Protein AF-A0A424XWS2-F1 (afdb_monomer)

Secondary structure (DSSP, 8-state):
--EEEEE-TTT--EEEEEHHHHHHHHHHHHHHH-SHHHH-HHHHHHH-SSSHHHHHHHHHT--HHHHHHHHHHHHSS--TTS----EETTEEPPHHHHHHHHHHHS-S--EEEE-SHHHHHHHHT----HHHHHHHHHHHHHS-EEEEHHHHHHHHH-HHHHHHHS--GGGG---SBS-S---SEEETTEEESSTT--EEEEES--SS--TT-TT-SHHHHTSPPP-HHHHHHHHHHHHT-TT--EEEEEES-GGG-HHHHHHHHHHHHT-TT--EEEEE--HHHH-THHHHHHHHHHHHHHHHHHHHHHHTT-EEEEEEE--SGGG--HHHHHHHHHHHHTT-EEEEEEE--TTTS-SSHHHHHHHHHHHHTTPEEEEEESS---BTT-GGG---HHHHHHHHHHHHHHS-GGGPPEEEEEETTEEEEBTTTB-EEEE-SSSTT-EEEEES--HHHHHTT-TT---SSEEE-TTSSEEEEE----S-GGGB------PPPPPPPP-HHHHHHHHHHHTT--S-S--SS--S-TTEE-SSSSEEEEETT-GGGHHHHHHHHHH-TT--EEEEE-SS-GGGSGGGHHHHHHHHTTSTT--EEEEE-SHHHH-GGG--HHHHHHHHTT-B--SSS-BEEEEEE---STTS--HHHHHHHHHHHTTTPEEEEEEE--TTTT-SHHHHHHHHHHHHHHTPEEEEEEEE-SHHHHHHTTTSPEEHHHHHHHHHHHHHHS-TTSPPEEEE--TT--EEBTTTEEEE----TT-S-GGGGTT-EEEEETT--HHHHHHH-TT--PPTT-EEETTEEEEEETTEE--SSHHHHS--

Nearest PDB structures (foldseek):
  2a5h-assembly1_B  TM=7.430E-01  e=2.758E-20  Clostridium subterminale
  6b4c-assembly8_H  TM=5.589E-01  e=1.338E-02  Trichoderma virens Gv29-8
  1w85-assembly2_G  TM=2.244E-01  e=6.488E+00  Geobacillus stearothermophilus

Sequence (828 aa):
MQEINVTFTHSGENIEVFVEELKNAVLGFLDLYGEPAFLGQEFCRILGTENRFSNLLHAAGMSEYDFFKTVISQLEPANHKSETRVFAGDIELPKRFLLPILEVIIPGDTLCGIKDVATYEQLTNVSVPEDEREDLQKVIDKYPVRLSKHVIRQSRISKHVAYQFMPFVEELDESGLRNTWVGQFHKGLLEQMYQNRPIFVLHMSCPVYCRFCFRKHKDCRNLPTPKIKDVLTALEHIKNSPRIKEIVLTGGEPLLNKDTLTCAIEGLEQIPHIQTIRIASRCISYYPQLFYAHESFWLEYLTEKSRSLQADNKRIEIATHFIHPDEISHYSLDIISKLVSNGVGVYTQTPFLNNCNDSGQELTSLYNELRGAGSEIHYVYIPCSPIQGNKVYWTPISAGHKAAAYMRAYLSDRAIPIICTATRIGKIDWNTSGWAVEPSREYSGKIWIRSPYTQEYFREFAPQFELKEARVNSAGTLDSAFMAEIGDESLYLGSITEHAAPARPFKQENLEFLQKETIKDQRLPFSIVNTGIPALKRPHLTTVEMDIQALEDFRDAMNYISEHTELTDVILTPRKSLLDCVEMLPMYAKELQLIPHIRAMRVRSLTFAYQPDLFSDEVVDTIAGLNLLNASSPTRVELETQFIHSSEIQEVHGHLIRNFLSKGVTVYNNILLLSGINDNEDEMKKICYKCRQIGIELLLLYTAGMPVQEKWNASSPVDATTVIHIATNLRRHQSGREVPLYAVKTPLGDADFNFTARIVKAEIPDSSDPDKNEGSVWMKLLPYSLSYYRKIDPDYHWPQGVSEQDGHPVIEVKGLTVASNRHFFLRE

Foldseek 3Di:
DDWDWQQQPQLRDIDIFDLVQLVVLLVVCCVAFVFCLRFNDVLSVQQDDPPRVVSVCVVLVHDSVRQLNQQRVQLSDFFLVDARFGDSRPDTGGLQSCLSVLCRVLDDWDKDWDQAPSSLCNLGVDDDPPVCRVLQNVQCVFFTAMATSQLSSLRSNDNLSCLFGPTDNLLQFQWADQAFEFALDDDQQWGHLALAEIEGAQAAAASGDTLLDNQRGPVSSPPDHDDLVSLVVVLVVVLVRLSHAEYEYHHHANLVPVRSNVSNLVSLLPRLSHAEYEYEHACLQRPLVSCPPPVSVNLVVLLVSQVVQLVSLHAYEYEYEDAFQSSDHQSSLFSLLSCQQSLHAYEYEYAQFPPRCLQLPRLQNNLLQSVLLQYFYEEYEPHRHGHRSRVNGADANVSLLNSLLQCQAQHDLRRRYFYWHQGHSGIAGDQFQKFFAACDPPDPQWTWMWHLAAPVSSCVPNVVRDDDQWDQDLVRGITHTGRHHNVDPLRNLHDFNDDDDDFAAADPVVVVVLLVVCLQFVDDPFALDDLVQPQWHHQHLQEIEGALVPVVRLVVVLVSQLVSLSHAEYEHEHGHACVVCLVSVVVVLVSLLVRQSHSEYEYEGQCCQQVVVPCDPVSLCSQLVSFANRSRGGYGYEYEYEDAWLVSLDPSSLVSQSSNSSSSYAYEYEYECAGNGQLAQVGLLSNLVSCVSSRYFYEEYAQFDGPSLLVRLQVPFRELSSSSVNQSSCSNSHDSRSHYFYWHRDSNHIDGPCRQWAWEDDDDPDDPDPPVRVWWTKTWHNSDFQVSVCVVPVPDDDDPQWDDDPRTIIHTTHRYGNPGPVSSRHRD

Radius of gyration: 26.98 Å; Cα contacts (8 Å, |Δi|>4): 1748; chains: 1; bounding box: 72×58×73 Å

Solvent-accessible surface area (backbone atoms only — not comparable to full-atom values): 43058 Å² total; per-residue (Å²): 133,63,72,47,80,45,55,30,65,56,40,67,50,73,46,82,45,48,53,68,58,46,47,53,38,47,49,61,44,43,75,68,41,55,30,42,64,59,58,35,59,72,57,31,63,54,22,51,92,65,65,36,67,61,35,42,32,60,76,32,73,39,53,75,66,56,43,52,53,50,45,47,64,57,51,28,64,31,15,44,92,46,86,50,79,47,50,46,68,93,44,76,57,47,72,72,71,45,45,47,49,39,44,66,79,51,63,70,78,56,70,47,75,42,83,46,57,67,58,43,23,47,74,51,31,38,81,75,56,79,89,47,44,66,52,38,36,51,35,36,70,52,38,58,38,30,37,24,38,61,43,48,50,46,13,27,58,25,39,67,50,24,65,44,48,56,88,55,59,70,37,70,43,72,57,63,29,84,68,63,74,63,53,66,29,77,58,92,38,34,35,24,74,44,78,37,43,38,36,35,46,45,23,46,53,53,70,52,38,49,58,79,43,80,63,42,49,46,70,59,45,68,47,81,73,62,48,58,71,50,47,54,58,42,51,54,54,51,67,74,33,77,67,34,32,35,41,35,40,19,58,38,27,25,86,79,34,59,71,42,44,53,52,43,52,57,56,48,71,73,34,87,60,46,40,37,44,30,37,40,41,47,41,53,49,48,42,42,62,65,43,57,40,81,84,23,44,56,51,54,52,48,39,53,48,18,56,56,33,46,77,74,60,23,44,41,32,39,40,31,48,60,60,45,49,79,49,64,44,66,60,31,28,36,54,42,8,58,36,18,45,37,36,23,47,38,32,35,37,23,70,34,30,40,97,58,30,49,66,15,61,44,44,34,57,31,40,57,53,44,39,18,12,52,35,41,45,45,38,34,32,43,43,32,78,52,31,49,24,34,65,79,29,51,47,32,45,44,42,49,52,52,14,48,19,44,27,56,49,68,36,50,82,83,47,56,49,47,51,26,32,76,45,74,85,38,70,27,37,61,49,45,26,16,41,41,29,46,78,37,89,88,43,85,75,22,25,28,30,39,36,44,41,41,72,66,66,45,38,77,72,16,77,84,60,70,82,72,66,47,47,78,45,86,72,64,24,29,29,36,64,40,73,56,50,52,84,43,78,88,56,44,51,52,74,61,82,62,75,53,80,82,65,53,77,70,50,70,71,59,53,57,48,51,54,60,60,49,45,68,52,66,61,77,94,50,39,57,55,90,74,89,44,91,43,49,30,27,56,44,71,24,30,36,36,35,40,69,80,45,64,91,45,45,63,62,50,51,52,52,56,62,73,40,66,66,33,30,35,40,34,44,28,35,55,57,45,37,84,83,52,55,84,50,49,64,62,52,50,59,58,48,68,70,33,68,53,37,27,33,41,32,40,43,29,56,41,58,43,78,46,45,90,74,61,45,71,68,57,51,47,59,57,40,69,62,42,36,58,35,52,22,75,20,31,28,33,34,40,40,30,49,62,58,50,51,84,55,70,50,74,68,53,37,57,56,41,47,62,32,28,52,47,41,23,52,40,34,32,46,28,57,52,36,63,31,65,34,57,43,51,70,49,43,47,44,34,32,50,50,38,44,60,44,63,35,45,54,47,38,32,31,61,27,46,46,76,67,33,42,62,64,12,57,88,44,48,42,42,54,49,46,54,34,49,34,38,18,49,39,64,56,75,46,54,86,74,45,50,55,46,53,26,33,45,49,64,82,27,62,36,34,50,60,56,34,21,34,44,38,77,82,82,68,93,85,66,95,52,74,72,84,55,77,61,73,35,26,32,37,34,61,47,44,33,70,72,58,49,32,74,78,39,77,86,62,69,82,57,90,79,49,47,74,56,98,68,16,43,30,36,76,44,50,22,37,28,58,87,40,45,40,76,52,49,45,56,130

Structure (mmCIF, N/CA/C/O backbone):
data_AF-A0A424XWS2-F1
#
_entry.id   AF-A0A424XWS2-F1
#
loop_
_atom_site.group_PDB
_atom_site.id
_atom_site.type_symbol
_atom_site.label_atom_id
_atom_site.label_alt_id
_atom_site.label_comp_id
_atom_site.label_asym_id
_atom_site.label_entity_id
_atom_site.label_seq_id
_atom_site.pdbx_PDB_ins_code
_atom_site.Cartn_x
_atom_site.Cartn_y
_atom_site.Cartn_z
_atom_site.occupancy
_atom_site.B_iso_or_equiv
_atom_site.auth_seq_id
_atom_site.auth_comp_id
_atom_site.auth_asym_id
_atom_site.auth_atom_id
_atom_site.pdbx_PDB_model_num
ATOM 1 N N . MET A 1 1 ? -31.590 15.280 33.252 1.00 66.56 1 MET A N 1
ATOM 2 C CA . MET A 1 1 ? -31.014 14.583 32.084 1.00 66.56 1 MET A CA 1
ATOM 3 C C . MET A 1 1 ? -31.055 13.098 32.401 1.00 66.56 1 MET A C 1
ATOM 5 O O . MET A 1 1 ? -30.992 12.775 33.579 1.00 66.56 1 MET A O 1
ATOM 9 N N . GLN A 1 2 ? -31.290 12.218 31.427 1.00 87.94 2 GLN A N 1
ATOM 10 C CA . GLN A 1 2 ? -31.245 10.776 31.692 1.00 87.94 2 GLN A CA 1
ATOM 11 C C . GLN A 1 2 ? -29.784 10.318 31.745 1.00 87.94 2 GLN A C 1
ATOM 13 O O . GLN A 1 2 ? -28.984 10.707 30.894 1.00 87.94 2 GLN A O 1
ATOM 18 N N . GLU A 1 3 ? -29.464 9.514 32.752 1.00 92.88 3 GLU A N 1
ATOM 19 C CA . GLU A 1 3 ? -28.119 9.019 33.047 1.00 92.88 3 GLU A CA 1
ATOM 20 C C . GLU A 1 3 ? -28.070 7.499 32.848 1.00 92.88 3 GLU A C 1
ATOM 22 O O . GLU A 1 3 ? -29.065 6.791 33.063 1.00 92.88 3 GLU A O 1
ATOM 27 N N . ILE A 1 4 ? -26.912 7.004 32.413 1.00 95.19 4 ILE A N 1
ATOM 28 C CA . ILE A 1 4 ? -26.598 5.580 32.310 1.00 95.19 4 ILE A CA 1
ATOM 29 C C . ILE A 1 4 ? -25.316 5.338 33.106 1.00 95.19 4 ILE A C 1
ATOM 31 O O . ILE A 1 4 ? -24.286 5.956 32.842 1.00 95.19 4 ILE A O 1
ATOM 35 N N . ASN A 1 5 ? -25.386 4.417 34.064 1.00 95.06 5 ASN A N 1
ATOM 36 C CA . ASN A 1 5 ? -24.215 3.933 34.784 1.00 95.06 5 ASN A CA 1
ATOM 37 C C . ASN A 1 5 ? -23.602 2.793 33.979 1.00 95.06 5 ASN A C 1
ATOM 39 O O . ASN A 1 5 ? -24.279 1.798 33.733 1.00 95.06 5 ASN A O 1
ATOM 43 N N . VAL A 1 6 ? -22.350 2.961 33.569 1.00 95.31 6 VAL A N 1
ATOM 44 C CA . VAL A 1 6 ? -21.560 1.946 32.872 1.00 95.31 6 VAL A CA 1
ATOM 45 C C . VAL A 1 6 ? -20.699 1.234 33.900 1.00 95.31 6 VAL A C 1
ATOM 47 O O . VAL A 1 6 ? -19.863 1.877 34.538 1.00 95.31 6 VAL A O 1
ATOM 50 N N . THR A 1 7 ? -20.865 -0.079 34.041 1.00 95.75 7 THR A N 1
ATOM 51 C CA . THR A 1 7 ? -20.003 -0.906 34.896 1.00 95.75 7 THR A CA 1
ATOM 52 C C . THR A 1 7 ? -19.236 -1.898 34.033 1.00 95.75 7 THR A C 1
ATOM 54 O O . THR A 1 7 ? -19.772 -2.916 33.596 1.00 95.75 7 THR A O 1
ATOM 57 N N . PHE A 1 8 ? -17.951 -1.631 33.797 1.00 95.31 8 PHE A N 1
ATOM 58 C CA . PHE A 1 8 ? -17.109 -2.540 33.023 1.00 95.31 8 PHE A CA 1
ATOM 59 C C . PHE A 1 8 ? -16.937 -3.875 33.758 1.00 95.31 8 PHE A C 1
ATOM 61 O O . PHE A 1 8 ? -16.428 -3.925 34.879 1.00 95.31 8 PHE A O 1
ATOM 68 N N . THR A 1 9 ? -17.369 -4.968 33.122 1.00 92.19 9 THR A N 1
ATOM 69 C CA . THR A 1 9 ? -17.601 -6.260 33.790 1.00 92.19 9 THR A CA 1
ATOM 70 C C . THR A 1 9 ? -16.356 -6.853 34.451 1.00 92.19 9 THR A C 1
ATOM 72 O O . THR A 1 9 ? -16.462 -7.469 35.508 1.00 92.19 9 THR A O 1
ATOM 75 N N . HIS A 1 10 ? -15.181 -6.686 33.846 1.00 89.94 10 HIS A N 1
ATOM 76 C CA . HIS A 1 10 ? -13.937 -7.292 34.323 1.00 89.94 10 HIS A CA 1
ATOM 77 C C . HIS A 1 10 ? -13.063 -6.321 35.120 1.00 89.94 10 HIS A C 1
ATOM 79 O O . HIS A 1 10 ? -12.405 -6.749 36.063 1.00 89.94 10 HIS A O 1
ATOM 85 N N . SER A 1 11 ? -13.047 -5.028 34.777 1.00 90.88 11 SER A N 1
ATOM 86 C CA . SER A 1 11 ? -12.276 -4.034 35.539 1.00 90.88 11 SER A CA 1
ATOM 87 C C . SER A 1 11 ? -13.005 -3.529 36.787 1.00 90.88 11 SER A C 1
ATOM 89 O O . SER A 1 11 ? -12.357 -3.009 37.695 1.00 90.88 11 SER A O 1
ATOM 91 N N . GLY A 1 12 ? -14.337 -3.648 36.836 1.00 91.19 12 GLY A N 1
ATOM 92 C CA . GLY A 1 12 ? -15.179 -3.092 37.899 1.00 91.19 12 GLY A CA 1
ATOM 93 C C . GLY A 1 12 ? -15.232 -1.560 37.914 1.00 91.19 12 GLY A C 1
ATOM 94 O O . GLY A 1 12 ? -15.749 -0.973 38.865 1.00 91.19 12 GLY A O 1
ATOM 95 N N . GLU A 1 13 ? -14.678 -0.904 36.891 1.00 92.31 13 GLU A N 1
ATOM 96 C CA . GLU A 1 13 ? -14.695 0.550 36.756 1.00 92.31 13 GLU A CA 1
ATOM 97 C C . GLU A 1 13 ? -16.121 1.022 36.452 1.00 92.31 13 GLU A C 1
ATOM 99 O O . GLU A 1 13 ? -16.795 0.474 35.577 1.00 92.31 13 GLU A O 1
ATOM 104 N N . ASN A 1 14 ? -16.567 2.030 37.205 1.00 93.50 14 ASN A N 1
ATOM 105 C CA . ASN A 1 14 ? -17.891 2.622 37.077 1.00 93.50 14 ASN A CA 1
ATOM 106 C C . ASN A 1 14 ? -17.762 4.031 36.514 1.00 93.50 14 ASN A C 1
ATOM 108 O O . ASN A 1 14 ? -16.983 4.832 37.036 1.00 93.50 14 ASN A O 1
ATOM 112 N N . ILE A 1 15 ? -18.532 4.326 35.473 1.00 93.81 15 ILE A N 1
ATOM 113 C CA . ILE A 1 15 ? -18.559 5.635 34.826 1.00 93.81 15 ILE A CA 1
ATOM 114 C C . ILE A 1 15 ? -20.017 6.036 34.646 1.00 93.81 15 ILE A C 1
ATOM 116 O O . ILE A 1 15 ? -20.833 5.250 34.171 1.00 93.81 15 ILE A O 1
ATOM 120 N N . GLU A 1 16 ? -20.341 7.264 35.027 1.00 94.25 16 GLU A N 1
ATOM 121 C CA . GLU A 1 16 ? -21.651 7.858 34.779 1.00 94.25 16 GLU A CA 1
ATOM 122 C C . GLU A 1 16 ? -21.574 8.651 33.474 1.00 94.25 16 GLU A C 1
ATOM 124 O O . GLU A 1 16 ? -20.678 9.482 33.307 1.00 94.25 16 GLU A O 1
ATOM 129 N N . VAL A 1 17 ? -22.486 8.379 32.539 1.00 95.50 17 VAL A N 1
ATOM 130 C CA . VAL A 1 17 ? -22.573 9.106 31.265 1.00 95.50 17 VAL A CA 1
ATOM 131 C C . VAL A 1 17 ? -23.986 9.616 31.022 1.00 95.50 17 VAL A C 1
ATOM 133 O O . VAL A 1 17 ? -24.979 8.962 31.363 1.00 95.50 17 VAL A O 1
ATOM 136 N N . PHE A 1 18 ? -24.087 10.786 30.396 1.00 96.62 18 PHE A N 1
ATOM 137 C CA . PHE A 1 18 ? -25.374 11.379 30.054 1.00 96.62 18 PHE A CA 1
ATOM 138 C C . PHE A 1 18 ? -25.804 10.961 28.649 1.00 96.62 18 PHE A C 1
ATOM 140 O O . PHE A 1 18 ? -25.026 11.011 27.696 1.00 96.62 18 PHE A O 1
ATOM 147 N N . VAL A 1 19 ? -27.086 10.620 28.488 1.00 96.88 19 VAL A N 1
ATOM 148 C CA . VAL A 1 19 ? -27.656 10.273 27.171 1.00 96.88 19 VAL A CA 1
ATOM 149 C C . VAL A 1 19 ? -27.463 11.393 26.147 1.00 96.88 19 VAL A C 1
ATOM 151 O O . VAL A 1 19 ? -27.203 11.125 24.978 1.00 96.88 19 VAL A O 1
ATOM 154 N N . GLU A 1 20 ? -27.510 12.646 26.594 1.00 96.94 20 GLU A N 1
ATOM 155 C CA . GLU A 1 20 ? -27.291 13.816 25.742 1.00 96.94 20 GLU A CA 1
ATOM 156 C C . GLU A 1 20 ? -25.862 13.865 25.165 1.00 96.94 20 GLU A C 1
ATOM 158 O O . GLU A 1 20 ? -25.674 14.230 24.008 1.00 96.94 20 GLU A O 1
ATOM 163 N N . GLU A 1 21 ? -24.842 13.455 25.923 1.00 97.06 21 GLU A N 1
ATOM 164 C CA . GLU A 1 21 ? -23.452 13.416 25.441 1.00 97.06 21 GLU A CA 1
ATOM 165 C C . GLU A 1 21 ? -23.272 12.336 24.371 1.00 97.06 21 GLU A C 1
ATOM 167 O O . GLU A 1 21 ? -22.697 12.589 23.311 1.00 97.06 21 GLU A O 1
ATOM 172 N N . LEU A 1 22 ? -23.833 11.150 24.621 1.00 97.88 22 LEU A N 1
ATOM 173 C CA . LEU A 1 22 ? -23.838 10.033 23.677 1.00 97.88 22 LEU A CA 1
ATOM 174 C C . LEU A 1 22 ? -24.551 10.401 22.375 1.00 97.88 22 LEU A C 1
ATOM 176 O O . LEU A 1 22 ? -24.034 10.158 21.283 1.00 97.88 22 LEU A O 1
ATOM 180 N N . LYS A 1 23 ? -25.721 11.032 22.491 1.00 97.62 23 LYS A N 1
ATOM 181 C CA . LYS A 1 23 ? -26.499 11.532 21.360 1.00 97.62 23 LYS A CA 1
ATOM 182 C C . LYS A 1 23 ? -25.700 12.531 20.534 1.00 97.62 23 LYS A C 1
ATOM 184 O O . LYS A 1 23 ? -25.613 12.368 19.321 1.00 97.62 23 LYS A O 1
ATOM 189 N N . ASN A 1 24 ? -25.102 13.534 21.172 1.00 97.88 24 ASN A N 1
ATOM 190 C CA . ASN A 1 24 ? -24.333 14.559 20.470 1.00 97.88 24 ASN A CA 1
ATOM 191 C C . ASN A 1 24 ? -23.115 13.967 19.745 1.00 97.88 24 ASN A C 1
ATOM 193 O O . ASN A 1 24 ? -22.856 14.332 18.598 1.00 97.88 24 ASN A O 1
ATOM 197 N N . ALA A 1 25 ? -22.422 13.001 20.359 1.00 97.50 25 ALA A N 1
ATOM 198 C CA . ALA A 1 25 ? -21.321 12.286 19.716 1.00 97.50 25 ALA A CA 1
ATOM 199 C C . ALA A 1 25 ? -21.785 11.484 18.485 1.00 97.50 25 ALA A C 1
ATOM 201 O O . ALA A 1 25 ? -21.158 11.551 17.427 1.00 97.50 25 ALA A O 1
ATOM 202 N N . VAL A 1 26 ? -22.905 10.758 18.594 1.00 98.19 26 VAL A N 1
ATOM 203 C CA . VAL A 1 26 ? -23.474 9.981 17.481 1.00 98.19 26 VAL A CA 1
ATOM 204 C C . VAL A 1 26 ? -23.968 10.882 16.351 1.00 98.19 26 VAL A C 1
ATOM 206 O O . VAL A 1 26 ? -23.684 10.589 15.191 1.00 98.19 26 VAL A O 1
ATOM 209 N N . LEU A 1 27 ? -24.674 11.972 16.659 1.00 97.56 27 LEU A N 1
ATOM 210 C CA . LEU A 1 27 ? -25.160 12.917 15.651 1.00 97.56 27 LEU A CA 1
ATOM 211 C C . LEU A 1 27 ? -23.994 13.559 14.895 1.00 97.56 27 LEU A C 1
ATOM 213 O O . LEU A 1 27 ? -23.940 13.452 13.674 1.00 97.56 27 LEU A O 1
ATOM 217 N N . GLY A 1 28 ? -23.006 14.111 15.609 1.00 96.12 28 GLY A N 1
ATOM 218 C CA . GLY A 1 28 ? -21.833 14.717 14.973 1.00 96.12 28 GLY A CA 1
ATOM 219 C C . GLY A 1 28 ? -21.041 13.728 14.112 1.00 96.12 28 GLY A C 1
ATOM 220 O O . GLY A 1 28 ? -20.550 14.083 13.040 1.00 96.12 28 GLY A O 1
ATOM 221 N N . PHE A 1 29 ? -20.956 12.465 14.539 1.00 97.00 29 PHE A N 1
ATOM 222 C CA . PHE A 1 29 ? -20.345 11.409 13.740 1.00 97.00 29 PHE A CA 1
ATOM 223 C C . PHE A 1 29 ? -21.160 11.081 12.482 1.00 97.00 29 PHE A C 1
ATOM 225 O O . PHE A 1 29 ? -20.595 11.000 11.393 1.00 97.00 29 PHE A O 1
ATOM 232 N N . LEU A 1 30 ? -22.474 10.886 12.605 1.00 96.81 30 LEU A N 1
ATOM 233 C CA . LEU A 1 30 ? -23.334 10.535 11.475 1.00 96.81 30 LEU A CA 1
ATOM 234 C C . LEU A 1 30 ? -23.458 11.667 10.457 1.00 96.81 30 LEU A C 1
ATOM 236 O O . LEU A 1 30 ? -23.588 11.374 9.272 1.00 96.81 30 LEU A O 1
ATOM 240 N N . ASP A 1 31 ? -23.393 12.927 10.878 1.00 93.81 31 ASP A N 1
ATOM 241 C CA . ASP A 1 31 ? -23.459 14.074 9.969 1.00 93.81 31 ASP A CA 1
ATOM 242 C C . ASP A 1 31 ? -22.254 14.114 9.019 1.00 93.81 31 ASP A C 1
ATOM 244 O O . ASP A 1 31 ? -22.404 14.414 7.837 1.00 93.81 31 ASP A O 1
ATOM 248 N N . LEU A 1 32 ? -21.066 13.751 9.512 1.00 92.81 32 LEU A N 1
ATOM 249 C CA . LEU A 1 32 ? -19.820 13.797 8.739 1.00 92.81 32 LEU A CA 1
ATOM 250 C C . LEU A 1 32 ? -19.463 12.465 8.066 1.00 92.81 32 LEU A C 1
ATOM 252 O O . LEU A 1 32 ? -18.876 12.451 6.981 1.00 92.81 32 LEU A O 1
ATOM 256 N N . TYR A 1 33 ? -19.789 11.345 8.714 1.00 95.31 33 TYR A N 1
ATOM 257 C CA . TYR A 1 33 ? -19.298 10.012 8.353 1.00 95.31 33 TYR A CA 1
ATOM 258 C C . TYR A 1 33 ? -20.410 8.985 8.106 1.00 95.31 33 TYR A C 1
ATOM 260 O O . TYR A 1 33 ? -20.114 7.810 7.892 1.00 95.31 33 TYR A O 1
ATOM 268 N N . GLY A 1 34 ? -21.679 9.404 8.104 1.00 94.75 34 GLY A N 1
ATOM 269 C CA . GLY A 1 34 ? -22.859 8.565 7.862 1.00 94.75 34 GLY A CA 1
ATOM 270 C C . GLY A 1 34 ? -23.046 8.099 6.414 1.00 94.75 34 GLY A C 1
ATOM 271 O O . GLY A 1 34 ? -24.183 8.020 5.955 1.00 94.75 34 GLY A O 1
ATOM 272 N N . GLU A 1 35 ? -21.959 7.811 5.698 1.00 93.31 35 GLU A N 1
ATOM 273 C CA . GLU A 1 35 ? -21.960 7.511 4.263 1.00 93.31 35 GLU A CA 1
ATOM 274 C C . GLU A 1 35 ? -21.689 6.024 3.964 1.00 93.31 35 GLU A C 1
ATOM 276 O O . GLU A 1 35 ? -20.909 5.380 4.685 1.00 93.31 35 GLU A O 1
ATOM 281 N N . PRO A 1 36 ? -22.266 5.461 2.876 1.00 92.19 36 PRO A N 1
ATOM 282 C CA . PRO A 1 36 ? -22.112 4.045 2.525 1.00 92.19 36 PRO A CA 1
ATOM 283 C C . PRO A 1 36 ? -20.657 3.596 2.393 1.00 92.19 36 PRO A C 1
ATOM 285 O O . PRO A 1 36 ? -20.316 2.476 2.772 1.00 92.19 36 PRO A O 1
ATOM 288 N N . ALA A 1 37 ? -19.790 4.473 1.884 1.00 87.94 37 ALA A N 1
ATOM 289 C CA . ALA A 1 37 ? -18.378 4.182 1.687 1.00 87.94 37 ALA A CA 1
ATOM 290 C C . ALA A 1 37 ? -17.599 3.989 3.004 1.00 87.94 37 ALA A C 1
ATOM 292 O O . ALA A 1 37 ? -16.533 3.366 2.974 1.00 87.94 37 ALA A O 1
ATOM 293 N N . PHE A 1 38 ? -18.127 4.464 4.140 1.00 91.94 38 PHE A N 1
ATOM 294 C CA . PHE A 1 38 ? -17.476 4.385 5.450 1.00 91.94 38 PHE A CA 1
ATOM 295 C C . PHE A 1 38 ? -18.170 3.442 6.445 1.00 91.94 38 PHE A C 1
ATOM 297 O O . PHE A 1 38 ? -17.476 2.750 7.197 1.00 91.94 38 PHE A O 1
ATOM 304 N N . LEU A 1 39 ? -19.510 3.401 6.455 1.00 94.31 39 LEU A N 1
ATOM 305 C CA . LEU A 1 39 ? -20.309 2.564 7.369 1.00 94.31 39 LEU A CA 1
ATOM 306 C C . LEU A 1 39 ? -20.914 1.313 6.720 1.00 94.31 39 LEU A C 1
ATOM 308 O O . LEU A 1 39 ? -21.469 0.471 7.426 1.00 94.31 39 LEU A O 1
ATOM 312 N N . GLY A 1 40 ? -20.778 1.168 5.403 1.00 92.00 40 GLY A N 1
ATOM 313 C CA . GLY A 1 40 ? -21.349 0.066 4.641 1.00 92.00 40 GLY A CA 1
ATOM 314 C C . GLY A 1 40 ? -22.757 0.370 4.130 1.00 92.00 40 GLY A C 1
ATOM 315 O O . GLY A 1 40 ? -23.568 1.034 4.777 1.00 92.00 40 GLY A O 1
ATOM 316 N N . GLN A 1 41 ? -23.055 -0.145 2.936 1.00 90.69 41 GLN A N 1
ATOM 317 C CA . GLN A 1 41 ? -24.280 0.184 2.208 1.00 90.69 41 GLN A CA 1
ATOM 318 C C . GLN A 1 41 ? -25.552 -0.261 2.937 1.00 90.69 41 GLN A C 1
ATOM 320 O O . GLN A 1 41 ? -26.525 0.485 2.960 1.00 90.69 41 GLN A O 1
ATOM 325 N N . GLU A 1 42 ? -25.541 -1.441 3.561 1.00 92.88 42 GLU A N 1
ATOM 326 C CA . GLU A 1 42 ? -26.721 -1.974 4.250 1.00 92.88 42 GLU A CA 1
ATOM 327 C C . GLU A 1 42 ? -27.108 -1.133 5.468 1.00 92.88 42 GLU A C 1
ATOM 329 O O . GLU A 1 42 ? -28.265 -0.750 5.620 1.00 9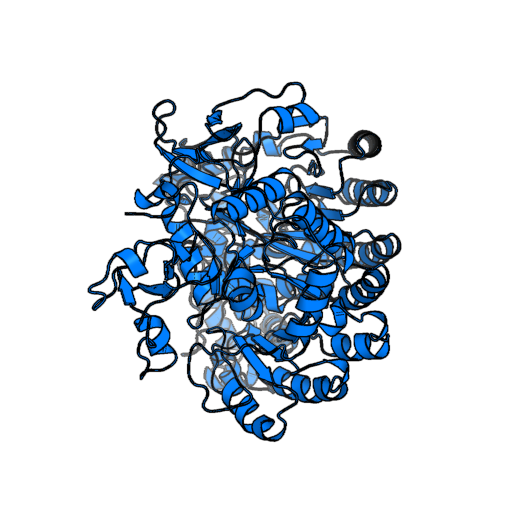2.88 42 GLU A O 1
ATOM 334 N N . PHE A 1 43 ? -26.128 -0.749 6.289 1.00 96.69 43 PHE A N 1
ATOM 335 C CA . PHE A 1 43 ? -26.387 0.107 7.442 1.00 96.69 43 PHE A CA 1
ATOM 336 C C . PHE A 1 43 ? -26.885 1.491 7.006 1.00 96.69 43 PHE A C 1
ATOM 338 O O . PHE A 1 43 ? -27.868 1.999 7.542 1.00 96.69 43 PHE A O 1
ATOM 345 N N . CYS A 1 44 ? -26.283 2.081 5.970 1.00 95.62 44 CYS A N 1
ATOM 346 C CA . CYS A 1 44 ? -26.716 3.380 5.453 1.00 95.62 44 CYS A CA 1
ATOM 347 C C . CYS A 1 44 ? -28.111 3.363 4.803 1.00 95.62 44 CYS A C 1
ATOM 349 O O . CYS A 1 44 ? -28.777 4.397 4.817 1.00 95.62 44 CYS A O 1
ATOM 351 N N . ARG A 1 45 ? -28.605 2.221 4.298 1.00 95.38 45 ARG A N 1
ATOM 352 C CA . ARG A 1 45 ? -30.012 2.097 3.858 1.00 95.38 45 ARG A CA 1
ATOM 353 C C . ARG A 1 45 ? -30.987 2.310 5.013 1.00 95.38 45 ARG A C 1
ATOM 355 O O . ARG A 1 45 ? -32.021 2.937 4.811 1.00 95.38 45 ARG A O 1
ATOM 362 N N . ILE A 1 46 ? -30.643 1.831 6.209 1.00 96.94 46 ILE A N 1
ATOM 363 C CA . ILE A 1 46 ? -31.438 2.040 7.427 1.00 96.94 46 ILE A CA 1
ATOM 364 C C . ILE A 1 46 ? -31.380 3.509 7.853 1.00 96.94 46 ILE A C 1
ATOM 366 O O . ILE A 1 46 ? -32.404 4.095 8.200 1.00 96.94 46 ILE A O 1
ATOM 370 N N . LEU A 1 47 ? -30.188 4.112 7.814 1.00 96.75 47 LEU A N 1
ATOM 371 C CA . LEU A 1 47 ? -30.001 5.515 8.189 1.00 96.75 47 LEU A CA 1
ATOM 372 C C . LEU A 1 47 ? -30.767 6.468 7.262 1.00 96.75 47 LEU A C 1
ATOM 374 O O . LEU A 1 47 ? -31.306 7.468 7.730 1.00 96.75 47 LEU A O 1
ATOM 378 N N . GLY A 1 48 ? -30.815 6.183 5.960 1.00 93.56 48 GLY A N 1
ATOM 379 C CA . GLY A 1 48 ? -31.313 7.130 4.966 1.00 93.56 48 GLY A CA 1
ATOM 380 C C . GLY A 1 48 ? -30.442 8.392 4.868 1.00 93.56 48 GLY A C 1
ATOM 381 O O . GLY A 1 48 ? -29.313 8.449 5.363 1.00 93.56 48 GLY A O 1
ATOM 382 N N . THR A 1 49 ? -30.958 9.425 4.203 1.00 88.25 49 THR A N 1
ATOM 383 C CA . THR A 1 49 ? -30.218 10.675 3.941 1.00 88.25 49 THR A CA 1
ATOM 384 C C . THR A 1 49 ? -30.496 11.777 4.961 1.00 88.25 49 THR A C 1
ATOM 386 O O . THR A 1 49 ? -29.637 12.618 5.194 1.00 88.25 49 THR A O 1
ATOM 389 N N . GLU A 1 50 ? -31.669 11.767 5.593 1.00 91.06 50 GLU A N 1
ATOM 390 C CA . GLU A 1 50 ? -32.103 12.769 6.573 1.00 91.06 50 GLU A CA 1
ATOM 391 C C . GLU A 1 50 ? -32.546 12.092 7.869 1.00 91.06 50 GLU A C 1
ATOM 393 O O . GLU A 1 50 ? -33.053 10.973 7.843 1.00 91.06 50 GLU A O 1
ATOM 398 N N . ASN A 1 51 ? -32.405 12.783 9.006 1.00 94.31 51 ASN A N 1
ATOM 399 C CA . ASN A 1 51 ? -32.804 12.272 10.325 1.00 94.31 51 ASN A CA 1
ATOM 400 C C . ASN A 1 51 ? -32.184 10.898 10.658 1.00 94.31 51 ASN A C 1
ATOM 402 O O . ASN A 1 51 ? -32.830 10.046 11.270 1.00 94.31 51 ASN A O 1
ATOM 406 N N . ARG A 1 52 ? -30.915 10.696 10.266 1.00 96.88 52 ARG A N 1
ATOM 407 C CA . ARG A 1 52 ? -30.204 9.403 10.282 1.00 96.88 52 ARG A CA 1
ATOM 408 C C . ARG A 1 52 ? -30.352 8.629 11.592 1.00 96.88 52 ARG A C 1
ATOM 410 O O . ARG A 1 52 ? -30.715 7.456 11.584 1.00 96.88 52 ARG A O 1
ATOM 417 N N . PHE A 1 53 ? -30.111 9.289 12.726 1.00 97.88 53 PHE A N 1
ATOM 418 C CA . PHE A 1 53 ? -30.222 8.642 14.034 1.00 97.88 53 PHE A CA 1
ATOM 419 C C . PHE A 1 53 ? -31.672 8.293 14.398 1.00 97.88 53 PHE A C 1
ATOM 421 O O . PHE A 1 53 ? -31.932 7.199 14.889 1.00 97.88 53 PHE A O 1
ATOM 428 N N . SER A 1 54 ? -32.637 9.164 14.093 1.00 97.94 54 SER A N 1
ATOM 429 C CA . SER A 1 54 ? -34.062 8.884 14.319 1.00 97.94 54 SER A CA 1
ATOM 430 C C . SER A 1 54 ? -34.548 7.680 13.509 1.00 97.94 54 SER A C 1
ATOM 432 O O . SER A 1 54 ? -35.307 6.862 14.027 1.00 97.94 54 SER A O 1
ATOM 434 N N . ASN A 1 55 ? -34.082 7.536 12.265 1.00 98.06 55 ASN A N 1
ATOM 435 C CA . ASN A 1 55 ? -34.408 6.382 11.426 1.00 98.06 55 ASN A CA 1
ATOM 436 C C . ASN A 1 55 ? -33.826 5.088 12.008 1.00 98.06 55 ASN A C 1
ATOM 438 O O . ASN A 1 55 ? -34.528 4.079 12.063 1.00 98.06 55 ASN A O 1
ATOM 442 N N . LEU A 1 56 ? -32.589 5.135 12.520 1.00 98.25 56 LEU A N 1
ATOM 443 C CA . LEU A 1 56 ? -31.977 4.009 13.229 1.00 98.25 56 LEU A CA 1
ATOM 444 C C . LEU A 1 56 ? -32.792 3.601 14.465 1.00 98.25 56 LEU A C 1
ATOM 446 O O . LEU A 1 56 ? -33.079 2.420 14.635 1.00 98.25 56 LEU A O 1
ATOM 450 N N . LEU A 1 57 ? -33.202 4.563 15.299 1.00 98.31 57 LEU A N 1
ATOM 451 C CA . LEU A 1 57 ? -34.031 4.304 16.483 1.00 98.31 57 LEU A CA 1
ATOM 452 C C . LEU A 1 57 ? -35.376 3.667 16.110 1.00 98.31 57 LEU A C 1
ATOM 454 O O . LEU A 1 57 ? -35.793 2.687 16.729 1.00 98.31 57 LEU A O 1
ATOM 458 N N . HIS A 1 58 ? -36.032 4.190 15.069 1.00 98.06 58 HIS A N 1
ATOM 459 C CA . HIS A 1 58 ? -37.292 3.650 14.565 1.00 98.06 58 HIS A CA 1
ATOM 460 C C . HIS A 1 58 ? -37.128 2.217 14.044 1.00 98.06 58 HIS A C 1
ATOM 462 O O . HIS A 1 58 ? -37.923 1.348 14.393 1.00 98.06 58 HIS A O 1
ATOM 468 N N . ALA A 1 59 ? -36.089 1.954 13.247 1.00 97.81 59 ALA A N 1
ATOM 469 C CA . ALA A 1 59 ? -35.805 0.624 12.714 1.00 97.81 59 ALA A CA 1
ATOM 470 C C . ALA A 1 59 ? -35.443 -0.385 13.816 1.00 97.81 59 ALA A C 1
ATOM 472 O O . ALA A 1 59 ? -35.846 -1.542 13.741 1.00 97.81 59 ALA A O 1
ATOM 473 N N . ALA A 1 60 ? -34.743 0.059 14.864 1.00 97.62 60 ALA A N 1
ATOM 474 C CA . ALA A 1 60 ? -34.455 -0.751 16.044 1.00 97.62 60 ALA A CA 1
ATOM 475 C C . ALA A 1 60 ? -35.685 -0.964 16.949 1.00 97.62 60 ALA A C 1
ATOM 477 O O . ALA A 1 60 ? -35.656 -1.829 17.824 1.00 97.62 60 ALA A O 1
ATOM 478 N N . GLY A 1 61 ? -36.756 -0.176 16.778 1.00 97.69 61 GLY A N 1
ATOM 479 C CA . GLY A 1 61 ? -37.936 -0.203 17.644 1.00 97.69 61 GLY A CA 1
ATOM 480 C C . GLY A 1 61 ? -37.653 0.283 19.070 1.00 97.69 61 GLY A C 1
ATOM 481 O O . GLY A 1 61 ? -38.273 -0.203 20.015 1.00 97.69 61 GLY A O 1
ATOM 482 N N . MET A 1 62 ? -36.702 1.207 19.241 1.00 97.69 62 MET A N 1
ATOM 483 C CA . MET A 1 62 ? -36.191 1.636 20.548 1.00 97.69 62 MET A CA 1
ATOM 484 C C . MET A 1 62 ? -36.367 3.138 20.774 1.00 97.69 62 MET A C 1
ATOM 486 O O . MET A 1 62 ? -36.278 3.943 19.847 1.00 97.69 62 MET A O 1
ATOM 490 N N . SER A 1 63 ? -36.568 3.532 22.036 1.00 97.19 63 SER A N 1
ATOM 491 C CA . SER A 1 63 ? -36.362 4.925 22.438 1.00 97.19 63 SER A CA 1
ATOM 492 C C . SER A 1 63 ? -34.865 5.260 22.448 1.00 97.19 63 SER A C 1
ATOM 494 O O . SER A 1 63 ? -34.022 4.366 22.497 1.00 97.19 63 SER A O 1
ATOM 496 N N . GLU A 1 64 ? -34.517 6.548 22.441 1.00 97.00 64 GLU A N 1
ATOM 497 C CA . GLU A 1 64 ? -33.118 6.997 22.538 1.00 97.00 64 GLU A CA 1
ATOM 498 C C . GLU A 1 64 ? -32.410 6.430 23.783 1.00 97.00 64 GLU A C 1
ATOM 500 O O . GLU A 1 64 ? -31.297 5.912 23.692 1.00 97.00 64 GLU A O 1
ATOM 505 N N . TYR A 1 65 ? -33.084 6.460 24.937 1.00 97.25 65 TYR A N 1
ATOM 506 C CA . TYR A 1 65 ? -32.563 5.898 26.183 1.00 97.25 65 TYR A CA 1
ATOM 507 C C . TYR A 1 65 ? -32.343 4.386 26.079 1.00 97.25 65 TYR A C 1
ATOM 509 O O . TYR A 1 65 ? -31.274 3.886 26.433 1.00 97.25 65 TYR A O 1
ATOM 517 N N . ASP A 1 66 ? -33.344 3.659 25.572 1.00 97.69 66 ASP A N 1
ATOM 518 C CA . ASP A 1 66 ? -33.282 2.200 25.462 1.00 97.69 66 ASP A CA 1
ATOM 519 C C . ASP A 1 66 ? -32.217 1.756 24.457 1.00 97.69 66 ASP A C 1
ATOM 521 O O . ASP A 1 66 ? -31.539 0.757 24.697 1.00 97.69 66 ASP A O 1
ATOM 525 N N . PHE A 1 67 ? -32.013 2.521 23.381 1.00 98.38 67 PHE A N 1
ATOM 526 C CA . PHE A 1 67 ? -30.940 2.294 22.418 1.00 98.38 67 PHE A CA 1
ATOM 527 C C . PHE A 1 67 ? -29.572 2.359 23.096 1.00 98.38 67 PHE A C 1
ATOM 529 O O . PHE A 1 67 ? -28.829 1.377 23.076 1.00 98.38 67 PHE A O 1
ATOM 536 N N . PHE A 1 68 ? -29.244 3.480 23.748 1.00 98.38 68 PHE A N 1
ATOM 537 C CA . PHE A 1 68 ? -27.932 3.635 24.378 1.00 98.38 68 PHE A CA 1
ATOM 538 C C . PHE A 1 68 ? -27.723 2.644 25.516 1.00 98.38 68 PHE A C 1
ATOM 540 O O . PHE A 1 68 ? -26.649 2.056 25.612 1.00 98.38 68 PHE A O 1
ATOM 547 N N . LYS A 1 69 ? -28.752 2.388 26.328 1.00 97.62 69 LYS A N 1
ATOM 548 C CA . LYS A 1 69 ? -28.692 1.375 27.384 1.00 97.62 69 LYS A CA 1
ATOM 549 C C . LYS A 1 69 ? -28.413 -0.020 26.816 1.00 97.62 69 LYS A C 1
ATOM 551 O O . LYS A 1 69 ? -27.566 -0.736 27.345 1.00 97.62 69 LYS A O 1
ATOM 556 N N . THR A 1 70 ? -29.080 -0.391 25.723 1.00 98.00 70 THR A N 1
ATOM 557 C CA . THR A 1 70 ? -28.889 -1.692 25.063 1.00 98.00 70 THR A CA 1
ATOM 558 C C . THR A 1 70 ? -27.487 -1.820 24.473 1.00 98.00 70 THR A C 1
ATOM 560 O O . THR A 1 70 ? -26.818 -2.830 24.695 1.00 98.00 70 THR A O 1
ATOM 563 N N . VAL A 1 71 ? -27.007 -0.791 23.773 1.00 98.06 71 VAL A N 1
ATOM 564 C CA . VAL A 1 71 ? -25.657 -0.763 23.191 1.00 98.06 71 VAL A CA 1
ATOM 565 C C . VAL A 1 71 ? -24.583 -0.830 24.278 1.00 98.06 71 VAL A C 1
ATOM 567 O O . VAL A 1 71 ? -23.681 -1.660 24.199 1.00 98.06 71 VAL A O 1
ATOM 570 N N . ILE A 1 72 ? -24.695 -0.007 25.324 1.00 97.44 72 ILE A N 1
ATOM 571 C CA . ILE A 1 72 ? -23.727 0.041 26.426 1.00 97.44 72 ILE A CA 1
ATOM 572 C C . ILE A 1 72 ? -23.673 -1.294 27.168 1.00 97.44 72 ILE A C 1
ATOM 574 O O . ILE A 1 72 ? -22.576 -1.786 27.407 1.00 97.44 72 ILE A O 1
ATOM 578 N N . SER A 1 73 ? -24.815 -1.933 27.442 1.00 96.62 73 SER A N 1
ATOM 579 C CA . SER A 1 73 ? -24.843 -3.234 28.134 1.00 96.62 73 SER A CA 1
ATOM 580 C C . SER A 1 73 ? -24.059 -4.338 27.404 1.00 96.62 73 SER A C 1
ATOM 582 O O . SER A 1 73 ? -23.523 -5.247 28.032 1.00 96.62 73 SER A O 1
ATOM 584 N N . GLN A 1 74 ? -23.937 -4.246 26.075 1.00 97.00 74 GLN A N 1
ATOM 585 C CA . GLN A 1 74 ? -23.105 -5.145 25.267 1.00 97.00 74 GLN A CA 1
ATOM 586 C C . GLN A 1 74 ? -21.627 -4.720 25.234 1.00 97.00 74 GLN A C 1
ATOM 588 O O . GLN A 1 74 ? -20.751 -5.563 25.053 1.00 97.00 74 GLN A O 1
ATOM 593 N N . LEU A 1 75 ? -21.333 -3.429 25.423 1.00 96.38 75 LEU A N 1
ATOM 594 C CA . LEU A 1 75 ? -19.971 -2.889 25.510 1.00 96.38 75 LEU A CA 1
ATOM 595 C C . LEU A 1 75 ? -19.338 -3.051 26.906 1.00 96.38 75 LEU A C 1
ATOM 597 O O . LEU A 1 75 ? -18.113 -3.091 27.010 1.00 96.38 75 LEU A O 1
ATOM 601 N N . GLU A 1 76 ? -20.137 -3.182 27.965 1.00 95.50 76 GLU A N 1
ATOM 602 C CA . GLU A 1 76 ? -19.682 -3.423 29.344 1.00 95.50 76 GLU A CA 1
ATOM 603 C C . GLU A 1 76 ? -18.798 -4.676 29.503 1.00 95.50 76 GLU A C 1
ATOM 605 O O . GLU A 1 76 ? -17.726 -4.562 30.112 1.00 95.50 76 GLU A O 1
ATOM 610 N N . PRO A 1 77 ? -19.164 -5.852 28.949 1.00 94.75 77 PRO A N 1
ATOM 611 C CA . PRO A 1 77 ? -18.297 -7.030 28.961 1.00 94.75 77 PRO A CA 1
ATOM 612 C C . PRO A 1 77 ? -17.285 -7.046 27.807 1.00 94.75 77 PRO A C 1
ATOM 614 O O . PRO A 1 77 ? -16.372 -7.874 27.806 1.00 94.75 77 PRO A O 1
ATOM 617 N N . ALA A 1 78 ? -17.423 -6.150 26.821 1.00 94.19 78 ALA A N 1
ATOM 618 C CA . ALA A 1 78 ? -16.638 -6.185 25.594 1.00 94.19 78 ALA A CA 1
ATOM 619 C C . ALA A 1 78 ? -15.136 -6.048 25.865 1.00 94.19 78 ALA A C 1
ATOM 621 O O . ALA A 1 78 ? -14.649 -5.141 26.557 1.00 94.19 78 ALA A O 1
ATOM 622 N N . ASN A 1 79 ? -14.375 -6.964 25.278 1.00 92.00 79 ASN A N 1
ATOM 623 C CA . ASN A 1 79 ? -12.933 -7.021 25.406 1.00 92.00 79 ASN A CA 1
ATOM 624 C C . ASN A 1 79 ? -12.314 -7.822 24.258 1.00 92.00 79 ASN A C 1
ATOM 626 O O . ASN A 1 79 ? -13.004 -8.464 23.472 1.00 92.00 79 ASN A O 1
ATOM 630 N N . HIS A 1 80 ? -10.987 -7.806 24.188 1.00 88.19 80 HIS A N 1
ATOM 631 C CA . HIS A 1 80 ? -10.253 -8.354 23.056 1.00 88.19 80 HIS A CA 1
ATOM 632 C C . HIS A 1 80 ? -10.082 -9.881 23.038 1.00 88.19 80 HIS A C 1
ATOM 634 O O . HIS A 1 80 ? -9.532 -10.411 22.073 1.00 88.19 80 HIS A O 1
ATOM 640 N N . LYS A 1 81 ? -10.508 -10.600 24.083 1.00 86.12 81 LYS A N 1
ATOM 641 C CA . LYS A 1 81 ? -10.471 -12.072 24.126 1.00 86.12 81 LYS A CA 1
ATOM 642 C C . LYS A 1 81 ? -11.686 -12.705 23.437 1.00 86.12 81 LYS A C 1
ATOM 644 O O . LYS A 1 81 ? -11.703 -13.915 23.238 1.00 86.12 81 LYS A O 1
ATOM 649 N N . SER A 1 82 ? -12.678 -11.904 23.049 1.00 79.31 82 SER A N 1
ATOM 650 C CA . SER A 1 82 ? -13.875 -12.350 22.334 1.00 79.31 82 SER A CA 1
ATOM 651 C C . SER A 1 82 ? -14.190 -11.424 21.161 1.00 79.31 82 SER A C 1
ATOM 653 O O . SER A 1 82 ? -13.752 -10.276 21.121 1.00 79.31 82 SER A O 1
ATOM 655 N N . GLU A 1 83 ? -14.924 -11.929 20.175 1.00 81.25 83 GLU A N 1
ATOM 656 C CA . GLU A 1 83 ? -15.404 -11.103 19.073 1.00 81.25 83 GLU A CA 1
ATOM 657 C C . GLU A 1 83 ? -16.719 -10.430 19.469 1.00 81.25 83 GLU A C 1
ATOM 659 O O . GLU A 1 83 ? -17.773 -11.064 19.500 1.00 81.25 83 GLU A O 1
ATOM 664 N N . THR A 1 84 ? -16.642 -9.142 19.804 1.00 86.88 84 THR A N 1
ATOM 665 C CA . THR A 1 84 ? -17.808 -8.345 20.193 1.00 86.88 84 THR A CA 1
ATOM 666 C C . THR A 1 84 ? -18.590 -7.916 18.952 1.00 86.88 84 THR A C 1
ATOM 668 O O . THR A 1 84 ? -18.111 -7.099 18.163 1.00 86.88 84 THR A O 1
ATOM 671 N N . ARG A 1 85 ? -19.816 -8.422 18.810 1.00 94.00 85 ARG A N 1
ATOM 672 C CA . ARG A 1 85 ? -20.828 -7.910 17.874 1.00 94.00 85 ARG A CA 1
ATOM 673 C C . ARG A 1 85 ? -21.902 -7.202 18.688 1.00 94.00 85 ARG A C 1
ATOM 675 O O . ARG A 1 85 ? -22.341 -7.746 19.698 1.00 94.00 85 ARG A O 1
ATOM 682 N N . VAL A 1 86 ? -22.286 -5.996 18.279 1.00 97.12 86 VAL A N 1
ATOM 683 C CA . VAL A 1 86 ? -23.220 -5.153 19.036 1.00 97.12 86 VAL A CA 1
ATOM 684 C C . VAL A 1 86 ? -24.465 -4.911 18.206 1.00 97.12 86 VAL A C 1
ATOM 686 O O . VAL A 1 86 ? -24.364 -4.510 17.048 1.00 97.12 86 VAL A O 1
ATOM 689 N N . PHE A 1 87 ? -25.626 -5.129 18.813 1.00 97.94 87 PHE A N 1
ATOM 690 C CA . PHE A 1 87 ? -26.918 -5.024 18.147 1.00 97.94 87 PHE A CA 1
ATOM 691 C C . PHE A 1 87 ? -27.819 -3.972 18.794 1.00 97.94 87 PHE A C 1
ATOM 693 O O . PHE A 1 87 ? -27.805 -3.785 20.012 1.00 97.94 87 PHE A O 1
ATOM 700 N N . ALA A 1 88 ? -28.645 -3.326 17.976 1.00 97.50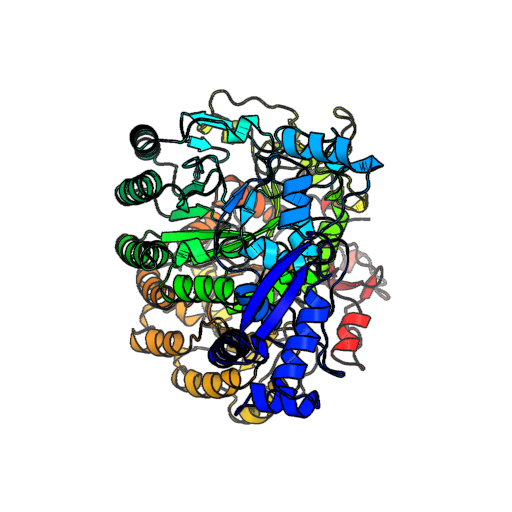 88 ALA A N 1
ATOM 701 C CA . ALA A 1 88 ? -29.794 -2.539 18.407 1.00 97.50 88 ALA A CA 1
ATOM 702 C C . ALA A 1 88 ? -31.060 -3.147 17.786 1.00 97.50 88 ALA A C 1
ATOM 704 O O . ALA A 1 88 ? -31.332 -2.965 16.600 1.00 97.50 88 ALA A O 1
ATOM 705 N N . GLY A 1 89 ? -31.796 -3.935 18.574 1.00 94.75 89 GLY A N 1
ATOM 706 C CA . GLY A 1 89 ? -32.825 -4.828 18.037 1.00 94.75 89 GLY A CA 1
ATOM 707 C C . GLY A 1 89 ? -32.164 -5.921 17.196 1.00 94.75 89 GLY A C 1
ATOM 708 O O . GLY A 1 89 ? -31.229 -6.565 17.666 1.00 94.75 89 GLY A O 1
ATOM 709 N N . ASP A 1 90 ? -32.595 -6.071 15.944 1.00 95.25 90 ASP A N 1
ATOM 710 C CA . ASP A 1 90 ? -32.010 -7.021 14.983 1.00 95.25 90 ASP A CA 1
ATOM 711 C C . ASP A 1 90 ? -30.894 -6.403 14.115 1.00 95.25 90 ASP A C 1
ATOM 713 O O . ASP A 1 90 ? -30.348 -7.057 13.226 1.00 95.25 90 ASP A O 1
ATOM 717 N N . ILE A 1 91 ? -30.542 -5.135 14.351 1.00 97.75 91 ILE A N 1
ATOM 718 C CA . ILE A 1 91 ? -29.580 -4.388 13.533 1.00 97.75 91 ILE A CA 1
ATOM 719 C C . ILE A 1 91 ? -28.185 -4.518 14.138 1.00 97.75 91 ILE A C 1
ATOM 721 O O . ILE A 1 91 ? -27.939 -4.019 15.237 1.00 97.75 91 ILE A O 1
ATOM 725 N N . GLU A 1 92 ? -27.254 -5.132 13.410 1.00 97.62 92 GLU A N 1
ATOM 726 C CA . GLU A 1 92 ? -25.835 -5.118 13.772 1.00 97.62 92 GLU A CA 1
ATOM 727 C C . GLU A 1 92 ? -25.233 -3.729 13.523 1.00 97.62 92 GLU A C 1
ATOM 729 O O . GLU A 1 92 ? -25.320 -3.180 12.423 1.00 97.62 92 GLU A O 1
ATOM 734 N N . LEU A 1 93 ? -24.603 -3.160 14.549 1.00 98.00 93 LEU A N 1
ATOM 735 C CA . LEU A 1 93 ? -23.969 -1.850 14.473 1.00 98.00 93 LEU A CA 1
ATOM 736 C C . LEU A 1 93 ? -22.523 -1.979 13.964 1.00 98.00 93 LEU A C 1
ATOM 738 O O . LEU A 1 93 ? -21.731 -2.719 14.558 1.00 98.00 93 LEU A O 1
ATOM 742 N N . PRO A 1 94 ? -22.118 -1.224 12.921 1.00 96.69 94 PRO A N 1
ATOM 743 C CA . PRO A 1 94 ? -20.739 -1.234 12.447 1.00 96.69 94 PRO A CA 1
ATOM 744 C C . PRO A 1 94 ? -19.752 -0.828 13.547 1.00 96.69 94 PRO A C 1
ATOM 746 O O . PRO A 1 94 ? -19.966 0.159 14.252 1.00 96.69 94 PRO A O 1
ATOM 749 N N . LYS A 1 95 ? -18.601 -1.507 13.637 1.00 95.38 95 LYS A N 1
ATOM 750 C CA . LYS A 1 95 ? -17.546 -1.194 14.626 1.00 95.38 95 LYS A CA 1
ATOM 751 C C . LYS A 1 95 ? -17.170 0.293 14.653 1.00 95.38 95 LYS A C 1
ATOM 753 O O . LYS A 1 95 ? -16.986 0.872 15.717 1.00 95.38 95 LYS A O 1
ATOM 758 N N . ARG A 1 96 ? -17.100 0.937 13.483 1.00 95.12 96 ARG A N 1
ATOM 759 C CA . ARG A 1 96 ? -16.775 2.369 13.355 1.00 95.12 96 ARG A CA 1
ATOM 760 C C . ARG A 1 96 ? -17.841 3.284 13.946 1.00 95.12 96 ARG A C 1
ATOM 762 O O . ARG A 1 96 ? -17.485 4.304 14.523 1.00 95.12 96 ARG A O 1
ATOM 769 N N . PHE A 1 97 ? -19.113 2.903 13.848 1.00 97.38 97 PHE A N 1
ATOM 770 C CA . PHE A 1 97 ? -20.221 3.626 14.472 1.00 97.38 97 PHE A CA 1
ATOM 771 C C . PHE A 1 97 ? -20.170 3.542 16.007 1.00 97.38 97 PHE A C 1
ATOM 773 O O . PHE A 1 97 ? -20.593 4.467 16.693 1.00 97.38 97 PHE A O 1
ATOM 780 N N . LEU A 1 98 ? -19.588 2.474 16.564 1.00 97.56 98 LEU A N 1
ATOM 781 C CA . LEU A 1 98 ? -19.411 2.321 18.013 1.00 97.56 98 LEU A CA 1
ATOM 782 C C . LEU A 1 98 ? -18.282 3.196 18.584 1.00 97.56 98 LEU A C 1
ATOM 784 O O . LEU A 1 98 ? -18.259 3.439 19.789 1.00 97.56 98 LEU A O 1
ATOM 788 N N . LEU A 1 99 ? -17.343 3.675 17.759 1.00 96.19 99 LEU A N 1
ATOM 789 C CA . LEU A 1 99 ? -16.211 4.493 18.217 1.00 96.19 99 LEU A CA 1
ATOM 790 C C . LEU A 1 99 ? -16.619 5.799 18.925 1.00 96.19 99 LEU A C 1
ATOM 792 O O . LEU A 1 99 ? -16.119 5.998 20.031 1.00 96.19 99 LEU A O 1
ATOM 796 N N . PRO A 1 100 ? -17.518 6.657 18.394 1.00 97.44 100 PRO A N 1
ATOM 797 C CA . PRO A 1 100 ? -17.963 7.855 19.118 1.00 97.44 100 PRO A CA 1
ATOM 798 C C . PRO A 1 100 ? -18.638 7.526 20.461 1.00 97.44 100 PRO A C 1
ATOM 800 O O . PRO A 1 100 ? -18.461 8.251 21.434 1.00 97.44 100 PRO A O 1
ATOM 803 N N . ILE A 1 101 ? -19.352 6.397 20.563 1.00 98.12 101 ILE A N 1
ATOM 804 C CA . ILE A 1 101 ? -19.937 5.929 21.833 1.00 98.12 101 ILE A CA 1
ATOM 805 C C . ILE A 1 101 ? -18.821 5.535 22.814 1.00 98.12 101 ILE A C 1
ATOM 807 O O . ILE A 1 101 ? -18.827 5.957 23.969 1.00 98.12 101 ILE A O 1
ATOM 811 N N . LEU A 1 102 ? -17.827 4.773 22.344 1.00 97.31 102 LEU A N 1
ATOM 812 C CA . LEU A 1 102 ? -16.643 4.384 23.120 1.00 97.31 102 LEU A CA 1
ATOM 813 C C . LEU A 1 102 ? -15.783 5.581 23.549 1.00 97.31 102 LEU A C 1
ATOM 815 O O . LEU A 1 102 ? -15.101 5.504 24.569 1.00 97.31 102 LEU A O 1
ATOM 819 N N . GLU A 1 103 ? -15.786 6.676 22.793 1.00 97.06 103 GLU A N 1
ATOM 820 C CA . GLU A 1 103 ? -15.113 7.924 23.162 1.00 97.06 103 GLU A CA 1
ATOM 821 C C . GLU A 1 103 ? -15.784 8.627 24.338 1.00 97.06 103 GLU A C 1
ATOM 823 O O . GLU A 1 103 ? -15.072 9.169 25.181 1.00 97.06 103 GLU A O 1
ATOM 828 N N . VAL A 1 104 ? -17.112 8.539 24.453 1.00 97.69 104 VAL A N 1
ATOM 829 C CA . VAL A 1 104 ? -17.851 9.049 25.616 1.00 97.69 104 VAL A CA 1
ATOM 830 C C . VAL A 1 104 ? -17.637 8.150 26.837 1.00 97.69 104 VAL A C 1
ATOM 832 O O . VAL A 1 104 ? -17.281 8.648 27.902 1.00 97.69 104 VAL A O 1
ATOM 835 N N . ILE A 1 105 ? -17.784 6.824 26.697 1.00 96.56 105 ILE A N 1
ATOM 836 C CA . ILE A 1 105 ? -17.691 5.902 27.850 1.00 96.56 105 ILE A CA 1
ATOM 837 C C . ILE A 1 105 ? -16.251 5.564 28.269 1.00 96.56 105 ILE A C 1
ATOM 839 O O . ILE A 1 105 ? -16.027 5.080 29.370 1.00 96.56 105 ILE A O 1
ATOM 843 N N . ILE A 1 106 ? -15.249 5.806 27.420 1.00 95.81 106 ILE A N 1
ATOM 844 C CA . ILE A 1 106 ? -13.824 5.698 27.765 1.00 95.81 106 ILE A CA 1
ATOM 845 C C . ILE A 1 106 ? -13.159 7.018 27.354 1.00 95.81 106 ILE A C 1
ATOM 847 O O . ILE A 1 106 ? -12.500 7.041 26.318 1.00 95.81 106 ILE A O 1
ATOM 851 N N . PRO A 1 107 ? -13.305 8.123 28.104 1.00 95.06 107 PRO A N 1
ATOM 852 C CA . PRO A 1 107 ? -12.916 9.458 27.642 1.00 95.06 107 PRO A CA 1
ATOM 853 C C . PRO A 1 107 ? -11.402 9.736 27.657 1.00 95.06 107 PRO A C 1
ATOM 855 O O . PRO A 1 107 ? -10.609 9.047 28.310 1.00 95.06 107 PRO A O 1
ATOM 858 N N . GLY A 1 108 ? -11.015 10.788 26.926 1.00 93.50 108 GLY A N 1
ATOM 859 C CA . GLY A 1 108 ? -9.660 11.355 26.874 1.00 93.50 108 GLY A CA 1
ATOM 860 C C . GLY A 1 108 ? -8.674 10.618 25.960 1.00 93.50 108 GLY A C 1
ATOM 861 O O . GLY A 1 108 ? -8.924 9.505 25.519 1.00 93.50 108 GLY A O 1
ATOM 862 N N . ASP A 1 109 ? -7.513 11.222 25.697 1.00 94.06 109 ASP A N 1
ATOM 863 C CA . ASP A 1 109 ? -6.532 10.706 24.719 1.00 94.06 109 ASP A CA 1
ATOM 864 C C . ASP A 1 109 ? -5.172 10.386 25.343 1.00 94.06 109 ASP A C 1
ATOM 866 O O . ASP A 1 109 ? -4.116 10.460 24.716 1.00 94.06 109 ASP A O 1
ATOM 870 N N . THR A 1 110 ? -5.183 10.032 26.624 1.00 92.88 110 THR A N 1
ATOM 871 C CA . THR A 1 110 ? -3.962 9.774 27.383 1.00 92.88 110 THR A CA 1
ATOM 872 C C . THR A 1 110 ? -3.227 8.525 26.887 1.00 92.88 110 THR A C 1
ATOM 874 O O . THR A 1 110 ? -3.806 7.570 26.360 1.00 92.88 110 THR A O 1
ATOM 877 N N . LEU A 1 111 ? -1.905 8.536 27.072 1.00 95.81 111 LEU A N 1
ATOM 878 C CA . LEU A 1 111 ? -1.038 7.393 26.803 1.00 95.81 111 LEU A CA 1
ATOM 879 C C . LEU A 1 111 ? -0.830 6.604 28.096 1.00 95.81 111 LEU A C 1
ATOM 881 O O . LEU A 1 111 ? -0.274 7.123 29.063 1.00 95.81 111 LEU A O 1
ATOM 885 N N . CYS A 1 112 ? -1.223 5.338 28.094 1.00 96.00 112 CYS A N 1
ATOM 886 C CA . CYS A 1 112 ? -1.202 4.462 29.254 1.00 96.00 112 CYS A CA 1
ATOM 887 C C . CYS A 1 112 ? 0.022 3.541 29.198 1.00 96.00 112 CYS A C 1
ATOM 889 O O . CYS A 1 112 ? 0.137 2.699 28.307 1.00 96.00 112 CYS A O 1
ATOM 891 N N . GLY A 1 113 ? 0.955 3.702 30.138 1.00 96.12 113 GLY A N 1
ATOM 892 C CA . GLY A 1 113 ? 2.040 2.743 30.350 1.00 96.12 113 GLY A CA 1
ATOM 893 C C . GLY A 1 113 ? 1.584 1.637 31.293 1.00 96.12 113 GLY A C 1
ATOM 894 O O . GLY A 1 113 ? 1.106 1.933 32.381 1.00 96.12 113 GLY A O 1
ATOM 895 N N . ILE A 1 114 ? 1.761 0.382 30.895 1.00 96.75 114 ILE A N 1
ATOM 896 C CA . ILE A 1 114 ? 1.329 -0.776 31.679 1.00 96.75 114 ILE A CA 1
ATOM 897 C C . ILE A 1 114 ? 2.559 -1.385 32.354 1.00 96.75 114 ILE A C 1
ATOM 899 O O . ILE A 1 114 ? 3.554 -1.683 31.687 1.00 96.75 114 ILE A O 1
ATOM 903 N N . LYS A 1 115 ? 2.514 -1.485 33.686 1.00 96.62 115 LYS A N 1
ATOM 904 C CA . LYS A 1 115 ? 3.625 -1.968 34.525 1.00 96.62 115 LYS A CA 1
ATOM 905 C C . LYS A 1 115 ? 3.361 -3.328 35.149 1.00 96.62 115 LYS A C 1
ATOM 907 O O . LYS A 1 115 ? 4.310 -4.060 35.404 1.00 96.62 115 LYS A O 1
ATOM 912 N N . ASP A 1 116 ? 2.095 -3.662 35.341 1.00 97.81 116 ASP A N 1
ATOM 913 C CA . ASP A 1 116 ? 1.677 -4.911 35.945 1.00 97.81 116 ASP A CA 1
ATOM 914 C C . ASP A 1 116 ? 0.376 -5.430 35.328 1.00 97.81 116 ASP A C 1
ATOM 916 O O . ASP A 1 116 ? -0.333 -4.713 34.609 1.00 97.81 116 ASP A O 1
ATOM 920 N N . VAL A 1 117 ? 0.092 -6.704 35.598 1.00 97.81 117 VAL A N 1
ATOM 921 C CA . VAL A 1 117 ? -1.106 -7.397 35.107 1.00 97.81 117 VAL A CA 1
ATOM 922 C C . VAL A 1 117 ? -2.391 -6.738 35.615 1.00 97.81 117 VAL A C 1
ATOM 924 O O . VAL A 1 117 ? -3.331 -6.603 34.842 1.00 97.81 117 VAL A O 1
ATOM 927 N N . ALA A 1 118 ? -2.428 -6.248 36.858 1.00 96.56 118 ALA A N 1
ATOM 928 C CA . ALA A 1 118 ? -3.621 -5.600 37.411 1.00 96.56 118 ALA A CA 1
ATOM 929 C C . ALA A 1 118 ? -3.989 -4.320 36.638 1.00 96.56 118 ALA A C 1
ATOM 931 O O . ALA A 1 118 ? -5.141 -4.116 36.260 1.00 96.56 118 ALA A O 1
ATOM 932 N N . THR A 1 119 ? -2.994 -3.488 36.321 1.00 96.69 119 THR A N 1
ATOM 933 C CA . THR A 1 119 ? -3.163 -2.292 35.486 1.00 96.69 119 THR A CA 1
ATOM 934 C C . THR A 1 119 ? -3.617 -2.664 34.073 1.00 96.69 119 THR A C 1
ATOM 936 O O . THR A 1 119 ? -4.446 -1.973 33.480 1.00 96.69 119 THR A O 1
ATOM 939 N N . TYR A 1 120 ? -3.076 -3.750 33.513 1.00 97.12 120 TYR A N 1
ATOM 940 C CA . TYR A 1 120 ? -3.494 -4.260 32.207 1.00 97.12 120 TYR A CA 1
ATOM 941 C C . TYR A 1 120 ? -4.963 -4.694 32.201 1.00 97.12 120 TYR A C 1
ATOM 943 O O . TYR A 1 120 ? -5.717 -4.245 31.335 1.00 97.12 120 TYR A O 1
ATOM 951 N N . GLU A 1 121 ? -5.379 -5.511 33.167 1.00 95.88 121 GLU A N 1
ATOM 952 C CA . GLU A 1 121 ? -6.764 -5.961 33.333 1.00 95.88 121 GLU A CA 1
ATOM 953 C C . GLU A 1 121 ? -7.718 -4.782 33.489 1.00 95.88 121 GLU A C 1
ATOM 955 O O . GLU A 1 121 ? -8.709 -4.692 32.763 1.00 95.88 121 GLU A O 1
ATOM 960 N N . GLN A 1 122 ? -7.366 -3.830 34.359 1.00 94.81 122 GLN A N 1
ATOM 961 C CA . GLN A 1 122 ? -8.162 -2.633 34.595 1.00 94.81 122 GLN A CA 1
ATOM 962 C C . GLN A 1 122 ? -8.364 -1.832 33.301 1.00 94.81 122 GLN A C 1
ATOM 964 O O . GLN A 1 122 ? -9.493 -1.570 32.894 1.00 94.81 122 GLN A O 1
ATOM 969 N N . LEU A 1 123 ? -7.277 -1.479 32.606 1.00 94.44 123 LEU A N 1
ATOM 970 C CA . LEU A 1 123 ? -7.345 -0.646 31.401 1.00 94.44 123 LEU A CA 1
ATOM 971 C C . LEU A 1 123 ? -7.997 -1.355 30.214 1.00 94.44 123 LEU A C 1
ATOM 973 O O . LEU A 1 123 ? -8.598 -0.703 29.359 1.00 94.44 123 LEU A O 1
ATOM 977 N N . THR A 1 124 ? -7.847 -2.677 30.126 1.00 94.69 124 THR A N 1
ATOM 978 C CA . THR A 1 124 ? -8.271 -3.467 28.966 1.00 94.69 124 THR A CA 1
ATOM 979 C C . THR A 1 124 ? -9.467 -4.364 29.256 1.00 94.69 124 THR A C 1
ATOM 981 O O . THR A 1 124 ? -9.847 -5.124 28.371 1.00 94.69 124 THR A O 1
ATOM 984 N N . ASN A 1 125 ? -10.151 -4.177 30.398 1.00 95.25 125 ASN A N 1
ATOM 985 C CA . ASN A 1 125 ? -11.374 -4.888 30.817 1.00 95.25 125 ASN A CA 1
ATOM 986 C C . ASN A 1 125 ? -11.302 -6.385 30.485 1.00 95.25 125 ASN A C 1
ATOM 988 O O . ASN A 1 125 ? -12.204 -6.937 29.863 1.00 95.25 125 ASN A O 1
ATOM 992 N N . VAL A 1 126 ? -10.188 -7.018 30.835 1.00 94.56 126 VAL A N 1
ATOM 993 C CA . VAL A 1 126 ? -10.006 -8.468 30.721 1.00 94.56 126 VAL A CA 1
ATOM 994 C C . VAL A 1 126 ? -9.723 -9.043 32.090 1.00 94.56 126 VAL A C 1
ATOM 996 O O . VAL A 1 126 ? -9.226 -8.341 32.964 1.00 94.56 126 VAL A O 1
ATOM 999 N N . SER A 1 127 ? -10.004 -10.331 32.243 1.00 93.44 127 SER A N 1
ATOM 1000 C CA . SER A 1 127 ? -9.497 -11.130 33.350 1.00 93.44 127 SER A CA 1
ATOM 1001 C C . SER A 1 127 ? -8.420 -12.066 32.814 1.00 93.44 127 SER A C 1
ATOM 1003 O O . SER A 1 127 ? -8.650 -12.796 31.847 1.00 93.44 127 SER A O 1
ATOM 1005 N N . VAL A 1 128 ? -7.231 -11.999 33.404 1.00 95.06 128 VAL A N 1
ATOM 1006 C CA . VAL A 1 128 ? -6.108 -12.886 33.107 1.00 95.06 128 VAL A CA 1
ATOM 1007 C C . VAL A 1 128 ? -6.209 -14.106 34.028 1.00 95.06 128 VAL A C 1
ATOM 1009 O O . VAL A 1 128 ? -6.264 -13.910 35.248 1.00 95.06 128 VAL A O 1
ATOM 1012 N N . PRO A 1 129 ? -6.229 -15.339 33.481 1.00 95.25 129 PRO A N 1
ATOM 1013 C CA . PRO A 1 129 ? -6.256 -16.566 34.277 1.00 95.25 129 PRO A CA 1
ATOM 1014 C C . PRO A 1 129 ? -5.140 -16.592 35.321 1.00 95.25 129 PRO A C 1
ATOM 1016 O O . PRO A 1 129 ? -4.018 -16.181 35.029 1.00 95.25 129 PRO A O 1
ATOM 1019 N N . GLU A 1 130 ? -5.438 -17.062 36.537 1.00 95.56 130 GLU A N 1
ATOM 1020 C CA . GLU A 1 130 ? -4.499 -17.017 37.671 1.00 95.56 130 GLU A CA 1
ATOM 1021 C C . GLU A 1 130 ? -3.171 -17.729 37.365 1.00 95.56 130 GLU A C 1
ATOM 1023 O O . GLU A 1 130 ? -2.104 -17.247 37.736 1.00 95.56 130 GLU A O 1
ATOM 1028 N N . ASP A 1 131 ? -3.233 -18.834 36.624 1.00 96.81 131 ASP A N 1
ATOM 1029 C CA . ASP A 1 131 ? -2.089 -19.623 36.169 1.00 96.81 131 ASP A CA 1
ATOM 1030 C C . ASP A 1 131 ? -1.248 -18.939 35.076 1.00 96.81 131 ASP A C 1
ATOM 1032 O O . ASP A 1 131 ? -0.079 -19.279 34.914 1.00 96.81 131 ASP A O 1
ATOM 1036 N N . GLU A 1 132 ? -1.785 -17.931 34.381 1.00 96.81 132 GLU A N 1
ATOM 1037 C CA . GLU A 1 132 ? -1.062 -17.133 33.379 1.00 96.81 132 GLU A CA 1
ATOM 1038 C C . GLU A 1 132 ? -0.484 -15.823 33.939 1.00 96.81 132 GLU A C 1
ATOM 1040 O O . GLU A 1 132 ? 0.375 -15.204 33.302 1.00 96.81 132 GLU A O 1
ATOM 1045 N N . ARG A 1 133 ? -0.929 -15.362 35.119 1.00 97.75 133 ARG A N 1
ATOM 1046 C CA . ARG A 1 133 ? -0.581 -14.022 35.639 1.00 97.75 133 ARG A CA 1
ATOM 1047 C C . ARG A 1 133 ? 0.919 -13.817 35.798 1.00 97.75 133 ARG A C 1
ATOM 1049 O O . ARG A 1 133 ? 1.437 -12.766 35.419 1.00 97.75 133 ARG A O 1
ATOM 1056 N N . GLU A 1 134 ? 1.622 -14.797 36.363 1.00 98.25 134 GLU A N 1
ATOM 1057 C CA . GLU A 1 134 ? 3.067 -14.693 36.587 1.00 98.25 134 GLU A CA 1
ATOM 1058 C C . GLU A 1 134 ? 3.826 -14.588 35.257 1.00 98.25 134 GLU A C 1
ATOM 1060 O O . GLU A 1 134 ? 4.728 -13.760 35.102 1.00 98.25 134 GLU A O 1
ATOM 1065 N N . ASP A 1 135 ? 3.434 -15.387 34.269 1.00 98.38 135 ASP A N 1
ATOM 1066 C CA . ASP A 1 135 ? 4.080 -15.403 32.962 1.00 98.38 135 ASP A CA 1
ATOM 1067 C C . ASP A 1 135 ? 3.765 -14.143 32.155 1.00 98.38 135 ASP A C 1
ATOM 1069 O O . ASP A 1 135 ? 4.667 -13.545 31.562 1.00 98.38 135 ASP A O 1
ATOM 1073 N N . LEU A 1 136 ? 2.529 -13.645 32.214 1.00 98.19 136 LEU A N 1
ATOM 1074 C CA . LEU A 1 136 ? 2.182 -12.370 31.595 1.00 98.19 136 LEU A CA 1
ATOM 1075 C C . LEU A 1 136 ? 2.927 -11.195 32.249 1.00 98.19 136 LEU A C 1
ATOM 1077 O O . LEU A 1 136 ? 3.366 -10.278 31.551 1.00 98.19 136 LEU A O 1
ATOM 1081 N N . GLN A 1 137 ? 3.143 -11.231 33.568 1.00 98.38 137 GLN A N 1
ATOM 1082 C CA . GLN A 1 137 ? 3.975 -10.241 34.253 1.00 98.38 137 GLN A CA 1
ATOM 1083 C C . GLN A 1 137 ? 5.414 -10.264 33.714 1.00 98.38 137 GLN A C 1
ATOM 1085 O O . GLN A 1 137 ? 5.953 -9.211 33.360 1.00 98.38 137 GLN A O 1
ATOM 1090 N N . LYS A 1 138 ? 6.012 -11.454 33.539 1.00 98.12 138 LYS A N 1
ATOM 1091 C CA . LYS A 1 138 ? 7.340 -11.600 32.909 1.00 98.12 138 LYS A CA 1
ATOM 1092 C C . LYS A 1 138 ? 7.365 -11.003 31.498 1.00 98.12 138 LYS A C 1
ATOM 1094 O O . LYS A 1 138 ? 8.346 -10.352 31.131 1.00 98.12 138 LYS A O 1
ATOM 1099 N N . VAL A 1 139 ? 6.296 -11.177 30.715 1.00 97.69 139 VAL A N 1
ATOM 1100 C CA . VAL A 1 139 ? 6.160 -10.561 29.382 1.00 97.69 139 VAL A CA 1
ATOM 1101 C C . VAL A 1 139 ? 6.149 -9.036 29.470 1.00 97.69 139 VAL A C 1
ATOM 1103 O O . VAL A 1 139 ? 6.900 -8.393 28.736 1.00 97.69 139 VAL A O 1
ATOM 1106 N N . ILE A 1 140 ? 5.352 -8.444 30.364 1.00 97.25 140 ILE A N 1
ATOM 1107 C CA . ILE A 1 140 ? 5.275 -6.983 30.556 1.00 97.25 140 ILE A CA 1
ATOM 1108 C C . ILE A 1 140 ? 6.644 -6.411 30.961 1.00 97.25 140 ILE A C 1
ATOM 1110 O O . ILE A 1 140 ? 7.061 -5.361 30.456 1.00 97.25 140 ILE A O 1
ATOM 1114 N N . ASP A 1 141 ? 7.379 -7.125 31.816 1.00 95.19 141 ASP A N 1
ATOM 1115 C CA . ASP A 1 141 ? 8.703 -6.717 32.281 1.00 95.19 141 ASP A CA 1
ATOM 1116 C C . ASP A 1 141 ? 9.790 -6.823 31.204 1.00 95.19 141 ASP A C 1
ATOM 1118 O O . ASP A 1 141 ? 10.654 -5.934 31.118 1.00 95.19 141 ASP A O 1
ATOM 1122 N N . LYS A 1 142 ? 9.743 -7.876 30.372 1.00 94.69 142 LYS A N 1
ATOM 1123 C CA . LYS A 1 142 ? 10.675 -8.126 29.252 1.00 94.69 142 LYS A CA 1
ATOM 1124 C C . LYS A 1 142 ? 10.388 -7.206 28.060 1.00 94.69 142 LYS A C 1
ATOM 1126 O O . LYS A 1 142 ? 11.317 -6.645 27.468 1.00 94.69 142 LYS A O 1
ATOM 1131 N N . TYR A 1 143 ? 9.111 -7.015 27.739 1.00 95.12 143 TYR A N 1
ATOM 1132 C CA . TYR A 1 143 ? 8.608 -6.295 26.572 1.00 95.12 143 TYR A CA 1
ATOM 1133 C C . TYR A 1 143 ? 7.582 -5.230 26.987 1.00 95.12 143 TYR A C 1
ATOM 1135 O O . TYR A 1 143 ? 6.377 -5.514 27.016 1.00 95.12 143 TYR A O 1
ATOM 1143 N N . PRO A 1 144 ? 8.034 -3.986 27.244 1.00 94.38 144 PRO A N 1
ATOM 1144 C CA . PRO A 1 144 ? 7.184 -2.916 27.745 1.00 94.38 144 PRO A CA 1
ATOM 1145 C C . PRO A 1 144 ? 5.898 -2.748 26.941 1.00 94.38 144 PRO A C 1
ATOM 1147 O O . PRO A 1 144 ? 5.901 -2.796 25.708 1.00 94.38 144 PRO A O 1
ATOM 1150 N N . VAL A 1 145 ? 4.801 -2.497 27.647 1.00 96.56 145 VAL A N 1
ATOM 1151 C CA . VAL A 1 145 ? 3.488 -2.274 27.045 1.00 96.56 145 VAL A CA 1
ATOM 1152 C C . VAL A 1 145 ? 3.092 -0.815 27.252 1.00 96.56 145 VAL A C 1
ATOM 1154 O O . VAL A 1 145 ? 3.182 -0.262 28.351 1.00 96.56 145 VAL A O 1
ATOM 1157 N N . ARG A 1 146 ? 2.682 -0.170 26.162 1.00 97.06 146 ARG A N 1
ATOM 1158 C CA . ARG A 1 146 ? 2.144 1.189 26.166 1.00 97.06 146 ARG A CA 1
ATOM 1159 C C . ARG A 1 146 ? 1.030 1.267 25.138 1.00 97.06 146 ARG A C 1
ATOM 1161 O O . ARG A 1 146 ? 1.233 0.813 24.012 1.00 97.06 146 ARG A O 1
ATOM 1168 N N . LEU A 1 147 ? -0.105 1.829 25.533 1.00 97.81 147 LEU A N 1
ATOM 1169 C CA . LEU A 1 147 ? -1.318 1.933 24.726 1.00 97.81 147 LEU A CA 1
ATOM 1170 C C . LEU A 1 147 ? -1.809 3.383 24.693 1.00 97.81 147 LEU A C 1
ATOM 1172 O O . LEU A 1 147 ? -1.551 4.152 25.617 1.00 97.81 147 LEU A O 1
ATOM 1176 N N . SER A 1 148 ? -2.539 3.749 23.645 1.00 97.88 148 SER A N 1
ATOM 1177 C CA . SER A 1 148 ? -3.348 4.967 23.603 1.00 97.88 148 SER A CA 1
ATOM 1178 C C . SER A 1 148 ? -4.791 4.624 23.971 1.00 97.88 148 SER A C 1
ATOM 1180 O O . SER A 1 148 ? -5.234 3.486 23.778 1.00 97.88 148 SER A O 1
ATOM 1182 N N . LYS A 1 149 ? -5.560 5.611 24.438 1.00 97.44 149 LYS A N 1
ATOM 1183 C CA . LYS A 1 149 ? -7.013 5.448 24.600 1.00 97.44 149 LYS A CA 1
ATOM 1184 C C . LYS A 1 149 ? -7.708 5.068 23.286 1.00 97.44 149 LYS A C 1
ATOM 1186 O O . LYS A 1 149 ? -8.601 4.229 23.313 1.00 97.44 149 LYS A O 1
ATOM 1191 N N . HIS A 1 150 ? -7.235 5.570 22.142 1.00 97.69 150 HIS A N 1
ATOM 1192 C CA . HIS A 1 150 ? -7.732 5.170 20.820 1.00 97.69 150 HIS A CA 1
ATOM 1193 C C . HIS A 1 150 ? -7.607 3.655 20.575 1.00 97.69 150 HIS A C 1
ATOM 1195 O O . HIS A 1 150 ? -8.598 2.995 20.266 1.00 97.69 150 HIS A O 1
ATOM 1201 N N . VAL A 1 151 ? -6.424 3.076 20.816 1.00 97.81 151 VAL A N 1
ATOM 1202 C CA . VAL A 1 151 ? -6.203 1.626 20.675 1.00 97.81 151 VAL A CA 1
ATOM 1203 C C . VAL A 1 151 ? -7.004 0.829 21.696 1.00 97.81 151 VAL A C 1
ATOM 1205 O O . VAL A 1 151 ? -7.520 -0.231 21.351 1.00 97.81 151 VAL A O 1
ATOM 1208 N N . ILE A 1 152 ? -7.135 1.314 22.937 1.00 97.31 152 ILE A N 1
ATOM 1209 C CA . ILE A 1 152 ? -7.963 0.655 23.959 1.00 97.31 152 ILE A CA 1
ATOM 1210 C C . ILE A 1 152 ? -9.412 0.548 23.471 1.00 97.31 152 ILE A C 1
ATOM 1212 O O . ILE A 1 152 ? -9.971 -0.545 23.504 1.00 97.31 152 ILE A O 1
ATOM 1216 N N . ARG A 1 153 ? -9.993 1.642 22.955 1.00 96.75 153 ARG A N 1
ATOM 1217 C CA . ARG A 1 153 ? -11.354 1.652 22.394 1.00 96.75 153 ARG A CA 1
ATOM 1218 C C . ARG A 1 153 ? -11.485 0.688 21.219 1.00 96.75 153 ARG A C 1
ATOM 1220 O O . ARG A 1 153 ? -12.353 -0.173 21.247 1.00 96.75 153 ARG A O 1
ATOM 1227 N N . GLN A 1 154 ? -10.599 0.764 20.228 1.00 96.56 154 GLN A N 1
ATOM 1228 C CA . GLN A 1 154 ? -10.648 -0.148 19.078 1.00 96.56 154 GLN A CA 1
ATOM 1229 C C . GLN A 1 154 ? -10.511 -1.619 19.501 1.00 96.56 154 GLN A C 1
ATOM 1231 O O . GLN A 1 154 ? -11.235 -2.482 19.011 1.00 96.56 154 GLN A O 1
ATOM 1236 N N . SER A 1 155 ? -9.644 -1.907 20.473 1.00 96.38 155 SER A N 1
ATOM 1237 C CA . SER A 1 155 ? -9.420 -3.263 20.989 1.00 96.38 155 SER A CA 1
ATOM 1238 C C . SER A 1 155 ? -10.620 -3.831 21.759 1.00 96.38 155 SER A C 1
ATOM 1240 O O . SER A 1 155 ? -10.712 -5.045 21.904 1.00 96.38 155 SER A O 1
ATOM 1242 N N . ARG A 1 156 ? -11.564 -2.998 22.229 1.00 94.69 156 ARG A N 1
ATOM 1243 C CA . ARG A 1 156 ? -12.833 -3.462 22.837 1.00 94.69 156 ARG A CA 1
ATOM 1244 C C . ARG A 1 156 ? -13.692 -4.251 21.852 1.00 94.69 156 ARG A C 1
ATOM 1246 O O . ARG A 1 156 ? -14.427 -5.148 22.252 1.00 94.69 156 ARG A O 1
ATOM 1253 N N . ILE A 1 157 ? -13.606 -3.879 20.578 1.00 94.88 157 ILE A N 1
ATOM 1254 C CA . ILE A 1 157 ? -14.494 -4.342 19.507 1.00 94.88 157 ILE A CA 1
ATOM 1255 C C . ILE A 1 157 ? -13.732 -4.985 18.341 1.00 94.88 157 ILE A C 1
ATOM 1257 O O . ILE A 1 157 ? -14.337 -5.391 17.353 1.00 94.88 157 ILE A O 1
ATOM 1261 N N . SER A 1 158 ? -12.404 -5.093 18.434 1.00 95.19 158 SER A N 1
ATOM 1262 C CA . SER A 1 158 ? -11.569 -5.740 17.425 1.00 95.19 158 SER A CA 1
ATOM 1263 C C . SER A 1 158 ? -10.454 -6.569 18.054 1.00 95.19 158 SER A C 1
ATOM 1265 O O . SER A 1 158 ? -9.460 -6.043 18.566 1.00 95.19 158 SER A O 1
ATOM 1267 N N . LYS A 1 159 ? -10.576 -7.892 17.905 1.00 95.12 159 LYS A N 1
ATOM 1268 C CA . LYS A 1 159 ? -9.506 -8.845 18.222 1.00 95.12 159 LYS A CA 1
ATOM 1269 C C . LYS A 1 159 ? -8.252 -8.605 17.374 1.00 95.12 159 LYS A C 1
ATOM 1271 O O . LYS A 1 159 ? -7.148 -8.769 17.875 1.00 95.12 159 LYS A O 1
ATOM 1276 N N . HIS A 1 160 ? -8.400 -8.162 16.121 1.00 95.38 160 HIS A N 1
ATOM 1277 C CA . HIS A 1 160 ? -7.276 -7.943 15.205 1.00 95.38 160 HIS A CA 1
ATOM 1278 C C . HIS A 1 160 ? -6.469 -6.692 15.549 1.00 95.38 160 HIS A C 1
ATOM 1280 O O . HIS A 1 160 ? -5.250 -6.705 15.408 1.00 95.38 160 HIS A O 1
ATOM 1286 N N . VAL A 1 161 ? -7.112 -5.624 16.035 1.00 97.06 161 VAL A N 1
ATOM 1287 C CA . VAL A 1 161 ? -6.385 -4.467 16.582 1.00 97.06 161 VAL A CA 1
ATOM 1288 C C . VAL A 1 161 ? -5.665 -4.882 17.860 1.00 97.06 161 VAL A C 1
ATOM 1290 O O . VAL A 1 161 ? -4.461 -4.669 17.995 1.00 97.06 161 VAL A O 1
ATOM 1293 N N . ALA A 1 162 ? -6.369 -5.545 18.775 1.00 97.00 162 ALA A N 1
ATOM 1294 C CA . ALA A 1 162 ? -5.792 -5.967 20.041 1.00 97.00 162 ALA A CA 1
ATOM 1295 C C . ALA A 1 162 ? -4.604 -6.920 19.877 1.00 97.00 162 ALA A C 1
ATOM 1297 O O . ALA A 1 162 ? -3.599 -6.754 20.566 1.00 97.00 162 ALA A O 1
ATOM 1298 N N . TYR A 1 163 ? -4.683 -7.860 18.931 1.00 96.94 163 TYR A N 1
ATOM 1299 C CA . TYR A 1 163 ? -3.617 -8.811 18.622 1.00 96.94 163 TYR A CA 1
ATOM 1300 C C . TYR A 1 163 ? -2.280 -8.109 18.366 1.00 96.94 163 TYR A C 1
ATOM 1302 O O . TYR A 1 163 ? -1.233 -8.606 18.751 1.00 96.94 163 TYR A O 1
ATOM 1310 N N . GLN A 1 164 ? -2.299 -6.895 17.814 1.00 97.69 164 GLN A N 1
ATOM 1311 C CA . GLN A 1 164 ? -1.092 -6.139 17.494 1.00 97.69 164 GLN A CA 1
ATOM 1312 C C . GLN A 1 164 ? -0.439 -5.440 18.696 1.00 97.69 164 GLN A C 1
ATOM 1314 O O . GLN A 1 164 ? 0.737 -5.058 18.609 1.00 97.69 164 GLN A O 1
ATOM 1319 N N . PHE A 1 165 ? -1.176 -5.229 19.793 1.00 97.56 165 PHE A N 1
ATOM 1320 C CA . PHE A 1 165 ? -0.780 -4.322 20.880 1.00 97.56 165 PHE A CA 1
ATOM 1321 C C . PHE A 1 165 ? -0.878 -4.920 22.289 1.00 97.56 165 PHE A C 1
ATOM 1323 O O . PHE A 1 165 ? -0.126 -4.489 23.167 1.00 97.56 165 PHE A O 1
ATOM 1330 N N . MET A 1 166 ? -1.764 -5.889 22.521 1.00 97.31 166 MET A N 1
ATOM 1331 C CA . MET A 1 166 ? -1.959 -6.512 23.831 1.00 97.31 166 MET A CA 1
ATOM 1332 C C . MET A 1 166 ? -0.885 -7.575 24.091 1.00 97.31 166 MET A C 1
ATOM 1334 O O . MET A 1 166 ? -0.552 -8.321 23.170 1.00 97.31 166 MET A O 1
ATOM 1338 N N . PRO A 1 167 ? -0.311 -7.642 25.306 1.00 97.31 167 PRO A N 1
ATOM 1339 C CA . PRO A 1 167 ? 0.653 -8.678 25.648 1.00 97.31 167 PRO A CA 1
ATOM 1340 C C . PRO A 1 167 ? -0.010 -10.060 25.722 1.00 97.31 167 PRO A C 1
ATOM 1342 O O . PRO A 1 167 ? -1.176 -10.174 26.099 1.00 97.31 167 PRO A O 1
ATOM 1345 N N . PHE A 1 168 ? 0.747 -11.107 25.406 1.00 96.19 168 PHE A N 1
ATOM 1346 C CA . PHE A 1 168 ? 0.319 -12.506 25.527 1.00 96.19 168 PHE A CA 1
ATOM 1347 C C . PHE A 1 168 ? 1.476 -13.394 26.008 1.00 96.19 168 PHE A C 1
ATOM 1349 O O . PHE A 1 168 ? 2.645 -13.047 25.828 1.00 96.19 168 PHE A O 1
ATOM 1356 N N . VAL A 1 169 ? 1.169 -14.516 26.663 1.00 97.50 169 VAL A N 1
ATOM 1357 C CA . VAL A 1 169 ? 2.165 -15.356 27.361 1.00 97.50 169 VAL A CA 1
ATOM 1358 C C . VAL A 1 169 ? 3.164 -16.015 26.407 1.00 97.50 169 VAL A C 1
ATOM 1360 O O . VAL A 1 169 ? 4.338 -16.171 26.740 1.00 97.50 169 VAL A O 1
ATOM 1363 N N . GLU A 1 170 ? 2.751 -16.309 25.174 1.00 97.25 170 GLU A N 1
ATOM 1364 C CA . GLU A 1 170 ? 3.583 -16.924 24.135 1.00 97.25 170 GLU A CA 1
ATOM 1365 C C . GLU A 1 170 ? 4.741 -16.019 23.688 1.00 97.25 170 GLU A C 1
ATOM 1367 O O . GLU A 1 170 ? 5.674 -16.476 23.028 1.00 97.25 170 GLU A O 1
ATOM 1372 N N . GLU A 1 171 ? 4.749 -14.742 24.082 1.00 97.25 171 GLU A N 1
ATOM 1373 C CA . GLU A 1 171 ? 5.910 -13.873 23.901 1.00 97.25 171 GLU A CA 1
ATOM 1374 C C . GLU A 1 171 ? 7.139 -14.320 24.708 1.00 97.25 171 GLU A C 1
ATOM 1376 O O . GLU A 1 171 ? 8.245 -13.852 24.439 1.00 97.25 171 GLU A O 1
ATOM 1381 N N . LEU A 1 172 ? 6.987 -15.212 25.691 1.00 96.88 172 LEU A N 1
ATOM 1382 C CA . LEU A 1 172 ? 8.123 -15.804 26.399 1.00 96.88 172 LEU A CA 1
ATOM 1383 C C . LEU A 1 172 ? 8.938 -16.772 25.527 1.00 96.88 172 LEU A C 1
ATOM 1385 O O . LEU A 1 172 ? 10.078 -17.069 25.886 1.00 96.88 172 LEU A O 1
ATOM 1389 N N . ASP A 1 173 ? 8.407 -17.212 24.380 1.00 95.94 173 ASP A N 1
ATOM 1390 C CA . ASP A 1 173 ? 9.144 -18.015 23.404 1.00 95.94 173 ASP A CA 1
ATOM 1391 C C . ASP A 1 173 ? 10.390 -17.263 22.898 1.00 95.94 173 ASP A C 1
ATOM 1393 O O . ASP A 1 173 ? 10.329 -16.141 22.385 1.00 95.94 173 ASP A O 1
ATOM 1397 N N . GLU A 1 174 ? 11.555 -17.893 23.046 1.00 94.19 174 GLU A N 1
ATOM 1398 C CA . GLU A 1 174 ? 12.844 -17.286 22.699 1.00 94.19 174 GLU A CA 1
ATOM 1399 C C . GLU A 1 174 ? 13.300 -17.588 21.265 1.00 94.19 174 GLU A C 1
ATOM 1401 O O . GLU A 1 174 ? 14.411 -17.201 20.882 1.00 94.19 174 GLU A O 1
ATOM 1406 N N . SER A 1 175 ? 12.461 -18.251 20.458 1.00 94.06 175 SER A N 1
ATOM 1407 C CA . SER A 1 175 ? 12.756 -18.524 19.052 1.00 94.06 175 SER A CA 1
ATOM 1408 C C . SER A 1 175 ? 12.888 -17.217 18.277 1.00 94.06 175 SER A C 1
ATOM 1410 O O . SER A 1 175 ? 12.181 -16.243 18.519 1.00 94.06 175 SER A O 1
ATOM 1412 N N . GLY A 1 176 ? 13.761 -17.210 17.274 1.00 92.94 176 GLY A N 1
ATOM 1413 C CA . GLY A 1 176 ? 13.971 -16.045 16.422 1.00 92.94 176 GLY A CA 1
ATOM 1414 C C . GLY A 1 176 ? 15.187 -15.229 16.833 1.00 92.94 176 GLY A C 1
ATOM 1415 O O . GLY A 1 176 ? 16.089 -15.687 17.533 1.00 92.94 176 GLY A O 1
ATOM 1416 N N . LEU A 1 177 ? 15.245 -14.004 16.327 1.00 91.25 177 LEU A N 1
ATOM 1417 C CA . LEU A 1 177 ? 16.396 -13.123 16.439 1.00 91.25 177 LEU A CA 1
ATOM 1418 C C . LEU A 1 177 ? 16.090 -11.968 17.389 1.00 91.25 177 LEU A C 1
ATOM 1420 O O . LEU A 1 177 ? 15.004 -11.395 17.371 1.00 91.25 177 LEU A O 1
ATOM 1424 N N . ARG A 1 178 ? 17.076 -11.565 18.192 1.00 89.94 178 ARG A N 1
ATOM 1425 C CA . ARG A 1 178 ? 16.956 -10.342 18.999 1.00 89.94 178 ARG A CA 1
ATOM 1426 C C . ARG A 1 178 ? 16.888 -9.095 18.116 1.00 89.94 178 ARG A C 1
ATOM 1428 O O . ARG A 1 178 ? 16.037 -8.246 18.326 1.00 89.94 178 ARG A O 1
ATOM 1435 N N . ASN A 1 179 ? 17.758 -9.034 17.105 1.00 84.19 179 ASN A N 1
ATOM 1436 C CA . ASN A 1 179 ? 17.792 -7.971 16.105 1.00 84.19 179 ASN A CA 1
ATOM 1437 C C . ASN A 1 179 ? 17.673 -8.589 14.707 1.00 84.19 179 ASN A C 1
ATOM 1439 O O . ASN A 1 179 ? 18.541 -9.356 14.280 1.00 84.19 179 ASN A O 1
ATOM 1443 N N . THR A 1 180 ? 16.607 -8.246 13.990 1.00 79.50 180 THR A N 1
ATOM 1444 C CA . THR A 1 180 ? 16.367 -8.699 12.610 1.00 79.50 180 THR A CA 1
ATOM 1445 C C . THR A 1 180 ? 16.873 -7.701 11.572 1.00 79.50 180 THR A C 1
ATOM 1447 O O . THR A 1 180 ? 17.130 -8.083 10.435 1.00 79.50 180 THR A O 1
ATOM 1450 N N . TRP A 1 181 ? 17.043 -6.432 11.957 1.00 73.25 181 TRP A N 1
ATOM 1451 C CA . TRP A 1 181 ? 17.488 -5.362 11.072 1.00 73.25 181 TRP A CA 1
ATOM 1452 C C . TRP A 1 181 ? 18.467 -4.440 11.797 1.00 73.25 181 TRP A C 1
ATOM 1454 O O . TRP A 1 181 ? 18.145 -3.888 12.846 1.00 73.25 181 TRP A O 1
ATOM 1464 N N . VAL A 1 182 ? 19.663 -4.301 11.235 1.00 77.06 182 VAL A N 1
ATOM 1465 C CA . VAL A 1 182 ? 20.753 -3.454 11.730 1.00 77.06 182 VAL A CA 1
ATOM 1466 C C . VAL A 1 182 ? 21.447 -2.896 10.490 1.00 77.06 182 VAL A C 1
ATOM 1468 O O . VAL A 1 182 ? 21.720 -3.663 9.567 1.00 77.06 182 VAL A O 1
ATOM 1471 N N . GLY A 1 183 ? 21.678 -1.582 10.427 1.00 79.62 183 GLY A N 1
ATOM 1472 C CA . GLY A 1 183 ? 22.348 -0.947 9.288 1.00 79.62 183 GLY A CA 1
ATOM 1473 C C . GLY A 1 183 ? 23.745 -1.525 9.023 1.00 79.62 183 GLY A C 1
ATOM 1474 O O . GLY A 1 183 ? 24.356 -2.154 9.880 1.00 79.62 183 GLY A O 1
ATOM 1475 N N . GLN A 1 184 ? 24.296 -1.293 7.838 1.00 87.69 184 GLN A N 1
ATOM 1476 C CA . GLN A 1 184 ? 25.698 -1.632 7.556 1.00 87.69 184 GLN A CA 1
ATOM 1477 C C . GLN A 1 184 ? 26.660 -0.545 8.049 1.00 87.69 184 GLN A C 1
ATOM 1479 O O . GLN A 1 184 ? 27.829 -0.809 8.311 1.00 87.69 184 GLN A O 1
ATOM 1484 N N . PHE A 1 185 ? 26.156 0.675 8.234 1.00 88.94 185 PHE A N 1
ATOM 1485 C CA . PHE A 1 185 ? 26.888 1.798 8.809 1.00 88.94 185 PHE A CA 1
ATOM 1486 C C . PHE A 1 185 ? 26.049 2.480 9.892 1.00 88.94 185 PHE A C 1
ATOM 1488 O O . PHE A 1 185 ? 24.844 2.665 9.710 1.00 88.94 185 PHE A O 1
ATOM 1495 N N . HIS A 1 186 ? 26.698 2.881 10.990 1.00 89.69 186 HIS A N 1
ATOM 1496 C CA . HIS A 1 186 ? 26.075 3.603 12.101 1.00 89.69 186 HIS A CA 1
ATOM 1497 C C . HIS A 1 186 ? 26.995 4.710 12.614 1.00 89.69 186 HIS A C 1
ATOM 1499 O O . HIS A 1 186 ? 28.169 4.464 12.900 1.00 89.69 186 HIS A O 1
ATOM 1505 N N . LYS A 1 187 ? 26.459 5.922 12.781 1.00 87.38 187 LYS A N 1
ATOM 1506 C CA . LYS A 1 187 ? 27.171 7.044 13.407 1.00 87.38 187 LYS A CA 1
ATOM 1507 C C . LYS A 1 187 ? 26.184 8.021 14.045 1.00 87.38 187 LYS A C 1
ATOM 1509 O O . LYS A 1 187 ? 25.525 8.788 13.347 1.00 87.38 187 LYS A O 1
ATOM 1514 N N . GLY A 1 188 ? 26.115 8.041 15.375 1.00 88.88 188 GLY A N 1
ATOM 1515 C CA . GLY A 1 188 ? 25.152 8.887 16.088 1.00 88.88 188 GLY A CA 1
ATOM 1516 C C . GLY A 1 188 ? 23.715 8.514 15.712 1.00 88.88 188 GLY A C 1
ATOM 1517 O O . GLY A 1 188 ? 23.328 7.366 15.894 1.00 88.88 188 GLY A O 1
ATOM 1518 N N . LEU A 1 189 ? 22.948 9.465 15.166 1.00 91.38 189 LEU A N 1
ATOM 1519 C CA . LEU A 1 189 ? 21.551 9.249 14.746 1.00 91.38 189 LEU A CA 1
ATOM 1520 C C . LEU A 1 189 ? 21.401 8.580 13.372 1.00 91.38 189 LEU A C 1
ATOM 1522 O O . LEU A 1 189 ? 20.285 8.248 12.974 1.00 91.38 189 LEU A O 1
ATOM 1526 N N . LEU A 1 190 ? 22.500 8.446 12.625 1.00 92.62 190 LEU A N 1
ATOM 1527 C CA . LEU A 1 190 ? 22.497 7.904 11.272 1.00 92.62 190 LEU A CA 1
ATOM 1528 C C . LEU A 1 190 ? 22.693 6.398 11.285 1.00 92.62 190 LEU A C 1
ATOM 1530 O O . LEU A 1 190 ? 23.715 5.914 11.774 1.00 92.62 190 LEU A O 1
ATOM 1534 N N . GLU A 1 191 ? 21.777 5.692 10.630 1.00 91.94 191 GLU A N 1
ATOM 1535 C CA . GLU A 1 191 ? 21.966 4.299 10.232 1.00 91.94 191 GLU A CA 1
ATOM 1536 C C . GLU A 1 191 ? 21.773 4.184 8.715 1.00 91.94 191 GLU A C 1
ATOM 1538 O O . GLU A 1 191 ? 20.843 4.759 8.144 1.00 91.94 191 GLU A O 1
ATOM 1543 N N . GLN A 1 192 ? 22.654 3.457 8.032 1.00 91.50 192 GLN A N 1
ATOM 1544 C CA . GLN A 1 192 ? 22.570 3.248 6.587 1.00 91.50 192 GLN A CA 1
ATOM 1545 C C . GLN A 1 192 ? 22.539 1.763 6.268 1.00 91.50 192 GLN A C 1
ATOM 1547 O O . GLN A 1 192 ? 23.468 1.022 6.574 1.00 91.50 192 GLN A O 1
ATOM 1552 N N . MET A 1 193 ? 21.468 1.346 5.600 1.00 91.44 193 MET A N 1
ATOM 1553 C CA . MET A 1 193 ? 21.388 0.059 4.903 1.00 91.44 193 MET A CA 1
ATOM 1554 C C . MET A 1 193 ? 21.633 0.220 3.398 1.00 91.44 193 MET A C 1
ATOM 1556 O O . MET A 1 193 ? 21.969 -0.738 2.711 1.00 91.44 193 MET A O 1
ATOM 1560 N N . TYR A 1 194 ? 21.467 1.436 2.877 1.00 94.25 194 TYR A N 1
ATOM 1561 C CA . TYR A 1 194 ? 21.582 1.734 1.458 1.00 94.25 194 TYR A CA 1
ATOM 1562 C C . TYR A 1 194 ? 22.371 3.018 1.251 1.00 94.25 194 TYR A C 1
ATOM 1564 O O . TYR A 1 194 ? 22.258 3.953 2.042 1.00 94.25 194 TYR A O 1
ATOM 1572 N N . GLN A 1 195 ? 23.095 3.075 0.139 1.00 92.44 195 GLN A N 1
ATOM 1573 C CA . GLN A 1 195 ? 24.011 4.162 -0.183 1.00 92.44 195 GLN A CA 1
ATOM 1574 C C . GLN A 1 195 ? 23.334 5.537 -0.304 1.00 92.44 195 GLN A C 1
ATOM 1576 O O . GLN A 1 195 ? 23.927 6.552 0.052 1.00 92.44 195 GLN A O 1
ATOM 1581 N N . ASN A 1 196 ? 22.114 5.587 -0.842 1.00 93.25 196 ASN A N 1
ATOM 1582 C CA . ASN A 1 196 ? 21.445 6.839 -1.206 1.00 93.25 196 ASN A CA 1
ATOM 1583 C C . ASN A 1 196 ? 20.362 7.294 -0.212 1.00 93.25 196 ASN A C 1
ATOM 1585 O O . ASN A 1 196 ? 19.774 8.358 -0.413 1.00 93.25 196 ASN A O 1
ATOM 1589 N N . ARG A 1 197 ? 20.078 6.497 0.828 1.00 93.81 197 ARG A N 1
ATOM 1590 C CA . ARG A 1 197 ? 18.954 6.721 1.752 1.00 93.81 197 ARG A CA 1
ATOM 1591 C C . ARG A 1 197 ? 19.252 6.241 3.184 1.00 93.81 197 ARG A C 1
ATOM 1593 O O . ARG A 1 197 ? 18.901 5.115 3.549 1.00 93.81 197 ARG A O 1
ATOM 1600 N N . PRO A 1 198 ? 19.930 7.050 4.015 1.00 94.44 198 PRO A N 1
ATOM 1601 C CA . PRO A 1 198 ? 20.032 6.784 5.443 1.00 94.44 198 PRO A CA 1
ATOM 1602 C C . PRO A 1 198 ? 18.674 6.900 6.139 1.00 94.44 198 PRO A C 1
ATOM 1604 O O . PRO A 1 198 ? 17.737 7.543 5.653 1.00 94.44 198 PRO A O 1
ATOM 1607 N N . ILE A 1 199 ? 18.620 6.347 7.345 1.00 94.00 199 ILE A N 1
ATOM 1608 C CA . ILE A 1 199 ? 17.597 6.678 8.327 1.00 94.00 199 ILE A CA 1
ATOM 1609 C C . ILE A 1 199 ? 18.173 7.596 9.412 1.00 94.00 199 ILE A C 1
ATOM 1611 O O . ILE A 1 199 ? 19.363 7.544 9.727 1.00 94.00 199 ILE A O 1
ATOM 1615 N N . PHE A 1 200 ? 17.304 8.430 9.973 1.00 94.00 200 PHE A N 1
ATOM 1616 C CA . PHE A 1 200 ? 17.569 9.378 11.049 1.00 94.00 200 PHE A CA 1
ATOM 1617 C C . PHE A 1 200 ? 16.738 8.969 12.259 1.00 94.00 200 PHE A C 1
ATOM 1619 O O . PHE A 1 200 ? 15.516 9.105 12.252 1.00 94.00 200 PHE A O 1
ATOM 1626 N N . VAL A 1 201 ? 17.381 8.432 13.292 1.00 92.62 201 VAL A N 1
ATOM 1627 C CA . VAL A 1 201 ? 16.700 8.001 14.518 1.00 92.62 201 VAL A CA 1
ATOM 1628 C C . VAL A 1 201 ? 16.534 9.215 15.434 1.00 92.62 201 VAL A C 1
ATOM 1630 O O . VAL A 1 201 ? 17.451 9.580 16.159 1.00 92.62 201 VAL A O 1
ATOM 1633 N N . LEU A 1 202 ? 15.374 9.873 15.377 1.00 93.06 202 LEU A N 1
ATOM 1634 C CA . LEU A 1 202 ? 15.099 11.137 16.081 1.00 93.06 202 LEU A CA 1
ATOM 1635 C C . LEU A 1 202 ? 14.448 10.964 17.459 1.00 93.06 202 LEU A C 1
ATOM 1637 O O . LEU A 1 202 ? 14.398 11.902 18.258 1.00 93.06 202 LEU A O 1
ATOM 1641 N N . HIS A 1 203 ? 13.954 9.763 17.750 1.00 91.19 203 HIS A N 1
ATOM 1642 C CA . HIS A 1 203 ? 13.305 9.427 19.012 1.00 91.19 203 HIS A CA 1
ATOM 1643 C C . HIS A 1 203 ? 13.378 7.914 19.269 1.00 91.19 203 HIS A C 1
ATOM 1645 O O . HIS A 1 203 ? 13.451 7.149 18.315 1.00 91.19 203 HIS A O 1
ATOM 1651 N N . MET A 1 204 ? 13.316 7.452 20.525 1.00 87.75 204 MET A N 1
ATOM 1652 C CA . MET A 1 204 ? 13.414 6.010 20.863 1.00 87.75 204 MET A CA 1
ATOM 1653 C C . MET A 1 204 ? 12.092 5.381 21.331 1.00 87.75 204 MET A C 1
ATOM 1655 O O . MET A 1 204 ? 11.891 4.165 21.245 1.00 87.75 204 MET A O 1
ATOM 1659 N N . SER A 1 205 ? 11.148 6.207 21.781 1.00 90.94 205 SER A N 1
ATOM 1660 C CA . SER A 1 205 ? 9.844 5.757 22.281 1.00 90.94 205 SER A CA 1
ATOM 1661 C C . SER A 1 205 ? 8.729 5.962 21.252 1.00 90.94 205 SER A C 1
ATOM 1663 O O . SER A 1 205 ? 8.833 6.805 20.363 1.00 90.94 205 SER A O 1
ATOM 1665 N N . CYS A 1 206 ? 7.651 5.195 21.395 1.00 94.38 206 CYS A N 1
ATOM 1666 C CA . CYS A 1 206 ? 6.409 5.331 20.630 1.00 94.38 206 CYS A CA 1
ATOM 1667 C C . CYS A 1 206 ? 5.258 5.653 21.603 1.00 94.38 206 CYS A C 1
ATOM 1669 O O . CYS A 1 206 ? 5.386 5.365 22.802 1.00 94.38 206 CYS A O 1
ATOM 1671 N N . PRO A 1 207 ? 4.131 6.211 21.125 1.00 94.50 207 PRO A N 1
ATOM 1672 C CA . PRO A 1 207 ? 2.914 6.336 21.927 1.00 94.50 207 PRO A CA 1
ATOM 1673 C C . PRO A 1 207 ? 2.302 4.969 22.234 1.00 94.50 207 PRO A C 1
ATOM 1675 O O . PRO A 1 207 ? 1.811 4.752 23.336 1.00 94.50 207 PRO A O 1
ATOM 1678 N N . VAL A 1 208 ? 2.394 4.047 21.272 1.00 96.81 208 VAL A N 1
ATOM 1679 C CA . VAL A 1 208 ? 1.887 2.676 21.362 1.00 96.81 208 VAL A CA 1
ATOM 1680 C C . VAL A 1 208 ? 2.987 1.695 20.955 1.00 96.81 208 VAL A C 1
ATOM 1682 O O . VAL A 1 208 ? 3.725 1.950 19.999 1.00 96.81 208 VAL A O 1
ATOM 1685 N N . TYR A 1 209 ? 3.129 0.580 21.677 1.00 96.81 209 TYR A N 1
ATOM 1686 C CA . TYR A 1 209 ? 4.136 -0.446 21.380 1.00 96.81 209 TYR A CA 1
ATOM 1687 C C . TYR A 1 209 ? 3.534 -1.671 20.693 1.00 96.81 209 TYR A C 1
ATOM 1689 O O . TYR A 1 209 ? 2.853 -2.478 21.314 1.00 96.81 209 TYR A O 1
ATOM 1697 N N . CYS A 1 210 ? 3.854 -1.838 19.408 1.00 96.88 210 CYS A N 1
ATOM 1698 C CA . CYS A 1 210 ? 3.477 -3.017 18.630 1.00 96.88 210 CYS A CA 1
ATOM 1699 C C . CYS A 1 210 ? 4.211 -4.263 19.146 1.00 96.88 210 CYS A C 1
ATOM 1701 O O . CYS A 1 210 ? 5.433 -4.227 19.338 1.00 96.88 210 CYS A O 1
ATOM 1703 N N . ARG A 1 211 ? 3.506 -5.389 19.279 1.00 96.88 211 ARG A N 1
ATOM 1704 C CA . ARG A 1 211 ? 4.084 -6.653 19.770 1.00 96.88 211 ARG A CA 1
ATOM 1705 C C . ARG A 1 211 ? 5.004 -7.355 18.761 1.00 96.88 211 ARG A C 1
ATOM 1707 O O . ARG A 1 211 ? 5.675 -8.316 19.122 1.00 96.88 211 ARG A O 1
ATOM 1714 N N . PHE A 1 212 ? 5.103 -6.846 17.535 1.00 95.06 212 PHE A N 1
ATOM 1715 C CA . PHE A 1 212 ? 6.008 -7.315 16.473 1.00 95.06 212 PHE A CA 1
ATOM 1716 C C . PHE A 1 212 ? 7.141 -6.317 16.141 1.00 95.06 212 PHE A C 1
ATOM 1718 O O . PHE A 1 212 ? 7.770 -6.397 15.089 1.00 95.06 212 PHE A O 1
ATOM 1725 N N . CYS A 1 213 ? 7.395 -5.323 16.998 1.00 93.38 213 CYS A N 1
ATOM 1726 C CA . CYS A 1 213 ? 8.371 -4.263 16.723 1.00 93.38 213 CYS A CA 1
ATOM 1727 C C . CYS A 1 213 ? 9.834 -4.760 16.706 1.00 93.38 213 CYS A C 1
ATOM 1729 O O . CYS A 1 213 ? 10.265 -5.443 17.630 1.00 93.38 213 CYS A O 1
ATOM 1731 N N . PHE A 1 214 ? 10.654 -4.289 15.752 1.00 87.75 214 PHE A N 1
ATOM 1732 C CA . PHE A 1 214 ? 12.112 -4.545 15.727 1.00 87.75 214 PHE A CA 1
ATOM 1733 C C . PHE A 1 214 ? 12.865 -4.034 16.964 1.00 87.75 214 PHE A C 1
ATOM 1735 O O . PHE A 1 214 ? 13.974 -4.475 17.231 1.00 87.75 214 PHE A O 1
ATOM 1742 N N . ARG A 1 215 ? 12.277 -3.090 17.710 1.00 86.38 215 ARG A N 1
ATOM 1743 C CA . ARG A 1 215 ? 12.838 -2.475 18.926 1.00 86.38 215 ARG A CA 1
ATOM 1744 C C . ARG A 1 215 ? 12.000 -2.821 20.165 1.00 86.38 215 ARG A C 1
ATOM 1746 O O . ARG A 1 215 ? 11.795 -1.973 21.033 1.00 86.38 215 ARG A O 1
ATOM 1753 N N . LYS A 1 216 ? 11.396 -4.014 20.202 1.00 88.38 216 LYS A N 1
ATOM 1754 C CA . LYS A 1 216 ? 10.473 -4.429 21.275 1.00 88.38 216 LYS A CA 1
ATOM 1755 C C . LYS A 1 216 ? 11.182 -4.644 22.617 1.00 88.38 216 LYS A C 1
ATOM 1757 O O . LYS A 1 216 ? 10.583 -4.370 23.655 1.00 88.38 216 LYS A O 1
ATOM 1762 N N . HIS A 1 217 ? 12.438 -5.095 22.612 1.00 85.38 217 HIS A N 1
ATOM 1763 C CA . HIS A 1 217 ? 13.214 -5.308 23.837 1.00 85.38 217 HIS A CA 1
ATOM 1764 C C . HIS A 1 217 ? 13.429 -3.995 24.610 1.00 85.38 217 HIS A C 1
ATOM 1766 O O . HIS A 1 217 ? 13.673 -2.930 24.036 1.00 85.38 217 HIS A O 1
ATOM 1772 N N . LYS A 1 218 ? 13.311 -4.074 25.941 1.00 79.00 218 LYS A N 1
ATOM 1773 C CA . LYS A 1 218 ? 13.307 -2.924 26.862 1.00 79.00 218 LYS A CA 1
ATOM 1774 C C . LYS A 1 218 ? 14.563 -2.055 26.784 1.00 79.00 218 LYS A C 1
ATOM 1776 O O . LYS A 1 218 ? 14.474 -0.833 26.879 1.00 79.00 218 LYS A O 1
ATOM 1781 N N . ASP A 1 219 ? 15.723 -2.666 26.594 1.00 79.75 219 ASP A N 1
ATOM 1782 C CA . ASP A 1 219 ? 17.009 -1.983 26.466 1.00 79.75 219 ASP A CA 1
ATOM 1783 C C . ASP A 1 219 ? 17.052 -1.044 25.256 1.00 79.75 219 ASP A C 1
ATOM 1785 O O . ASP A 1 219 ? 17.553 0.071 25.381 1.00 79.75 219 ASP A O 1
ATOM 1789 N N . CYS A 1 220 ? 16.433 -1.416 24.130 1.00 81.06 220 CYS A N 1
ATOM 1790 C CA . CYS A 1 220 ? 16.320 -0.530 22.969 1.00 81.06 220 CYS A CA 1
ATOM 1791 C C . CYS A 1 220 ? 15.496 0.731 23.275 1.00 81.06 220 CYS A C 1
ATOM 1793 O O . CYS A 1 220 ? 15.778 1.801 22.740 1.00 81.06 220 CYS A O 1
ATOM 1795 N N . ARG A 1 221 ? 14.474 0.619 24.132 1.00 81.25 221 ARG A N 1
ATOM 1796 C CA . ARG A 1 221 ? 13.575 1.729 24.498 1.00 81.25 221 ARG A CA 1
ATOM 1797 C C . ARG A 1 221 ? 14.171 2.676 25.536 1.00 81.25 221 ARG A C 1
ATOM 1799 O O . ARG A 1 221 ? 13.776 3.835 25.580 1.00 81.25 221 ARG A O 1
ATOM 1806 N N . ASN A 1 222 ? 15.124 2.193 26.328 1.00 83.25 222 ASN A N 1
ATOM 1807 C CA . ASN A 1 222 ? 15.800 2.962 27.374 1.00 83.25 222 ASN A CA 1
ATOM 1808 C C . ASN A 1 222 ? 17.026 3.740 26.870 1.00 83.25 222 ASN A C 1
ATOM 1810 O O . ASN A 1 222 ? 17.710 4.387 27.665 1.00 83.25 222 ASN A O 1
ATOM 1814 N N . LEU A 1 223 ? 17.327 3.675 25.571 1.00 84.06 223 LEU A N 1
ATOM 1815 C CA . LEU A 1 223 ? 18.401 4.464 24.981 1.00 84.06 223 LEU A CA 1
ATOM 1816 C C . LEU A 1 223 ? 18.105 5.974 25.104 1.00 84.06 223 LEU A C 1
ATOM 1818 O O . LEU A 1 223 ? 16.940 6.375 25.024 1.00 84.06 223 LEU A O 1
ATOM 1822 N N . PRO A 1 224 ? 19.134 6.824 25.294 1.00 85.75 224 PRO A N 1
ATOM 1823 C CA . PRO A 1 224 ? 18.942 8.259 25.479 1.00 85.75 224 PRO A CA 1
ATOM 1824 C C . PRO A 1 224 ? 18.191 8.914 24.319 1.00 85.75 224 PRO A C 1
ATOM 1826 O O . PRO A 1 224 ? 18.459 8.628 23.151 1.00 85.75 224 PRO A O 1
ATOM 1829 N N . THR A 1 225 ? 17.292 9.846 24.639 1.00 86.69 225 THR A N 1
ATOM 1830 C CA . THR A 1 225 ? 16.583 10.628 23.622 1.00 86.69 225 THR A CA 1
ATOM 1831 C C . THR A 1 225 ? 17.561 11.530 22.854 1.00 86.69 225 THR A C 1
ATOM 1833 O O . THR A 1 225 ? 18.306 12.285 23.492 1.00 86.69 225 THR A O 1
ATOM 1836 N N . PRO A 1 226 ? 17.545 11.495 21.508 1.00 91.62 226 PRO A N 1
ATOM 1837 C CA . PRO A 1 226 ? 18.323 12.399 20.662 1.00 91.62 226 PRO A CA 1
ATOM 1838 C C . PRO A 1 226 ? 18.082 13.882 20.967 1.00 91.62 226 PRO A C 1
ATOM 1840 O O . PRO A 1 226 ? 16.960 14.286 21.277 1.00 91.62 226 PRO A O 1
ATOM 1843 N N . LYS A 1 227 ? 19.129 14.705 20.838 1.00 94.44 227 LYS A N 1
ATOM 1844 C CA . LYS A 1 227 ? 19.084 16.166 21.021 1.00 94.44 227 LYS A CA 1
ATOM 1845 C C . LYS A 1 227 ? 19.428 16.896 19.721 1.00 94.44 227 LYS A C 1
ATOM 1847 O O . LYS A 1 227 ? 20.041 16.327 18.822 1.00 94.44 227 LYS A O 1
ATOM 1852 N N . ILE A 1 228 ? 19.135 18.197 19.660 1.00 96.44 228 ILE A N 1
ATOM 1853 C CA . ILE A 1 228 ? 19.452 19.064 18.506 1.00 96.44 228 ILE A CA 1
ATOM 1854 C C . ILE A 1 228 ? 20.924 18.942 18.071 1.00 96.44 228 ILE A C 1
ATOM 1856 O O . ILE A 1 228 ? 21.211 18.810 16.888 1.00 96.44 228 ILE A O 1
ATOM 1860 N N . LYS A 1 229 ? 21.879 18.901 19.012 1.00 96.44 229 LYS A N 1
ATOM 1861 C CA . LYS A 1 229 ? 23.311 18.743 18.683 1.00 96.44 229 LYS A CA 1
ATOM 1862 C C . LYS A 1 229 ? 23.618 17.465 17.881 1.00 96.44 229 LYS A C 1
ATOM 1864 O O . LYS A 1 229 ? 24.526 17.455 17.048 1.00 96.44 229 LYS A O 1
ATOM 1869 N N . ASP A 1 230 ? 22.865 16.396 18.137 1.00 95.50 230 ASP A N 1
ATOM 1870 C CA . ASP A 1 230 ? 23.053 15.100 17.494 1.00 95.50 230 ASP A CA 1
ATOM 1871 C C . ASP A 1 230 ? 22.490 15.160 16.063 1.00 95.50 230 ASP A C 1
ATOM 1873 O O . ASP A 1 230 ? 23.121 14.660 15.132 1.00 95.50 230 ASP A O 1
ATOM 1877 N N . VAL A 1 231 ? 21.371 15.877 15.877 1.00 97.12 231 VAL A N 1
ATOM 1878 C CA . VAL A 1 231 ? 20.789 16.209 14.564 1.00 97.12 231 VAL A CA 1
ATOM 1879 C C . VAL A 1 231 ? 21.772 17.020 13.721 1.00 97.12 231 VAL A C 1
ATOM 1881 O O . VAL A 1 231 ? 22.067 16.632 12.594 1.00 97.12 231 VAL A O 1
ATOM 1884 N N . LEU A 1 232 ? 22.349 18.093 14.271 1.00 97.25 232 LEU A N 1
ATOM 1885 C CA . LEU A 1 232 ? 23.315 18.942 13.559 1.00 97.25 232 LEU A CA 1
ATOM 1886 C C . LEU A 1 232 ? 24.559 18.162 13.108 1.00 97.25 232 LEU A C 1
ATOM 1888 O O . LEU A 1 232 ? 25.016 18.310 11.977 1.00 97.25 232 LEU A O 1
ATOM 1892 N N . THR A 1 233 ? 25.073 17.276 13.965 1.00 96.31 233 THR A N 1
ATOM 1893 C CA . THR A 1 233 ? 26.212 16.402 13.628 1.00 96.31 233 THR A CA 1
ATOM 1894 C C . THR A 1 233 ? 25.884 15.479 12.454 1.00 96.31 233 THR A C 1
ATOM 1896 O O . THR A 1 233 ? 26.717 15.218 11.584 1.00 96.31 233 THR A O 1
ATOM 1899 N N . ALA A 1 234 ? 24.658 14.968 12.430 1.00 95.69 234 ALA A N 1
ATOM 1900 C CA . ALA A 1 234 ? 24.198 14.054 11.409 1.00 95.69 234 ALA A CA 1
ATOM 1901 C C . ALA A 1 234 ? 23.891 14.779 10.077 1.00 95.69 234 ALA A C 1
ATOM 1903 O O . ALA A 1 234 ? 24.230 14.264 9.010 1.00 95.69 234 ALA A O 1
ATOM 1904 N N . LEU A 1 235 ? 23.360 16.006 10.128 1.00 97.75 235 LEU A N 1
ATOM 1905 C CA . LEU A 1 235 ? 23.193 16.887 8.964 1.00 97.75 235 LEU A CA 1
ATOM 1906 C C . LEU A 1 235 ? 24.535 17.210 8.297 1.00 97.75 235 LEU A C 1
ATOM 1908 O O . LEU A 1 235 ? 24.636 17.156 7.072 1.00 97.75 235 LEU A O 1
ATOM 1912 N N . GLU A 1 236 ? 25.585 17.463 9.082 1.00 96.88 236 GLU A N 1
ATOM 1913 C CA . GLU A 1 236 ? 26.926 17.717 8.545 1.00 96.88 236 GLU A CA 1
ATOM 1914 C C . GLU A 1 236 ? 27.474 16.503 7.778 1.00 96.88 236 GLU A C 1
ATOM 1916 O O . GLU A 1 236 ? 28.061 16.638 6.704 1.00 96.88 236 GLU A O 1
ATOM 1921 N N . HIS A 1 237 ? 27.233 15.284 8.265 1.00 94.44 237 HIS A N 1
ATOM 1922 C CA . HIS A 1 237 ? 27.600 14.082 7.514 1.00 94.44 237 HIS A CA 1
ATOM 1923 C C . HIS A 1 237 ? 26.831 13.966 6.187 1.00 94.44 237 HIS A C 1
ATOM 1925 O O . HIS A 1 237 ? 27.432 13.639 5.162 1.00 94.44 237 HIS A O 1
ATOM 1931 N N . ILE A 1 238 ? 25.524 14.252 6.188 1.00 96.06 238 ILE A N 1
ATOM 1932 C CA . ILE A 1 238 ? 24.682 14.203 4.980 1.00 96.06 238 ILE A CA 1
ATOM 1933 C C . ILE A 1 238 ? 25.140 15.239 3.952 1.00 96.06 238 ILE A C 1
ATOM 1935 O O . ILE A 1 238 ? 25.254 14.927 2.764 1.00 96.06 238 ILE A O 1
ATOM 1939 N N . LYS A 1 239 ? 25.452 16.456 4.403 1.00 97.19 239 LYS A N 1
ATOM 1940 C CA . LYS A 1 239 ? 25.974 17.530 3.554 1.00 97.19 239 LYS A CA 1
ATOM 1941 C C . LYS A 1 239 ? 27.269 17.120 2.847 1.00 97.19 239 LYS A C 1
ATOM 1943 O O . LYS A 1 239 ? 27.442 17.424 1.673 1.00 97.19 239 LYS A O 1
ATOM 1948 N N . ASN A 1 240 ? 28.129 16.363 3.525 1.00 95.56 240 ASN A N 1
ATOM 1949 C CA . ASN A 1 240 ? 29.388 15.856 2.972 1.00 95.56 240 ASN A CA 1
ATOM 1950 C C . ASN A 1 240 ? 29.244 14.547 2.165 1.00 95.56 240 ASN A C 1
ATOM 1952 O O . ASN A 1 240 ? 30.247 13.971 1.746 1.00 95.56 240 ASN A O 1
ATOM 1956 N N . SER A 1 241 ? 28.015 14.072 1.929 1.00 95.00 241 SER A N 1
ATOM 1957 C CA . SER A 1 241 ? 27.726 12.785 1.282 1.00 95.00 241 SER A CA 1
ATOM 1958 C C . SER A 1 241 ? 26.775 12.956 0.082 1.00 95.00 241 SER A C 1
ATOM 1960 O O . SER A 1 241 ? 25.596 12.615 0.180 1.00 95.00 241 SER A O 1
ATOM 1962 N N . PRO A 1 242 ? 27.257 13.432 -1.085 1.00 94.19 242 PRO A N 1
ATOM 1963 C CA . PRO A 1 242 ? 26.410 13.821 -2.226 1.00 94.19 242 PRO A CA 1
ATOM 1964 C C . PRO A 1 242 ? 25.652 12.663 -2.899 1.00 94.19 242 PRO A C 1
ATOM 1966 O O . PRO A 1 242 ? 24.795 12.889 -3.749 1.00 94.19 242 PRO A O 1
ATOM 1969 N N . ARG A 1 243 ? 25.963 11.407 -2.548 1.00 91.94 243 ARG A N 1
ATOM 1970 C CA . ARG A 1 243 ? 25.224 10.225 -3.026 1.00 91.94 243 ARG A CA 1
ATOM 1971 C C . ARG A 1 243 ? 23.877 10.044 -2.321 1.00 91.94 243 ARG A C 1
ATOM 1973 O O . ARG A 1 243 ? 23.014 9.347 -2.851 1.00 91.94 243 ARG A O 1
ATOM 1980 N N . ILE A 1 244 ? 23.705 10.642 -1.142 1.00 94.94 244 ILE A N 1
ATOM 1981 C CA . ILE A 1 244 ? 22.450 10.610 -0.391 1.00 94.94 244 ILE A CA 1
ATOM 1982 C C . ILE A 1 244 ? 21.453 11.524 -1.092 1.00 94.94 244 ILE A C 1
ATOM 1984 O O . ILE A 1 244 ? 21.764 12.674 -1.350 1.00 94.94 244 ILE A O 1
ATOM 1988 N N . LYS A 1 245 ? 20.258 11.030 -1.402 1.00 94.06 245 LYS A N 1
ATOM 1989 C CA . LYS A 1 245 ? 19.211 11.828 -2.065 1.00 94.06 245 LYS A CA 1
ATOM 1990 C C . LYS A 1 245 ? 17.938 11.916 -1.244 1.00 94.06 245 LYS A C 1
ATOM 1992 O O . LYS A 1 245 ? 17.141 12.831 -1.421 1.00 94.06 245 LYS A O 1
ATOM 1997 N N . GLU A 1 246 ? 17.744 10.971 -0.336 1.00 95.25 246 GLU A N 1
ATOM 1998 C CA . GLU A 1 246 ? 16.535 10.868 0.463 1.00 95.25 246 GLU A CA 1
ATOM 1999 C C . GLU A 1 246 ? 16.894 10.536 1.906 1.00 95.25 246 GLU A C 1
ATOM 2001 O O . GLU A 1 246 ? 17.879 9.846 2.156 1.00 95.25 246 GL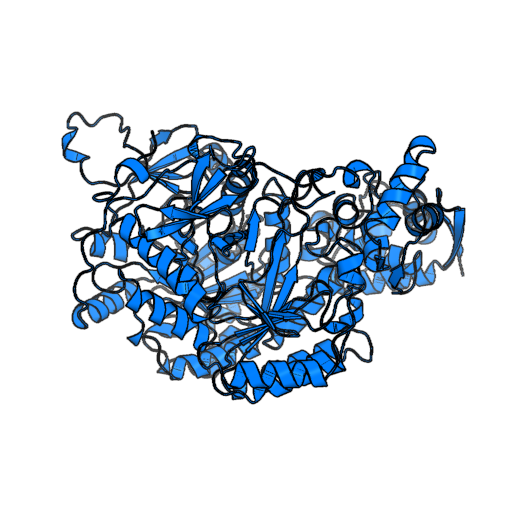U A O 1
ATOM 2006 N N . ILE A 1 247 ? 16.100 11.002 2.865 1.00 97.12 247 ILE A N 1
ATOM 2007 C CA . ILE A 1 247 ? 16.297 10.682 4.282 1.00 97.12 247 ILE A CA 1
ATOM 2008 C C . ILE A 1 247 ? 14.977 10.194 4.862 1.00 97.12 247 ILE A C 1
ATOM 2010 O O . ILE A 1 247 ? 13.936 10.802 4.621 1.00 97.12 247 ILE A O 1
ATOM 2014 N N . VAL A 1 248 ? 15.026 9.119 5.653 1.00 96.88 248 VAL A N 1
ATOM 2015 C CA . VAL A 1 248 ? 13.874 8.656 6.437 1.00 96.88 248 VAL A CA 1
ATOM 2016 C C . VAL A 1 248 ? 14.040 9.070 7.899 1.00 96.88 248 VAL A C 1
ATOM 2018 O O . VAL A 1 248 ? 14.852 8.500 8.625 1.00 96.88 248 VAL A O 1
ATOM 2021 N N . LEU A 1 249 ? 13.261 10.048 8.341 1.00 97.62 249 LEU A N 1
ATOM 2022 C CA . LEU A 1 249 ? 13.137 10.483 9.729 1.00 97.62 249 LEU A CA 1
ATOM 2023 C C . LEU A 1 249 ? 12.267 9.469 10.484 1.00 97.62 249 LEU A C 1
ATOM 2025 O O . LEU A 1 249 ? 11.110 9.241 10.136 1.00 97.62 249 LEU A O 1
ATOM 2029 N N . THR A 1 250 ? 12.842 8.795 11.476 1.00 94.88 250 THR A N 1
ATOM 2030 C CA . THR A 1 250 ? 12.249 7.620 12.131 1.00 94.88 250 THR A CA 1
ATOM 2031 C C . THR A 1 250 ? 12.770 7.454 13.567 1.00 94.88 250 THR A C 1
ATOM 2033 O O . THR A 1 250 ? 13.264 8.393 14.188 1.00 94.88 250 THR A O 1
ATOM 2036 N N . GLY A 1 251 ? 12.641 6.246 14.114 1.00 88.44 251 GLY A N 1
ATOM 2037 C CA . GLY A 1 251 ? 13.117 5.821 15.418 1.00 88.44 251 GLY A CA 1
ATOM 2038 C C . GLY A 1 251 ? 12.042 4.995 16.112 1.00 88.44 251 GLY A C 1
ATOM 2039 O O . GLY A 1 251 ? 11.659 3.931 15.627 1.00 88.44 251 GLY A O 1
ATOM 2040 N N . GLY A 1 252 ? 11.556 5.477 17.246 1.00 89.88 252 GLY A N 1
ATOM 2041 C CA . GLY A 1 252 ? 10.241 5.121 17.751 1.00 89.88 252 GLY A CA 1
ATOM 2042 C C . GLY A 1 252 ? 9.176 5.874 16.956 1.00 89.88 252 GLY A C 1
ATOM 2043 O O . GLY A 1 252 ? 8.722 5.397 15.925 1.00 89.88 252 GLY A O 1
ATOM 2044 N N . GLU A 1 253 ? 8.813 7.061 17.429 1.00 94.38 253 GLU A N 1
ATOM 2045 C CA . GLU A 1 253 ? 7.889 7.977 16.759 1.00 94.38 253 GLU A CA 1
ATOM 2046 C C . GLU A 1 253 ? 8.523 9.376 16.667 1.00 94.38 253 GLU A C 1
ATOM 2048 O O . GLU A 1 253 ? 8.693 10.017 17.710 1.00 94.38 253 GLU A O 1
ATOM 2053 N N . PRO A 1 254 ? 8.908 9.852 15.468 1.00 96.06 254 PRO A N 1
ATOM 2054 C CA . PRO A 1 254 ? 9.597 11.132 15.313 1.00 96.06 254 PRO A CA 1
ATOM 2055 C C . PRO A 1 254 ? 8.712 12.336 15.672 1.00 96.06 254 PRO A C 1
ATOM 2057 O O . PRO A 1 254 ? 9.232 13.320 16.190 1.00 96.06 254 PRO A O 1
ATOM 2060 N N . LEU A 1 255 ? 7.387 12.249 15.486 1.00 96.62 255 LEU A N 1
ATOM 2061 C CA . LEU A 1 255 ? 6.453 13.342 15.796 1.00 96.62 255 LEU A CA 1
ATOM 2062 C C . LEU A 1 255 ? 6.356 13.666 17.303 1.00 96.62 255 LEU A C 1
ATOM 2064 O O . LEU A 1 255 ? 5.816 14.704 17.679 1.00 96.62 255 LEU A O 1
ATOM 2068 N N . LEU A 1 256 ? 6.876 12.799 18.184 1.00 94.69 256 LEU A N 1
ATOM 2069 C CA . LEU A 1 256 ? 6.926 13.058 19.629 1.00 94.69 256 LEU A CA 1
ATOM 2070 C C . LEU A 1 256 ? 8.063 14.001 20.046 1.00 94.69 256 LEU A C 1
ATOM 2072 O O . LEU A 1 256 ? 8.059 14.480 21.178 1.00 94.69 256 LEU A O 1
ATOM 2076 N N . ASN A 1 257 ? 9.036 14.260 19.171 1.00 94.44 257 ASN A N 1
ATOM 2077 C CA . ASN A 1 257 ? 10.149 15.161 19.450 1.00 94.44 257 ASN A CA 1
ATOM 2078 C C . ASN A 1 257 ? 10.148 16.310 18.442 1.00 94.44 257 ASN A C 1
ATOM 2080 O O . ASN A 1 257 ? 10.865 16.283 17.441 1.00 94.44 257 ASN A O 1
ATOM 2084 N N . LYS A 1 258 ? 9.299 17.307 18.719 1.00 96.00 258 LYS A N 1
ATOM 2085 C CA . LYS A 1 258 ? 9.095 18.468 17.848 1.00 96.00 258 LYS A CA 1
ATOM 2086 C C . LYS A 1 258 ? 10.417 19.150 17.496 1.00 96.00 258 LYS A C 1
ATOM 2088 O O . LYS A 1 258 ? 10.699 19.311 16.316 1.00 96.00 258 LYS A O 1
ATOM 2093 N N . ASP A 1 259 ? 11.246 19.446 18.494 1.00 96.19 259 ASP A N 1
ATOM 2094 C CA . ASP A 1 259 ? 12.488 20.204 18.317 1.00 96.19 259 ASP A CA 1
ATOM 2095 C C . ASP A 1 259 ? 13.504 19.503 17.404 1.00 96.19 259 ASP A C 1
ATOM 2097 O O . ASP A 1 259 ? 14.134 20.141 16.560 1.00 96.19 259 ASP A O 1
ATOM 2101 N N . THR A 1 260 ? 13.696 18.186 17.553 1.00 96.50 260 THR A N 1
ATOM 2102 C CA . THR A 1 260 ? 14.651 17.461 16.698 1.00 96.50 260 THR A CA 1
ATOM 2103 C C . THR A 1 260 ? 14.104 17.236 15.298 1.00 96.50 260 THR A C 1
ATOM 2105 O O . THR A 1 260 ? 14.879 17.275 14.341 1.00 96.50 260 THR A O 1
ATOM 2108 N N . LEU A 1 261 ? 12.793 17.023 15.162 1.00 97.88 261 LEU A N 1
ATOM 2109 C CA . LEU A 1 261 ? 12.155 16.814 13.871 1.00 97.88 261 LEU A CA 1
ATOM 2110 C C . LEU A 1 261 ? 12.142 18.087 13.023 1.00 97.88 261 LEU A C 1
ATOM 2112 O O . LEU A 1 261 ? 12.572 18.031 11.871 1.00 97.88 261 LEU A O 1
ATOM 2116 N N . THR A 1 262 ? 11.719 19.227 13.572 1.00 98.25 262 THR A N 1
ATOM 2117 C CA . THR A 1 262 ? 11.724 20.493 12.822 1.00 98.25 262 THR A CA 1
ATOM 2118 C C . THR A 1 262 ? 13.149 20.906 12.454 1.00 98.25 262 THR A C 1
ATOM 2120 O O . THR A 1 262 ? 13.406 21.216 11.294 1.00 98.25 262 THR A O 1
ATOM 2123 N N . CYS A 1 263 ? 14.109 20.768 13.381 1.00 98.25 263 CYS A N 1
ATOM 2124 C CA . CYS A 1 263 ? 15.528 21.015 13.108 1.00 98.25 263 CYS A CA 1
ATOM 2125 C C . CYS A 1 263 ? 16.075 20.122 11.979 1.00 98.25 263 CYS A C 1
ATOM 2127 O O . CYS A 1 263 ? 16.824 20.592 11.121 1.00 98.25 263 CYS A O 1
ATOM 2129 N N . ALA A 1 264 ? 15.694 18.840 11.947 1.00 98.25 264 ALA A N 1
ATOM 2130 C CA . ALA A 1 264 ? 16.100 17.935 10.877 1.00 98.25 264 ALA A CA 1
ATOM 2131 C C . ALA A 1 264 ? 15.491 18.342 9.528 1.00 98.25 264 ALA A C 1
ATOM 2133 O O . ALA A 1 264 ? 16.217 18.400 8.539 1.00 98.25 264 ALA A O 1
ATOM 2134 N N . ILE A 1 265 ? 14.188 18.643 9.478 1.00 98.50 265 ILE A N 1
ATOM 2135 C CA . ILE A 1 265 ? 13.493 19.036 8.241 1.00 98.50 265 ILE A CA 1
ATOM 2136 C C . ILE A 1 265 ? 14.099 20.322 7.670 1.00 98.50 265 ILE A C 1
ATOM 2138 O O . ILE A 1 265 ? 14.482 20.344 6.503 1.00 98.50 265 ILE A O 1
ATOM 2142 N N . GLU A 1 266 ? 14.264 21.352 8.500 1.00 97.88 266 GLU A N 1
ATOM 2143 C CA . GLU A 1 266 ? 14.849 22.638 8.100 1.00 97.88 266 GLU A CA 1
ATOM 2144 C C . GLU A 1 266 ? 16.303 22.487 7.645 1.00 97.88 266 GLU A C 1
ATOM 2146 O O . GLU A 1 266 ? 16.706 23.051 6.631 1.00 97.88 266 GLU A O 1
ATOM 2151 N N . GLY A 1 267 ? 17.100 21.675 8.343 1.00 97.88 267 GLY A N 1
ATOM 2152 C CA . GLY A 1 267 ? 18.478 21.408 7.938 1.00 97.88 267 GLY A CA 1
ATOM 2153 C C . GLY A 1 267 ? 18.583 20.678 6.596 1.00 97.88 267 GLY A C 1
ATOM 2154 O O . GLY A 1 267 ? 19.446 21.005 5.784 1.00 97.88 267 GLY A O 1
ATOM 2155 N N . LEU A 1 268 ? 17.703 19.705 6.341 1.00 97.88 268 LEU A N 1
ATOM 2156 C CA . LEU A 1 268 ? 17.660 18.948 5.083 1.00 97.88 268 LEU A CA 1
ATOM 2157 C C . LEU A 1 268 ? 17.146 19.791 3.906 1.00 97.88 268 LEU A C 1
ATOM 2159 O O . LEU A 1 268 ? 17.629 19.638 2.779 1.00 97.88 268 LEU A O 1
ATOM 2163 N N . GLU A 1 269 ? 16.210 20.706 4.164 1.00 97.31 269 GLU A N 1
ATOM 2164 C CA . GLU A 1 269 ? 15.720 21.699 3.200 1.00 97.31 269 GLU A CA 1
ATOM 2165 C C . GLU A 1 269 ? 16.874 22.547 2.635 1.00 97.31 269 GLU A C 1
ATOM 2167 O O . GLU A 1 269 ? 16.896 22.824 1.441 1.00 97.31 269 GLU A O 1
ATOM 2172 N N . GLN A 1 270 ? 17.915 22.835 3.420 1.00 97.06 270 GLN A N 1
ATOM 2173 C CA . GLN A 1 270 ? 19.068 23.629 2.968 1.00 97.06 270 GLN A CA 1
ATOM 2174 C C . GLN A 1 270 ? 20.131 22.843 2.175 1.00 97.06 270 GLN A C 1
ATOM 2176 O O . GLN A 1 270 ? 21.065 23.441 1.640 1.00 97.06 270 GLN A O 1
ATOM 2181 N N . ILE A 1 271 ? 20.045 21.509 2.087 1.00 97.75 271 ILE A N 1
ATOM 2182 C CA . ILE A 1 271 ? 21.067 20.688 1.411 1.00 97.75 271 ILE A CA 1
ATOM 2183 C C . ILE A 1 271 ? 20.661 20.442 -0.057 1.00 97.75 271 ILE A C 1
ATOM 2185 O O . ILE A 1 271 ? 19.662 19.756 -0.285 1.00 97.75 271 ILE A O 1
ATOM 2189 N N . PRO A 1 272 ? 21.405 20.935 -1.072 1.00 96.06 272 PRO A N 1
ATOM 2190 C CA . PRO A 1 272 ? 20.948 20.918 -2.470 1.00 96.06 272 PRO A CA 1
ATOM 2191 C C . PRO A 1 272 ? 20.700 19.528 -3.068 1.00 96.06 272 PRO A C 1
ATOM 2193 O O . PRO A 1 272 ? 19.773 19.351 -3.849 1.00 96.06 272 PRO A O 1
ATOM 2196 N N . HIS A 1 273 ? 21.506 18.524 -2.706 1.00 95.31 273 HIS A N 1
ATOM 2197 C CA . HIS A 1 273 ? 21.377 17.166 -3.251 1.00 95.31 273 HIS A CA 1
ATOM 2198 C C . HIS A 1 273 ? 20.241 16.340 -2.631 1.00 95.31 273 HIS A C 1
ATOM 2200 O O . HIS A 1 273 ? 19.967 15.241 -3.115 1.00 95.31 273 HIS A O 1
ATOM 2206 N N . ILE A 1 274 ? 19.565 16.849 -1.596 1.00 96.62 274 ILE A N 1
ATOM 2207 C CA . ILE A 1 274 ? 18.417 16.172 -0.983 1.00 96.62 274 ILE A CA 1
ATOM 2208 C C . ILE A 1 274 ? 17.143 16.485 -1.754 1.00 96.62 274 ILE A C 1
ATOM 2210 O O . ILE A 1 274 ? 16.798 17.642 -1.956 1.00 96.62 274 ILE A O 1
ATOM 2214 N N . GLN A 1 275 ? 16.428 15.433 -2.135 1.00 95.00 275 GLN A N 1
ATOM 2215 C CA . GLN A 1 275 ? 15.232 15.484 -2.973 1.00 95.00 275 GLN A CA 1
ATOM 2216 C C . GLN A 1 275 ? 13.971 15.100 -2.202 1.00 95.00 275 GLN A C 1
ATOM 2218 O O . GLN A 1 275 ? 12.882 15.585 -2.498 1.00 95.00 275 GLN A O 1
ATOM 2223 N N . THR A 1 276 ? 14.073 14.197 -1.224 1.00 95.69 276 THR A N 1
ATOM 2224 C CA . THR A 1 276 ? 12.897 13.729 -0.476 1.00 95.69 276 THR A CA 1
ATOM 2225 C C . THR A 1 276 ? 13.202 13.533 1.002 1.00 95.69 276 THR A C 1
ATOM 2227 O O . THR A 1 276 ? 14.154 12.846 1.378 1.00 95.69 276 THR A O 1
ATOM 2230 N N . ILE A 1 277 ? 12.335 14.087 1.842 1.00 97.88 277 ILE A N 1
ATOM 2231 C CA . ILE A 1 277 ? 12.303 13.872 3.285 1.00 97.88 277 ILE A CA 1
ATOM 2232 C C . ILE A 1 277 ? 11.105 12.973 3.588 1.00 97.88 277 ILE A C 1
ATOM 2234 O O . ILE A 1 277 ? 9.977 13.288 3.227 1.00 97.88 277 ILE A O 1
ATOM 2238 N N . ARG A 1 278 ? 11.332 11.833 4.237 1.00 97.81 278 ARG A N 1
ATOM 2239 C CA . ARG A 1 278 ? 10.271 10.873 4.563 1.00 97.81 278 ARG A CA 1
ATOM 2240 C C . ARG A 1 278 ? 10.133 10.746 6.064 1.00 97.81 278 ARG A C 1
ATOM 2242 O O . ARG A 1 278 ? 11.116 10.457 6.732 1.00 97.81 278 ARG A O 1
ATOM 2249 N N . ILE A 1 279 ? 8.937 10.927 6.598 1.00 98.44 279 ILE A N 1
ATOM 2250 C CA . ILE A 1 279 ? 8.647 10.772 8.023 1.00 98.44 279 ILE A CA 1
ATOM 2251 C C . ILE A 1 279 ? 7.969 9.423 8.219 1.00 98.44 279 ILE A C 1
ATOM 2253 O O . ILE A 1 279 ? 6.876 9.198 7.715 1.00 98.44 279 ILE A O 1
ATOM 2257 N N . ALA A 1 280 ? 8.605 8.513 8.950 1.00 97.38 280 ALA A N 1
ATOM 2258 C CA . ALA A 1 280 ? 7.987 7.250 9.327 1.00 97.38 280 ALA A CA 1
ATOM 2259 C C . ALA A 1 280 ? 7.184 7.435 10.619 1.00 97.38 280 ALA A C 1
ATOM 2261 O O . ALA A 1 280 ? 7.774 7.509 11.697 1.00 97.38 280 ALA A O 1
ATOM 2262 N N . SER A 1 281 ? 5.857 7.507 10.500 1.00 97.50 281 SER A N 1
ATOM 2263 C CA . SER A 1 281 ? 4.936 7.692 11.622 1.00 97.50 281 SER A CA 1
ATOM 2264 C C . SER A 1 281 ? 3.745 6.750 11.517 1.00 97.50 281 SER A C 1
ATOM 2266 O O . SER A 1 281 ? 3.004 6.738 10.532 1.00 97.50 281 SER A O 1
ATOM 2268 N N . ARG A 1 282 ? 3.524 5.975 12.579 1.00 96.81 282 ARG A N 1
ATOM 2269 C CA . ARG A 1 282 ? 2.355 5.094 12.685 1.00 96.81 282 ARG A CA 1
ATOM 2270 C C . ARG A 1 282 ? 1.212 5.745 13.479 1.00 96.81 282 ARG A C 1
ATOM 2272 O O . ARG A 1 282 ? 0.117 5.189 13.530 1.00 96.81 282 ARG A O 1
ATOM 2279 N N . CYS A 1 283 ? 1.415 6.952 14.019 1.00 97.62 283 CYS A N 1
ATOM 2280 C CA . CYS A 1 283 ? 0.395 7.687 14.775 1.00 97.62 283 CYS A CA 1
ATOM 2281 C C . CYS A 1 283 ? -0.931 7.866 14.035 1.00 97.62 283 CYS A C 1
ATOM 2283 O O . CYS A 1 283 ? -1.955 7.891 14.701 1.00 97.62 283 CYS A O 1
ATOM 2285 N N . ILE A 1 284 ? -0.943 7.911 12.698 1.00 98.19 284 ILE A N 1
ATOM 2286 C CA . ILE A 1 284 ? -2.190 7.991 11.918 1.00 98.19 284 ILE A CA 1
ATOM 2287 C C . ILE A 1 284 ? -3.160 6.848 12.283 1.00 98.19 284 ILE A C 1
ATOM 2289 O O . ILE A 1 284 ? -4.356 7.084 12.401 1.00 98.19 284 ILE A O 1
ATOM 2293 N N . SER A 1 285 ? -2.646 5.632 12.507 1.00 97.25 285 SER A N 1
ATOM 2294 C CA . SER A 1 285 ? -3.460 4.453 12.849 1.00 97.25 285 SER A CA 1
ATOM 2295 C C . SER A 1 285 ? -3.773 4.350 14.346 1.00 97.25 285 SER A C 1
ATOM 2297 O O . SER A 1 285 ? -4.920 4.161 14.724 1.00 97.25 285 SER A O 1
ATOM 2299 N N . TYR A 1 286 ? -2.766 4.479 15.221 1.00 96.62 286 TYR A N 1
ATOM 2300 C CA . TYR A 1 286 ? -2.917 4.119 16.638 1.00 96.62 286 TYR A CA 1
ATOM 2301 C C . TYR A 1 286 ? -3.059 5.313 17.593 1.00 96.62 286 TYR A C 1
ATOM 2303 O O . TYR A 1 286 ? -3.316 5.122 18.781 1.00 96.62 286 TYR A O 1
ATOM 2311 N N . TYR A 1 287 ? -2.778 6.541 17.152 1.00 97.88 287 TYR A N 1
ATOM 2312 C CA . TYR A 1 287 ? -2.816 7.742 17.999 1.00 97.88 287 TYR A CA 1
ATOM 2313 C C . TYR A 1 287 ? -3.027 9.003 17.146 1.00 97.88 287 TYR A C 1
ATOM 2315 O O . TYR A 1 287 ? -2.165 9.892 17.113 1.00 97.88 287 TYR A O 1
ATOM 2323 N N . PRO A 1 288 ? -4.150 9.069 16.407 1.00 97.19 288 PRO A N 1
ATOM 2324 C CA . PRO A 1 288 ? -4.394 10.147 15.456 1.00 97.19 288 PRO A CA 1
ATOM 2325 C C . PRO A 1 288 ? -4.498 11.521 16.128 1.00 97.19 288 PRO A C 1
ATOM 2327 O O . PRO A 1 288 ? -4.175 12.531 15.509 1.00 97.19 288 PRO A O 1
ATOM 2330 N N . GLN A 1 289 ? -4.853 11.579 17.416 1.00 95.62 289 GLN A N 1
ATOM 2331 C CA . GLN A 1 289 ? -4.961 12.826 18.180 1.00 95.62 289 GLN A CA 1
ATOM 2332 C C . GLN A 1 289 ? -3.649 13.614 18.248 1.00 95.62 289 GLN A C 1
ATOM 2334 O O . GLN A 1 289 ? -3.680 14.825 18.446 1.00 95.62 289 GLN A O 1
ATOM 2339 N N . LEU A 1 290 ? -2.498 12.979 17.992 1.00 96.81 290 LEU A N 1
ATOM 2340 C CA . LEU A 1 290 ? -1.229 13.694 17.846 1.00 96.81 290 LEU A CA 1
ATOM 2341 C C . LEU A 1 290 ? -1.265 14.762 16.740 1.00 96.81 290 LEU A C 1
ATOM 2343 O O . LEU A 1 290 ? -0.590 15.778 16.870 1.00 96.81 290 LEU A O 1
ATOM 2347 N N . PHE A 1 291 ? -2.030 14.538 15.668 1.00 98.00 291 PHE A N 1
ATOM 2348 C CA . PHE A 1 291 ? -2.125 15.458 14.531 1.00 98.00 291 PHE A CA 1
ATOM 2349 C C . PHE A 1 291 ? -3.047 16.650 14.794 1.00 98.00 291 PHE A C 1
ATOM 2351 O O . PHE A 1 291 ? -2.836 17.700 14.198 1.00 98.00 291 PHE A O 1
ATOM 2358 N N . TYR A 1 292 ? -4.022 16.500 15.695 1.00 96.25 292 TYR A N 1
ATOM 2359 C CA . TYR A 1 292 ? -4.973 17.556 16.065 1.00 96.25 292 TYR A CA 1
ATOM 2360 C C . TYR A 1 292 ? -4.590 18.290 17.360 1.00 96.25 292 TYR A C 1
ATOM 2362 O O . TYR A 1 292 ? -5.131 19.353 17.664 1.00 96.25 292 TYR A O 1
ATOM 2370 N N . ALA A 1 293 ? -3.649 17.743 18.135 1.00 90.62 293 ALA A N 1
ATOM 2371 C CA . ALA A 1 293 ? -3.128 18.374 19.340 1.00 90.62 293 ALA A CA 1
ATOM 2372 C C . ALA A 1 293 ? -2.438 19.715 19.040 1.00 90.62 293 ALA A C 1
ATOM 2374 O O . ALA A 1 293 ? -1.922 19.931 17.945 1.00 90.62 293 ALA A O 1
ATOM 2375 N N . HIS A 1 294 ? -2.374 20.584 20.056 1.00 92.75 294 HIS A N 1
ATOM 2376 C CA . HIS A 1 294 ? -1.704 21.889 19.981 1.00 92.75 294 HIS A CA 1
ATOM 2377 C C . HIS A 1 294 ? -2.130 22.698 18.748 1.00 92.75 294 HIS A C 1
ATOM 2379 O O . HIS A 1 294 ? -1.277 23.100 17.961 1.00 92.75 294 HIS A O 1
ATOM 2385 N N . GLU A 1 295 ? -3.444 22.875 18.575 1.00 91.62 295 GLU A N 1
ATOM 2386 C CA . GLU A 1 295 ? -4.020 23.609 17.438 1.00 91.62 295 GLU A CA 1
ATOM 2387 C C . GLU A 1 295 ? -3.608 22.997 16.088 1.00 91.62 295 GLU A C 1
ATOM 2389 O O . GLU A 1 295 ? -3.262 23.690 15.148 1.00 91.62 295 GLU A O 1
ATOM 2394 N N . SER A 1 296 ? -3.623 21.662 15.989 1.00 95.88 296 SER A N 1
ATOM 2395 C CA . SER A 1 296 ? -3.253 20.922 14.771 1.00 95.88 296 SER A CA 1
ATOM 2396 C C . SER A 1 296 ? -1.854 21.225 14.210 1.00 95.88 296 SER A C 1
ATOM 2398 O O . SER A 1 296 ? -1.619 21.047 13.012 1.00 95.88 296 SER A O 1
ATOM 2400 N N . PHE A 1 297 ? -0.898 21.609 15.070 1.00 97.94 297 PHE A N 1
ATOM 2401 C CA . PHE A 1 297 ? 0.454 22.028 14.673 1.00 97.94 297 PHE A CA 1
ATOM 2402 C C . PHE A 1 297 ? 1.103 21.131 13.606 1.00 97.94 297 PHE A C 1
ATOM 2404 O O . PHE A 1 297 ? 1.707 21.634 12.663 1.00 97.94 297 PHE A O 1
ATOM 2411 N N . TRP A 1 298 ? 1.015 19.800 13.743 1.00 98.06 298 TRP A N 1
ATOM 2412 C CA . TRP A 1 298 ? 1.655 18.888 12.789 1.00 98.06 298 TRP A CA 1
ATOM 2413 C C . TRP A 1 298 ? 0.990 18.890 11.415 1.00 98.06 298 TRP A C 1
ATOM 2415 O O . TRP A 1 298 ? 1.704 18.800 10.419 1.00 98.06 298 TRP A O 1
ATOM 2425 N N . LEU A 1 299 ? -0.338 18.998 11.340 1.00 97.81 299 LEU A N 1
ATOM 2426 C CA . LEU A 1 299 ? -1.024 19.119 10.054 1.00 97.81 299 LEU A CA 1
ATOM 2427 C C . LEU A 1 299 ? -0.597 20.416 9.367 1.00 97.81 299 LEU A C 1
ATOM 2429 O O . LEU A 1 299 ? -0.126 20.375 8.234 1.00 97.81 299 LEU A O 1
ATOM 2433 N N . GLU A 1 300 ? -0.667 21.541 10.076 1.00 97.75 300 GLU A N 1
ATOM 2434 C CA . GLU A 1 300 ? -0.298 22.853 9.537 1.00 97.75 300 GLU A CA 1
ATOM 2435 C C . GLU A 1 300 ? 1.165 22.877 9.082 1.00 97.75 300 GLU A C 1
ATOM 2437 O O . GLU A 1 300 ? 1.437 23.081 7.897 1.00 97.75 300 GLU A O 1
ATOM 2442 N N . TYR A 1 301 ? 2.099 22.525 9.971 1.00 98.31 301 TYR A N 1
ATOM 2443 C CA . TYR A 1 301 ? 3.533 22.529 9.683 1.00 98.31 301 TYR A CA 1
ATOM 2444 C C . TYR A 1 301 ? 3.897 21.652 8.479 1.00 98.31 301 TYR A C 1
ATOM 2446 O O . TYR A 1 301 ? 4.671 22.068 7.619 1.00 98.31 301 TYR A O 1
ATOM 2454 N N . LEU A 1 302 ? 3.351 20.433 8.389 1.00 98.12 302 LEU A N 1
ATOM 2455 C CA . LEU A 1 302 ? 3.663 19.528 7.280 1.00 98.12 302 LEU A CA 1
ATOM 2456 C C . LEU A 1 302 ? 3.087 20.034 5.954 1.00 98.12 302 LEU A C 1
ATOM 2458 O O . LEU A 1 302 ? 3.757 19.916 4.926 1.00 98.12 302 LEU A O 1
ATOM 2462 N N . THR A 1 303 ? 1.891 20.630 5.968 1.00 96.50 303 THR A N 1
ATOM 2463 C CA . THR A 1 303 ? 1.284 21.209 4.758 1.00 96.50 303 THR A CA 1
ATOM 2464 C C . THR A 1 303 ? 2.073 22.425 4.267 1.00 96.50 303 THR A C 1
ATOM 2466 O O . THR A 1 303 ? 2.388 22.521 3.081 1.00 96.50 303 THR A O 1
ATOM 2469 N N . GLU A 1 304 ? 2.485 23.316 5.171 1.00 96.56 304 GLU A N 1
ATOM 2470 C CA . GLU A 1 304 ? 3.313 24.479 4.849 1.00 96.56 304 GLU A CA 1
ATOM 2471 C C . GLU A 1 304 ? 4.690 24.060 4.332 1.00 96.56 304 GLU A C 1
ATOM 2473 O O . GLU A 1 304 ? 5.155 24.562 3.305 1.00 96.56 304 GLU A O 1
ATOM 2478 N N . LYS A 1 305 ? 5.325 23.083 4.991 1.00 96.94 305 LYS A N 1
ATOM 2479 C CA . LYS A 1 305 ? 6.619 22.555 4.554 1.00 96.94 305 LYS A CA 1
ATOM 2480 C C . LYS A 1 305 ? 6.549 21.836 3.223 1.00 96.94 305 LYS A C 1
ATOM 2482 O O . LYS A 1 305 ? 7.497 21.954 2.455 1.00 96.94 305 LYS A O 1
ATOM 2487 N N . SER A 1 306 ? 5.449 21.157 2.909 1.00 96.44 306 SER A N 1
ATOM 2488 C CA . SER A 1 306 ? 5.253 20.601 1.570 1.00 96.44 306 SER A CA 1
ATOM 2489 C C . SER A 1 306 ? 5.306 21.688 0.500 1.00 96.44 306 SER A C 1
ATOM 2491 O O . SER A 1 306 ? 6.091 21.576 -0.439 1.00 96.44 306 SER A O 1
ATOM 2493 N N . ARG A 1 307 ? 4.562 22.787 0.686 1.00 93.19 307 ARG A N 1
ATOM 2494 C CA . ARG A 1 307 ? 4.561 23.919 -0.255 1.00 93.19 307 ARG A CA 1
ATOM 2495 C C . ARG A 1 307 ? 5.954 24.546 -0.399 1.00 93.19 307 ARG A C 1
ATOM 2497 O O . ARG A 1 307 ? 6.397 24.765 -1.522 1.00 93.19 307 ARG A O 1
ATOM 2504 N N . SER A 1 308 ? 6.655 24.775 0.718 1.00 94.38 308 SER A N 1
ATOM 2505 C CA . SER A 1 308 ? 8.030 25.314 0.725 1.00 94.38 308 SER A CA 1
ATOM 2506 C C . SER A 1 308 ? 8.997 24.409 -0.042 1.00 94.38 308 SER A C 1
ATOM 2508 O O . SER A 1 308 ? 9.658 24.842 -0.980 1.00 94.38 308 SER A O 1
ATOM 2510 N N . LEU A 1 309 ? 9.014 23.115 0.287 1.00 95.06 309 LEU A N 1
ATOM 2511 C CA . LEU A 1 309 ? 9.909 22.143 -0.338 1.00 95.06 309 LEU A CA 1
ATOM 2512 C C . LEU A 1 309 ? 9.631 21.979 -1.836 1.00 95.06 309 LEU A C 1
ATOM 2514 O O . LEU A 1 309 ? 10.574 21.857 -2.617 1.00 95.06 309 LEU A O 1
ATOM 2518 N N . GLN A 1 310 ? 8.364 22.004 -2.255 1.00 91.19 310 GLN A N 1
ATOM 2519 C CA . GLN A 1 310 ? 8.002 21.891 -3.669 1.00 91.19 310 GLN A CA 1
ATOM 2520 C C . GLN A 1 310 ? 8.525 23.064 -4.510 1.00 91.19 310 GLN A C 1
ATOM 2522 O O . GLN A 1 310 ? 8.876 22.844 -5.672 1.00 91.19 310 GLN A O 1
ATOM 2527 N N . ALA A 1 311 ? 8.641 24.270 -3.939 1.00 89.19 311 ALA A N 1
ATOM 2528 C CA . ALA A 1 311 ? 9.250 25.418 -4.618 1.00 89.19 311 ALA A CA 1
ATOM 2529 C C . ALA A 1 311 ? 10.729 25.165 -4.975 1.00 89.19 311 ALA A C 1
ATOM 2531 O O . ALA A 1 311 ? 11.195 25.612 -6.022 1.00 89.19 311 ALA A O 1
ATOM 2532 N N . ASP A 1 312 ? 11.421 24.354 -4.171 1.00 89.62 312 ASP A N 1
ATOM 2533 C CA . ASP A 1 312 ? 12.815 23.943 -4.374 1.00 89.62 312 ASP A CA 1
ATOM 2534 C C . ASP A 1 312 ? 12.960 22.574 -5.072 1.00 89.62 312 ASP A C 1
ATOM 2536 O O . ASP A 1 312 ? 14.037 21.975 -5.068 1.00 89.62 312 ASP A O 1
ATOM 2540 N N . ASN A 1 313 ? 11.890 22.049 -5.687 1.00 88.31 313 ASN A N 1
ATOM 2541 C CA . ASN A 1 313 ? 11.840 20.706 -6.291 1.00 88.31 313 ASN A CA 1
ATOM 2542 C C . ASN A 1 313 ? 12.134 19.557 -5.305 1.00 88.31 313 ASN A C 1
ATOM 2544 O O . ASN A 1 313 ? 12.665 18.508 -5.684 1.00 88.31 313 ASN A O 1
ATOM 2548 N N . LYS A 1 314 ? 11.777 19.742 -4.034 1.00 93.75 314 LYS A N 1
ATOM 2549 C CA . LYS A 1 314 ? 11.868 18.737 -2.972 1.00 93.75 314 LYS A CA 1
ATOM 2550 C C . LYS A 1 314 ? 10.480 18.280 -2.546 1.00 93.75 314 LYS A C 1
ATOM 2552 O O . LYS A 1 314 ? 9.470 18.912 -2.842 1.00 93.75 314 LYS A O 1
ATOM 2557 N N . ARG A 1 315 ? 10.422 17.157 -1.833 1.00 94.06 315 ARG A N 1
ATOM 2558 C CA . ARG A 1 315 ? 9.166 16.596 -1.318 1.00 94.06 315 ARG A CA 1
ATOM 2559 C C . ARG A 1 315 ? 9.285 16.169 0.131 1.00 94.06 315 ARG A C 1
ATOM 2561 O O . ARG A 1 315 ? 10.347 15.717 0.567 1.00 94.06 315 ARG A O 1
ATOM 2568 N N . ILE A 1 316 ? 8.159 16.243 0.831 1.00 96.88 316 ILE A N 1
ATOM 2569 C CA . ILE A 1 316 ? 7.961 15.618 2.133 1.00 96.88 316 ILE A CA 1
ATOM 2570 C C . ILE A 1 316 ? 6.846 14.582 2.043 1.00 96.88 316 ILE A C 1
ATOM 2572 O O . ILE A 1 316 ? 5.815 14.819 1.416 1.00 96.88 316 ILE A O 1
ATOM 2576 N N . GLU A 1 317 ? 7.073 13.420 2.642 1.00 97.62 317 GLU A N 1
ATOM 2577 C CA . GLU A 1 317 ? 6.132 12.300 2.609 1.00 97.62 317 GLU A CA 1
ATOM 2578 C C . GLU A 1 317 ? 6.006 11.657 3.987 1.00 97.62 317 GLU A C 1
ATOM 2580 O O . GLU A 1 317 ? 6.973 11.633 4.754 1.00 97.62 317 GLU A O 1
ATOM 2585 N N . ILE A 1 318 ? 4.846 11.071 4.280 1.00 98.50 318 ILE A N 1
ATOM 2586 C CA . ILE A 1 318 ? 4.626 10.250 5.470 1.00 98.50 318 ILE A CA 1
ATOM 2587 C C . ILE A 1 318 ? 4.546 8.778 5.073 1.00 98.50 318 ILE A C 1
ATOM 2589 O O . ILE A 1 318 ? 3.666 8.360 4.325 1.00 98.50 318 ILE A O 1
ATOM 2593 N N . ALA A 1 319 ? 5.453 7.983 5.632 1.00 97.75 319 ALA A N 1
ATOM 2594 C CA . ALA A 1 319 ? 5.351 6.534 5.652 1.00 97.75 319 ALA A CA 1
ATOM 2595 C C . ALA A 1 319 ? 4.528 6.124 6.875 1.00 97.75 319 ALA A C 1
ATOM 2597 O O . ALA A 1 319 ? 4.953 6.374 8.006 1.00 97.75 319 ALA A O 1
ATOM 2598 N N . THR A 1 320 ? 3.387 5.476 6.668 1.00 97.62 320 THR A N 1
ATOM 2599 C CA . THR A 1 320 ? 2.543 4.977 7.756 1.00 97.62 320 THR A CA 1
ATOM 2600 C C . THR A 1 320 ? 2.332 3.474 7.674 1.00 97.62 320 THR A C 1
ATOM 2602 O O . THR A 1 320 ? 2.658 2.847 6.666 1.00 97.62 320 THR A O 1
ATOM 2605 N N . HIS A 1 321 ? 1.835 2.877 8.757 1.00 94.50 321 HIS A N 1
ATOM 2606 C CA . HIS A 1 321 ? 1.568 1.444 8.819 1.00 94.50 321 HIS A CA 1
ATOM 2607 C C . HIS A 1 321 ? 0.119 1.177 9.206 1.00 94.50 321 HIS A C 1
ATOM 2609 O O . HIS A 1 321 ? -0.339 1.664 10.238 1.00 94.50 321 HIS A O 1
ATOM 2615 N N . PHE A 1 322 ? -0.522 0.308 8.433 1.00 98.31 322 PHE A N 1
ATOM 2616 C CA . PHE A 1 322 ? -1.791 -0.331 8.756 1.00 98.31 322 PHE A CA 1
ATOM 2617 C C . PHE A 1 322 ? -1.652 -1.829 8.501 1.00 98.31 322 PHE A C 1
ATOM 2619 O O . PHE A 1 322 ? -0.992 -2.232 7.538 1.00 98.31 322 PHE A O 1
ATOM 2626 N N . ILE A 1 323 ? -2.237 -2.644 9.370 1.00 97.94 323 ILE A N 1
ATOM 2627 C CA . ILE A 1 323 ? -2.154 -4.108 9.330 1.00 97.94 323 ILE A CA 1
ATOM 2628 C C . ILE A 1 323 ? -3.511 -4.711 8.985 1.00 97.94 323 ILE A C 1
ATOM 2630 O O . ILE A 1 323 ? -3.555 -5.675 8.227 1.00 97.94 323 ILE A O 1
ATOM 2634 N N . HIS A 1 324 ? -4.595 -4.138 9.512 1.00 98.00 324 HIS A N 1
ATOM 2635 C CA . HIS A 1 324 ? -5.953 -4.660 9.382 1.00 98.00 324 HIS A CA 1
ATOM 2636 C C . HIS A 1 324 ? -6.978 -3.523 9.172 1.00 98.00 324 HIS A C 1
ATOM 2638 O O . HIS A 1 324 ? -6.800 -2.451 9.758 1.00 98.00 324 HIS A O 1
ATOM 2644 N N . PRO A 1 325 ? -8.068 -3.718 8.395 1.00 97.06 325 PRO A N 1
ATOM 2645 C CA . PRO A 1 325 ? -9.089 -2.684 8.156 1.00 97.06 325 PRO A CA 1
ATOM 2646 C C . PRO A 1 325 ? -9.760 -2.149 9.433 1.00 97.06 325 PRO A C 1
ATOM 2648 O O . PRO A 1 325 ? -10.162 -0.989 9.472 1.00 97.06 325 PRO A O 1
ATOM 2651 N N . ASP A 1 326 ? -9.823 -2.944 10.505 1.00 96.19 326 ASP A N 1
ATOM 2652 C CA . ASP A 1 326 ? -10.342 -2.501 11.815 1.00 96.19 326 ASP A CA 1
ATOM 2653 C C . ASP A 1 326 ? -9.510 -1.374 12.472 1.00 96.19 326 ASP A C 1
ATOM 2655 O O . ASP A 1 326 ? -9.998 -0.714 13.388 1.00 96.19 326 ASP A O 1
ATOM 2659 N N . GLU A 1 327 ? -8.267 -1.132 12.032 1.00 97.69 327 GLU A N 1
ATOM 2660 C CA . GLU A 1 327 ? -7.477 0.025 12.490 1.00 97.69 327 GLU A CA 1
ATOM 2661 C C . GLU A 1 327 ? -7.970 1.345 11.885 1.00 97.69 327 GLU A C 1
ATOM 2663 O O . GLU A 1 327 ? -7.667 2.414 12.421 1.00 97.69 327 GLU A O 1
ATOM 2668 N N . ILE A 1 328 ? -8.718 1.294 10.778 1.00 97.12 328 ILE A N 1
ATOM 2669 C CA . ILE A 1 328 ? -9.246 2.490 10.129 1.00 97.12 328 ILE A CA 1
ATOM 2670 C C . ILE A 1 328 ? -10.291 3.141 11.036 1.00 97.12 328 ILE A C 1
ATOM 2672 O O . ILE A 1 328 ? -11.328 2.564 11.373 1.00 97.12 328 ILE A O 1
ATOM 2676 N N . SER A 1 329 ? -10.028 4.402 11.358 1.00 96.38 329 SER A N 1
ATOM 2677 C CA . SER A 1 329 ? -10.948 5.324 12.016 1.00 96.38 329 SER A CA 1
ATOM 2678 C C . SER A 1 329 ? -11.238 6.537 11.136 1.00 96.38 329 SER A C 1
ATOM 2680 O O . SER A 1 329 ? -10.501 6.832 10.190 1.00 96.38 329 SER A O 1
ATOM 2682 N N . HIS A 1 330 ? -12.282 7.286 11.487 1.00 94.75 330 HIS A N 1
ATOM 2683 C CA . HIS A 1 330 ? -12.633 8.521 10.788 1.00 94.75 330 HIS A CA 1
ATOM 2684 C C . HIS A 1 330 ? -11.477 9.536 10.843 1.00 94.75 330 HIS A C 1
ATOM 2686 O O . HIS A 1 330 ? -11.151 10.151 9.832 1.00 94.75 330 HIS A O 1
ATOM 2692 N N . TYR A 1 331 ? -10.758 9.600 11.971 1.00 96.88 331 TYR A N 1
ATOM 2693 C CA . TYR A 1 331 ? -9.537 10.394 12.091 1.00 96.88 331 TYR A CA 1
ATOM 2694 C C . TYR A 1 331 ? -8.437 9.956 11.125 1.00 96.88 331 TYR A C 1
ATOM 2696 O O . TYR A 1 331 ? -7.797 10.797 10.504 1.00 96.88 331 TYR A O 1
ATOM 2704 N N . SER A 1 332 ? -8.191 8.649 10.992 1.00 97.75 332 SER A N 1
ATOM 2705 C CA . SER A 1 332 ? -7.106 8.171 10.130 1.00 97.75 332 SER A CA 1
ATOM 2706 C C . SER A 1 332 ? -7.314 8.554 8.663 1.00 97.75 332 SER A C 1
ATOM 2708 O O . SER A 1 332 ? -6.380 9.046 8.032 1.00 97.75 332 SER A O 1
ATOM 2710 N N . LEU A 1 333 ? -8.533 8.396 8.134 1.00 97.19 333 LEU A N 1
ATOM 2711 C CA . LEU A 1 333 ? -8.832 8.744 6.743 1.00 97.19 333 LEU A CA 1
ATOM 2712 C C . LEU A 1 333 ? -8.860 10.262 6.536 1.00 97.19 333 LEU A C 1
ATOM 2714 O O . LEU A 1 333 ? -8.401 10.735 5.497 1.00 97.19 333 LEU A O 1
ATOM 2718 N N . ASP A 1 334 ? -9.333 11.028 7.525 1.00 97.25 334 ASP A N 1
ATOM 2719 C CA . ASP A 1 334 ? -9.318 12.495 7.486 1.00 97.25 334 ASP A CA 1
ATOM 2720 C C . ASP A 1 334 ? -7.886 13.048 7.468 1.00 97.25 334 ASP A C 1
ATOM 2722 O O . ASP A 1 334 ? -7.558 13.875 6.620 1.00 97.25 334 ASP A O 1
ATOM 2726 N N . ILE A 1 335 ? -6.997 12.542 8.333 1.00 98.44 335 ILE A N 1
ATOM 2727 C CA . ILE A 1 335 ? -5.577 12.930 8.347 1.00 98.44 335 ILE A CA 1
ATOM 2728 C C . ILE A 1 335 ? -4.931 12.648 6.988 1.00 98.44 335 ILE A C 1
ATOM 2730 O O . ILE A 1 335 ? -4.267 13.527 6.438 1.00 98.44 335 ILE A O 1
ATOM 2734 N N . ILE A 1 336 ? -5.132 11.449 6.427 1.00 98.50 336 ILE A N 1
ATOM 2735 C CA . ILE A 1 336 ? -4.585 11.088 5.109 1.00 98.50 336 ILE A CA 1
ATOM 2736 C C . ILE A 1 336 ? -5.124 12.045 4.037 1.00 98.50 336 ILE A C 1
ATOM 2738 O O . ILE A 1 336 ? -4.332 12.648 3.312 1.00 98.50 336 ILE A O 1
ATOM 2742 N N . SER A 1 337 ? -6.443 12.249 3.990 1.00 97.69 337 SER A N 1
ATOM 2743 C CA . SER A 1 337 ? -7.098 13.101 2.989 1.00 97.69 337 SER A CA 1
ATOM 2744 C C . SER A 1 337 ? -6.622 14.551 3.067 1.00 97.69 337 SER A C 1
ATOM 2746 O O . SER A 1 337 ? -6.335 15.159 2.035 1.00 97.69 337 SER A O 1
ATOM 2748 N N . LYS A 1 338 ? -6.468 15.102 4.279 1.00 97.56 338 LYS A N 1
ATOM 2749 C CA . LYS A 1 338 ? -5.974 16.470 4.510 1.00 97.56 338 LYS A CA 1
ATOM 2750 C C . LYS A 1 338 ? -4.525 16.639 4.078 1.00 97.56 338 LYS A C 1
ATOM 2752 O O . LYS A 1 338 ? -4.193 17.643 3.449 1.00 97.56 338 LYS A O 1
ATOM 2757 N N . LEU A 1 339 ? -3.667 15.673 4.396 1.00 98.25 339 LEU A N 1
ATOM 2758 C CA . LEU A 1 339 ? -2.259 15.705 4.006 1.00 98.25 339 LEU A CA 1
ATOM 2759 C C . LEU A 1 339 ? -2.104 15.626 2.482 1.00 98.25 339 LEU A C 1
ATOM 2761 O O . LEU A 1 339 ? -1.446 16.483 1.889 1.00 98.25 339 LEU A O 1
ATOM 2765 N N . VAL A 1 340 ? -2.767 14.659 1.842 1.00 97.88 340 VAL A N 1
ATOM 2766 C CA . VAL A 1 340 ? -2.659 14.433 0.392 1.00 97.88 340 VAL A CA 1
ATOM 2767 C C . VAL A 1 340 ? -3.266 15.588 -0.399 1.00 97.88 340 VAL A C 1
ATOM 2769 O O . VAL A 1 340 ? -2.625 16.077 -1.326 1.00 97.88 340 VAL A O 1
ATOM 2772 N N . SER A 1 341 ? -4.426 16.112 0.013 1.00 96.06 341 SER A N 1
ATOM 2773 C CA . SER A 1 341 ? -5.043 17.301 -0.609 1.00 96.06 341 SER A CA 1
ATOM 2774 C C . SER A 1 341 ? -4.150 18.546 -0.576 1.00 96.06 341 SER A C 1
ATOM 2776 O O . SER A 1 341 ? -4.366 19.472 -1.347 1.00 96.06 341 SER A O 1
ATOM 2778 N N . ASN A 1 342 ? -3.144 18.573 0.304 1.00 95.06 342 ASN A N 1
ATOM 2779 C CA . ASN A 1 342 ? -2.165 19.653 0.430 1.00 95.06 342 ASN A CA 1
ATOM 2780 C C . ASN A 1 342 ? -0.765 19.250 -0.076 1.00 95.06 342 ASN A C 1
ATOM 2782 O O . ASN A 1 342 ? 0.243 19.859 0.291 1.00 95.06 342 ASN A O 1
ATOM 2786 N N . GLY A 1 343 ? -0.684 18.202 -0.899 1.00 94.56 343 GLY A N 1
ATOM 2787 C CA . GLY A 1 343 ? 0.542 17.751 -1.551 1.00 94.56 343 GLY A CA 1
ATOM 2788 C C . GLY A 1 343 ? 1.549 17.044 -0.645 1.00 94.56 343 GLY A C 1
ATOM 2789 O O . GLY A 1 343 ? 2.693 16.857 -1.059 1.00 94.56 343 GLY A O 1
ATOM 2790 N N . VAL A 1 344 ? 1.178 16.663 0.583 1.00 97.44 344 VAL A N 1
ATOM 2791 C CA . VAL A 1 344 ? 1.994 15.774 1.426 1.00 97.44 344 VAL A CA 1
ATOM 2792 C C . VAL A 1 344 ? 1.662 14.332 1.048 1.00 97.44 344 VAL A C 1
ATOM 2794 O O . VAL A 1 344 ? 0.596 13.822 1.389 1.00 97.44 344 VAL A O 1
ATOM 2797 N N . GLY A 1 345 ? 2.577 13.653 0.355 1.00 96.50 345 GLY A N 1
ATOM 2798 C CA . GLY A 1 345 ? 2.368 12.256 -0.028 1.00 96.50 345 GLY A CA 1
ATOM 2799 C C . GLY A 1 345 ? 2.283 11.347 1.200 1.00 96.50 345 GLY A C 1
ATOM 2800 O O . GLY A 1 345 ? 3.150 11.402 2.072 1.00 96.50 345 GLY A O 1
ATOM 2801 N N . VAL A 1 346 ? 1.271 10.482 1.269 1.00 98.38 346 VAL A N 1
ATOM 2802 C CA . VAL A 1 346 ? 1.139 9.472 2.331 1.00 98.38 346 VAL A CA 1
ATOM 2803 C C . VAL A 1 346 ? 1.190 8.089 1.709 1.00 98.38 346 VAL A C 1
ATOM 2805 O O . VAL A 1 346 ? 0.424 7.795 0.795 1.00 98.38 346 VAL A O 1
ATOM 2808 N N . TYR A 1 347 ? 2.053 7.212 2.215 1.00 97.69 347 TYR A N 1
ATOM 2809 C CA . TYR A 1 347 ? 2.143 5.840 1.727 1.00 97.69 347 TYR A CA 1
ATOM 2810 C C . TYR A 1 347 ? 2.146 4.812 2.857 1.00 97.69 347 TYR A C 1
ATOM 2812 O O . TYR A 1 347 ? 2.707 5.040 3.931 1.00 97.69 347 TYR A O 1
ATOM 2820 N N . THR A 1 348 ? 1.533 3.661 2.593 1.00 98.06 348 THR A N 1
ATOM 2821 C CA . THR A 1 348 ? 1.282 2.616 3.587 1.00 98.06 348 THR A CA 1
ATOM 2822 C C . THR A 1 348 ? 2.211 1.419 3.407 1.00 98.06 348 THR A C 1
ATOM 2824 O O . THR A 1 348 ? 2.447 0.940 2.295 1.00 98.06 348 THR A O 1
ATOM 2827 N N . GLN A 1 349 ? 2.741 0.923 4.525 1.00 96.81 349 GLN A N 1
ATOM 2828 C CA . GLN A 1 349 ? 3.515 -0.314 4.605 1.00 96.81 349 GLN A CA 1
ATOM 2829 C C . GLN A 1 349 ? 2.914 -1.265 5.644 1.00 96.81 349 GLN A C 1
ATOM 2831 O O . GLN A 1 349 ? 2.528 -0.841 6.731 1.00 96.81 349 GLN A O 1
ATOM 2836 N N . THR A 1 350 ? 2.904 -2.561 5.345 1.00 97.62 350 THR A N 1
ATOM 2837 C CA . THR A 1 350 ? 2.176 -3.558 6.132 1.00 97.62 350 THR A CA 1
ATOM 2838 C C . THR A 1 350 ? 3.041 -4.780 6.438 1.00 97.62 350 THR A C 1
ATOM 2840 O O . THR A 1 350 ? 3.397 -5.549 5.547 1.00 97.62 350 THR A O 1
ATOM 2843 N N . PRO A 1 351 ? 3.419 -4.988 7.704 1.00 96.50 351 PRO A N 1
ATOM 2844 C CA . PRO A 1 351 ? 3.820 -6.298 8.206 1.00 96.50 351 PRO A CA 1
ATOM 2845 C C . PRO A 1 351 ? 2.750 -7.374 7.963 1.00 96.50 351 PRO A C 1
ATOM 2847 O O . PRO A 1 351 ? 1.571 -7.143 8.228 1.00 96.50 351 PRO A O 1
ATOM 2850 N N . PHE A 1 352 ? 3.175 -8.545 7.487 1.00 97.56 352 PHE A N 1
ATOM 2851 C CA . PHE A 1 352 ? 2.306 -9.697 7.242 1.00 97.56 352 PHE A CA 1
ATOM 2852 C C . PHE A 1 352 ? 2.253 -10.602 8.475 1.00 97.56 352 PHE A C 1
ATOM 2854 O O . PHE A 1 352 ? 3.270 -11.189 8.838 1.00 97.56 352 PHE A O 1
ATOM 2861 N N . LEU A 1 353 ? 1.102 -10.677 9.138 1.00 98.12 353 LEU A N 1
ATOM 2862 C CA . LEU A 1 353 ? 0.903 -11.337 10.424 1.00 98.12 353 LEU A CA 1
ATOM 2863 C C . LEU A 1 353 ? -0.078 -12.509 10.282 1.00 98.12 353 LEU A C 1
ATOM 2865 O O . LEU A 1 353 ? -1.207 -12.326 9.821 1.00 98.12 353 LEU A O 1
ATOM 2869 N N . ASN A 1 354 ? 0.354 -13.684 10.741 1.00 98.00 354 ASN A N 1
ATOM 2870 C CA . ASN A 1 354 ? -0.461 -14.898 10.840 1.00 98.00 354 ASN A CA 1
ATOM 2871 C C . ASN A 1 354 ? -1.788 -14.654 11.584 1.00 98.00 354 ASN A C 1
ATOM 2873 O O . ASN A 1 354 ? -1.791 -13.963 12.606 1.00 98.00 354 ASN A O 1
ATOM 2877 N N . ASN A 1 355 ? -2.887 -15.245 11.109 1.00 96.06 355 ASN A N 1
ATOM 2878 C CA . ASN A 1 355 ? -4.244 -15.101 11.662 1.00 96.06 355 ASN A CA 1
ATOM 2879 C C . ASN A 1 355 ? -4.734 -13.644 11.802 1.00 96.06 355 ASN A C 1
ATOM 2881 O O . ASN A 1 355 ? -5.542 -13.321 12.682 1.00 96.06 355 ASN A O 1
ATOM 2885 N N . CYS A 1 356 ? -4.224 -12.736 10.972 1.00 96.62 356 CYS A N 1
ATOM 2886 C CA . CYS A 1 356 ? -4.585 -11.323 11.031 1.00 96.62 356 CYS A CA 1
ATOM 2887 C C . CYS A 1 356 ? -4.745 -10.716 9.645 1.00 96.62 356 CYS A C 1
ATOM 2889 O O . CYS A 1 356 ? -5.779 -10.121 9.383 1.00 96.62 356 CYS A O 1
ATOM 2891 N N . ASN A 1 357 ? -3.757 -10.851 8.763 1.00 97.31 357 ASN A N 1
ATOM 2892 C CA . ASN A 1 357 ? -3.848 -10.319 7.400 1.00 97.31 357 ASN A CA 1
ATOM 2893 C C . ASN A 1 357 ? -3.209 -11.246 6.357 1.00 97.31 357 ASN A C 1
ATOM 2895 O O . ASN A 1 357 ? -2.746 -10.806 5.303 1.00 97.31 357 ASN A O 1
ATOM 2899 N N . ASP A 1 358 ? -3.177 -12.539 6.665 1.00 96.06 358 ASP A N 1
ATOM 2900 C CA . ASP A 1 358 ? -2.423 -13.562 5.957 1.00 96.06 358 ASP A CA 1
ATOM 2901 C C . ASP A 1 358 ? -3.186 -14.270 4.826 1.00 96.06 358 ASP A C 1
ATOM 2903 O O . ASP A 1 358 ? -2.629 -15.142 4.156 1.00 96.06 358 ASP A O 1
ATOM 2907 N N . SER A 1 359 ? -4.429 -13.859 4.557 1.00 93.69 359 SER A N 1
ATOM 2908 C CA . SER A 1 359 ? -5.261 -14.411 3.478 1.00 93.69 359 SER A CA 1
ATOM 2909 C C . SER A 1 359 ? -5.252 -13.571 2.189 1.00 93.69 359 SER A C 1
ATOM 2911 O O . SER A 1 359 ? -5.520 -14.083 1.103 1.00 93.69 359 SER A O 1
ATOM 2913 N N . GLY A 1 360 ? -4.944 -12.273 2.299 1.00 95.81 360 GLY A N 1
ATOM 2914 C CA . GLY A 1 360 ? -5.087 -11.279 1.229 1.00 95.81 360 GLY A CA 1
ATOM 2915 C C . GLY A 1 360 ? -6.456 -10.581 1.189 1.00 95.81 360 GLY A C 1
ATOM 2916 O O . GLY A 1 360 ? -6.548 -9.485 0.631 1.00 95.81 360 GLY A O 1
ATOM 2917 N N . GLN A 1 361 ? -7.499 -11.139 1.816 1.00 96.94 361 GLN A N 1
ATOM 2918 C CA . GLN A 1 361 ? -8.835 -10.525 1.880 1.00 96.94 361 GLN A CA 1
ATOM 2919 C C . GLN A 1 361 ? -8.829 -9.245 2.715 1.00 96.94 361 GLN A C 1
ATOM 2921 O O . GLN A 1 361 ? -9.272 -8.193 2.251 1.00 96.94 361 GLN A O 1
ATOM 2926 N N . GLU A 1 362 ? -8.256 -9.312 3.916 1.00 97.31 362 GLU A N 1
ATOM 2927 C CA . GLU A 1 362 ? -8.180 -8.183 4.842 1.00 97.31 362 GLU A CA 1
ATOM 2928 C C . GLU A 1 362 ? -7.356 -7.043 4.240 1.00 97.31 362 GLU A C 1
ATOM 2930 O O . GLU A 1 362 ? -7.742 -5.878 4.328 1.00 97.31 362 GLU A O 1
ATOM 2935 N N . LEU A 1 363 ? -6.253 -7.382 3.562 1.00 98.25 363 LEU A N 1
ATOM 2936 C CA . LEU A 1 363 ? -5.403 -6.416 2.865 1.00 98.25 363 LEU A CA 1
ATOM 2937 C C . LEU A 1 363 ? -6.126 -5.762 1.685 1.00 98.25 363 LEU A C 1
ATOM 2939 O O . LEU A 1 363 ? -5.995 -4.558 1.493 1.00 98.25 363 LEU A O 1
ATOM 2943 N N . THR A 1 364 ? -6.931 -6.520 0.934 1.00 97.56 364 THR A N 1
ATOM 2944 C CA . THR A 1 364 ? -7.744 -5.972 -0.164 1.00 97.56 364 THR A CA 1
ATOM 2945 C C . THR A 1 364 ? -8.733 -4.930 0.364 1.00 97.56 364 THR A C 1
ATOM 2947 O O . THR A 1 364 ? -8.792 -3.819 -0.162 1.00 97.56 364 THR A O 1
ATOM 2950 N N . SER A 1 365 ? -9.454 -5.243 1.449 1.00 95.38 365 SER A N 1
ATOM 2951 C CA . SER A 1 365 ? -10.364 -4.285 2.095 1.00 95.38 365 SER A CA 1
ATOM 2952 C C . SER A 1 365 ? -9.613 -3.054 2.605 1.00 95.38 365 SER A C 1
ATOM 2954 O O . SER A 1 365 ? -9.990 -1.926 2.298 1.00 95.38 365 SER A O 1
ATOM 2956 N N . LEU A 1 366 ? -8.516 -3.267 3.339 1.00 97.88 366 LEU A N 1
ATOM 2957 C CA . LEU A 1 366 ? -7.700 -2.196 3.907 1.00 97.88 366 LEU A CA 1
ATOM 2958 C C . LEU A 1 366 ? -7.196 -1.230 2.828 1.00 97.88 366 LEU A C 1
ATOM 2960 O O . LEU A 1 366 ? -7.310 -0.013 2.967 1.00 97.88 366 LEU A O 1
ATOM 2964 N N . TYR A 1 367 ? -6.623 -1.764 1.753 1.00 97.94 367 TYR A N 1
ATOM 2965 C CA . TYR A 1 367 ? -5.988 -0.964 0.712 1.00 97.94 367 TYR A CA 1
ATOM 2966 C C . TYR A 1 367 ? -6.986 -0.235 -0.176 1.00 97.94 367 TYR A C 1
ATOM 2968 O O . TYR A 1 367 ? -6.704 0.898 -0.565 1.00 97.94 367 TYR A O 1
ATOM 2976 N N . ASN A 1 368 ? -8.163 -0.814 -0.427 1.00 94.12 368 ASN A N 1
ATOM 2977 C CA . ASN A 1 368 ? -9.246 -0.111 -1.113 1.00 94.12 368 ASN A CA 1
ATOM 2978 C C . ASN A 1 368 ? -9.651 1.169 -0.370 1.00 94.12 368 ASN A C 1
ATOM 2980 O O . ASN A 1 368 ? -9.781 2.234 -0.976 1.00 94.12 368 ASN A O 1
ATOM 2984 N N . GLU A 1 369 ? -9.792 1.094 0.952 1.00 94.31 369 GLU A N 1
ATOM 2985 C CA . GLU A 1 369 ? -10.202 2.242 1.760 1.00 94.31 369 GLU A CA 1
ATOM 2986 C C . GLU A 1 369 ? -9.099 3.296 1.902 1.00 94.31 369 GLU A C 1
ATOM 2988 O O . GLU A 1 369 ? -9.338 4.484 1.670 1.00 94.31 369 GLU A O 1
ATOM 2993 N N . LEU A 1 370 ? -7.871 2.869 2.220 1.00 97.12 370 LEU A N 1
ATOM 2994 C CA . LEU A 1 370 ? -6.729 3.778 2.342 1.00 97.12 370 LEU A CA 1
ATOM 2995 C C . LEU A 1 370 ? -6.424 4.497 1.026 1.00 97.12 370 LEU A C 1
ATOM 2997 O O . LEU A 1 370 ? -6.087 5.685 1.037 1.00 97.12 370 LEU A O 1
ATOM 3001 N N . ARG A 1 371 ? -6.565 3.800 -0.109 1.00 94.62 371 ARG A N 1
ATOM 3002 C CA . ARG A 1 371 ? -6.377 4.401 -1.429 1.00 94.62 371 ARG A CA 1
ATOM 3003 C C . ARG A 1 371 ? -7.410 5.483 -1.711 1.00 94.62 371 ARG A C 1
ATOM 3005 O O . ARG A 1 371 ? -7.025 6.527 -2.239 1.00 94.62 371 ARG A O 1
ATOM 3012 N N . GLY A 1 372 ? -8.674 5.246 -1.353 1.00 93.88 372 GLY A N 1
ATOM 3013 C CA . GLY A 1 372 ? -9.744 6.235 -1.487 1.00 93.88 372 GLY A CA 1
ATOM 3014 C C . GLY A 1 372 ? -9.407 7.537 -0.756 1.00 93.88 372 GLY A C 1
ATOM 3015 O O . GLY A 1 372 ? -9.505 8.606 -1.342 1.00 93.88 372 GLY A O 1
ATOM 3016 N N . ALA A 1 373 ? -8.888 7.450 0.472 1.00 95.25 373 ALA A N 1
ATOM 3017 C CA . ALA A 1 373 ? -8.445 8.622 1.237 1.00 95.25 373 ALA A CA 1
ATOM 3018 C C . ALA A 1 373 ? -7.180 9.312 0.675 1.00 95.25 373 ALA A C 1
ATOM 3020 O O . ALA A 1 373 ? -6.790 10.371 1.158 1.00 95.25 373 ALA A O 1
ATOM 3021 N N . GLY A 1 374 ? -6.523 8.731 -0.334 1.00 95.69 374 GLY A N 1
ATOM 3022 C CA . GLY A 1 374 ? -5.348 9.300 -1.001 1.00 95.69 374 GLY A CA 1
ATOM 3023 C C . GLY A 1 374 ? -4.022 8.603 -0.689 1.00 95.69 374 GLY A C 1
ATOM 3024 O O . GLY A 1 374 ? -2.998 8.984 -1.252 1.00 95.69 374 GLY A O 1
ATOM 3025 N N . SER A 1 375 ? -3.997 7.573 0.166 1.00 96.88 375 SER A N 1
ATOM 3026 C CA . SER A 1 375 ? -2.747 6.864 0.466 1.00 96.88 375 SER A CA 1
ATOM 3027 C C . SER A 1 375 ? -2.262 6.040 -0.734 1.00 96.88 375 SER A C 1
ATOM 3029 O O . SER A 1 375 ? -3.042 5.367 -1.405 1.00 96.88 375 SER A O 1
ATOM 3031 N N . GLU A 1 376 ? -0.956 6.060 -0.996 1.00 96.31 376 GLU A N 1
ATOM 3032 C CA . GLU A 1 376 ? -0.293 5.102 -1.886 1.00 96.31 376 GLU A CA 1
ATOM 3033 C C . GLU A 1 376 ? 0.005 3.794 -1.144 1.00 96.31 376 GLU A C 1
ATOM 3035 O O . GLU A 1 376 ? 0.466 3.800 -0.000 1.00 96.31 376 GLU A O 1
ATOM 3040 N N . ILE A 1 377 ? -0.185 2.653 -1.799 1.00 96.50 377 ILE A N 1
ATOM 3041 C CA . ILE A 1 377 ? 0.131 1.347 -1.212 1.00 96.50 377 ILE A CA 1
ATOM 3042 C C . ILE A 1 377 ? 1.551 0.956 -1.616 1.00 96.50 377 ILE A C 1
ATOM 3044 O O . ILE A 1 377 ? 1.882 0.968 -2.798 1.00 96.50 377 ILE A O 1
ATOM 3048 N N . HIS A 1 378 ? 2.423 0.658 -0.643 1.00 95.81 378 HIS A N 1
ATOM 3049 C CA . HIS A 1 378 ? 3.854 0.486 -0.921 1.00 95.81 378 HIS A CA 1
ATOM 3050 C C . HIS A 1 378 ? 4.374 -0.935 -0.715 1.00 95.81 378 HIS A C 1
ATOM 3052 O O . HIS A 1 378 ? 4.706 -1.600 -1.691 1.00 95.81 378 HIS A O 1
ATOM 3058 N N . TYR A 1 379 ? 4.506 -1.390 0.533 1.00 96.56 379 TYR A N 1
ATOM 3059 C CA . TYR A 1 379 ? 5.112 -2.691 0.841 1.00 96.56 379 TYR A CA 1
ATOM 3060 C C . TYR A 1 379 ? 4.198 -3.558 1.691 1.00 96.56 379 TYR A C 1
ATOM 3062 O O . TYR A 1 379 ? 3.700 -3.091 2.713 1.00 96.56 379 TYR A O 1
ATOM 3070 N N . VAL A 1 380 ? 4.133 -4.846 1.352 1.00 98.06 380 VAL A N 1
ATOM 3071 C CA . VAL A 1 380 ? 3.821 -5.907 2.317 1.00 98.06 380 VAL A CA 1
ATOM 3072 C C . VAL A 1 380 ? 5.112 -6.651 2.635 1.00 98.06 380 VAL A C 1
ATOM 3074 O O . VAL A 1 380 ? 5.799 -7.128 1.729 1.00 98.06 380 VAL A O 1
ATOM 3077 N N . TYR A 1 381 ? 5.464 -6.732 3.917 1.00 97.12 381 TYR A N 1
ATOM 3078 C CA . TYR A 1 381 ? 6.660 -7.444 4.362 1.00 97.12 381 TYR A CA 1
ATOM 3079 C C . TYR A 1 381 ? 6.324 -8.895 4.695 1.00 97.12 381 TYR A C 1
ATOM 3081 O O . TYR A 1 381 ? 5.694 -9.143 5.724 1.00 97.12 381 TYR A O 1
ATOM 3089 N N . ILE A 1 382 ? 6.766 -9.828 3.844 1.00 95.94 382 ILE A N 1
ATOM 3090 C CA . ILE A 1 382 ? 6.597 -11.271 4.050 1.00 95.94 382 ILE A CA 1
ATOM 3091 C C . ILE A 1 382 ? 7.942 -11.947 4.355 1.00 95.94 382 ILE A C 1
ATOM 3093 O O . ILE A 1 382 ? 8.960 -11.576 3.766 1.00 95.94 382 ILE A O 1
ATOM 3097 N N . PRO A 1 383 ? 7.985 -12.938 5.255 1.00 94.50 383 PRO A N 1
ATOM 3098 C CA . PRO A 1 383 ? 7.015 -13.128 6.330 1.00 94.50 383 PRO A CA 1
ATOM 3099 C C . PRO A 1 383 ? 7.174 -11.994 7.367 1.00 94.50 383 PRO A C 1
ATOM 3101 O O . PRO A 1 383 ? 8.047 -11.127 7.221 1.00 94.50 383 PRO A O 1
ATOM 3104 N N . CYS A 1 384 ? 6.382 -11.997 8.447 1.00 94.94 384 CYS A N 1
ATOM 3105 C CA . CYS A 1 384 ? 6.734 -11.201 9.627 1.00 94.94 384 CYS A CA 1
ATOM 3106 C C . CYS A 1 384 ? 8.180 -11.515 10.033 1.00 94.94 384 CYS A C 1
ATOM 3108 O O . CYS A 1 384 ? 8.571 -12.681 10.099 1.00 94.94 384 CYS A O 1
ATOM 3110 N N . SER A 1 385 ? 8.983 -10.490 10.333 1.00 93.12 385 SER A N 1
ATOM 3111 C CA . SER A 1 385 ? 10.364 -10.733 10.740 1.00 93.12 385 SER A CA 1
ATOM 3112 C C . SER A 1 385 ? 10.416 -11.613 11.998 1.00 93.12 385 SER A C 1
ATOM 3114 O O . SER A 1 385 ? 9.657 -11.358 12.944 1.00 93.12 385 SER A O 1
ATOM 3116 N N . PRO A 1 386 ? 11.330 -12.600 12.037 1.00 93.75 386 PRO A N 1
ATOM 3117 C CA . PRO A 1 386 ? 11.392 -13.589 13.102 1.00 93.75 386 PRO A CA 1
ATOM 3118 C C . PRO A 1 386 ? 12.101 -13.022 14.331 1.00 93.75 386 PRO A C 1
ATOM 3120 O O . PRO A 1 386 ? 13.313 -13.172 14.489 1.00 93.75 386 PRO A O 1
ATOM 3123 N N . ILE A 1 387 ? 11.359 -12.316 15.180 1.00 93.69 387 ILE A N 1
ATOM 3124 C CA . ILE A 1 387 ? 11.866 -11.658 16.387 1.00 93.69 387 ILE A CA 1
ATOM 3125 C C . ILE A 1 387 ? 11.560 -12.543 17.599 1.00 93.69 387 ILE A C 1
ATOM 3127 O O . ILE A 1 387 ? 10.522 -13.193 17.667 1.00 93.69 387 ILE A O 1
ATOM 3131 N N . GLN A 1 388 ? 12.436 -12.540 18.598 1.00 95.12 388 GLN A N 1
ATOM 3132 C CA . GLN A 1 388 ? 12.137 -13.204 19.871 1.00 95.12 388 GLN A CA 1
ATOM 3133 C C . GLN A 1 388 ? 10.812 -12.719 20.473 1.00 95.12 388 GLN A C 1
ATOM 3135 O O . GLN A 1 388 ? 10.566 -11.510 20.552 1.00 95.12 388 GLN A O 1
ATOM 3140 N N . GLY A 1 389 ? 9.978 -13.663 20.908 1.00 95.06 389 GLY A N 1
ATOM 3141 C CA . GLY A 1 389 ? 8.670 -13.391 21.490 1.00 95.06 389 GLY A CA 1
ATOM 3142 C C . GLY A 1 389 ? 7.609 -12.936 20.490 1.00 95.06 389 GLY A C 1
ATOM 3143 O O . GLY A 1 389 ? 6.687 -12.216 20.873 1.00 95.06 389 GLY A O 1
ATOM 3144 N N . ASN A 1 390 ? 7.750 -13.260 19.199 1.00 95.62 390 ASN A N 1
ATOM 3145 C CA . ASN A 1 390 ? 6.747 -12.927 18.180 1.00 95.62 390 ASN A CA 1
ATOM 3146 C C . ASN A 1 390 ? 6.411 -14.097 17.229 1.00 95.62 390 ASN A C 1
ATOM 3148 O O . ASN A 1 390 ? 5.780 -13.881 16.196 1.00 95.62 390 ASN A O 1
ATOM 3152 N N . LYS A 1 391 ? 6.791 -15.332 17.591 1.00 96.25 391 LYS A N 1
ATOM 3153 C CA . LYS A 1 391 ? 6.599 -16.545 16.777 1.00 96.25 391 LYS A CA 1
ATOM 3154 C C . LYS A 1 391 ? 5.159 -16.768 16.313 1.00 96.25 391 LYS A C 1
ATOM 3156 O O . LYS A 1 391 ? 4.947 -17.249 15.207 1.00 96.25 391 LYS A O 1
ATOM 3161 N N . VAL A 1 392 ? 4.177 -16.360 17.118 1.00 97.00 392 VAL A N 1
ATOM 3162 C CA . VAL A 1 392 ? 2.746 -16.463 16.782 1.00 97.00 392 VAL A CA 1
ATOM 3163 C C . VAL A 1 392 ? 2.371 -15.775 15.464 1.00 97.00 392 VAL A C 1
ATOM 3165 O O . VAL A 1 392 ? 1.406 -16.192 14.832 1.00 97.00 392 VAL A O 1
ATOM 3168 N N . TYR A 1 393 ? 3.136 -14.762 15.035 1.00 97.69 393 TYR A N 1
ATOM 3169 C CA . TYR A 1 393 ? 2.895 -14.011 13.799 1.00 97.69 393 TYR A CA 1
ATOM 3170 C C . TYR A 1 393 ? 3.528 -14.633 12.556 1.00 97.69 393 TYR A C 1
ATOM 3172 O O . TYR A 1 393 ? 3.330 -14.112 11.457 1.00 97.69 393 TYR A O 1
ATOM 3180 N N . TRP A 1 394 ? 4.365 -15.660 12.708 1.00 96.19 394 TRP A N 1
ATOM 3181 C CA . TRP A 1 394 ? 5.142 -16.185 11.593 1.00 96.19 394 TRP A CA 1
ATOM 3182 C C . TRP A 1 394 ? 4.253 -16.985 10.654 1.00 96.19 394 TRP A C 1
ATOM 3184 O O . TRP A 1 394 ? 3.408 -17.764 11.084 1.00 96.19 394 TRP A O 1
ATOM 3194 N N . THR A 1 395 ? 4.491 -16.805 9.363 1.00 97.25 395 THR A N 1
ATOM 3195 C CA . THR A 1 395 ? 3.868 -17.573 8.291 1.00 97.25 395 THR A CA 1
ATOM 3196 C C . THR A 1 395 ? 4.958 -18.122 7.377 1.00 97.25 395 THR A C 1
ATOM 3198 O O . THR A 1 395 ? 6.048 -17.537 7.295 1.00 97.25 395 THR A O 1
ATOM 3201 N N . PRO A 1 396 ? 4.705 -19.234 6.669 1.00 97.50 396 PRO A N 1
ATOM 3202 C CA . PRO A 1 396 ? 5.596 -19.646 5.601 1.00 97.50 396 PRO A CA 1
ATOM 3203 C C . PRO A 1 396 ? 5.563 -18.633 4.447 1.00 97.50 396 PRO A C 1
ATOM 3205 O O . PRO A 1 396 ? 4.544 -17.983 4.203 1.00 97.50 396 PRO A O 1
ATOM 3208 N N . ILE A 1 397 ? 6.648 -18.546 3.671 1.00 97.88 397 ILE A N 1
ATOM 3209 C CA . ILE A 1 397 ? 6.741 -17.669 2.486 1.00 97.88 397 ILE A CA 1
ATOM 3210 C C . ILE A 1 397 ? 5.571 -17.897 1.518 1.00 97.88 397 ILE A C 1
ATOM 3212 O O . ILE A 1 397 ? 4.992 -16.943 0.994 1.00 97.88 397 ILE A O 1
ATOM 3216 N N . SER A 1 398 ? 5.180 -19.158 1.320 1.00 97.94 398 SER A N 1
ATOM 3217 C CA . SER A 1 398 ? 4.057 -19.535 0.456 1.00 97.94 398 SER A CA 1
ATOM 3218 C C . SER A 1 398 ? 2.719 -18.894 0.836 1.00 97.94 398 SER A C 1
ATOM 3220 O O . SER A 1 398 ? 1.917 -18.632 -0.059 1.00 97.94 398 SER A O 1
ATOM 3222 N N . ALA A 1 399 ? 2.477 -18.572 2.112 1.00 98.31 399 ALA A N 1
ATOM 3223 C CA . ALA A 1 399 ? 1.271 -17.850 2.525 1.00 98.31 399 ALA A CA 1
ATOM 3224 C C . ALA A 1 399 ? 1.255 -16.428 1.943 1.00 98.31 399 ALA A C 1
ATOM 3226 O O . ALA A 1 399 ? 0.266 -16.012 1.342 1.00 98.31 399 ALA A O 1
ATOM 3227 N N . GLY A 1 400 ? 2.389 -15.723 2.011 1.00 97.81 400 GLY A N 1
ATOM 3228 C CA . GLY A 1 400 ? 2.544 -14.399 1.408 1.00 97.81 400 GLY A CA 1
ATOM 3229 C C . GLY A 1 400 ? 2.370 -14.407 -0.114 1.00 97.81 400 GLY A C 1
ATOM 3230 O O . GLY A 1 400 ? 1.736 -13.512 -0.668 1.00 97.81 400 GLY A O 1
ATOM 3231 N N . HIS A 1 401 ? 2.866 -15.444 -0.798 1.00 97.94 401 HIS A N 1
ATOM 3232 C CA . HIS A 1 401 ? 2.662 -15.612 -2.243 1.00 97.94 401 HIS A CA 1
ATOM 3233 C C . HIS A 1 401 ? 1.184 -15.852 -2.598 1.00 97.94 401 HIS A C 1
ATOM 3235 O O . HIS A 1 401 ? 0.690 -15.281 -3.570 1.00 97.94 401 HIS A O 1
ATOM 3241 N N . LYS A 1 402 ? 0.463 -16.663 -1.809 1.00 97.94 402 LYS A N 1
ATOM 3242 C CA . LYS A 1 402 ? -0.980 -16.903 -1.995 1.00 97.94 402 LYS A CA 1
ATOM 3243 C C . LYS A 1 402 ? -1.798 -15.630 -1.768 1.00 97.94 402 LYS A C 1
ATOM 3245 O O . LYS A 1 402 ? -2.629 -15.293 -2.607 1.00 97.94 402 LYS A O 1
ATOM 3250 N N . ALA A 1 403 ? -1.510 -14.888 -0.698 1.00 98.25 403 ALA A N 1
ATOM 3251 C CA . ALA A 1 403 ? -2.155 -13.606 -0.422 1.00 98.25 403 ALA A CA 1
ATOM 3252 C C . ALA A 1 403 ? -1.902 -12.582 -1.542 1.00 98.25 403 ALA A C 1
ATOM 3254 O O . ALA A 1 403 ? -2.806 -11.839 -1.919 1.00 98.25 403 ALA A O 1
ATOM 3255 N N . ALA A 1 404 ? -0.699 -12.567 -2.124 1.00 98.19 404 ALA A N 1
ATOM 3256 C CA . ALA A 1 404 ? -0.386 -11.703 -3.257 1.00 98.19 404 ALA A CA 1
ATOM 3257 C C . ALA A 1 404 ? -1.173 -12.063 -4.526 1.00 98.19 404 ALA A C 1
ATOM 3259 O O . ALA A 1 404 ? -1.685 -11.167 -5.195 1.00 98.19 404 ALA A O 1
ATOM 3260 N N . ALA A 1 405 ? -1.319 -13.359 -4.832 1.00 98.06 405 ALA A N 1
ATOM 3261 C CA . ALA A 1 405 ? -2.162 -13.817 -5.937 1.00 98.06 405 ALA A CA 1
ATOM 3262 C C . ALA A 1 405 ? -3.634 -13.429 -5.722 1.00 98.06 405 ALA A C 1
ATOM 3264 O O . ALA A 1 405 ? -4.279 -12.971 -6.661 1.00 98.06 405 ALA A O 1
ATOM 3265 N N . TYR A 1 406 ? -4.137 -13.533 -4.486 1.00 98.19 406 TYR A N 1
ATOM 3266 C CA . TYR A 1 406 ? -5.474 -13.056 -4.139 1.00 98.19 406 TYR A CA 1
ATOM 3267 C C . TYR A 1 406 ? -5.606 -11.546 -4.379 1.00 98.19 406 TYR A C 1
ATOM 3269 O O . TYR A 1 406 ? -6.469 -11.122 -5.141 1.00 98.19 406 TYR A O 1
ATOM 3277 N N . MET A 1 407 ? -4.724 -10.723 -3.802 1.00 98.19 407 MET A N 1
ATOM 3278 C CA . MET A 1 407 ? -4.778 -9.268 -3.998 1.00 98.19 407 MET A CA 1
ATOM 3279 C C . MET A 1 407 ? -4.737 -8.899 -5.486 1.00 98.19 407 MET A C 1
ATOM 3281 O O . MET A 1 407 ? -5.546 -8.094 -5.925 1.00 98.19 407 MET A O 1
ATOM 3285 N N . ARG A 1 408 ? -3.881 -9.536 -6.295 1.00 97.75 408 ARG A N 1
ATOM 3286 C CA . ARG A 1 408 ? -3.800 -9.272 -7.742 1.00 97.75 408 ARG A CA 1
ATOM 3287 C C . ARG A 1 408 ? -5.111 -9.531 -8.502 1.00 97.75 408 ARG A C 1
ATOM 3289 O O . ARG A 1 408 ? -5.308 -8.916 -9.541 1.00 97.75 408 ARG A O 1
ATOM 3296 N N . ALA A 1 409 ? -5.988 -10.405 -8.007 1.00 97.31 409 ALA A N 1
ATOM 3297 C CA . ALA A 1 409 ? -7.285 -10.694 -8.628 1.00 97.31 409 ALA A CA 1
ATOM 3298 C C . ALA A 1 409 ? -8.439 -9.804 -8.133 1.00 97.31 409 ALA A C 1
ATOM 3300 O O . ALA A 1 409 ? -9.459 -9.692 -8.820 1.00 97.31 409 ALA A O 1
ATOM 3301 N N . TYR A 1 410 ? -8.315 -9.226 -6.934 1.00 97.19 410 TYR A N 1
ATOM 3302 C CA . TYR A 1 410 ? -9.419 -8.556 -6.231 1.00 97.19 410 TYR A CA 1
ATOM 3303 C C . TYR A 1 410 ? -9.136 -7.097 -5.851 1.00 97.19 410 TYR A C 1
ATOM 3305 O O . TYR A 1 410 ? -10.022 -6.424 -5.331 1.00 97.19 410 TYR A O 1
ATOM 3313 N N . LEU A 1 411 ? -7.931 -6.594 -6.113 1.00 95.69 411 LEU A N 1
ATOM 3314 C CA . LEU A 1 411 ? -7.512 -5.231 -5.806 1.00 95.69 411 LEU A CA 1
ATOM 3315 C C . LEU A 1 411 ? -7.137 -4.489 -7.094 1.00 95.69 411 LEU A C 1
ATOM 3317 O O . LEU A 1 411 ? -6.525 -5.069 -7.990 1.00 95.69 411 LEU A O 1
ATOM 3321 N N . SER A 1 412 ? -7.483 -3.201 -7.178 1.00 93.56 412 SER A N 1
ATOM 3322 C CA . SER A 1 412 ? -7.063 -2.329 -8.286 1.00 93.56 412 SER A CA 1
ATOM 3323 C C . SER A 1 412 ? -5.539 -2.378 -8.458 1.00 93.56 412 SER A C 1
ATOM 3325 O O . SER A 1 412 ? -4.799 -2.369 -7.472 1.00 93.56 412 SER A O 1
ATOM 3327 N N . ASP A 1 413 ? -5.057 -2.384 -9.703 1.00 92.31 413 ASP A N 1
ATOM 3328 C CA . ASP A 1 413 ? -3.628 -2.361 -10.055 1.00 92.31 413 ASP A CA 1
ATOM 3329 C C . ASP A 1 413 ? -2.871 -1.217 -9.358 1.00 92.31 413 ASP A C 1
ATOM 3331 O O . ASP A 1 413 ? -1.721 -1.392 -8.956 1.00 92.31 413 ASP A O 1
ATOM 3335 N N . ARG A 1 414 ? -3.543 -0.080 -9.130 1.00 93.56 414 ARG A N 1
ATOM 3336 C CA . ARG A 1 414 ? -3.023 1.077 -8.387 1.00 93.56 414 ARG A CA 1
ATOM 3337 C C . ARG A 1 414 ? -2.789 0.839 -6.901 1.00 93.56 414 ARG A C 1
ATOM 3339 O O . ARG A 1 414 ? -2.041 1.601 -6.294 1.00 93.56 414 ARG A O 1
ATOM 3346 N N . ALA A 1 415 ? -3.418 -0.174 -6.320 1.00 95.25 415 ALA A N 1
ATOM 3347 C CA . ALA A 1 415 ? -3.322 -0.500 -4.904 1.00 95.25 415 ALA A CA 1
ATOM 3348 C C . ALA A 1 415 ? -2.504 -1.773 -4.634 1.00 95.25 415 ALA A C 1
ATOM 3350 O O . ALA A 1 415 ? -2.373 -2.169 -3.477 1.00 95.25 415 ALA A O 1
ATOM 3351 N N . ILE A 1 416 ? -1.921 -2.405 -5.658 1.00 96.38 416 ILE A N 1
ATOM 3352 C CA . ILE A 1 416 ? -1.091 -3.593 -5.449 1.00 96.38 416 ILE A CA 1
ATOM 3353 C C . ILE A 1 416 ? 0.232 -3.205 -4.769 1.00 96.38 416 ILE A C 1
ATOM 3355 O O . ILE A 1 416 ? 0.974 -2.379 -5.301 1.00 96.38 416 ILE A O 1
ATOM 3359 N N . PRO A 1 417 ? 0.565 -3.793 -3.604 1.00 96.44 417 PRO A N 1
ATOM 3360 C CA . PRO A 1 417 ? 1.843 -3.555 -2.946 1.00 96.44 417 PRO A CA 1
ATOM 3361 C C . PRO A 1 417 ? 2.986 -4.302 -3.640 1.00 96.44 417 PRO A C 1
ATOM 3363 O O . PRO A 1 417 ? 2.806 -5.373 -4.219 1.00 96.44 417 PRO A O 1
ATOM 3366 N N . ILE A 1 418 ? 4.213 -3.822 -3.440 1.00 96.81 418 ILE A N 1
ATOM 3367 C CA . ILE A 1 418 ? 5.401 -4.647 -3.660 1.00 96.81 418 ILE A CA 1
ATOM 3368 C C . ILE A 1 418 ? 5.506 -5.654 -2.507 1.00 96.81 418 ILE A C 1
ATOM 3370 O O . ILE A 1 418 ? 5.574 -5.282 -1.330 1.00 96.81 418 ILE A O 1
ATOM 3374 N N . ILE A 1 419 ? 5.560 -6.942 -2.838 1.00 97.50 419 ILE A N 1
ATOM 3375 C CA . ILE A 1 419 ? 5.786 -8.007 -1.860 1.00 97.50 419 ILE A CA 1
ATOM 3376 C C . ILE A 1 419 ? 7.286 -8.125 -1.598 1.00 97.50 419 ILE A C 1
ATOM 3378 O O . ILE A 1 419 ? 8.077 -8.413 -2.499 1.00 97.50 419 ILE A O 1
ATOM 3382 N N . CYS A 1 420 ? 7.687 -7.868 -0.356 1.00 96.25 420 CYS A N 1
ATOM 3383 C CA . CYS A 1 420 ? 9.074 -7.590 0.000 1.00 96.25 420 CYS A CA 1
ATOM 3384 C C . CYS A 1 420 ? 9.525 -8.408 1.216 1.00 96.25 420 CYS A C 1
ATOM 3386 O O . CYS A 1 420 ? 8.769 -8.597 2.162 1.00 96.25 420 CYS A O 1
ATOM 3388 N N . THR A 1 421 ? 10.805 -8.781 1.265 1.00 95.94 421 THR A N 1
ATOM 3389 C CA . THR A 1 421 ? 11.455 -9.279 2.494 1.00 95.94 421 THR A CA 1
ATOM 3390 C C . THR A 1 421 ? 12.616 -8.375 2.865 1.00 95.94 421 THR A C 1
ATOM 3392 O O . THR A 1 421 ? 13.458 -8.052 2.029 1.00 95.94 421 THR A O 1
ATOM 3395 N N . ALA A 1 422 ? 12.682 -7.959 4.130 1.00 92.31 422 ALA A N 1
ATOM 3396 C CA . ALA A 1 422 ? 13.834 -7.244 4.666 1.00 92.31 422 ALA A CA 1
ATOM 3397 C C . ALA A 1 422 ? 14.854 -8.249 5.220 1.00 92.31 422 ALA A C 1
ATOM 3399 O O . ALA A 1 422 ? 14.694 -8.757 6.328 1.00 92.31 422 ALA A O 1
ATOM 3400 N N . THR A 1 423 ? 15.902 -8.535 4.448 1.00 91.94 423 THR A N 1
ATOM 3401 C CA . THR A 1 423 ? 17.015 -9.384 4.896 1.00 91.94 423 THR A CA 1
ATOM 3402 C C . THR A 1 423 ? 18.047 -8.560 5.673 1.00 91.94 423 THR A C 1
ATOM 3404 O O . THR A 1 423 ? 17.975 -7.327 5.736 1.00 91.94 423 THR A O 1
ATOM 3407 N N . ARG A 1 424 ? 19.066 -9.228 6.227 1.00 87.00 424 ARG A N 1
ATOM 3408 C CA . ARG A 1 424 ? 20.199 -8.551 6.880 1.00 87.00 424 ARG A CA 1
ATOM 3409 C C . ARG A 1 424 ? 21.043 -7.724 5.920 1.00 87.00 424 ARG A C 1
ATOM 3411 O O . ARG A 1 424 ? 21.672 -6.769 6.354 1.00 87.00 424 ARG A O 1
ATOM 3418 N N . ILE A 1 425 ? 21.027 -8.058 4.634 1.00 89.19 425 ILE A N 1
ATOM 3419 C CA . ILE A 1 425 ? 21.756 -7.346 3.581 1.00 89.19 425 ILE A CA 1
ATOM 3420 C C . ILE A 1 425 ? 20.809 -6.495 2.731 1.00 89.19 425 ILE A C 1
ATOM 3422 O O . ILE A 1 425 ? 21.036 -6.311 1.546 1.00 89.19 425 ILE A O 1
ATOM 3426 N N . GLY A 1 426 ? 19.722 -5.987 3.314 1.00 91.88 426 GLY A N 1
ATOM 3427 C CA . GLY A 1 426 ? 18.772 -5.121 2.623 1.00 91.88 426 GLY A CA 1
ATOM 3428 C C . GLY A 1 426 ? 17.539 -5.850 2.097 1.00 91.88 426 GLY A C 1
ATOM 3429 O O . GLY A 1 426 ? 17.329 -7.044 2.317 1.00 91.88 426 GLY A O 1
ATOM 3430 N N . LYS A 1 427 ? 16.655 -5.086 1.463 1.00 95.00 427 LYS A N 1
ATOM 3431 C CA . LYS A 1 427 ? 15.353 -5.569 1.015 1.00 95.00 427 LYS A CA 1
ATOM 3432 C C . LYS A 1 427 ? 15.433 -6.232 -0.358 1.00 95.00 427 LYS A C 1
ATOM 3434 O O . LYS A 1 427 ? 16.171 -5.772 -1.226 1.00 95.00 427 LYS A O 1
ATOM 3439 N N . ILE A 1 428 ? 14.602 -7.247 -0.552 1.00 96.38 428 ILE A N 1
ATOM 3440 C CA . ILE A 1 428 ? 14.359 -7.897 -1.840 1.00 96.38 428 ILE A CA 1
ATOM 3441 C C . ILE A 1 428 ? 12.887 -7.764 -2.225 1.00 96.38 428 ILE A C 1
ATOM 3443 O O . ILE A 1 428 ? 12.039 -7.651 -1.339 1.00 96.38 428 ILE A O 1
ATOM 3447 N N . ASP A 1 429 ? 12.602 -7.799 -3.522 1.00 97.12 429 ASP A N 1
ATOM 3448 C CA . ASP A 1 429 ? 11.247 -7.896 -4.068 1.00 97.12 429 ASP A CA 1
ATOM 3449 C C . ASP A 1 429 ? 11.092 -9.282 -4.696 1.00 97.12 429 ASP A C 1
ATOM 3451 O O . ASP A 1 429 ? 11.950 -9.708 -5.482 1.00 97.12 429 ASP A O 1
ATOM 3455 N N . TRP A 1 430 ? 10.042 -10.003 -4.303 1.00 97.62 430 TRP A N 1
ATOM 3456 C CA . TRP A 1 430 ? 9.929 -11.429 -4.603 1.00 97.62 430 TRP A CA 1
ATOM 3457 C C . TRP A 1 430 ? 9.859 -11.719 -6.106 1.00 97.62 430 TRP A C 1
ATOM 3459 O O . TRP A 1 430 ? 9.160 -11.057 -6.870 1.00 97.62 430 TRP A O 1
ATOM 3469 N N . ASN A 1 431 ? 10.631 -12.728 -6.508 1.00 95.81 431 ASN A N 1
ATOM 3470 C CA . ASN A 1 431 ? 10.807 -13.298 -7.845 1.00 95.81 431 ASN A CA 1
ATOM 3471 C C . ASN A 1 431 ? 11.261 -12.339 -8.959 1.00 95.81 431 ASN A C 1
ATOM 3473 O O . ASN A 1 431 ? 11.308 -12.734 -10.125 1.00 95.81 431 ASN A O 1
ATOM 3477 N N . THR A 1 432 ? 11.671 -11.121 -8.607 1.00 95.00 432 THR A N 1
ATOM 3478 C CA . THR A 1 432 ? 12.278 -10.161 -9.539 1.00 95.00 432 THR A CA 1
ATOM 3479 C C . THR A 1 432 ? 13.688 -9.797 -9.085 1.00 95.00 432 THR A C 1
ATOM 3481 O O . THR A 1 432 ? 14.670 -10.228 -9.684 1.00 95.00 432 THR A O 1
ATOM 3484 N N . SER A 1 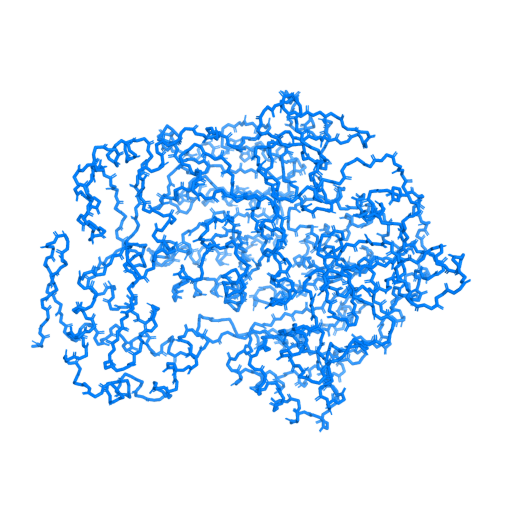433 ? 13.817 -9.061 -7.979 1.00 95.75 433 SER A N 1
ATOM 3485 C CA . SER A 1 433 ? 15.113 -8.683 -7.406 1.00 95.75 433 SER A CA 1
ATOM 3486 C C . SER A 1 433 ? 15.608 -9.646 -6.318 1.00 95.75 433 SER A C 1
ATOM 3488 O O . SER A 1 433 ? 16.770 -9.562 -5.919 1.00 95.75 433 SER A O 1
ATOM 3490 N N . GLY A 1 434 ? 14.798 -10.608 -5.875 1.00 97.00 434 GLY A N 1
ATOM 3491 C CA . GLY A 1 434 ? 15.242 -11.711 -5.021 1.00 97.00 434 GLY A CA 1
ATOM 3492 C C . GLY A 1 434 ? 14.224 -12.841 -4.912 1.00 97.00 434 GLY A C 1
ATOM 3493 O O . GLY A 1 434 ? 13.064 -12.671 -5.265 1.00 97.00 434 GLY A O 1
ATOM 3494 N N . TRP A 1 435 ? 14.663 -14.013 -4.463 1.00 97.62 435 TRP A N 1
ATOM 3495 C CA . TRP A 1 435 ? 13.847 -15.231 -4.352 1.00 97.62 435 TRP A CA 1
ATOM 3496 C C . TRP A 1 435 ? 14.521 -16.239 -3.417 1.00 97.62 435 TRP A C 1
ATOM 3498 O O . TRP A 1 435 ? 15.689 -16.073 -3.057 1.00 97.62 435 TRP A O 1
ATOM 3508 N N . ALA A 1 436 ? 13.805 -17.295 -3.033 1.00 97.56 436 ALA A N 1
ATOM 3509 C CA . ALA A 1 436 ? 14.387 -18.411 -2.299 1.00 97.56 436 ALA A CA 1
ATOM 3510 C C . ALA A 1 436 ? 15.210 -19.287 -3.258 1.00 97.56 436 ALA A C 1
ATOM 3512 O O . ALA A 1 436 ? 14.705 -19.740 -4.282 1.00 97.56 436 ALA A O 1
ATOM 3513 N N . VAL A 1 437 ? 16.482 -19.513 -2.935 1.00 96.94 437 VAL A N 1
ATOM 3514 C CA . VAL A 1 437 ? 17.418 -20.297 -3.755 1.00 96.94 437 VAL A CA 1
ATOM 3515 C C . VAL A 1 437 ? 17.293 -21.773 -3.406 1.00 96.94 437 VAL A C 1
ATOM 3517 O O . VAL A 1 437 ? 16.928 -22.578 -4.254 1.00 96.94 437 VAL A O 1
ATOM 3520 N N . GLU A 1 438 ? 17.574 -22.111 -2.148 1.00 96.38 438 GLU A N 1
ATOM 3521 C CA . GLU A 1 438 ? 17.589 -23.476 -1.617 1.00 96.38 438 GLU A CA 1
ATOM 3522 C C . GLU A 1 438 ? 17.549 -23.443 -0.069 1.00 96.38 438 GLU A C 1
ATOM 3524 O O . GLU A 1 438 ? 17.815 -22.392 0.536 1.00 96.38 438 GLU A O 1
ATOM 3529 N N . PRO A 1 439 ? 17.255 -24.566 0.611 1.00 97.19 439 PRO A N 1
ATOM 3530 C CA . PRO A 1 439 ? 17.466 -24.695 2.053 1.00 97.19 439 PRO A CA 1
ATOM 3531 C C . PRO A 1 439 ? 18.940 -24.492 2.444 1.00 97.19 439 PRO A C 1
ATOM 3533 O O . PRO A 1 439 ? 19.850 -24.962 1.757 1.00 97.19 439 PRO A O 1
ATOM 3536 N N . SER A 1 440 ? 19.209 -23.837 3.578 1.00 96.06 440 SER A N 1
ATOM 3537 C CA . SER A 1 440 ? 20.585 -23.685 4.060 1.00 96.06 440 SER A CA 1
ATOM 3538 C C . SER A 1 440 ? 21.075 -24.959 4.746 1.00 96.06 440 SER A C 1
ATOM 3540 O O . SER A 1 440 ? 20.479 -25.432 5.710 1.00 96.06 440 SER A O 1
ATOM 3542 N N . ARG A 1 441 ? 22.210 -25.493 4.279 1.00 93.88 441 ARG A N 1
ATOM 3543 C CA . ARG A 1 441 ? 22.922 -26.600 4.944 1.00 93.88 441 ARG A CA 1
ATOM 3544 C C . ARG A 1 441 ? 23.853 -26.123 6.062 1.00 93.88 441 ARG A C 1
ATOM 3546 O O . ARG A 1 441 ? 24.208 -26.904 6.936 1.00 93.88 441 ARG A O 1
ATOM 3553 N N . GLU A 1 442 ? 24.253 -24.853 6.021 1.00 93.12 442 GLU A N 1
ATOM 3554 C CA . GLU A 1 442 ? 25.190 -24.237 6.971 1.00 93.12 442 GLU A CA 1
ATOM 3555 C C . GLU A 1 442 ? 24.471 -23.675 8.202 1.00 93.12 442 GLU A C 1
ATOM 3557 O O . GLU A 1 442 ? 24.997 -23.724 9.313 1.00 93.12 442 GLU A O 1
ATOM 3562 N N . TYR A 1 443 ? 23.252 -23.163 8.011 1.00 91.88 443 TYR A N 1
ATOM 3563 C CA . TYR A 1 443 ? 22.471 -22.517 9.057 1.00 91.88 443 TYR A CA 1
ATOM 3564 C C . TYR A 1 443 ? 21.134 -23.235 9.240 1.00 91.88 443 TYR A C 1
ATOM 3566 O O . TYR A 1 443 ? 20.189 -23.022 8.482 1.00 91.88 443 TYR A O 1
ATOM 3574 N N . SER A 1 444 ? 21.055 -24.076 10.275 1.00 89.31 444 SER A N 1
ATOM 3575 C CA . SER A 1 444 ? 19.836 -24.820 10.615 1.00 89.31 444 SER A CA 1
ATOM 3576 C C . SER A 1 444 ? 18.620 -23.892 10.759 1.00 89.31 444 SER A C 1
ATOM 3578 O O . SER A 1 444 ? 18.715 -22.824 11.371 1.00 89.31 444 SER A O 1
ATOM 3580 N N . GLY A 1 445 ? 17.484 -24.293 10.180 1.00 89.06 445 GLY A N 1
ATOM 3581 C CA . GLY A 1 445 ? 16.234 -23.523 10.200 1.00 89.06 445 GLY A CA 1
ATOM 3582 C C . GLY A 1 445 ? 16.230 -22.273 9.310 1.00 89.06 445 GLY A C 1
ATOM 3583 O O . GLY A 1 445 ? 15.386 -21.395 9.500 1.00 89.06 445 GLY A O 1
ATOM 3584 N N . LYS A 1 446 ? 17.177 -22.152 8.367 1.00 95.81 446 LYS A N 1
ATOM 3585 C CA . LYS A 1 446 ? 17.251 -21.030 7.420 1.00 95.81 446 LYS A CA 1
ATOM 3586 C C . LYS A 1 446 ? 17.208 -21.489 5.970 1.00 95.81 446 LYS A C 1
ATOM 3588 O O . LYS A 1 446 ? 17.580 -22.609 5.629 1.00 95.81 446 LYS A O 1
ATOM 3593 N N . ILE A 1 447 ? 16.815 -20.564 5.109 1.00 97.31 447 ILE A N 1
ATOM 3594 C CA . ILE A 1 447 ? 16.859 -20.686 3.654 1.00 97.31 447 ILE A CA 1
ATOM 3595 C C . ILE A 1 447 ? 17.837 -19.659 3.088 1.00 97.31 447 ILE A C 1
ATOM 3597 O O . ILE A 1 447 ? 18.058 -18.605 3.689 1.00 97.31 447 ILE A O 1
ATOM 3601 N N . TRP A 1 448 ? 18.416 -19.945 1.929 1.00 97.75 448 TRP A N 1
ATOM 3602 C CA . TRP A 1 448 ? 19.166 -18.951 1.171 1.00 97.75 448 TRP A CA 1
ATOM 3603 C C . TRP A 1 448 ? 18.201 -18.098 0.351 1.00 97.75 448 TRP A C 1
ATOM 3605 O O . TRP A 1 448 ? 17.435 -18.627 -0.452 1.00 97.75 448 TRP A O 1
ATOM 3615 N N . ILE A 1 449 ? 18.234 -16.781 0.550 1.00 97.50 449 ILE A N 1
ATOM 3616 C CA . ILE A 1 449 ? 17.490 -15.810 -0.257 1.00 97.50 449 ILE A CA 1
ATOM 3617 C C . ILE A 1 449 ? 18.471 -15.040 -1.133 1.00 97.50 449 ILE A C 1
ATOM 3619 O O . ILE A 1 449 ? 19.367 -14.370 -0.615 1.00 97.50 449 ILE A O 1
ATOM 3623 N N . ARG A 1 450 ? 18.265 -15.076 -2.450 1.00 97.25 450 ARG A N 1
ATOM 3624 C CA . ARG A 1 450 ? 19.020 -14.263 -3.402 1.00 97.25 450 ARG A CA 1
ATOM 3625 C C . ARG A 1 450 ? 18.720 -12.788 -3.169 1.00 97.25 450 ARG A C 1
ATOM 3627 O O . ARG A 1 450 ? 17.562 -12.382 -3.126 1.00 97.25 450 ARG A O 1
ATOM 3634 N N . SER A 1 451 ? 19.765 -11.976 -3.100 1.00 96.50 451 SER A N 1
ATOM 3635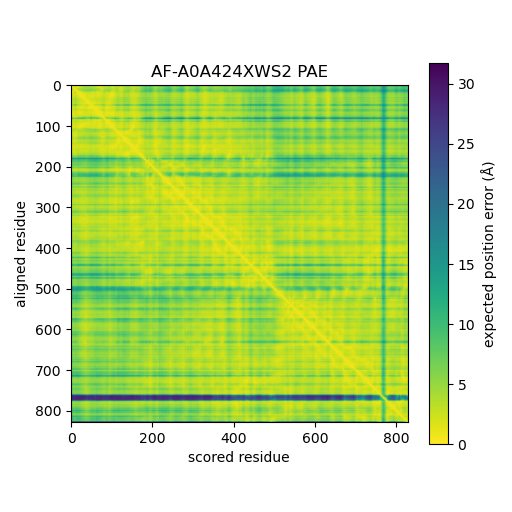 C CA . SER A 1 451 ? 19.713 -10.524 -2.938 1.00 96.50 451 SER A CA 1
ATOM 3636 C C . SER A 1 451 ? 20.309 -9.801 -4.152 1.00 96.50 451 SER A C 1
ATOM 3638 O O . SER A 1 451 ? 21.200 -10.343 -4.819 1.00 96.50 451 SER A O 1
ATOM 3640 N N . PRO A 1 452 ? 19.859 -8.569 -4.465 1.00 96.19 452 PRO A N 1
ATOM 3641 C CA . PRO A 1 452 ? 20.399 -7.809 -5.582 1.00 96.19 452 PRO A CA 1
ATOM 3642 C C . PRO A 1 452 ? 21.751 -7.163 -5.265 1.00 96.19 452 PRO A C 1
ATOM 3644 O O . PRO A 1 452 ? 22.404 -6.664 -6.178 1.00 96.19 452 PRO A O 1
ATOM 3647 N N . TYR A 1 453 ? 22.173 -7.124 -4.001 1.00 96.69 453 TYR A N 1
ATOM 3648 C CA . TYR A 1 453 ? 23.362 -6.391 -3.565 1.00 96.69 453 TYR A CA 1
ATOM 3649 C C . TYR A 1 453 ? 24.657 -7.185 -3.779 1.00 96.69 453 TYR A C 1
ATOM 3651 O O . TYR A 1 453 ? 24.645 -8.413 -3.850 1.00 96.69 453 TYR A O 1
ATOM 3659 N N . THR A 1 454 ? 25.774 -6.463 -3.872 1.00 96.12 454 THR A N 1
ATOM 3660 C CA . THR A 1 454 ? 27.136 -7.015 -3.939 1.00 96.12 454 THR A CA 1
ATOM 3661 C C . THR A 1 454 ? 27.942 -6.564 -2.726 1.00 96.12 454 THR A C 1
ATOM 3663 O O . THR A 1 454 ? 27.532 -5.661 -1.990 1.00 96.12 454 THR A O 1
ATOM 3666 N N . GLN A 1 455 ? 29.103 -7.174 -2.503 1.00 95.06 455 GLN A N 1
ATOM 3667 C CA . GLN A 1 455 ? 29.984 -6.758 -1.416 1.00 95.06 455 GLN A CA 1
ATOM 3668 C C . GLN A 1 455 ? 30.552 -5.349 -1.655 1.00 95.06 455 GLN A C 1
ATOM 3670 O O . GLN A 1 455 ? 30.658 -4.547 -0.726 1.00 95.06 455 GLN A O 1
ATOM 3675 N N . GLU A 1 456 ? 30.878 -5.035 -2.906 1.00 95.12 456 GLU A N 1
ATOM 3676 C CA . GLU A 1 456 ? 31.404 -3.745 -3.354 1.00 95.12 456 GLU A CA 1
ATOM 3677 C C . GLU A 1 456 ? 30.403 -2.631 -3.052 1.00 95.12 456 GLU A C 1
ATOM 3679 O O . GLU A 1 456 ? 30.778 -1.630 -2.446 1.00 95.12 456 GLU A O 1
ATOM 3684 N N . TYR A 1 457 ? 29.119 -2.857 -3.354 1.00 95.50 457 TYR A N 1
ATOM 3685 C CA . TYR A 1 457 ? 28.048 -1.902 -3.076 1.00 95.50 457 TYR A CA 1
ATOM 3686 C C . TYR A 1 457 ? 28.030 -1.449 -1.606 1.00 95.50 457 TYR A C 1
ATOM 3688 O O . TYR A 1 457 ? 27.905 -0.257 -1.325 1.00 95.50 457 TYR A O 1
ATOM 3696 N N . PHE A 1 458 ? 28.177 -2.379 -0.656 1.00 95.25 458 PHE A N 1
ATOM 3697 C CA . PHE A 1 458 ? 28.196 -2.033 0.767 1.00 95.25 458 PHE A CA 1
ATOM 3698 C C . PHE A 1 458 ? 29.482 -1.325 1.182 1.00 95.25 458 PHE A C 1
ATOM 3700 O O . PHE A 1 458 ? 29.425 -0.341 1.918 1.00 95.25 458 PHE A O 1
ATOM 3707 N N . ARG A 1 459 ? 30.638 -1.771 0.676 1.00 94.44 459 ARG A N 1
ATOM 3708 C CA . ARG A 1 459 ? 31.940 -1.158 0.987 1.00 94.44 459 ARG A CA 1
ATOM 3709 C C . ARG A 1 459 ? 32.024 0.315 0.582 1.00 94.44 459 ARG A C 1
ATOM 3711 O O . ARG A 1 459 ? 32.774 1.061 1.205 1.00 94.44 459 ARG A O 1
ATOM 3718 N N . GLU A 1 460 ? 31.236 0.750 -0.401 1.00 93.25 460 GLU A N 1
ATOM 3719 C CA . GLU A 1 460 ? 31.193 2.149 -0.844 1.00 93.25 460 GLU A CA 1
ATOM 3720 C C . GLU A 1 460 ? 30.705 3.139 0.228 1.00 93.25 460 GLU A C 1
ATOM 3722 O O . GLU A 1 460 ? 31.065 4.313 0.166 1.00 93.25 460 GLU A O 1
ATOM 3727 N N . PHE A 1 461 ? 29.891 2.706 1.197 1.00 92.62 461 PHE A N 1
ATOM 3728 C CA . PHE A 1 461 ? 29.401 3.569 2.289 1.00 92.62 461 PHE A CA 1
ATOM 3729 C C . PHE A 1 461 ? 29.661 2.994 3.689 1.00 92.62 461 PHE A C 1
ATOM 3731 O O . PHE A 1 461 ? 29.648 3.725 4.679 1.00 92.62 461 PHE A O 1
ATOM 3738 N N . ALA A 1 462 ? 29.964 1.701 3.776 1.00 92.81 462 ALA A N 1
ATOM 3739 C CA . ALA A 1 462 ? 30.371 1.001 4.983 1.00 92.81 462 ALA A CA 1
ATOM 3740 C C . ALA A 1 462 ? 31.710 0.278 4.732 1.00 92.81 462 ALA A C 1
ATOM 3742 O O . ALA A 1 462 ? 31.722 -0.927 4.483 1.00 92.81 462 ALA A O 1
ATOM 3743 N N . PRO A 1 463 ? 32.865 0.970 4.812 1.00 91.06 463 PRO A N 1
ATOM 3744 C CA . PRO A 1 463 ? 34.168 0.364 4.505 1.00 91.06 463 PRO A CA 1
ATOM 3745 C C . PRO A 1 463 ? 34.529 -0.853 5.371 1.00 91.06 463 PRO A C 1
ATOM 3747 O O . PRO A 1 463 ? 35.333 -1.681 4.959 1.00 91.06 463 PRO A O 1
ATOM 3750 N N . GLN A 1 464 ? 33.924 -0.973 6.559 1.00 88.94 464 GLN A N 1
ATOM 3751 C CA . GLN A 1 464 ? 34.086 -2.107 7.478 1.00 88.94 464 GLN A CA 1
ATOM 3752 C C . GLN A 1 464 ? 33.050 -3.225 7.252 1.00 88.94 464 GLN A C 1
ATOM 3754 O O . GLN A 1 464 ? 32.851 -4.065 8.125 1.00 88.94 464 GLN A O 1
ATOM 3759 N N . PHE A 1 465 ? 32.341 -3.222 6.120 1.00 89.94 465 PHE A N 1
ATOM 3760 C CA . PHE A 1 465 ? 31.342 -4.239 5.817 1.00 89.94 465 PHE A CA 1
ATOM 3761 C C . PHE A 1 465 ? 31.963 -5.640 5.731 1.00 89.94 465 PHE A C 1
ATOM 3763 O O . PHE A 1 465 ? 32.922 -5.878 4.991 1.00 89.94 465 PHE A O 1
ATOM 3770 N N . GLU A 1 466 ? 31.339 -6.584 6.431 1.00 87.94 466 GLU A N 1
ATOM 3771 C CA . GLU A 1 466 ? 31.699 -7.998 6.450 1.00 87.94 466 GLU A CA 1
ATOM 3772 C C . GLU A 1 466 ? 30.489 -8.849 6.067 1.00 87.94 466 GLU A C 1
ATOM 3774 O O . GLU A 1 466 ? 29.366 -8.595 6.509 1.00 87.94 466 GLU A O 1
ATOM 3779 N N . LEU A 1 467 ? 30.723 -9.904 5.285 1.00 86.31 467 LEU A N 1
ATOM 3780 C CA . LEU A 1 467 ? 29.686 -10.882 4.971 1.00 86.31 467 LEU A CA 1
ATOM 3781 C C . LEU A 1 467 ? 29.418 -11.742 6.207 1.00 86.31 467 LEU A C 1
ATOM 3783 O O . LEU A 1 467 ? 30.227 -12.589 6.579 1.00 86.31 467 LEU A O 1
ATOM 3787 N N . LYS A 1 468 ? 28.273 -11.510 6.849 1.00 87.94 468 LYS A N 1
ATOM 3788 C CA . LYS A 1 468 ? 27.782 -12.314 7.972 1.00 87.94 468 LYS A CA 1
ATOM 3789 C C . LYS A 1 468 ? 26.521 -13.032 7.542 1.00 87.94 468 LYS A C 1
ATOM 3791 O O . LYS A 1 468 ? 25.534 -12.383 7.207 1.00 87.94 468 LYS A O 1
ATOM 3796 N N . GLU A 1 469 ? 26.569 -14.363 7.567 1.00 91.31 469 GLU A N 1
ATOM 3797 C CA . GLU A 1 469 ? 25.471 -15.218 7.106 1.00 91.31 469 GLU A CA 1
ATOM 3798 C C . GLU A 1 469 ? 25.002 -14.863 5.682 1.00 91.31 469 GLU A C 1
ATOM 3800 O O . GLU A 1 469 ? 23.809 -14.772 5.378 1.00 91.31 469 GLU A O 1
ATOM 3805 N N . ALA A 1 470 ? 25.980 -14.605 4.815 1.00 94.12 470 ALA A N 1
ATOM 3806 C CA . ALA A 1 470 ? 25.787 -14.304 3.410 1.00 94.12 470 ALA A CA 1
ATOM 3807 C C . ALA A 1 470 ? 26.933 -14.905 2.585 1.00 94.12 470 ALA A C 1
ATOM 3809 O O . ALA A 1 470 ? 28.062 -14.981 3.072 1.00 94.12 470 ALA A O 1
ATOM 3810 N N . ARG A 1 471 ? 26.654 -15.291 1.338 1.00 94.88 471 ARG A N 1
ATOM 3811 C CA . ARG A 1 471 ? 27.639 -15.838 0.386 1.00 94.88 471 ARG A CA 1
ATOM 3812 C C . ARG A 1 471 ? 27.540 -15.137 -0.964 1.00 94.88 471 ARG A C 1
ATOM 3814 O O . ARG A 1 471 ? 26.468 -14.658 -1.316 1.00 94.88 471 ARG A O 1
ATOM 3821 N N . VAL A 1 472 ? 28.636 -15.088 -1.717 1.00 96.06 472 VAL A N 1
ATOM 3822 C CA . VAL A 1 472 ? 28.614 -14.630 -3.116 1.00 96.06 472 VAL A CA 1
ATOM 3823 C C . VAL A 1 472 ? 28.104 -15.776 -3.989 1.00 96.06 472 VAL A C 1
ATOM 3825 O O . VAL A 1 472 ? 28.609 -16.892 -3.882 1.00 96.06 472 VAL A O 1
ATOM 3828 N N . ASN A 1 473 ? 27.098 -15.515 -4.821 1.00 93.94 473 ASN A N 1
ATOM 3829 C CA . ASN A 1 473 ? 26.521 -16.501 -5.736 1.00 93.94 473 ASN A CA 1
ATOM 3830 C C . ASN A 1 473 ? 27.150 -16.428 -7.140 1.00 93.94 473 ASN A C 1
ATOM 3832 O O . ASN A 1 473 ? 27.990 -15.573 -7.427 1.00 93.94 473 ASN A O 1
ATOM 3836 N N . SER A 1 474 ? 26.729 -17.328 -8.033 1.00 90.44 474 SER A N 1
ATOM 3837 C CA . SER A 1 474 ? 27.232 -17.432 -9.412 1.00 90.44 474 SER A CA 1
ATOM 3838 C C . SER A 1 474 ? 27.024 -16.171 -10.253 1.00 90.44 474 SER A C 1
ATOM 3840 O O . SER A 1 474 ? 27.799 -15.924 -11.171 1.00 90.44 474 SER A O 1
ATOM 3842 N N . ALA A 1 475 ? 26.014 -15.359 -9.933 1.00 89.12 475 ALA A N 1
ATOM 3843 C CA . ALA A 1 475 ? 25.720 -14.106 -10.623 1.00 89.12 475 ALA A CA 1
ATOM 3844 C C . ALA A 1 475 ? 26.514 -12.907 -10.060 1.00 89.12 475 ALA A C 1
ATOM 3846 O O . ALA A 1 475 ? 26.274 -11.766 -10.455 1.00 89.12 475 ALA A O 1
ATOM 3847 N N . GLY A 1 476 ? 27.422 -13.135 -9.102 1.00 92.38 476 GLY A N 1
ATOM 3848 C CA . GLY A 1 476 ? 28.208 -12.084 -8.452 1.00 92.38 476 GLY A CA 1
ATOM 3849 C C . GLY A 1 476 ? 27.411 -11.216 -7.471 1.00 92.38 476 GLY A C 1
ATOM 3850 O O . GLY A 1 476 ? 27.930 -10.208 -6.990 1.00 92.38 476 GLY A O 1
ATOM 3851 N N . THR A 1 477 ? 26.162 -11.583 -7.158 1.00 95.38 477 THR A N 1
ATOM 3852 C CA . THR A 1 477 ? 25.392 -10.967 -6.067 1.00 95.38 477 THR A CA 1
ATOM 3853 C C . THR A 1 477 ? 25.494 -11.811 -4.802 1.00 95.38 477 THR A C 1
ATOM 3855 O O . THR A 1 477 ? 26.266 -12.768 -4.736 1.00 95.38 477 THR A O 1
ATOM 3858 N N . LEU A 1 478 ? 24.765 -11.427 -3.758 1.00 96.75 478 LEU A N 1
ATOM 3859 C CA . LEU A 1 478 ? 24.784 -12.128 -2.482 1.00 96.75 478 LEU A CA 1
ATOM 3860 C C . LEU A 1 478 ? 23.540 -13.001 -2.299 1.00 96.75 478 LEU A C 1
ATOM 3862 O O . LEU A 1 478 ? 22.437 -12.574 -2.627 1.00 96.75 478 LEU A O 1
ATOM 3866 N N . ASP A 1 479 ? 23.704 -14.164 -1.679 1.00 97.06 479 ASP A N 1
ATOM 3867 C CA . ASP A 1 479 ? 22.614 -14.876 -1.013 1.00 97.06 479 ASP A CA 1
ATOM 3868 C C . ASP A 1 479 ? 22.697 -14.592 0.489 1.00 97.06 479 ASP A C 1
ATOM 3870 O O . ASP A 1 479 ? 23.779 -14.656 1.073 1.00 97.06 479 ASP A O 1
ATOM 3874 N N . SER A 1 480 ? 21.567 -14.294 1.129 1.00 95.62 480 SER A N 1
ATOM 3875 C CA . SER A 1 480 ? 21.456 -14.096 2.577 1.00 95.62 480 SER A CA 1
ATOM 3876 C C . SER A 1 480 ? 20.785 -15.298 3.221 1.00 95.62 480 SER A C 1
ATOM 3878 O O . SER A 1 480 ? 19.711 -15.703 2.777 1.00 95.62 480 SER A O 1
ATOM 3880 N N . ALA A 1 481 ? 21.370 -15.841 4.288 1.00 95.75 481 ALA A N 1
ATOM 3881 C CA . ALA A 1 481 ? 20.685 -16.841 5.093 1.00 95.75 481 ALA A CA 1
ATOM 3882 C C . ALA A 1 481 ? 19.566 -16.157 5.888 1.00 95.75 481 ALA A C 1
ATOM 3884 O O . ALA A 1 481 ? 19.806 -15.255 6.698 1.00 95.75 481 ALA A O 1
ATOM 3885 N N . PHE A 1 482 ? 18.333 -16.588 5.658 1.00 95.56 482 PHE A N 1
ATOM 3886 C CA . PHE A 1 482 ? 17.138 -15.995 6.237 1.00 95.56 482 PHE A CA 1
ATOM 3887 C C . PHE A 1 482 ? 16.336 -17.047 6.996 1.00 95.56 482 PHE A C 1
ATOM 3889 O O . PHE A 1 482 ? 16.133 -18.157 6.513 1.00 95.56 482 PHE A O 1
ATOM 3896 N N . MET A 1 483 ? 15.891 -16.704 8.202 1.00 95.38 483 MET A N 1
ATOM 3897 C CA . MET A 1 483 ? 15.082 -17.595 9.029 1.00 95.38 483 MET A CA 1
ATOM 3898 C C . MET A 1 483 ? 13.619 -17.502 8.591 1.00 95.38 483 MET A C 1
ATOM 3900 O O . MET A 1 483 ? 12.950 -16.515 8.884 1.00 95.38 483 MET A O 1
ATOM 3904 N N . ALA A 1 484 ? 13.152 -18.511 7.862 1.00 95.19 484 ALA A N 1
ATOM 3905 C CA . ALA A 1 484 ? 11.766 -18.650 7.437 1.00 95.19 484 ALA A CA 1
ATOM 3906 C C . ALA A 1 484 ? 11.471 -20.089 7.021 1.00 95.19 484 ALA A C 1
ATOM 3908 O O . ALA A 1 484 ? 12.356 -20.808 6.555 1.00 95.19 484 ALA A O 1
ATOM 3909 N N . GLU A 1 485 ? 10.202 -20.465 7.120 1.00 95.75 485 GLU A N 1
ATOM 3910 C CA . GLU A 1 485 ? 9.669 -21.670 6.496 1.00 95.75 485 GLU A CA 1
ATOM 3911 C C . GLU A 1 485 ? 9.226 -21.351 5.066 1.00 95.75 485 GLU A C 1
ATOM 3913 O O . GLU A 1 485 ? 8.612 -20.314 4.812 1.00 95.75 485 GLU A O 1
ATOM 3918 N N . ILE A 1 486 ? 9.523 -22.233 4.110 1.00 97.50 486 ILE A N 1
ATOM 3919 C CA . ILE A 1 486 ? 9.119 -22.018 2.714 1.00 97.50 486 ILE A CA 1
ATOM 3920 C C . ILE A 1 486 ? 7.627 -22.339 2.503 1.00 97.50 486 ILE A C 1
ATOM 3922 O O . ILE A 1 486 ? 6.905 -21.596 1.836 1.00 97.50 486 ILE A O 1
ATOM 3926 N N . GLY A 1 487 ? 7.146 -23.426 3.114 1.00 97.31 487 GLY A N 1
ATOM 3927 C CA . GLY A 1 487 ? 5.786 -23.976 3.001 1.00 97.31 487 GLY A CA 1
ATOM 3928 C C . GLY A 1 487 ? 5.413 -24.580 1.637 1.00 97.31 487 GLY A C 1
ATOM 3929 O O . GLY A 1 487 ? 4.488 -25.379 1.580 1.00 97.31 487 GLY A O 1
ATOM 3930 N N . ASP A 1 488 ? 6.124 -24.237 0.562 1.00 95.75 488 ASP A N 1
ATOM 3931 C CA . ASP A 1 488 ? 5.988 -24.825 -0.777 1.00 95.75 488 ASP A CA 1
ATOM 3932 C C . ASP A 1 488 ? 7.379 -24.900 -1.424 1.00 95.75 488 ASP A C 1
ATOM 3934 O O . ASP A 1 488 ? 7.991 -23.869 -1.708 1.00 95.75 488 ASP A O 1
ATOM 3938 N N . GLU A 1 489 ? 7.901 -26.111 -1.631 1.00 95.62 489 GLU A N 1
ATOM 3939 C CA . GLU A 1 489 ? 9.247 -26.312 -2.183 1.00 95.62 489 GLU A CA 1
ATOM 3940 C C . GLU A 1 489 ? 9.382 -25.822 -3.633 1.00 95.62 489 GLU A C 1
ATOM 3942 O O . GLU A 1 489 ? 10.488 -25.475 -4.046 1.00 95.62 489 GLU A O 1
ATOM 3947 N N . SER A 1 490 ? 8.277 -25.672 -4.380 1.00 92.38 490 SER A N 1
ATOM 3948 C CA . SER A 1 490 ? 8.296 -25.105 -5.742 1.00 92.38 490 SER A CA 1
ATOM 3949 C C . SER A 1 490 ? 8.702 -23.623 -5.786 1.00 92.38 490 SER A C 1
ATOM 3951 O O . SER A 1 490 ? 8.890 -23.044 -6.860 1.00 92.38 490 SER A O 1
ATOM 3953 N N . LEU A 1 491 ? 8.821 -22.978 -4.619 1.00 95.31 491 LEU A N 1
ATOM 3954 C CA . LEU A 1 491 ? 9.313 -21.609 -4.483 1.00 95.31 491 LEU A CA 1
ATOM 3955 C C . LEU A 1 491 ? 10.844 -21.515 -4.455 1.00 95.31 491 LEU A C 1
ATOM 3957 O O . LEU A 1 491 ? 11.368 -20.403 -4.541 1.00 95.31 491 LEU A O 1
ATOM 3961 N N . TYR A 1 492 ? 11.560 -22.639 -4.359 1.00 96.19 492 TYR A N 1
ATOM 3962 C CA . TYR A 1 492 ? 13.003 -22.663 -4.568 1.00 96.19 492 TYR A CA 1
ATOM 3963 C C . TYR A 1 492 ? 13.315 -22.575 -6.061 1.00 96.19 492 TYR A C 1
ATOM 3965 O O . TYR A 1 492 ? 13.121 -23.533 -6.803 1.00 96.19 492 TYR A O 1
ATOM 3973 N N . LEU A 1 493 ? 13.804 -21.416 -6.507 1.00 94.56 493 LEU A N 1
ATOM 3974 C CA . LEU A 1 493 ? 14.108 -21.182 -7.925 1.00 94.56 493 LEU A CA 1
ATOM 3975 C C . LEU A 1 493 ? 15.566 -21.497 -8.285 1.00 94.56 493 LEU A C 1
ATOM 3977 O O . LEU A 1 493 ? 15.934 -21.462 -9.455 1.00 94.56 493 LEU A O 1
ATOM 3981 N N . GLY A 1 494 ? 16.418 -21.778 -7.296 1.00 94.25 494 GLY A N 1
ATOM 3982 C CA . GLY A 1 494 ? 17.840 -22.009 -7.523 1.00 94.25 494 GLY A CA 1
ATOM 3983 C C . GLY A 1 494 ? 18.583 -20.759 -8.008 1.00 94.25 494 GLY A C 1
ATOM 3984 O O . GLY A 1 494 ? 18.288 -19.628 -7.600 1.00 94.25 494 GLY A O 1
ATOM 3985 N N . SER A 1 495 ? 19.590 -20.980 -8.851 1.00 92.25 495 SER A N 1
ATOM 3986 C CA . SER A 1 495 ? 20.559 -19.965 -9.273 1.00 92.25 495 SER A CA 1
ATOM 3987 C C . SER A 1 495 ? 20.409 -19.593 -10.744 1.00 92.25 495 SER A C 1
ATOM 3989 O O . SER A 1 495 ? 20.079 -20.425 -11.583 1.00 92.25 495 SER A O 1
ATOM 3991 N N . ILE A 1 496 ? 20.751 -18.345 -11.052 1.00 91.62 496 ILE A N 1
ATOM 3992 C CA . ILE A 1 496 ? 20.973 -17.861 -12.417 1.00 91.62 496 ILE A CA 1
ATOM 3993 C C . ILE A 1 496 ? 22.468 -17.980 -12.738 1.00 91.62 496 ILE A C 1
ATOM 3995 O O . ILE A 1 496 ? 23.320 -17.611 -11.920 1.00 91.62 496 ILE A O 1
ATOM 3999 N N . THR A 1 497 ? 22.790 -18.510 -13.916 1.00 88.25 497 THR A N 1
ATOM 4000 C CA . THR A 1 497 ? 24.171 -18.790 -14.353 1.00 88.25 497 THR A CA 1
ATOM 4001 C C . THR A 1 497 ? 24.514 -18.193 -15.711 1.00 88.25 497 THR A C 1
ATOM 4003 O O . THR A 1 497 ? 25.690 -18.028 -16.019 1.00 88.25 497 THR A O 1
ATOM 4006 N N . GLU A 1 498 ? 23.513 -17.869 -16.525 1.00 89.31 498 GLU A N 1
ATOM 4007 C CA . GLU A 1 498 ? 23.695 -17.331 -17.871 1.00 89.31 498 GLU A CA 1
ATOM 4008 C C . GLU A 1 498 ? 23.388 -15.833 -17.906 1.00 89.31 498 GLU A C 1
ATOM 4010 O O . GLU A 1 498 ? 22.558 -15.329 -17.146 1.00 89.31 498 GLU A O 1
ATOM 4015 N N . HIS A 1 499 ? 24.030 -15.122 -18.829 1.00 88.38 499 HIS A N 1
ATOM 4016 C CA . HIS A 1 499 ? 23.690 -13.740 -19.144 1.00 88.38 499 HIS A CA 1
ATOM 4017 C C . HIS A 1 499 ? 22.821 -13.691 -20.402 1.00 88.38 499 HIS A C 1
ATOM 4019 O O . HIS A 1 499 ? 23.092 -14.397 -21.374 1.00 88.38 499 HIS A O 1
ATOM 4025 N N . ALA A 1 500 ? 21.814 -12.817 -20.402 1.00 87.38 500 ALA A N 1
ATOM 4026 C CA . ALA A 1 500 ? 21.076 -12.485 -21.614 1.00 87.38 500 ALA A CA 1
ATOM 4027 C C . ALA A 1 500 ? 21.997 -11.847 -22.666 1.00 87.38 500 ALA A C 1
ATOM 4029 O O . ALA A 1 500 ? 23.015 -11.227 -22.337 1.00 87.38 500 ALA A O 1
ATOM 4030 N N . ALA A 1 501 ? 21.602 -11.949 -23.936 1.00 86.06 501 ALA A N 1
ATOM 4031 C CA . ALA A 1 501 ? 22.251 -11.202 -25.004 1.00 86.06 501 ALA A CA 1
ATOM 4032 C C . ALA A 1 501 ? 22.180 -9.684 -24.726 1.00 86.06 501 ALA A C 1
ATOM 4034 O O . ALA A 1 501 ? 21.180 -9.213 -24.176 1.00 86.06 501 ALA A O 1
ATOM 4035 N N . PRO A 1 502 ? 23.208 -8.901 -25.108 1.00 87.44 502 PRO A N 1
ATOM 4036 C CA . PRO A 1 502 ? 23.183 -7.455 -24.935 1.00 87.44 502 PRO A CA 1
ATOM 4037 C C . PRO A 1 502 ? 21.970 -6.806 -25.608 1.00 87.44 502 PRO A C 1
ATOM 4039 O O . PRO A 1 502 ? 21.570 -7.202 -26.708 1.00 87.44 502 PRO A O 1
ATOM 4042 N N . ALA A 1 503 ? 21.436 -5.766 -24.965 1.00 87.50 503 ALA A N 1
ATOM 4043 C CA . ALA A 1 503 ? 20.382 -4.939 -25.536 1.00 87.50 503 ALA A CA 1
ATOM 4044 C C . ALA A 1 503 ? 20.831 -4.315 -26.863 1.00 87.50 503 ALA A C 1
ATOM 4046 O O . ALA A 1 503 ? 22.013 -4.023 -27.085 1.00 87.50 503 ALA A O 1
ATOM 4047 N N . ARG A 1 504 ? 19.870 -4.087 -27.758 1.00 88.88 504 ARG A N 1
ATOM 4048 C CA . ARG A 1 504 ? 20.157 -3.443 -29.041 1.00 88.88 504 ARG A CA 1
ATOM 4049 C C . ARG A 1 504 ? 20.484 -1.962 -28.845 1.00 88.88 504 ARG A C 1
ATOM 4051 O O . ARG A 1 504 ? 19.948 -1.337 -27.932 1.00 88.88 504 ARG A O 1
ATOM 4058 N N . PRO A 1 505 ? 21.305 -1.367 -29.726 1.00 91.44 505 PRO A N 1
ATOM 4059 C CA . PRO A 1 505 ? 21.554 0.065 -29.680 1.00 91.44 505 PRO A CA 1
ATOM 4060 C C . PRO A 1 505 ? 20.263 0.869 -29.859 1.00 91.44 505 PRO A C 1
ATOM 4062 O O . PRO A 1 505 ? 19.496 0.620 -30.794 1.00 91.44 505 PRO A O 1
ATOM 4065 N N . PHE A 1 506 ? 20.074 1.866 -28.995 1.00 96.12 506 PHE A N 1
ATOM 4066 C CA . PHE A 1 506 ? 18.985 2.830 -29.106 1.00 96.12 506 PHE A CA 1
ATOM 4067 C C . PHE A 1 506 ? 19.088 3.643 -30.401 1.00 96.12 506 PHE A C 1
ATOM 4069 O O . PHE A 1 506 ? 20.172 4.087 -30.791 1.00 96.12 506 PHE A O 1
ATOM 4076 N N . LYS A 1 507 ? 17.938 3.885 -31.038 1.00 95.88 507 LYS A N 1
ATOM 4077 C CA . LYS A 1 507 ? 17.808 4.798 -32.177 1.00 95.88 507 LYS A CA 1
ATOM 4078 C C . LYS A 1 507 ? 16.605 5.715 -31.997 1.00 95.88 507 LYS A C 1
ATOM 4080 O O . LYS A 1 507 ? 15.492 5.241 -31.785 1.00 95.88 507 LYS A O 1
ATOM 4085 N N . GLN A 1 508 ? 16.822 7.013 -32.190 1.00 96.44 508 GLN A N 1
ATOM 4086 C CA . GLN A 1 508 ? 15.783 8.035 -32.048 1.00 96.44 508 GLN A CA 1
ATOM 4087 C C . GLN A 1 508 ? 14.587 7.809 -32.994 1.00 96.44 508 GLN A C 1
ATOM 4089 O O . GLN A 1 508 ? 13.441 7.938 -32.578 1.00 96.44 508 GLN A O 1
ATOM 4094 N N . GLU A 1 509 ? 14.839 7.386 -34.236 1.00 96.94 509 GLU A N 1
ATOM 4095 C CA . GLU A 1 509 ? 13.796 7.081 -35.232 1.00 96.94 509 GLU A CA 1
ATOM 4096 C C . GLU A 1 509 ? 12.818 5.982 -34.773 1.00 96.94 509 GLU A C 1
ATOM 4098 O O . GLU A 1 509 ? 11.623 6.048 -35.063 1.00 96.94 509 GLU A O 1
ATOM 4103 N N . ASN A 1 510 ? 13.303 4.999 -34.002 1.00 96.00 510 ASN A N 1
ATOM 4104 C CA . ASN A 1 510 ? 12.469 3.930 -33.453 1.00 96.00 510 ASN A CA 1
ATOM 4105 C C . ASN A 1 510 ? 11.544 4.459 -32.353 1.00 96.00 510 ASN A C 1
ATOM 4107 O O . ASN A 1 510 ? 10.379 4.071 -32.290 1.00 96.00 510 ASN A O 1
ATOM 4111 N N . LEU A 1 511 ? 12.054 5.356 -31.503 1.00 96.06 511 LEU A N 1
ATOM 4112 C CA . LEU A 1 511 ? 11.264 5.997 -30.455 1.00 96.06 511 LEU A CA 1
ATOM 4113 C C . LEU A 1 511 ? 10.126 6.826 -31.062 1.00 96.06 511 LEU A C 1
ATOM 4115 O O . LEU A 1 511 ? 8.973 6.650 -30.684 1.00 96.06 511 LEU A O 1
ATOM 4119 N N . GLU A 1 512 ? 10.430 7.661 -32.056 1.00 95.12 512 GLU A N 1
ATOM 4120 C CA . GLU A 1 512 ? 9.427 8.476 -32.754 1.00 95.12 512 GLU A CA 1
ATOM 4121 C C . GLU A 1 512 ? 8.359 7.625 -33.451 1.00 95.12 512 GLU A C 1
ATOM 4123 O O . GLU A 1 512 ? 7.177 7.979 -33.463 1.00 95.12 512 GLU A O 1
ATOM 4128 N N . PHE A 1 513 ? 8.762 6.495 -34.039 1.00 95.06 513 PHE A N 1
ATOM 4129 C CA . PHE A 1 513 ? 7.828 5.533 -34.614 1.00 95.06 513 PHE A CA 1
ATOM 4130 C C . PHE A 1 513 ? 6.893 4.960 -33.540 1.00 95.06 513 PHE A C 1
ATOM 4132 O O . PHE A 1 513 ? 5.675 5.003 -33.704 1.00 95.06 513 PHE A O 1
ATOM 4139 N N . LEU A 1 514 ? 7.440 4.483 -32.420 1.00 94.31 514 LEU A N 1
ATOM 4140 C CA . LEU A 1 514 ? 6.664 3.903 -31.322 1.00 94.31 514 LEU A CA 1
ATOM 4141 C C . LEU A 1 514 ? 5.696 4.905 -30.688 1.00 94.31 514 LEU A C 1
ATOM 4143 O O . LEU A 1 514 ? 4.545 4.554 -30.423 1.00 94.31 514 LEU A O 1
ATOM 4147 N N . GLN A 1 515 ? 6.119 6.155 -30.502 1.00 92.56 515 GLN A N 1
ATOM 4148 C CA . GLN A 1 515 ? 5.252 7.237 -30.030 1.00 92.56 515 GLN A CA 1
ATOM 4149 C C . GLN A 1 515 ? 4.056 7.425 -30.969 1.00 92.56 515 GLN A C 1
ATOM 4151 O O . GLN A 1 515 ? 2.908 7.403 -30.524 1.00 92.56 515 GLN A O 1
ATOM 4156 N N . LYS A 1 516 ? 4.310 7.523 -32.283 1.00 91.50 516 LYS A N 1
ATOM 4157 C CA . LYS A 1 516 ? 3.262 7.661 -33.308 1.00 91.50 516 LYS A CA 1
ATOM 4158 C C . LYS A 1 516 ? 2.323 6.462 -33.358 1.00 91.50 516 LYS A C 1
ATOM 4160 O O . LYS A 1 516 ? 1.132 6.655 -33.578 1.00 91.50 516 LYS A O 1
ATOM 4165 N N . GLU A 1 517 ? 2.825 5.242 -33.178 1.00 91.56 517 GLU A N 1
ATOM 4166 C CA . GLU A 1 517 ? 1.974 4.049 -33.129 1.00 91.56 517 GLU A CA 1
ATOM 4167 C C . GLU A 1 517 ? 1.094 4.024 -31.875 1.00 91.56 517 GLU A C 1
ATOM 4169 O O . GLU A 1 517 ? -0.087 3.698 -31.976 1.00 91.56 517 GLU A O 1
ATOM 4174 N N . THR A 1 518 ? 1.636 4.411 -30.717 1.00 88.81 518 THR A N 1
ATOM 4175 C CA . THR A 1 518 ? 0.927 4.327 -29.430 1.00 88.81 518 THR A CA 1
ATOM 4176 C C . THR A 1 518 ? -0.220 5.344 -29.335 1.00 88.81 518 THR A C 1
ATOM 4178 O O . THR A 1 518 ? -1.287 5.019 -28.828 1.00 88.81 518 THR A O 1
ATOM 4181 N N . ILE A 1 519 ? -0.070 6.554 -29.890 1.00 90.25 519 ILE A N 1
ATOM 4182 C CA . ILE A 1 519 ? -1.129 7.586 -29.853 1.00 90.25 519 ILE A CA 1
ATOM 4183 C C . ILE A 1 519 ? -2.298 7.342 -30.824 1.00 90.25 519 ILE A C 1
ATOM 4185 O O . ILE A 1 519 ? -3.280 8.084 -30.796 1.00 90.25 519 ILE A O 1
ATOM 4189 N N . LYS A 1 520 ? -2.212 6.346 -31.721 1.00 91.12 520 LYS A N 1
ATOM 4190 C CA . LYS A 1 520 ? -3.301 6.056 -32.676 1.00 91.12 520 LYS A CA 1
ATOM 4191 C C . LYS A 1 520 ? -4.573 5.595 -31.979 1.00 91.12 520 LYS A C 1
ATOM 4193 O O . LYS A 1 520 ? -5.666 5.918 -32.452 1.00 91.12 520 LYS A O 1
ATOM 4198 N N . ASP A 1 521 ? -4.407 4.809 -30.922 1.00 91.88 521 ASP A N 1
ATOM 4199 C CA . ASP A 1 521 ? -5.483 4.336 -30.065 1.00 91.88 521 ASP A CA 1
ATOM 4200 C C . ASP A 1 521 ? -4.914 4.023 -28.678 1.00 91.88 521 ASP A C 1
ATOM 4202 O O . ASP A 1 521 ? -4.125 3.091 -28.529 1.00 91.88 521 ASP A O 1
ATOM 4206 N N . GLN A 1 522 ? -5.283 4.822 -27.677 1.00 91.44 522 GLN A N 1
ATOM 4207 C CA . GLN A 1 522 ? -4.819 4.642 -26.297 1.00 91.44 522 GLN A CA 1
ATOM 4208 C C . GLN A 1 522 ? -5.702 3.667 -25.501 1.00 91.44 522 GLN A C 1
ATOM 4210 O O . GLN A 1 522 ? -5.417 3.409 -24.329 1.00 91.44 522 GLN A O 1
ATOM 4215 N N . ARG A 1 523 ? -6.789 3.163 -26.103 1.00 92.25 523 ARG A N 1
ATOM 4216 C CA . ARG A 1 523 ? -7.737 2.245 -25.460 1.00 92.25 523 ARG A CA 1
ATOM 4217 C C . ARG A 1 523 ? -7.194 0.822 -25.406 1.00 92.25 523 ARG A C 1
ATOM 4219 O O . ARG A 1 523 ? -6.474 0.374 -26.302 1.00 92.25 523 ARG A O 1
ATOM 4226 N N . LEU A 1 524 ? -7.592 0.078 -24.382 1.00 89.31 524 LEU A N 1
ATOM 4227 C CA . LEU A 1 524 ? -7.331 -1.351 -24.286 1.00 89.31 524 LEU A CA 1
ATOM 4228 C C . LEU A 1 524 ? -8.231 -2.126 -25.266 1.00 89.31 524 LEU A C 1
ATOM 4230 O O . LEU A 1 524 ? -9.436 -1.879 -25.337 1.00 89.31 524 LEU A O 1
ATOM 4234 N N . PRO A 1 525 ? -7.685 -3.098 -26.020 1.00 88.31 525 PRO A N 1
ATOM 4235 C CA . PRO A 1 525 ? -8.471 -3.833 -27.009 1.00 88.31 525 PRO A CA 1
ATOM 4236 C C . PRO A 1 525 ? -9.233 -5.034 -26.428 1.00 88.31 525 PRO A C 1
ATOM 4238 O O . PRO A 1 525 ? -10.047 -5.626 -27.134 1.00 88.31 525 PRO A O 1
ATOM 4241 N N . PHE A 1 526 ? -8.971 -5.422 -25.179 1.00 89.25 526 PHE A N 1
ATOM 4242 C CA . PHE A 1 526 ? -9.532 -6.619 -24.549 1.00 89.25 526 PHE A CA 1
ATOM 4243 C C . PHE A 1 526 ? -10.362 -6.282 -23.309 1.00 89.25 526 PHE A C 1
ATOM 4245 O O . PHE A 1 526 ? -10.243 -5.212 -22.716 1.00 89.25 526 PHE A O 1
ATOM 4252 N N . SER A 1 527 ? -11.210 -7.232 -22.932 1.00 94.38 527 SER A N 1
ATOM 4253 C CA . SER A 1 527 ? -12.063 -7.188 -21.750 1.00 94.38 527 SER A CA 1
ATOM 4254 C C . SER A 1 527 ? -12.122 -8.593 -21.162 1.00 94.38 527 SER A C 1
ATOM 4256 O O . SER A 1 527 ? -12.292 -9.549 -21.918 1.00 94.38 527 SER A O 1
ATOM 4258 N N . ILE A 1 528 ? -11.993 -8.717 -19.841 1.00 95.00 528 ILE A N 1
ATOM 4259 C CA . ILE A 1 528 ? -12.009 -10.013 -19.151 1.00 95.00 528 ILE A CA 1
ATOM 4260 C C . ILE A 1 528 ? -13.385 -10.683 -19.205 1.00 95.00 528 ILE A C 1
ATOM 4262 O O . ILE A 1 528 ? -13.479 -11.893 -19.052 1.00 95.00 528 ILE A O 1
ATOM 4266 N N . VAL A 1 529 ? -14.439 -9.895 -19.431 1.00 94.06 529 VAL A N 1
ATOM 4267 C CA . VAL A 1 529 ? -15.827 -10.331 -19.633 1.00 94.06 529 VAL A CA 1
ATOM 4268 C C . VAL A 1 529 ? -16.505 -9.439 -20.672 1.00 94.06 529 VAL A C 1
ATOM 4270 O O . VAL A 1 529 ? -16.052 -8.318 -20.930 1.00 94.06 529 VAL A O 1
ATOM 4273 N N . ASN A 1 530 ? -17.593 -9.907 -21.279 1.00 92.94 530 ASN A N 1
ATOM 4274 C CA . ASN A 1 530 ? -18.374 -9.084 -22.198 1.00 92.94 530 ASN A CA 1
ATOM 4275 C C . ASN A 1 530 ? -19.277 -8.117 -21.416 1.00 92.94 530 ASN A C 1
ATOM 4277 O O . ASN A 1 530 ? -20.104 -8.545 -20.621 1.00 92.94 530 ASN A O 1
ATOM 4281 N N . THR A 1 531 ? -19.140 -6.815 -21.660 1.00 94.00 531 THR A N 1
ATOM 4282 C CA . THR A 1 531 ? -19.979 -5.777 -21.036 1.00 94.00 531 THR A CA 1
ATOM 4283 C C . THR A 1 531 ? -21.289 -5.549 -21.788 1.00 94.00 531 THR A C 1
ATOM 4285 O O . THR A 1 531 ? -22.195 -4.924 -21.253 1.00 94.00 531 THR A O 1
ATOM 4288 N N . GLY A 1 532 ? -21.380 -5.985 -23.051 1.00 94.50 532 GLY A N 1
ATOM 4289 C CA . GLY A 1 532 ? -22.481 -5.634 -23.954 1.00 94.50 532 GLY A CA 1
ATOM 4290 C C . GLY A 1 532 ? -22.481 -4.171 -24.423 1.00 94.50 532 GLY A C 1
ATOM 4291 O O . GLY A 1 532 ? -23.291 -3.822 -25.276 1.00 94.50 532 GLY A O 1
ATOM 4292 N N . ILE A 1 533 ? -21.561 -3.337 -23.924 1.00 96.75 533 ILE A N 1
ATOM 4293 C CA . ILE A 1 533 ? -21.505 -1.891 -24.173 1.00 96.75 533 ILE A CA 1
ATOM 4294 C C . ILE A 1 533 ? -20.198 -1.573 -24.915 1.00 96.75 533 ILE A C 1
ATOM 4296 O O . ILE A 1 533 ? -19.121 -1.771 -24.342 1.00 96.75 533 ILE A O 1
ATOM 4300 N N . PRO A 1 534 ? -20.244 -1.099 -26.176 1.00 94.75 534 PRO A N 1
ATOM 4301 C CA . PRO A 1 534 ? -19.050 -0.856 -26.989 1.00 94.75 534 PRO A CA 1
ATOM 4302 C C . PRO A 1 534 ? -18.015 0.065 -26.333 1.00 94.75 534 PRO A C 1
ATOM 4304 O O . PRO A 1 534 ? -16.819 -0.242 -26.399 1.00 94.75 534 PRO A O 1
ATOM 4307 N N . ALA A 1 535 ? -18.468 1.134 -25.670 1.00 95.12 535 ALA A N 1
ATOM 4308 C CA . ALA A 1 535 ? -17.618 2.084 -24.955 1.00 95.12 535 ALA A CA 1
ATOM 4309 C C . ALA A 1 535 ? -16.915 1.519 -23.709 1.00 95.12 535 ALA A C 1
ATOM 4311 O O . ALA A 1 535 ? -15.974 2.149 -23.228 1.00 95.12 535 ALA A O 1
ATOM 4312 N N . LEU A 1 536 ? -17.340 0.363 -23.177 1.00 96.75 536 LEU A N 1
ATOM 4313 C CA . LEU A 1 536 ? -16.792 -0.209 -21.945 1.00 96.75 536 LEU A CA 1
ATOM 4314 C C . LEU A 1 536 ? -15.930 -1.447 -22.191 1.00 96.75 536 LEU A C 1
ATOM 4316 O O . LEU A 1 536 ? -16.321 -2.393 -22.883 1.00 96.75 536 LEU A O 1
ATOM 4320 N N . LYS A 1 537 ? -14.776 -1.482 -21.523 1.00 96.56 537 LYS A N 1
ATOM 4321 C CA . LYS A 1 537 ? -13.915 -2.662 -21.386 1.00 96.56 537 LYS A CA 1
ATOM 4322 C C . LYS A 1 537 ? -13.611 -2.897 -19.919 1.00 96.56 537 LYS A C 1
ATOM 4324 O O . LYS A 1 537 ? -13.279 -1.965 -19.202 1.00 96.56 537 LYS A O 1
ATOM 4329 N N . ARG A 1 538 ? -13.675 -4.143 -19.458 1.00 95.12 538 ARG A N 1
ATOM 4330 C CA . ARG A 1 538 ? -13.250 -4.524 -18.107 1.00 95.12 538 ARG A CA 1
ATOM 4331 C C . ARG A 1 538 ? -11.846 -5.113 -18.163 1.00 95.12 538 ARG A C 1
ATOM 4333 O O . ARG A 1 538 ? -11.713 -6.282 -18.507 1.00 95.12 538 ARG A O 1
ATOM 4340 N N . PRO A 1 539 ? -10.784 -4.351 -17.855 1.00 94.75 539 PRO A N 1
ATOM 4341 C CA . PRO A 1 539 ? -9.442 -4.918 -17.729 1.00 94.75 539 PRO A CA 1
ATOM 4342 C C . PRO A 1 539 ? -9.249 -5.739 -16.445 1.00 94.75 539 PRO A C 1
ATOM 4344 O O . PRO A 1 539 ? -8.285 -6.494 -16.355 1.00 94.75 539 PRO A O 1
ATOM 4347 N N . HIS A 1 540 ? -10.119 -5.569 -15.444 1.00 96.12 540 HIS A N 1
ATOM 4348 C CA . HIS A 1 540 ? -9.998 -6.199 -14.131 1.00 96.12 540 HIS A CA 1
ATOM 4349 C C . HIS A 1 540 ? -11.374 -6.337 -13.452 1.00 96.12 540 HIS A C 1
ATOM 4351 O O . HIS A 1 540 ? -12.344 -5.709 -13.881 1.00 96.12 540 HIS A O 1
ATOM 4357 N N . LEU A 1 541 ? -11.463 -7.116 -12.366 1.00 96.56 541 LEU A N 1
ATOM 4358 C CA . LEU A 1 541 ? -12.677 -7.212 -11.546 1.00 96.56 541 LEU A CA 1
ATOM 4359 C C . LEU A 1 541 ? -13.118 -5.838 -11.038 1.00 96.56 541 LEU A C 1
ATOM 4361 O O . LEU A 1 541 ? -14.276 -5.477 -11.179 1.00 96.56 541 LEU A O 1
ATOM 4365 N N . THR A 1 542 ? -12.190 -5.062 -10.492 1.00 96.62 542 THR A N 1
ATOM 4366 C CA . THR A 1 542 ? -12.492 -3.787 -9.825 1.00 96.62 542 THR A CA 1
ATOM 4367 C C . THR A 1 542 ? -12.418 -2.571 -10.742 1.00 96.62 542 THR A C 1
ATOM 4369 O O . THR A 1 542 ? -12.622 -1.450 -10.281 1.00 96.62 542 THR A O 1
ATOM 4372 N N . THR A 1 543 ? -12.079 -2.759 -12.018 1.00 97.06 543 THR A N 1
ATOM 4373 C CA . THR A 1 543 ? -11.733 -1.649 -12.909 1.00 97.06 543 THR A CA 1
ATOM 4374 C C . THR A 1 543 ? -12.443 -1.786 -14.240 1.00 97.06 543 THR A C 1
ATOM 4376 O O . THR A 1 543 ? -12.397 -2.841 -14.875 1.00 97.06 543 THR A O 1
ATOM 4379 N N . VAL A 1 544 ? -13.028 -0.684 -14.694 1.00 97.50 544 VAL A N 1
ATOM 4380 C CA . VAL A 1 544 ? -13.567 -0.538 -16.045 1.00 97.50 544 VAL A CA 1
ATOM 4381 C C . VAL A 1 544 ? -12.851 0.605 -16.759 1.00 97.50 544 VAL A C 1
ATOM 4383 O O . VAL A 1 544 ? -12.532 1.628 -16.160 1.00 97.50 544 VAL A O 1
ATOM 4386 N N . GLU A 1 545 ? -12.570 0.424 -18.040 1.00 97.75 545 GLU A N 1
ATOM 4387 C CA . GLU A 1 545 ? -12.122 1.467 -18.949 1.00 97.75 545 GLU A CA 1
ATOM 4388 C C . GLU A 1 545 ? -13.290 1.911 -19.824 1.00 97.75 545 GLU A C 1
ATOM 4390 O O . GLU A 1 545 ? -14.003 1.077 -20.386 1.00 97.75 545 GLU A O 1
ATOM 4395 N N . MET A 1 546 ? -13.469 3.225 -19.923 1.00 97.00 546 MET A N 1
ATOM 4396 C CA . MET A 1 546 ? -14.542 3.870 -20.659 1.00 97.00 546 MET A CA 1
ATOM 4397 C C . MET A 1 546 ? -13.979 4.813 -21.720 1.00 97.00 546 MET A C 1
ATOM 4399 O O . MET A 1 546 ? -13.180 5.704 -21.414 1.00 97.00 546 MET A O 1
ATOM 4403 N N . ASP A 1 547 ? -14.443 4.642 -22.958 1.00 96.00 547 ASP A N 1
ATOM 4404 C CA . ASP A 1 547 ? -14.232 5.614 -24.027 1.00 96.00 547 ASP A CA 1
ATOM 4405 C C . ASP A 1 547 ? -15.111 6.846 -23.800 1.00 96.00 547 ASP A C 1
ATOM 4407 O O . ASP A 1 547 ? -16.326 6.809 -23.997 1.00 96.00 547 ASP A O 1
ATOM 4411 N N . ILE A 1 548 ? -14.493 7.954 -23.399 1.00 95.19 548 ILE A N 1
ATOM 4412 C CA . ILE A 1 548 ? -15.229 9.180 -23.066 1.00 95.19 548 ILE A CA 1
ATOM 4413 C C . ILE A 1 548 ? -15.820 9.892 -24.284 1.00 95.19 548 ILE A C 1
ATOM 4415 O O . ILE A 1 548 ? -16.693 10.745 -24.118 1.00 95.19 548 ILE A O 1
ATOM 4419 N N . GLN A 1 549 ? -15.377 9.544 -25.496 1.00 94.50 549 GLN A N 1
ATOM 4420 C CA . GLN A 1 549 ? -15.861 10.151 -26.737 1.00 94.50 549 GLN A CA 1
ATOM 4421 C C . GLN A 1 549 ? -17.122 9.453 -27.285 1.00 94.50 549 GLN A C 1
ATOM 4423 O O . GLN A 1 549 ? -17.771 10.001 -28.175 1.00 94.50 549 GLN A O 1
ATOM 4428 N N . ALA A 1 550 ? -17.487 8.279 -26.754 1.00 93.56 550 ALA A N 1
ATOM 4429 C CA . ALA A 1 550 ? -18.662 7.499 -27.152 1.00 93.56 550 ALA A CA 1
ATOM 4430 C C . ALA A 1 550 ? -19.911 7.902 -26.339 1.00 93.56 550 ALA A C 1
ATOM 4432 O O . ALA A 1 550 ? -20.415 7.152 -25.501 1.00 93.56 550 ALA A O 1
ATOM 4433 N N . LEU A 1 551 ? -20.397 9.128 -26.557 1.00 93.12 551 LEU A N 1
ATOM 4434 C CA . LEU A 1 551 ? -21.507 9.716 -25.790 1.00 93.12 551 LEU A CA 1
ATOM 4435 C C . LEU A 1 551 ? -22.838 8.965 -25.948 1.00 93.12 551 LEU A C 1
ATOM 4437 O O . LEU A 1 551 ? -23.690 9.042 -25.063 1.00 93.12 551 LEU A O 1
ATOM 4441 N N . GLU A 1 552 ? -23.029 8.249 -27.055 1.00 95.94 552 GLU A N 1
ATOM 4442 C CA . GLU A 1 552 ? -24.202 7.411 -27.299 1.00 95.94 552 GLU A CA 1
ATOM 4443 C C . GLU A 1 552 ? -24.375 6.301 -26.252 1.00 95.94 552 GLU A C 1
ATOM 4445 O O . GLU A 1 552 ? -25.508 5.988 -25.889 1.00 95.94 552 GLU A O 1
ATOM 4450 N N . ASP A 1 553 ? -23.269 5.788 -25.705 1.00 96.06 553 ASP A N 1
ATOM 4451 C CA . ASP A 1 553 ? -23.241 4.696 -24.727 1.00 96.06 553 ASP A CA 1
ATOM 4452 C C . ASP A 1 553 ? -23.242 5.210 -23.273 1.00 96.06 553 ASP A C 1
ATOM 4454 O O . ASP A 1 553 ? -23.250 4.418 -22.331 1.00 96.06 553 ASP A O 1
ATOM 4458 N N . PHE A 1 554 ? -23.232 6.534 -23.055 1.00 96.56 554 PHE A N 1
ATOM 4459 C CA . PHE A 1 554 ? -23.022 7.149 -21.736 1.00 96.56 554 PHE A CA 1
ATOM 4460 C C . PHE A 1 554 ? -23.964 6.609 -20.653 1.00 96.56 554 PHE A C 1
ATOM 4462 O O . PHE A 1 554 ? -23.526 6.239 -19.565 1.00 96.56 554 PHE A O 1
ATOM 4469 N N . ARG A 1 555 ? -25.270 6.563 -20.944 1.00 97.19 555 ARG A N 1
ATOM 4470 C CA . ARG A 1 555 ? -26.286 6.143 -19.965 1.00 97.19 555 ARG A CA 1
ATOM 4471 C C . ARG A 1 555 ? -26.173 4.663 -19.632 1.00 97.19 555 ARG A C 1
ATOM 4473 O O . ARG A 1 555 ? -26.216 4.308 -18.459 1.00 97.19 555 ARG A O 1
ATOM 4480 N N . ASP A 1 556 ? -26.000 3.827 -20.650 1.00 97.81 556 ASP A N 1
ATOM 4481 C CA . ASP A 1 556 ? -25.861 2.383 -20.469 1.00 97.81 556 ASP A CA 1
ATOM 4482 C C . ASP A 1 556 ? -24.582 2.067 -19.690 1.00 97.81 556 ASP A C 1
ATOM 4484 O O . ASP A 1 556 ? -24.597 1.231 -18.789 1.00 97.81 556 ASP A O 1
ATOM 4488 N N . ALA A 1 557 ? -23.504 2.812 -19.946 1.00 97.44 557 ALA A N 1
ATOM 4489 C CA . ALA A 1 557 ? -22.269 2.708 -19.188 1.00 97.44 557 ALA A CA 1
ATOM 4490 C C . ALA A 1 557 ? -22.434 3.102 -17.711 1.00 97.44 557 ALA A C 1
ATOM 4492 O O . ALA A 1 557 ? -21.981 2.362 -16.840 1.00 97.44 557 ALA A O 1
ATOM 4493 N N . MET A 1 558 ? -23.092 4.227 -17.403 1.00 97.94 558 MET A N 1
ATOM 4494 C CA . MET A 1 558 ? -23.336 4.629 -16.009 1.00 97.94 558 MET A CA 1
ATOM 4495 C C . MET A 1 558 ? -24.228 3.622 -15.272 1.00 97.94 558 MET A C 1
ATOM 4497 O O . MET A 1 558 ? -23.931 3.270 -14.130 1.00 97.94 558 MET A O 1
ATOM 4501 N N . ASN A 1 559 ? -25.271 3.105 -15.933 1.00 97.94 559 ASN A N 1
ATOM 4502 C CA . ASN A 1 559 ? -26.134 2.061 -15.374 1.00 97.94 559 ASN A CA 1
ATOM 4503 C C . ASN A 1 559 ? -25.334 0.787 -15.078 1.00 97.94 559 ASN A C 1
ATOM 4505 O O . ASN A 1 559 ? -25.379 0.284 -13.958 1.00 97.94 559 ASN A O 1
ATOM 4509 N N . TYR A 1 560 ? -24.529 0.326 -16.041 1.00 97.56 560 TYR A N 1
ATOM 4510 C CA . TYR A 1 560 ? -23.654 -0.829 -15.860 1.00 97.56 560 TYR A CA 1
ATOM 4511 C C . TYR A 1 560 ? -22.730 -0.644 -14.653 1.00 97.56 560 TYR A C 1
ATOM 4513 O O . TYR A 1 560 ? -22.658 -1.512 -13.789 1.00 97.56 560 TYR A O 1
ATOM 4521 N N . ILE A 1 561 ? -22.051 0.501 -14.553 1.00 97.88 561 ILE A N 1
ATOM 4522 C CA . ILE A 1 561 ? -21.129 0.783 -13.446 1.00 97.88 561 ILE A CA 1
ATOM 4523 C C . ILE A 1 561 ? -21.869 0.813 -12.102 1.00 97.88 561 ILE A C 1
ATOM 4525 O O . ILE A 1 561 ? -21.357 0.294 -11.113 1.00 97.88 561 ILE A O 1
ATOM 4529 N N . SER A 1 562 ? -23.077 1.377 -12.060 1.00 97.00 562 SER A N 1
ATOM 4530 C CA . SER A 1 562 ? -23.902 1.439 -10.849 1.00 97.00 562 SER A CA 1
ATOM 4531 C C . SER A 1 562 ? -24.366 0.055 -10.369 1.00 97.00 562 SER A C 1
ATOM 4533 O O . SER A 1 562 ? -24.404 -0.197 -9.166 1.00 97.00 562 SER A O 1
ATOM 4535 N N . GLU A 1 563 ? -24.670 -0.863 -11.289 1.00 96.00 563 GLU A N 1
ATOM 4536 C CA . GLU A 1 563 ? -25.138 -2.219 -10.966 1.00 96.00 563 GLU A CA 1
ATOM 4537 C C . GLU A 1 563 ? -24.009 -3.164 -10.512 1.00 96.00 563 GLU A C 1
ATOM 4539 O O . GLU A 1 563 ? -24.254 -4.103 -9.753 1.00 96.00 563 GLU A O 1
ATOM 4544 N N . HIS A 1 564 ? -22.764 -2.902 -10.920 1.00 95.94 564 HIS A N 1
ATOM 4545 C CA . HIS A 1 564 ? -21.600 -3.744 -10.623 1.00 95.94 564 HIS A CA 1
ATOM 4546 C C . HIS A 1 564 ? -20.793 -3.187 -9.444 1.00 95.94 564 HIS A C 1
ATOM 4548 O O . HIS A 1 564 ? -19.791 -2.488 -9.610 1.00 95.94 564 HIS A O 1
ATOM 4554 N N . THR A 1 565 ? -21.251 -3.498 -8.229 1.00 94.06 565 THR A N 1
ATOM 4555 C CA . THR A 1 565 ? -20.696 -2.968 -6.964 1.00 94.06 565 THR A CA 1
ATOM 4556 C C . THR A 1 565 ? -19.240 -3.347 -6.675 1.00 94.06 565 THR A C 1
ATOM 4558 O O . THR A 1 565 ? -18.609 -2.741 -5.811 1.00 94.06 565 THR A O 1
ATOM 4561 N N . GLU A 1 566 ? -18.685 -4.332 -7.383 1.00 94.25 566 GLU A N 1
ATOM 4562 C CA . GLU A 1 566 ? -17.273 -4.700 -7.293 1.00 94.25 566 GLU A CA 1
ATOM 4563 C C . GLU A 1 566 ? -16.335 -3.694 -7.981 1.00 94.25 566 GLU A C 1
ATOM 4565 O O . GLU A 1 566 ? -15.132 -3.706 -7.715 1.00 94.25 566 GLU A O 1
ATOM 4570 N N . LEU A 1 567 ? -16.857 -2.841 -8.872 1.00 96.44 567 LEU A N 1
ATOM 4571 C CA . LEU A 1 567 ? -16.075 -1.807 -9.545 1.00 96.44 567 LEU A CA 1
ATOM 4572 C C . LEU A 1 567 ? -15.730 -0.688 -8.560 1.00 96.44 567 LEU A C 1
ATOM 4574 O O . LEU A 1 567 ? -16.598 -0.083 -7.955 1.00 96.44 567 LEU A O 1
ATOM 4578 N N . THR A 1 568 ? -14.454 -0.359 -8.420 1.00 95.88 568 THR A N 1
ATOM 4579 C CA . THR A 1 568 ? -14.005 0.765 -7.581 1.00 95.88 568 THR A CA 1
ATOM 4580 C C . THR A 1 568 ? -13.321 1.853 -8.394 1.00 95.88 568 THR A C 1
ATOM 4582 O O . THR A 1 568 ? -13.182 2.984 -7.925 1.00 95.88 568 THR A O 1
ATOM 4585 N N . ASP A 1 569 ? -12.896 1.515 -9.611 1.00 97.38 569 ASP A N 1
ATOM 4586 C CA . ASP A 1 569 ? -12.050 2.334 -10.460 1.00 97.38 569 ASP A CA 1
ATOM 4587 C C . ASP A 1 569 ? -12.647 2.472 -11.860 1.00 97.38 569 ASP A C 1
ATOM 4589 O O . ASP A 1 569 ? -12.965 1.479 -12.522 1.00 97.38 569 ASP A O 1
ATOM 4593 N N . VAL A 1 570 ? -12.711 3.710 -12.346 1.00 98.19 570 VAL A N 1
ATOM 4594 C CA . VAL A 1 570 ? -13.084 4.012 -13.732 1.00 98.19 570 VAL A CA 1
ATOM 4595 C C . VAL A 1 570 ? -11.925 4.709 -14.427 1.00 98.19 570 VAL A C 1
ATOM 4597 O O . VAL A 1 570 ? -11.462 5.758 -13.979 1.00 98.19 570 VAL A O 1
ATOM 4600 N N . ILE A 1 571 ? -11.451 4.132 -15.528 1.00 98.06 571 ILE A N 1
ATOM 4601 C CA . ILE A 1 571 ? -10.453 4.741 -16.405 1.00 98.06 571 ILE A CA 1
ATOM 4602 C C . ILE A 1 571 ? -11.193 5.491 -17.504 1.00 98.06 571 ILE A C 1
ATOM 4604 O O . ILE A 1 571 ? -11.798 4.883 -18.381 1.00 98.06 571 ILE A O 1
ATOM 4608 N N . LEU A 1 572 ? -11.129 6.812 -17.458 1.00 97.94 572 LEU A N 1
ATOM 4609 C CA . LEU A 1 572 ? -11.618 7.702 -18.495 1.00 97.94 572 LEU A CA 1
ATOM 4610 C C . LEU A 1 572 ? -10.523 7.848 -19.545 1.00 97.94 572 LEU A C 1
ATOM 4612 O O . LEU A 1 572 ? -9.468 8.435 -19.278 1.00 97.94 572 LEU A O 1
ATOM 4616 N N . THR A 1 573 ? -10.757 7.286 -20.729 1.00 95.88 573 THR A N 1
ATOM 4617 C CA . THR A 1 573 ? -9.746 7.250 -21.780 1.00 95.88 573 THR A CA 1
ATOM 4618 C C . THR A 1 573 ? -10.304 7.812 -23.090 1.00 95.88 573 THR A C 1
ATOM 4620 O O . THR A 1 573 ? -11.384 7.414 -23.527 1.00 95.88 573 THR A O 1
ATOM 4623 N N . PRO A 1 574 ? -9.583 8.724 -23.759 1.00 94.12 574 PRO A N 1
ATOM 4624 C CA . PRO A 1 574 ? -9.892 9.115 -25.126 1.00 94.12 574 PRO A CA 1
ATOM 4625 C C . PRO A 1 574 ? -9.329 8.081 -26.104 1.00 94.12 574 PRO A C 1
ATOM 4627 O O . PRO A 1 574 ? -8.390 7.340 -25.790 1.00 94.12 574 PRO A O 1
ATOM 4630 N N . ARG A 1 575 ? -9.807 8.096 -27.351 1.00 92.06 575 ARG A N 1
ATOM 4631 C CA . ARG A 1 575 ? -9.177 7.297 -28.406 1.00 92.06 575 ARG A CA 1
ATOM 4632 C C . ARG A 1 575 ? -7.778 7.814 -28.743 1.00 92.06 575 ARG A C 1
ATOM 4634 O O . ARG A 1 575 ? -6.850 7.021 -28.849 1.00 92.06 575 ARG A O 1
ATOM 4641 N N . LYS A 1 576 ? -7.620 9.130 -28.937 1.00 90.44 576 LYS A N 1
ATOM 4642 C CA . LYS A 1 576 ? -6.363 9.737 -29.424 1.00 90.44 576 LYS A CA 1
ATOM 4643 C C . LYS A 1 576 ? -5.730 10.748 -28.486 1.00 90.44 576 LYS A C 1
ATOM 4645 O O . LYS A 1 576 ? -4.548 10.610 -28.207 1.00 90.44 576 LYS A O 1
ATOM 4650 N N . SER A 1 577 ? -6.459 11.773 -28.057 1.00 93.69 577 SER A N 1
ATOM 4651 C CA . SER A 1 577 ? -5.926 12.840 -27.208 1.00 93.69 577 SER A CA 1
ATOM 4652 C C . SER A 1 577 ? -6.972 13.262 -26.194 1.00 93.69 577 SER A C 1
ATOM 4654 O O . SER A 1 577 ? -8.134 13.440 -26.543 1.00 93.69 577 SER A O 1
ATOM 4656 N N . LEU A 1 578 ? -6.550 13.449 -24.942 1.00 94.62 578 LEU A N 1
ATOM 4657 C CA . LEU A 1 578 ? -7.437 13.926 -23.879 1.00 94.62 578 LEU A CA 1
ATOM 4658 C C . LEU A 1 578 ? -7.908 15.359 -24.140 1.00 94.62 578 LEU A C 1
ATOM 4660 O O . LEU A 1 578 ? -9.019 15.721 -23.774 1.00 94.62 578 LEU A O 1
ATOM 4664 N N . LEU A 1 579 ? -7.060 16.160 -24.786 1.00 94.56 579 LEU A N 1
ATOM 4665 C CA . LEU A 1 579 ? -7.325 17.572 -25.051 1.00 94.56 579 LEU A CA 1
ATOM 4666 C C . LEU A 1 579 ? -8.503 17.790 -26.009 1.00 94.56 579 LEU A C 1
ATOM 4668 O O . LEU A 1 579 ? -9.064 18.876 -26.021 1.00 94.56 579 LEU A O 1
ATOM 4672 N N . ASP A 1 580 ? -8.886 16.765 -26.775 1.00 93.69 580 ASP A N 1
ATOM 4673 C CA . ASP A 1 580 ? -10.016 16.826 -27.709 1.00 93.69 580 ASP A CA 1
ATOM 4674 C C . ASP A 1 580 ? -11.380 16.686 -27.004 1.00 93.69 580 ASP A C 1
ATOM 4676 O O . ASP A 1 580 ? -12.415 16.781 -27.661 1.00 93.69 580 ASP A O 1
ATOM 4680 N N . CYS A 1 581 ? -11.390 16.365 -25.706 1.00 94.69 581 CYS A N 1
ATOM 4681 C CA . CYS A 1 581 ? -12.601 16.042 -24.947 1.00 94.69 581 CYS A CA 1
ATOM 4682 C C . CYS A 1 581 ? -12.468 16.329 -23.440 1.00 94.69 581 CYS A C 1
ATOM 4684 O O . CYS A 1 581 ? -13.158 15.719 -22.617 1.00 94.69 581 CYS A O 1
ATOM 4686 N N . VAL A 1 582 ? -11.551 17.215 -23.040 1.00 96.31 582 VAL A N 1
ATOM 4687 C CA . VAL A 1 582 ? -11.283 17.518 -21.623 1.00 96.31 582 VAL A CA 1
ATOM 4688 C C . VAL A 1 582 ? -12.494 18.159 -20.938 1.00 96.31 582 VAL A C 1
ATOM 4690 O O . VAL A 1 582 ? -12.775 17.886 -19.772 1.00 96.31 582 VAL A O 1
ATOM 4693 N N . GLU A 1 583 ? -13.276 18.929 -21.691 1.00 95.19 583 GLU A N 1
ATOM 4694 C CA . GLU A 1 583 ? -14.520 19.571 -21.274 1.00 95.19 583 GLU A CA 1
ATOM 4695 C C . GLU A 1 583 ? -15.638 18.577 -20.929 1.00 95.19 583 GLU A C 1
ATOM 4697 O O . GLU A 1 583 ? -16.604 18.943 -20.260 1.00 95.19 583 GLU A O 1
ATOM 4702 N N . MET A 1 584 ? -15.510 17.312 -21.347 1.00 96.06 584 MET A N 1
ATOM 4703 C CA . MET A 1 584 ? -16.464 16.257 -21.004 1.00 96.06 584 MET A CA 1
ATOM 4704 C C . MET A 1 584 ? -16.212 15.677 -19.607 1.00 96.06 584 MET A C 1
ATOM 4706 O O . MET A 1 584 ? -17.142 15.150 -18.995 1.00 96.06 584 MET A O 1
ATOM 4710 N N . LEU A 1 585 ? -14.988 15.776 -19.067 1.00 97.38 585 LEU A N 1
ATOM 4711 C CA . LEU A 1 585 ? -14.629 15.148 -17.788 1.00 97.38 585 LEU A CA 1
ATOM 4712 C C . LEU A 1 585 ? -15.533 15.568 -16.615 1.00 97.38 585 LEU A C 1
ATOM 4714 O O . LEU A 1 585 ? -15.942 14.676 -15.871 1.00 97.38 585 LEU A O 1
ATOM 4718 N N . PRO A 1 586 ? -15.918 16.852 -16.440 1.00 97.81 586 PRO A N 1
ATOM 4719 C CA . PRO A 1 586 ? -16.820 17.244 -15.357 1.00 97.81 586 PRO A CA 1
ATOM 4720 C C . PRO A 1 586 ? -18.193 16.562 -15.418 1.00 97.81 586 PRO A C 1
ATOM 4722 O O . PRO A 1 586 ? -18.771 16.260 -14.376 1.00 97.81 586 PRO A O 1
ATOM 4725 N N . MET A 1 587 ? -18.711 16.285 -16.621 1.00 97.00 587 MET A N 1
ATOM 4726 C CA . MET A 1 587 ? -19.977 15.565 -16.799 1.00 97.00 587 MET A CA 1
ATOM 4727 C C . MET A 1 587 ? -19.860 14.119 -16.301 1.00 97.00 587 MET A C 1
ATOM 4729 O O . MET A 1 587 ? -20.706 13.673 -15.531 1.00 97.00 587 MET A O 1
ATOM 4733 N N . TYR A 1 588 ? -18.799 13.410 -16.700 1.00 97.25 588 TYR A N 1
ATOM 4734 C CA . TYR A 1 588 ? -18.528 12.046 -16.235 1.00 97.25 588 TYR A CA 1
ATOM 4735 C C . TYR A 1 588 ? -18.289 11.994 -14.728 1.00 97.25 588 TYR A C 1
ATOM 4737 O O . TYR A 1 588 ? -18.876 11.166 -14.036 1.00 97.25 588 TYR A O 1
ATOM 4745 N N . ALA A 1 589 ? -17.458 12.901 -14.214 1.00 97.50 589 ALA A N 1
ATOM 4746 C CA . ALA A 1 589 ? -17.128 12.961 -12.799 1.00 97.50 589 ALA A CA 1
ATOM 4747 C C . ALA A 1 589 ? -18.367 13.161 -11.929 1.00 97.50 589 ALA A C 1
ATOM 4749 O O . ALA A 1 589 ? -18.519 12.469 -10.928 1.00 97.50 589 ALA A O 1
ATOM 4750 N N . LYS A 1 590 ? -19.278 14.047 -12.345 1.00 96.94 590 LYS A N 1
ATOM 4751 C CA . LYS A 1 590 ? -20.520 14.305 -11.621 1.00 96.94 590 LYS A CA 1
ATOM 4752 C C . LYS A 1 590 ? -21.366 13.043 -11.440 1.00 96.94 590 LYS A C 1
ATOM 4754 O O . LYS A 1 590 ? -21.857 12.823 -10.342 1.00 96.94 590 LYS A O 1
ATOM 4759 N N . GLU A 1 591 ? -21.546 12.233 -12.483 1.00 97.12 591 GLU A N 1
ATOM 4760 C CA . GLU A 1 591 ? -22.348 11.004 -12.381 1.00 97.12 591 GLU A CA 1
ATOM 4761 C C . GLU A 1 591 ? -21.607 9.905 -11.610 1.00 97.12 591 GLU A C 1
ATOM 4763 O O . GLU A 1 591 ? -22.186 9.266 -10.736 1.00 97.12 591 GLU A O 1
ATOM 4768 N N . LEU A 1 592 ? -20.306 9.724 -11.860 1.00 97.06 592 LEU A N 1
ATOM 4769 C CA . LEU A 1 592 ? -19.502 8.709 -11.173 1.00 97.06 592 LEU A CA 1
ATOM 4770 C C . LEU A 1 592 ? -19.381 8.969 -9.665 1.00 97.06 592 LEU A C 1
ATOM 4772 O O . LEU A 1 592 ? -19.417 8.025 -8.883 1.00 97.06 592 LEU A O 1
ATOM 4776 N N . GLN A 1 593 ? -19.289 10.233 -9.245 1.00 95.50 593 GLN A N 1
ATOM 4777 C CA . GLN A 1 593 ? -19.238 10.624 -7.830 1.00 95.50 593 GLN A CA 1
ATOM 4778 C C . GLN A 1 593 ? -20.545 10.342 -7.072 1.00 95.50 593 GLN A C 1
ATOM 4780 O O . GLN A 1 593 ? -20.537 10.298 -5.843 1.00 95.50 593 GLN A O 1
ATOM 4785 N N . LEU A 1 594 ? -21.665 10.130 -7.773 1.00 93.56 594 LEU A N 1
ATOM 4786 C CA . LEU A 1 594 ? -22.928 9.709 -7.157 1.00 93.56 594 LEU A CA 1
ATOM 4787 C C . LEU A 1 594 ? -22.977 8.198 -6.890 1.00 93.56 594 LEU A C 1
ATOM 4789 O O . LEU A 1 594 ? -23.882 7.736 -6.195 1.00 93.56 594 LEU A O 1
ATOM 4793 N N . ILE A 1 595 ? -22.031 7.424 -7.432 1.00 94.38 595 ILE A N 1
ATOM 4794 C CA . ILE A 1 595 ? -21.981 5.968 -7.304 1.00 94.38 595 ILE A CA 1
ATOM 4795 C C . ILE A 1 595 ? -21.104 5.598 -6.088 1.00 94.38 595 ILE A C 1
ATOM 4797 O O . ILE A 1 595 ? -19.881 5.711 -6.167 1.00 94.38 595 ILE A O 1
ATOM 4801 N N . PRO A 1 596 ? -21.673 5.112 -4.962 1.00 90.12 596 PRO A N 1
ATOM 4802 C CA . PRO A 1 596 ? -20.947 5.036 -3.684 1.00 90.12 596 PRO A CA 1
ATOM 4803 C C . PRO A 1 596 ? -19.761 4.061 -3.645 1.00 90.12 596 PRO A C 1
ATOM 4805 O O . PRO A 1 596 ? -18.876 4.186 -2.794 1.00 90.12 596 PRO A O 1
ATOM 4808 N N . HIS A 1 597 ? -19.748 3.051 -4.521 1.00 92.69 597 HIS A N 1
ATOM 4809 C CA . HIS A 1 597 ? -18.642 2.094 -4.627 1.00 92.69 597 HIS A CA 1
ATOM 4810 C C . HIS A 1 597 ? -17.466 2.610 -5.466 1.00 92.69 597 HIS A C 1
ATOM 4812 O O . HIS A 1 597 ? -16.368 2.071 -5.330 1.00 92.69 597 HIS A O 1
ATOM 4818 N N . ILE A 1 598 ? -17.631 3.687 -6.244 1.00 95.38 598 ILE A N 1
ATOM 4819 C CA . ILE A 1 598 ? -16.544 4.273 -7.037 1.00 95.38 598 ILE A CA 1
ATOM 4820 C C . ILE A 1 598 ? -15.640 5.128 -6.152 1.00 95.38 598 ILE A C 1
ATOM 4822 O O . ILE A 1 598 ? -16.028 6.162 -5.615 1.00 95.38 598 ILE A O 1
ATOM 4826 N N . ARG A 1 599 ? -14.388 4.687 -6.021 1.00 92.69 599 ARG A N 1
ATOM 4827 C CA . ARG A 1 599 ? -13.361 5.321 -5.183 1.00 92.69 599 ARG A CA 1
ATOM 4828 C C . ARG A 1 599 ? -12.352 6.118 -5.984 1.00 92.69 599 ARG A C 1
ATOM 4830 O O . ARG A 1 599 ? -11.707 6.999 -5.417 1.00 92.69 599 ARG A O 1
ATOM 4837 N N . ALA A 1 600 ? -12.180 5.807 -7.267 1.00 96.25 600 ALA A N 1
ATOM 4838 C CA . ALA A 1 600 ? -11.210 6.493 -8.101 1.00 96.25 600 ALA A CA 1
ATOM 4839 C C . ALA A 1 600 ? -11.648 6.659 -9.558 1.00 96.25 600 ALA A C 1
ATOM 4841 O O . ALA A 1 600 ? -12.213 5.756 -10.175 1.00 96.25 600 ALA A O 1
ATOM 4842 N N . MET A 1 601 ? -11.284 7.808 -10.118 1.00 97.19 601 MET A N 1
ATOM 4843 C CA . MET A 1 601 ? -11.363 8.126 -11.537 1.00 97.19 601 MET A CA 1
ATOM 4844 C C . MET A 1 601 ? -9.951 8.372 -12.057 1.00 97.19 601 MET A C 1
ATOM 4846 O O . MET A 1 601 ? -9.224 9.234 -11.561 1.00 97.19 601 MET A O 1
ATOM 4850 N N . ARG A 1 602 ? -9.546 7.606 -13.063 1.00 97.44 602 ARG A N 1
ATOM 4851 C CA . ARG A 1 602 ? -8.218 7.700 -13.667 1.00 97.44 602 ARG A CA 1
ATOM 4852 C C . ARG A 1 602 ? -8.362 8.288 -15.051 1.00 97.44 602 ARG A C 1
ATOM 4854 O O . ARG A 1 602 ? -9.065 7.724 -15.878 1.00 97.44 602 ARG A O 1
ATOM 4861 N N . VAL A 1 603 ? -7.696 9.397 -15.316 1.00 97.88 603 VAL A N 1
ATOM 4862 C CA . VAL A 1 603 ? -7.727 10.042 -16.626 1.00 97.88 603 VAL A CA 1
ATOM 4863 C C . VAL A 1 603 ? -6.459 9.655 -17.374 1.00 97.88 603 VAL A C 1
ATOM 4865 O O . VAL A 1 603 ? -5.362 10.007 -16.941 1.00 97.88 603 VAL A O 1
ATOM 4868 N N . ARG A 1 604 ? -6.582 8.918 -18.482 1.00 97.12 604 ARG A N 1
ATOM 4869 C CA . ARG A 1 604 ? -5.420 8.533 -19.297 1.00 97.12 604 ARG A CA 1
ATOM 4870 C C . ARG A 1 604 ? -5.089 9.614 -20.318 1.00 97.12 604 ARG A C 1
ATOM 4872 O O . ARG A 1 604 ? -5.956 10.073 -21.060 1.00 97.12 604 ARG A O 1
ATOM 4879 N N . SER A 1 605 ? -3.813 9.992 -20.387 1.00 96.25 605 SER A N 1
ATOM 4880 C CA . SER A 1 605 ? -3.308 10.878 -21.432 1.00 96.25 605 SER A CA 1
ATOM 4881 C C . SER A 1 605 ? -1.858 10.591 -21.804 1.00 96.25 605 SER A C 1
ATOM 4883 O O . SER A 1 605 ? -0.923 10.926 -21.073 1.00 96.25 605 SER A O 1
ATOM 4885 N N . LEU A 1 606 ? -1.651 10.046 -23.005 1.00 94.56 606 LEU A N 1
ATOM 4886 C CA . LEU A 1 606 ? -0.319 10.008 -23.623 1.00 94.56 606 LEU A CA 1
ATOM 4887 C C . LEU A 1 606 ? 0.107 11.363 -24.197 1.00 94.56 606 LEU A C 1
ATOM 4889 O O . LEU A 1 606 ? 1.301 11.635 -24.311 1.00 94.56 606 LEU A O 1
ATOM 4893 N N . THR A 1 607 ? -0.850 12.246 -24.499 1.00 93.38 607 THR A N 1
ATOM 4894 C CA . THR A 1 607 ? -0.562 13.627 -24.911 1.00 93.38 607 THR A CA 1
ATOM 4895 C C . THR A 1 607 ? 0.198 14.369 -23.813 1.00 93.38 607 THR A C 1
ATOM 4897 O O . THR A 1 607 ? 1.064 15.176 -24.125 1.00 93.38 607 THR A O 1
ATOM 4900 N N . PHE A 1 608 ? -0.055 14.046 -22.537 1.00 95.81 608 PHE A N 1
ATOM 4901 C CA . PHE A 1 608 ? 0.708 14.595 -21.414 1.00 95.81 608 PHE A CA 1
ATOM 4902 C C . PHE A 1 608 ? 2.207 14.291 -21.518 1.00 95.81 608 PHE A C 1
ATOM 4904 O O . PHE A 1 608 ? 3.014 15.174 -21.263 1.00 95.81 608 PHE A O 1
ATOM 4911 N N . ALA A 1 609 ? 2.580 13.070 -21.915 1.00 95.06 609 ALA A N 1
ATOM 4912 C CA . ALA A 1 609 ? 3.981 12.671 -22.039 1.00 95.06 609 ALA A CA 1
ATOM 4913 C C . ALA A 1 609 ? 4.645 13.202 -23.320 1.00 95.06 609 ALA A C 1
ATOM 4915 O O . ALA A 1 609 ? 5.821 13.563 -23.312 1.00 95.06 609 ALA A O 1
ATOM 4916 N N . TYR A 1 610 ? 3.917 13.217 -24.441 1.00 93.12 610 TYR A N 1
ATOM 4917 C CA . TYR A 1 610 ? 4.510 13.480 -25.759 1.00 93.12 610 TYR A CA 1
ATOM 4918 C C . TYR A 1 610 ? 4.324 14.913 -26.260 1.00 93.12 610 TYR A C 1
ATOM 4920 O O . TYR A 1 610 ? 5.085 15.361 -27.117 1.00 93.12 610 TYR A O 1
ATOM 4928 N N . GLN A 1 611 ? 3.327 15.634 -25.750 1.00 93.75 611 GLN A N 1
ATOM 4929 C CA . GLN A 1 611 ? 3.031 17.023 -26.106 1.00 93.75 611 GLN A CA 1
ATOM 4930 C C . GLN A 1 611 ? 2.650 17.839 -24.853 1.00 93.75 611 GLN A C 1
ATOM 4932 O O . GLN A 1 611 ? 1.568 18.433 -24.810 1.00 93.75 611 GLN A O 1
ATOM 4937 N N . PRO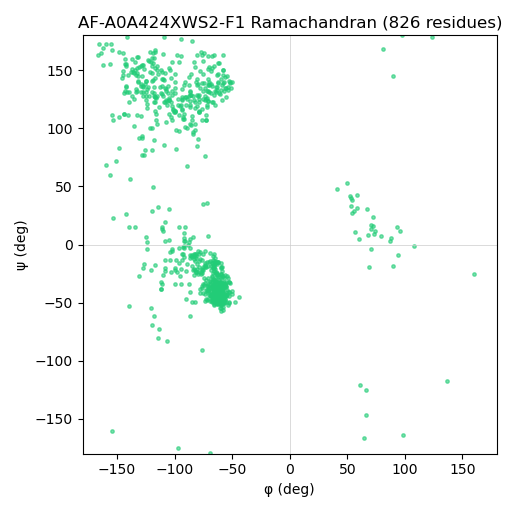 A 1 612 ? 3.516 17.877 -23.820 1.00 95.69 612 PRO A N 1
ATOM 4938 C CA . PRO A 1 612 ? 3.211 18.528 -22.544 1.00 95.69 612 PRO A CA 1
ATOM 4939 C C . PRO A 1 612 ? 2.912 20.026 -22.666 1.00 95.69 612 PRO A C 1
ATOM 4941 O O . PRO A 1 612 ? 2.134 20.545 -21.876 1.00 95.69 612 PRO A O 1
ATOM 4944 N N . ASP A 1 613 ? 3.459 20.721 -23.668 1.00 95.31 613 ASP A N 1
ATOM 4945 C CA . ASP A 1 613 ? 3.231 22.161 -23.878 1.00 95.31 613 ASP A CA 1
ATOM 4946 C C . ASP A 1 613 ? 1.768 22.514 -24.195 1.00 95.31 613 ASP A C 1
ATOM 4948 O O . ASP A 1 613 ? 1.375 23.677 -24.130 1.00 95.31 613 ASP A O 1
ATOM 4952 N N . LEU A 1 614 ? 0.951 21.517 -24.548 1.00 94.94 614 LEU A N 1
ATOM 4953 C CA . LEU A 1 614 ? -0.478 21.696 -24.793 1.00 94.94 614 LEU A CA 1
ATOM 4954 C C . LEU A 1 614 ? -1.322 21.637 -23.507 1.00 94.94 614 LEU A C 1
ATOM 4956 O O . LEU A 1 614 ? -2.516 21.930 -23.550 1.00 94.94 614 LEU A O 1
ATOM 4960 N N . PHE A 1 615 ? -0.732 21.263 -22.368 1.00 96.12 615 PHE A N 1
ATOM 4961 C CA . PHE A 1 615 ? -1.402 21.289 -21.070 1.00 96.12 615 PHE A CA 1
ATOM 4962 C C . PHE A 1 615 ? -1.307 22.691 -20.469 1.00 96.12 615 PHE A C 1
ATOM 4964 O O . PHE A 1 615 ? -0.306 23.052 -19.854 1.00 96.12 615 PHE A O 1
ATOM 4971 N N . SER A 1 616 ? -2.362 23.484 -20.648 1.00 95.00 616 SER A N 1
ATOM 4972 C CA . SER A 1 616 ? -2.508 24.771 -19.968 1.00 95.00 616 SER A CA 1
ATOM 4973 C C . SER A 1 616 ? -2.876 24.589 -18.491 1.00 95.00 616 SER A C 1
ATOM 4975 O O . SER A 1 616 ? -3.356 23.528 -18.079 1.00 95.00 616 SER A O 1
ATOM 4977 N N . ASP A 1 617 ? -2.733 25.656 -17.704 1.00 93.25 617 ASP A N 1
ATOM 4978 C CA . ASP A 1 617 ? -3.228 25.685 -16.322 1.00 93.25 617 ASP A CA 1
ATOM 4979 C C . ASP A 1 617 ? -4.736 25.386 -16.250 1.00 93.25 617 ASP A C 1
ATOM 4981 O O . ASP A 1 617 ? -5.175 24.690 -15.345 1.00 93.25 617 ASP A O 1
ATOM 4985 N N . GLU A 1 618 ? -5.527 25.803 -17.246 1.00 95.50 618 GLU A N 1
ATOM 4986 C CA . GLU A 1 618 ? -6.964 25.498 -17.328 1.00 95.50 618 GLU A CA 1
ATOM 4987 C C . GLU A 1 618 ? -7.242 23.993 -17.476 1.00 95.50 618 GLU A C 1
ATOM 4989 O O . GLU A 1 618 ? -8.160 23.465 -16.846 1.00 95.50 618 GLU A O 1
ATOM 4994 N N . VAL A 1 619 ? -6.434 23.274 -18.263 1.00 96.38 619 VAL A N 1
ATOM 4995 C CA . VAL A 1 619 ? -6.540 21.810 -18.401 1.00 96.38 619 VAL A CA 1
ATOM 4996 C C . VAL A 1 619 ? -6.210 21.129 -17.074 1.00 96.38 619 VAL A C 1
ATOM 4998 O O . VAL A 1 619 ? -6.937 20.236 -16.634 1.00 96.38 619 VAL A O 1
ATOM 5001 N N . VAL A 1 620 ? -5.129 21.564 -16.420 1.00 96.12 620 VAL A N 1
ATOM 5002 C CA . VAL A 1 620 ? -4.731 21.046 -15.104 1.00 96.12 620 VAL A CA 1
ATOM 5003 C C . VAL A 1 620 ? -5.822 21.314 -14.072 1.00 96.12 620 VAL A C 1
ATOM 5005 O O . VAL A 1 620 ? -6.198 20.405 -13.336 1.00 96.12 620 VAL A O 1
ATOM 5008 N N . ASP A 1 621 ? -6.371 22.524 -14.046 1.00 96.19 621 ASP A N 1
ATOM 5009 C CA . ASP A 1 621 ? -7.429 22.937 -13.129 1.00 96.19 621 ASP A CA 1
ATOM 5010 C C . ASP A 1 621 ? -8.726 22.168 -13.366 1.00 96.19 621 ASP A C 1
ATOM 5012 O O . ASP A 1 621 ? -9.365 21.751 -12.399 1.00 96.19 621 ASP A O 1
ATOM 5016 N N . THR A 1 622 ? -9.071 21.908 -14.628 1.00 97.50 622 THR A N 1
ATOM 5017 C CA . THR A 1 622 ? -10.239 21.103 -15.000 1.00 97.50 622 THR A CA 1
ATOM 5018 C C . THR A 1 622 ? -10.126 19.689 -14.454 1.00 97.50 622 THR A C 1
ATOM 5020 O O . THR A 1 622 ? -11.075 19.204 -13.856 1.00 97.50 622 THR A O 1
ATOM 5023 N N . ILE A 1 623 ? -8.975 19.027 -14.616 1.00 97.50 623 ILE A N 1
ATOM 5024 C CA . ILE A 1 623 ? -8.770 17.655 -14.126 1.00 97.50 623 ILE A CA 1
ATOM 5025 C C . ILE A 1 623 ? -8.657 17.645 -12.597 1.00 97.50 623 ILE A C 1
ATOM 5027 O O . ILE A 1 623 ? -9.302 16.841 -11.925 1.00 97.50 623 ILE A O 1
ATOM 5031 N N . ALA A 1 624 ? -7.846 18.538 -12.029 1.00 96.38 624 ALA A N 1
ATOM 5032 C CA . ALA A 1 624 ? -7.566 18.550 -10.599 1.00 96.38 624 ALA A CA 1
ATOM 5033 C C . ALA A 1 624 ? -8.758 19.002 -9.751 1.00 96.38 624 ALA A C 1
ATOM 5035 O O . ALA A 1 624 ? -8.904 18.541 -8.621 1.00 96.38 624 ALA A O 1
ATOM 5036 N N . GLY A 1 625 ? -9.637 19.845 -10.297 1.00 96.38 625 GLY A N 1
ATOM 5037 C CA . GLY A 1 625 ? -10.881 20.257 -9.646 1.00 96.38 625 GLY A CA 1
ATOM 5038 C C . GLY A 1 625 ? -11.893 19.123 -9.454 1.00 96.38 625 GLY A C 1
ATOM 5039 O O . GLY A 1 625 ? -12.828 19.280 -8.676 1.00 96.38 625 GLY A O 1
ATOM 5040 N N . LEU A 1 626 ? -11.705 17.978 -10.119 1.00 96.69 626 LEU A N 1
ATOM 5041 C CA . LEU A 1 626 ? -12.557 16.793 -9.964 1.00 96.69 626 LEU A CA 1
ATOM 5042 C C . LEU A 1 626 ? -12.160 15.934 -8.754 1.00 96.69 626 LEU A C 1
ATOM 5044 O O . LEU A 1 626 ? -12.894 15.015 -8.393 1.00 96.69 626 LEU A O 1
ATOM 5048 N N . ASN A 1 627 ? -10.990 16.185 -8.158 1.00 96.62 627 ASN A N 1
ATOM 5049 C CA . ASN A 1 627 ? -10.461 15.377 -7.067 1.00 96.62 627 ASN A CA 1
ATOM 5050 C C . ASN A 1 627 ? -11.256 15.614 -5.779 1.00 96.62 627 ASN A C 1
ATOM 5052 O O . ASN A 1 627 ? -11.263 16.722 -5.244 1.00 96.62 627 ASN A O 1
ATOM 5056 N N . LEU A 1 628 ? -11.886 14.562 -5.255 1.00 94.62 628 LEU A N 1
ATOM 5057 C CA . LEU A 1 628 ? -12.655 14.619 -4.018 1.00 94.62 628 LEU A CA 1
ATOM 5058 C C . LEU A 1 628 ? -12.030 13.683 -2.979 1.00 94.62 628 LEU A C 1
ATOM 5060 O O . LEU A 1 628 ? -12.384 12.510 -2.888 1.00 94.62 628 LEU A O 1
ATOM 5064 N N . LEU A 1 629 ? -11.098 14.203 -2.179 1.00 93.06 629 LEU A N 1
ATOM 5065 C CA . LEU A 1 629 ? -10.467 13.464 -1.083 1.00 93.06 629 LEU A CA 1
ATOM 5066 C C . LEU A 1 629 ? -11.108 13.844 0.250 1.00 93.06 629 LEU A C 1
ATOM 5068 O O . LEU A 1 629 ? -11.005 14.981 0.706 1.00 93.06 629 LEU A O 1
ATOM 5072 N N . ASN A 1 630 ? -11.770 12.883 0.886 1.00 91.38 630 ASN A N 1
ATOM 5073 C CA . ASN A 1 630 ? -12.327 13.029 2.224 1.00 91.38 630 ASN A CA 1
ATOM 5074 C C . ASN A 1 630 ? -12.453 11.652 2.903 1.00 91.38 630 ASN A C 1
ATOM 5076 O O . ASN A 1 630 ? -12.238 10.607 2.287 1.00 91.38 630 ASN A O 1
ATOM 5080 N N . ALA A 1 631 ? -12.803 11.655 4.187 1.00 88.50 631 ALA A N 1
ATOM 5081 C CA . ALA A 1 631 ? -12.854 10.443 4.996 1.00 88.50 631 ALA A CA 1
ATOM 5082 C C . ALA A 1 631 ? -14.088 9.553 4.757 1.00 88.50 631 ALA A C 1
ATOM 5084 O O . ALA A 1 631 ? -14.034 8.369 5.084 1.00 88.50 631 ALA A O 1
ATOM 5085 N N . SER A 1 632 ? -15.201 10.098 4.254 1.00 86.69 632 SER A N 1
ATOM 5086 C CA . SER A 1 632 ? -16.509 9.428 4.284 1.00 86.69 632 SER A CA 1
ATOM 5087 C C . SER A 1 632 ? -17.025 8.975 2.922 1.00 86.69 632 SER A C 1
ATOM 5089 O O . SER A 1 632 ? -17.646 7.920 2.841 1.00 86.69 632 SER A O 1
ATOM 5091 N N . SER A 1 633 ? -16.737 9.720 1.857 1.00 89.06 633 SER A N 1
ATOM 5092 C CA . SER A 1 633 ? -17.108 9.413 0.474 1.00 89.06 633 SER A CA 1
ATOM 5093 C C . SER A 1 633 ? -16.092 10.006 -0.518 1.00 89.06 633 SER A C 1
ATOM 5095 O O . SER A 1 633 ? -16.379 11.012 -1.177 1.00 89.06 633 SER A O 1
ATOM 5097 N N . PRO A 1 634 ? -14.869 9.448 -0.598 1.00 92.50 634 PRO A N 1
ATOM 5098 C CA . PRO A 1 634 ? -13.860 9.942 -1.521 1.00 92.50 634 PRO A CA 1
ATOM 5099 C C . PRO A 1 634 ? -14.070 9.432 -2.952 1.00 92.50 634 PRO A C 1
ATOM 5101 O O . PRO A 1 634 ? -14.342 8.252 -3.172 1.00 92.50 634 PRO A O 1
ATOM 5104 N N . THR A 1 635 ? -13.794 10.301 -3.921 1.00 94.69 635 THR A N 1
ATOM 5105 C CA . THR A 1 635 ? -13.563 9.936 -5.321 1.00 94.69 635 THR A CA 1
ATOM 5106 C C . THR A 1 635 ? -12.253 10.569 -5.769 1.00 94.69 635 THR A C 1
ATOM 5108 O O . THR A 1 635 ? -12.183 11.730 -6.179 1.00 94.69 635 THR A O 1
ATOM 5111 N N . ARG A 1 636 ? -11.186 9.787 -5.649 1.00 95.94 636 ARG A N 1
ATOM 5112 C CA . ARG A 1 636 ? -9.825 10.199 -5.972 1.00 95.94 636 ARG A CA 1
ATOM 5113 C C . ARG A 1 636 ? -9.638 10.354 -7.478 1.00 95.94 636 ARG A C 1
ATOM 5115 O O . ARG A 1 636 ? -10.043 9.482 -8.239 1.00 95.94 636 ARG A O 1
ATOM 5122 N N . VAL A 1 637 ? -8.951 11.408 -7.901 1.00 97.25 637 VAL A N 1
ATOM 5123 C CA . VAL A 1 637 ? -8.566 11.611 -9.302 1.00 97.25 637 VAL A CA 1
ATOM 5124 C C . VAL A 1 637 ? -7.074 11.381 -9.485 1.00 97.25 637 VAL A C 1
ATOM 5126 O O . VAL A 1 637 ? -6.250 11.858 -8.704 1.00 97.25 637 VAL A O 1
ATOM 5129 N N . GLU A 1 638 ? -6.725 10.633 -10.527 1.00 97.69 638 GLU A N 1
ATOM 5130 C CA . GLU A 1 638 ? -5.342 10.332 -10.894 1.00 97.69 638 GLU A CA 1
ATOM 5131 C C . GLU A 1 638 ? -5.131 10.527 -12.397 1.00 97.69 638 GLU A C 1
ATOM 5133 O O . GLU A 1 638 ? -6.021 10.232 -13.196 1.00 97.69 638 GLU A O 1
ATOM 5138 N N . LEU A 1 639 ? -3.939 10.978 -12.790 1.00 97.81 639 LEU A N 1
ATOM 5139 C CA . LEU A 1 639 ? -3.540 11.082 -14.192 1.00 97.81 639 LEU A CA 1
ATOM 5140 C C . LEU A 1 639 ? -2.623 9.911 -14.562 1.00 97.81 639 LEU A C 1
ATOM 5142 O O . LEU A 1 639 ? -1.521 9.777 -14.028 1.00 97.81 639 LEU A O 1
ATOM 5146 N N . GLU A 1 640 ? -3.085 9.080 -15.492 1.00 97.25 640 GLU A N 1
ATOM 5147 C CA . GLU A 1 640 ? -2.334 7.966 -16.069 1.00 97.25 640 GLU A CA 1
ATOM 5148 C C . GLU A 1 640 ? -1.577 8.430 -17.317 1.00 97.25 640 GLU A C 1
ATOM 5150 O O . GLU A 1 640 ? -2.171 8.965 -18.257 1.00 97.25 640 GLU A O 1
ATOM 5155 N N . THR A 1 641 ? -0.267 8.189 -17.363 1.00 95.94 641 THR A N 1
ATOM 5156 C CA . THR A 1 641 ? 0.560 8.479 -18.541 1.00 95.94 641 THR A CA 1
ATOM 5157 C C . THR A 1 641 ? 1.615 7.394 -18.787 1.00 95.94 641 THR A C 1
ATOM 5159 O O . THR A 1 641 ? 1.701 6.414 -18.041 1.00 95.94 641 THR A O 1
ATOM 5162 N N . GLN A 1 642 ? 2.398 7.544 -19.858 1.00 94.94 642 GLN A N 1
ATOM 5163 C CA . GLN A 1 642 ? 3.410 6.574 -20.277 1.00 94.94 642 GLN A CA 1
ATOM 5164 C C . GLN A 1 642 ? 4.647 7.272 -20.859 1.00 94.94 642 GLN A C 1
ATOM 5166 O O . GLN A 1 642 ? 4.617 7.816 -21.961 1.00 94.94 642 GLN A O 1
ATOM 5171 N N . PHE A 1 643 ? 5.760 7.159 -20.141 1.00 96.06 643 PHE A N 1
ATOM 5172 C CA . PHE A 1 643 ? 7.113 7.447 -20.602 1.00 96.06 643 PHE A CA 1
ATOM 5173 C C . PHE A 1 643 ? 7.839 6.122 -20.839 1.00 96.06 643 PHE A C 1
ATOM 5175 O O . PHE A 1 643 ? 7.944 5.288 -19.936 1.00 96.06 643 PHE A O 1
ATOM 5182 N N . ILE A 1 644 ? 8.357 5.938 -22.049 1.00 94.94 644 ILE A N 1
ATOM 5183 C CA . ILE A 1 644 ? 9.112 4.755 -22.475 1.00 94.94 644 ILE A CA 1
ATOM 5184 C C . ILE A 1 644 ? 10.606 5.048 -22.645 1.00 94.94 644 ILE A C 1
ATOM 5186 O O . ILE A 1 644 ? 11.391 4.106 -22.705 1.00 94.94 644 ILE A O 1
ATOM 5190 N N . HIS A 1 645 ? 11.029 6.314 -22.669 1.00 97.38 645 HIS A N 1
ATOM 5191 C CA . HIS A 1 645 ? 12.443 6.690 -22.718 1.00 97.38 645 HIS A CA 1
ATOM 5192 C C . HIS A 1 645 ? 12.720 7.970 -21.915 1.00 97.38 645 HIS A C 1
ATOM 5194 O O . HIS A 1 645 ? 11.913 8.895 -21.877 1.00 97.38 645 HIS A O 1
ATOM 5200 N N . SER A 1 646 ? 13.891 8.079 -21.280 1.00 97.31 646 SER A N 1
ATOM 5201 C CA . SER A 1 646 ? 14.191 9.195 -20.371 1.00 97.31 646 SER A CA 1
ATOM 5202 C C . SER A 1 646 ? 14.340 10.547 -21.073 1.00 97.31 646 SER A C 1
ATOM 5204 O O . SER A 1 646 ? 14.348 11.579 -20.396 1.00 97.31 646 SER A O 1
ATOM 5206 N N . SER A 1 647 ? 14.480 10.573 -22.402 1.00 96.38 647 SER A N 1
ATOM 5207 C CA . SER A 1 647 ? 14.488 11.810 -23.201 1.00 96.38 647 SER A CA 1
ATOM 5208 C C . SER A 1 647 ? 13.111 12.459 -23.323 1.00 96.38 647 SER A C 1
ATOM 5210 O O . SER A 1 647 ? 13.032 13.636 -23.646 1.00 96.38 647 SER A O 1
ATOM 5212 N N . GLU A 1 648 ? 12.038 11.709 -23.077 1.00 96.50 648 GLU A N 1
ATOM 5213 C CA . GLU A 1 648 ? 10.664 12.214 -23.137 1.00 96.50 648 GLU A CA 1
ATOM 5214 C C . GLU A 1 648 ? 10.335 13.081 -21.915 1.00 96.50 648 GLU A C 1
ATOM 5216 O O . GLU A 1 648 ? 9.465 13.941 -21.971 1.00 96.50 648 GLU A O 1
ATOM 5221 N N . ILE A 1 649 ? 11.073 12.904 -20.816 1.00 97.00 649 ILE A N 1
ATOM 5222 C CA . ILE A 1 649 ? 10.866 13.637 -19.569 1.00 97.00 649 ILE A CA 1
ATOM 5223 C C . ILE A 1 649 ? 11.561 15.002 -19.651 1.00 97.00 649 ILE A C 1
ATOM 5225 O O . ILE A 1 649 ? 12.772 15.129 -19.448 1.00 97.00 649 ILE A O 1
ATOM 5229 N N . GLN A 1 650 ? 10.755 16.013 -19.957 1.00 95.38 650 GLN A N 1
ATOM 5230 C CA . GLN A 1 650 ? 11.129 17.423 -20.109 1.00 95.38 650 GLN A CA 1
ATOM 5231 C C . GLN A 1 650 ? 10.839 18.262 -18.852 1.00 95.38 650 GLN A C 1
ATOM 5233 O O . GLN A 1 650 ? 10.033 17.866 -18.011 1.00 95.38 650 GLN A O 1
ATOM 5238 N N . GLU A 1 651 ? 11.448 19.448 -18.755 1.00 92.06 651 GLU A N 1
ATOM 5239 C CA . GLU A 1 651 ? 11.290 20.384 -17.627 1.00 92.06 651 GLU A CA 1
ATOM 5240 C C . GLU A 1 651 ? 9.837 20.842 -17.417 1.00 92.06 651 GLU A C 1
ATOM 5242 O O . GLU A 1 651 ? 9.377 20.914 -16.276 1.00 92.06 651 GLU A O 1
ATOM 5247 N N . VAL A 1 652 ? 9.093 21.062 -18.508 1.00 95.06 652 VAL A N 1
ATOM 5248 C CA . VAL A 1 652 ? 7.672 21.454 -18.482 1.00 95.06 652 VAL A CA 1
ATOM 5249 C C . VAL A 1 652 ? 6.806 20.478 -17.678 1.00 95.06 652 VAL A C 1
ATOM 5251 O O . VAL A 1 652 ? 5.947 20.916 -16.914 1.00 95.06 652 VAL A O 1
ATOM 5254 N N . HIS A 1 653 ? 7.091 19.169 -17.726 1.00 96.44 653 HIS A N 1
ATOM 5255 C CA . HIS A 1 653 ? 6.362 18.186 -16.918 1.00 96.44 653 HIS A CA 1
ATOM 5256 C C . HIS A 1 653 ? 6.486 18.483 -15.425 1.00 96.44 653 HIS A C 1
ATOM 5258 O O . HIS A 1 653 ? 5.507 18.361 -14.698 1.00 96.44 653 HIS A O 1
ATOM 5264 N N . GLY A 1 654 ? 7.669 18.900 -14.960 1.00 94.00 654 GLY A N 1
ATOM 5265 C CA . GLY A 1 654 ? 7.894 19.197 -13.548 1.00 94.00 654 GLY A CA 1
ATOM 5266 C C . GLY A 1 654 ? 6.983 20.308 -13.032 1.00 94.00 654 GLY A C 1
ATOM 5267 O O . GLY A 1 654 ? 6.478 20.208 -11.918 1.00 94.00 654 GLY A O 1
ATOM 5268 N N . HIS A 1 655 ? 6.720 21.334 -13.847 1.00 91.94 655 HIS A N 1
ATOM 5269 C CA . HIS A 1 655 ? 5.757 22.377 -13.496 1.00 91.94 655 HIS A CA 1
ATOM 5270 C C . HIS A 1 655 ? 4.327 21.831 -13.407 1.00 91.94 655 HIS A C 1
ATOM 5272 O O . HIS A 1 655 ? 3.685 21.988 -12.369 1.00 91.94 655 HIS A O 1
ATOM 5278 N N . LEU A 1 656 ? 3.871 21.113 -14.437 1.00 95.81 656 LEU A N 1
ATOM 5279 C CA . LEU A 1 656 ? 2.520 20.545 -14.484 1.00 95.81 656 LEU A CA 1
ATOM 5280 C C . LEU A 1 656 ? 2.257 19.574 -13.323 1.00 95.81 656 LEU A C 1
ATOM 5282 O O . LEU A 1 656 ? 1.208 19.626 -12.684 1.00 95.81 656 LEU A O 1
ATOM 5286 N N . ILE A 1 657 ? 3.226 18.714 -13.002 1.00 95.31 657 ILE A N 1
ATOM 5287 C CA . ILE A 1 657 ? 3.098 17.733 -11.918 1.00 95.31 657 ILE A CA 1
ATOM 5288 C C . ILE A 1 657 ? 3.006 18.420 -10.559 1.00 95.31 657 ILE A C 1
ATOM 5290 O O . ILE A 1 657 ? 2.200 17.999 -9.735 1.00 95.31 657 ILE A O 1
ATOM 5294 N N . ARG A 1 658 ? 3.773 19.491 -10.308 1.00 92.88 658 ARG A N 1
ATOM 5295 C CA . ARG A 1 658 ? 3.629 20.262 -9.061 1.00 92.88 658 ARG A CA 1
ATOM 5296 C C . ARG A 1 658 ? 2.219 20.837 -8.923 1.00 92.88 658 ARG A C 1
ATOM 5298 O O . ARG A 1 658 ? 1.642 20.749 -7.840 1.00 92.88 658 ARG A O 1
ATOM 5305 N N . ASN A 1 659 ? 1.637 21.340 -10.012 1.00 93.56 659 ASN A N 1
ATOM 5306 C CA . ASN A 1 659 ? 0.271 21.866 -10.000 1.00 93.56 659 ASN A CA 1
ATOM 5307 C C . ASN A 1 659 ? -0.754 20.760 -9.673 1.00 93.56 659 ASN A C 1
ATOM 5309 O O . ASN A 1 659 ? -1.631 20.984 -8.840 1.00 93.56 659 ASN A O 1
ATOM 5313 N N . PHE A 1 660 ? -0.592 19.546 -10.212 1.00 96.44 660 PHE A N 1
ATOM 5314 C CA . PHE A 1 660 ? -1.424 18.390 -9.840 1.00 96.44 660 PHE A CA 1
ATOM 5315 C C . PHE A 1 660 ? -1.234 17.953 -8.380 1.00 96.44 660 PHE A C 1
ATOM 5317 O O . PHE A 1 660 ? -2.209 17.831 -7.634 1.00 96.44 660 PHE A O 1
ATOM 5324 N N . LEU A 1 661 ? 0.015 17.762 -7.943 1.00 93.75 661 LEU A N 1
ATOM 5325 C CA . LEU A 1 661 ? 0.336 17.287 -6.594 1.00 93.75 661 LEU A CA 1
ATOM 5326 C C . LEU A 1 661 ? -0.128 18.266 -5.514 1.00 93.75 661 LEU A C 1
ATOM 5328 O O . LEU A 1 661 ? -0.617 17.832 -4.475 1.00 93.75 661 LEU A O 1
ATOM 5332 N N . SER A 1 662 ? -0.031 19.577 -5.756 1.00 92.06 662 SER A N 1
ATOM 5333 C CA . SER A 1 662 ? -0.513 20.600 -4.815 1.00 92.06 662 SER A CA 1
ATOM 5334 C C . SER A 1 662 ? -2.027 20.544 -4.560 1.00 92.06 662 SER A C 1
ATOM 5336 O O . SER A 1 662 ? -2.491 21.105 -3.571 1.00 92.06 662 SER A O 1
ATOM 5338 N N . LYS A 1 663 ? -2.774 19.829 -5.416 1.00 92.69 663 LYS A N 1
ATOM 5339 C CA . LYS A 1 663 ? -4.221 19.573 -5.330 1.00 92.69 663 LYS A CA 1
ATOM 5340 C C . LYS A 1 663 ? -4.546 18.104 -5.016 1.00 92.69 663 LYS A C 1
ATOM 5342 O O . LYS A 1 663 ? -5.679 17.653 -5.190 1.00 92.69 663 LYS A O 1
ATOM 5347 N N . GLY A 1 664 ? -3.545 17.329 -4.596 1.00 94.25 664 GLY A N 1
ATOM 5348 C CA . GLY A 1 664 ? -3.690 15.919 -4.239 1.00 94.25 664 GLY A CA 1
ATOM 5349 C C . GLY A 1 664 ? -3.958 14.971 -5.410 1.00 94.25 664 GLY A C 1
ATOM 5350 O O . GLY A 1 664 ? -4.411 13.852 -5.171 1.00 94.25 664 GLY A O 1
ATOM 5351 N N . VAL A 1 665 ? -3.702 15.388 -6.656 1.00 96.62 665 VAL A N 1
ATOM 5352 C CA . VAL A 1 665 ? -3.796 14.507 -7.828 1.00 96.62 665 VAL A CA 1
ATOM 5353 C C . VAL A 1 665 ? -2.453 13.838 -8.076 1.00 96.62 665 VAL A C 1
ATOM 5355 O O . VAL A 1 665 ? -1.450 14.500 -8.347 1.00 96.62 665 VAL A O 1
ATOM 5358 N N . THR A 1 666 ? -2.442 12.508 -8.023 1.00 95.31 666 THR A N 1
ATOM 5359 C CA . THR A 1 666 ? -1.261 11.721 -8.388 1.00 95.31 666 THR A CA 1
ATOM 5360 C C . THR A 1 666 ? -1.150 11.627 -9.904 1.00 95.31 666 THR A C 1
ATOM 5362 O O . THR A 1 666 ? -2.085 11.190 -10.575 1.00 95.31 666 THR A O 1
ATOM 5365 N N . VAL A 1 667 ? 0.025 11.966 -10.436 1.00 96.94 667 VAL A N 1
ATOM 5366 C CA . VAL A 1 667 ? 0.426 11.608 -11.801 1.00 96.94 667 VAL A CA 1
ATOM 5367 C C . VAL A 1 667 ? 1.286 10.355 -11.720 1.00 96.94 667 VAL A C 1
ATOM 5369 O O . VAL A 1 667 ? 2.287 10.343 -10.998 1.00 96.94 667 VAL A O 1
ATOM 5372 N N . TYR A 1 668 ? 0.915 9.305 -12.447 1.00 96.81 668 TYR A N 1
ATOM 5373 C CA . TYR A 1 668 ? 1.655 8.048 -12.432 1.00 96.81 668 TYR A CA 1
ATOM 5374 C C . TYR A 1 668 ? 1.985 7.541 -13.830 1.00 96.81 668 TYR A C 1
ATOM 5376 O O . TYR A 1 668 ? 1.310 7.849 -14.814 1.00 96.81 668 TYR A O 1
ATOM 5384 N N . ASN A 1 669 ? 3.060 6.761 -13.899 1.00 96.06 669 ASN A N 1
ATOM 5385 C CA . ASN A 1 669 ? 3.616 6.260 -15.145 1.00 96.06 669 ASN A CA 1
ATOM 5386 C C . ASN A 1 669 ? 3.518 4.734 -15.238 1.00 96.06 669 ASN A C 1
ATOM 5388 O O . ASN A 1 669 ? 4.003 4.023 -14.352 1.00 96.06 669 ASN A O 1
ATOM 5392 N N . ASN A 1 670 ? 2.952 4.259 -16.348 1.00 94.81 670 ASN A N 1
ATOM 5393 C CA . ASN A 1 670 ? 3.027 2.871 -16.791 1.00 94.81 670 ASN A CA 1
ATOM 5394 C C . ASN A 1 670 ? 4.104 2.757 -17.877 1.00 94.81 670 ASN A C 1
ATOM 5396 O O . ASN A 1 670 ? 3.956 3.311 -18.960 1.00 94.81 670 ASN A O 1
ATOM 5400 N N . ILE A 1 671 ? 5.195 2.044 -17.603 1.00 96.00 671 ILE A N 1
ATOM 5401 C CA . ILE A 1 671 ? 6.320 1.861 -18.530 1.00 96.00 671 ILE A CA 1
ATOM 5402 C C . ILE A 1 671 ? 6.083 0.609 -19.378 1.00 96.00 671 ILE A C 1
ATOM 5404 O O . ILE A 1 671 ? 5.670 -0.426 -18.859 1.00 96.00 671 ILE A O 1
ATOM 5408 N N . LEU A 1 672 ? 6.413 0.667 -20.670 1.00 95.94 672 LEU A N 1
ATOM 5409 C CA . LEU A 1 672 ? 6.447 -0.504 -21.551 1.00 95.94 672 LEU A CA 1
ATOM 5410 C C . LEU A 1 672 ? 7.891 -0.917 -21.818 1.00 95.94 672 LEU A C 1
ATOM 5412 O O . LEU A 1 672 ? 8.679 -0.098 -22.292 1.00 95.94 672 LEU A O 1
ATOM 5416 N N . LEU A 1 673 ? 8.231 -2.179 -21.557 1.00 97.31 673 LEU A N 1
ATOM 5417 C CA . LEU A 1 673 ? 9.548 -2.720 -21.884 1.00 97.31 673 LEU A CA 1
ATOM 5418 C C . LEU A 1 673 ? 9.630 -3.052 -23.381 1.00 97.31 673 LEU A C 1
ATOM 5420 O O . LEU A 1 673 ? 8.929 -3.939 -23.877 1.00 97.31 673 LEU A O 1
ATOM 5424 N N . LEU A 1 674 ? 10.473 -2.329 -24.111 1.00 96.69 674 LEU A N 1
ATOM 5425 C CA . LEU A 1 674 ? 10.553 -2.377 -25.570 1.00 96.69 674 LEU A CA 1
ATOM 5426 C C . LEU A 1 674 ? 11.994 -2.632 -26.010 1.00 96.69 674 LEU A C 1
ATOM 5428 O O . LEU A 1 674 ? 12.915 -1.911 -25.610 1.00 96.69 674 LEU A O 1
ATOM 5432 N N . SER A 1 675 ? 12.185 -3.650 -26.857 1.00 95.62 675 SER A N 1
ATOM 5433 C CA . SER A 1 675 ? 13.522 -4.042 -27.304 1.00 95.62 675 SER A CA 1
ATOM 5434 C C . SER A 1 675 ? 14.208 -2.927 -28.098 1.00 95.62 675 SER A C 1
ATOM 5436 O O . SER A 1 675 ? 13.610 -2.338 -29.003 1.00 95.62 675 SER A O 1
ATOM 5438 N N . GLY A 1 676 ? 15.469 -2.638 -27.768 1.00 95.69 676 GLY A N 1
ATOM 5439 C CA . GLY A 1 676 ? 16.266 -1.574 -28.380 1.00 95.69 676 GLY A CA 1
ATOM 5440 C C . GLY A 1 676 ? 15.829 -0.153 -28.024 1.00 95.69 676 GLY A C 1
ATOM 5441 O O . GLY A 1 676 ? 16.253 0.785 -28.699 1.00 95.69 676 GLY A O 1
ATOM 5442 N N . ILE A 1 677 ? 14.976 0.018 -27.009 1.00 97.06 677 ILE A N 1
ATOM 5443 C CA . ILE A 1 677 ? 14.539 1.329 -26.507 1.00 97.06 677 ILE A CA 1
ATOM 5444 C C . ILE A 1 677 ? 14.967 1.502 -25.055 1.00 97.06 677 ILE A C 1
ATOM 5446 O O . ILE A 1 677 ? 15.751 2.393 -24.744 1.00 97.06 677 ILE A O 1
ATOM 5450 N N . ASN A 1 678 ? 14.465 0.639 -24.174 1.00 96.75 678 ASN A N 1
ATOM 5451 C CA . ASN A 1 678 ? 14.649 0.743 -22.726 1.00 96.75 678 ASN A CA 1
ATOM 5452 C C . ASN A 1 678 ? 14.894 -0.621 -22.055 1.00 96.75 678 ASN A C 1
ATOM 5454 O O . ASN A 1 678 ? 14.839 -0.732 -20.832 1.00 96.75 678 ASN A O 1
ATOM 5458 N N . ASP A 1 679 ? 15.212 -1.651 -22.843 1.00 96.25 679 ASP A N 1
ATOM 5459 C CA . ASP A 1 679 ? 15.557 -3.015 -22.424 1.00 96.25 679 ASP A CA 1
ATOM 5460 C C . ASP A 1 679 ? 16.975 -3.127 -21.836 1.00 96.25 679 ASP A C 1
ATOM 5462 O O . ASP A 1 679 ? 17.659 -4.136 -21.996 1.00 96.25 679 ASP A O 1
ATOM 5466 N N . ASN A 1 680 ? 17.426 -2.087 -21.131 1.00 94.56 680 ASN A N 1
ATOM 5467 C CA . ASN A 1 680 ? 18.706 -2.049 -20.435 1.00 94.56 680 ASN A CA 1
ATOM 5468 C C . ASN A 1 680 ? 18.603 -1.288 -19.106 1.00 94.56 680 ASN A C 1
ATOM 5470 O O . ASN A 1 680 ? 17.750 -0.421 -18.909 1.00 94.56 680 ASN A O 1
ATOM 5474 N N . GLU A 1 681 ? 19.506 -1.617 -18.187 1.00 93.75 681 GLU A N 1
ATOM 5475 C CA . GLU A 1 681 ? 19.505 -1.095 -16.821 1.00 93.75 681 GLU A CA 1
ATOM 5476 C C . GLU A 1 681 ? 19.783 0.409 -16.722 1.00 93.75 681 GLU A C 1
ATOM 5478 O O . GLU A 1 681 ? 19.155 1.088 -15.909 1.00 93.75 681 GLU A O 1
ATOM 5483 N N . ASP A 1 682 ? 20.672 0.948 -17.558 1.00 95.19 682 ASP A N 1
ATOM 5484 C CA . ASP A 1 682 ? 21.051 2.361 -17.509 1.00 95.19 682 ASP A CA 1
ATOM 5485 C C . ASP A 1 682 ? 19.897 3.272 -17.914 1.00 95.19 682 ASP A C 1
ATOM 5487 O O . ASP A 1 682 ? 19.625 4.275 -17.249 1.00 95.19 682 ASP A O 1
ATOM 5491 N N . GLU A 1 683 ? 19.208 2.935 -19.002 1.00 97.12 683 GLU A N 1
ATOM 5492 C CA . GLU A 1 683 ? 18.083 3.726 -19.474 1.00 97.12 683 GLU A CA 1
ATOM 5493 C C . GLU A 1 683 ? 16.890 3.611 -18.531 1.00 97.12 683 GLU A C 1
ATOM 5495 O O . GLU A 1 683 ? 16.324 4.631 -18.132 1.00 97.12 683 GLU A O 1
ATOM 5500 N N . MET A 1 684 ? 16.578 2.398 -18.064 1.00 97.12 684 MET A N 1
ATOM 5501 C CA . MET A 1 684 ? 15.502 2.212 -17.097 1.00 97.12 684 MET A CA 1
ATOM 5502 C C . MET A 1 684 ? 15.761 2.987 -15.798 1.00 97.12 684 MET A C 1
ATOM 5504 O O . MET A 1 684 ? 14.874 3.662 -15.276 1.00 97.12 684 MET A O 1
ATOM 5508 N N . LYS A 1 685 ? 17.005 2.978 -15.306 1.00 96.38 685 LYS A N 1
ATOM 5509 C CA . LYS A 1 685 ? 17.418 3.768 -14.143 1.00 96.38 685 LYS A CA 1
ATOM 5510 C C . LYS A 1 685 ? 17.184 5.264 -14.350 1.00 96.38 685 LYS A C 1
ATOM 5512 O O . LYS A 1 685 ? 16.754 5.936 -13.414 1.00 96.38 685 LYS A O 1
ATOM 5517 N N . LYS A 1 686 ? 17.456 5.804 -15.544 1.00 97.31 686 LYS A N 1
ATOM 5518 C CA . LYS A 1 686 ? 17.187 7.220 -15.849 1.00 97.31 686 LYS A CA 1
ATOM 5519 C C . LYS A 1 686 ? 15.693 7.519 -15.880 1.00 97.31 686 LYS A C 1
ATOM 5521 O O . LYS A 1 686 ? 15.313 8.554 -15.341 1.00 97.31 686 LYS A O 1
ATOM 5526 N N . ILE A 1 687 ? 14.871 6.655 -16.484 1.00 97.44 687 ILE A N 1
ATOM 5527 C CA . ILE A 1 687 ? 13.408 6.817 -16.509 1.00 97.44 687 ILE A CA 1
ATOM 5528 C C . ILE A 1 687 ? 12.887 6.881 -15.072 1.00 97.44 687 ILE A C 1
ATOM 5530 O O . ILE A 1 687 ? 12.308 7.893 -14.679 1.00 97.44 687 ILE A O 1
ATOM 5534 N N . CYS A 1 688 ? 13.179 5.857 -14.263 1.00 96.00 688 CYS A N 1
ATOM 5535 C CA . CYS A 1 688 ? 12.704 5.774 -12.884 1.00 96.00 688 CYS A CA 1
ATOM 5536 C C . CYS A 1 688 ? 13.144 6.979 -12.043 1.00 96.00 688 CYS A C 1
ATOM 5538 O O . CYS A 1 688 ? 12.324 7.623 -11.386 1.00 96.00 688 CYS A O 1
ATOM 5540 N N . TYR A 1 689 ? 14.432 7.322 -12.115 1.00 94.56 689 TYR A N 1
ATOM 5541 C CA . TYR A 1 689 ? 14.990 8.445 -11.375 1.00 94.56 689 TYR A CA 1
ATOM 5542 C C . TYR A 1 689 ? 14.373 9.784 -11.791 1.00 94.56 689 TYR A C 1
ATOM 5544 O O . TYR A 1 689 ? 13.999 10.577 -10.931 1.00 94.56 689 TYR A O 1
ATOM 5552 N N . LYS A 1 690 ? 14.246 10.057 -13.097 1.00 95.25 690 LYS A N 1
ATOM 5553 C CA . LYS A 1 690 ? 13.679 11.323 -13.582 1.00 95.25 690 LYS A CA 1
ATOM 5554 C C . LYS A 1 690 ? 12.198 11.446 -13.242 1.00 95.25 690 LYS A C 1
ATOM 5556 O O . LYS A 1 690 ? 11.803 12.506 -12.768 1.00 95.25 690 LYS A O 1
ATOM 5561 N N . CYS A 1 691 ? 11.408 10.382 -13.422 1.00 95.00 691 CYS A N 1
ATOM 5562 C CA . CYS A 1 691 ? 10.004 10.346 -13.002 1.00 95.00 691 CYS A CA 1
ATOM 5563 C C . CYS A 1 691 ? 9.888 10.710 -11.522 1.00 95.00 691 CYS A C 1
ATOM 5565 O O . CYS A 1 691 ? 9.187 11.658 -11.162 1.00 95.00 691 CYS A O 1
ATOM 5567 N N . ARG A 1 692 ? 10.660 10.026 -10.671 1.00 92.00 692 ARG A N 1
ATOM 5568 C CA . ARG A 1 692 ? 10.652 10.316 -9.245 1.00 92.00 692 ARG A CA 1
ATOM 5569 C C . ARG A 1 692 ? 11.107 11.736 -8.959 1.00 92.00 692 ARG A C 1
ATOM 5571 O O . ARG A 1 692 ? 10.491 12.391 -8.132 1.00 92.00 692 ARG A O 1
ATOM 5578 N N . GLN A 1 693 ? 12.148 12.240 -9.613 1.00 91.25 693 GLN A N 1
ATOM 5579 C CA . GLN A 1 693 ? 12.659 13.593 -9.392 1.00 91.25 693 GLN A CA 1
ATOM 5580 C C . GLN A 1 693 ? 11.561 14.651 -9.562 1.00 91.25 693 GLN A C 1
ATOM 5582 O O . GLN A 1 693 ? 11.433 15.515 -8.697 1.00 91.25 693 GLN A O 1
ATOM 5587 N N . ILE A 1 694 ? 10.722 14.535 -10.593 1.00 91.75 694 ILE A N 1
ATOM 5588 C CA . ILE A 1 694 ? 9.643 15.495 -10.877 1.00 91.75 694 ILE A CA 1
ATOM 5589 C C . ILE A 1 694 ? 8.313 15.187 -10.174 1.00 91.75 694 ILE A C 1
ATOM 5591 O O . ILE A 1 694 ? 7.374 15.961 -10.309 1.00 91.75 694 ILE A O 1
ATOM 5595 N N . GLY A 1 695 ? 8.232 14.107 -9.390 1.00 91.94 695 GLY A N 1
ATOM 5596 C CA . GLY A 1 695 ? 7.045 13.763 -8.597 1.00 91.94 695 GLY A CA 1
ATOM 5597 C C . GLY A 1 695 ? 6.054 12.819 -9.280 1.00 91.94 695 GLY A C 1
ATOM 5598 O O . GLY A 1 695 ? 4.932 12.694 -8.803 1.00 91.94 695 GLY A O 1
ATOM 5599 N N . ILE A 1 696 ? 6.454 12.145 -10.361 1.00 94.12 696 ILE A N 1
ATOM 5600 C CA . ILE A 1 696 ? 5.677 11.043 -10.938 1.00 94.12 696 ILE A CA 1
ATOM 5601 C C . ILE A 1 696 ? 5.830 9.805 -10.057 1.00 94.12 696 ILE A C 1
ATOM 5603 O O . ILE A 1 696 ? 6.950 9.392 -9.736 1.00 94.12 696 ILE A O 1
ATOM 5607 N N . GLU A 1 697 ? 4.703 9.178 -9.738 1.00 92.88 697 GLU A N 1
ATOM 5608 C CA . GLU A 1 697 ? 4.666 7.868 -9.101 1.00 92.88 697 GLU A CA 1
ATOM 5609 C C . GLU A 1 697 ? 4.869 6.756 -10.138 1.00 92.88 697 GLU A C 1
ATOM 5611 O O . GLU A 1 697 ? 4.221 6.712 -11.184 1.00 92.88 697 GLU A O 1
ATOM 5616 N N . LEU A 1 698 ? 5.808 5.851 -9.871 1.00 89.19 698 LEU A N 1
ATOM 5617 C CA . LEU A 1 698 ? 6.043 4.696 -10.735 1.00 89.19 698 LEU A CA 1
ATOM 5618 C C . LEU A 1 698 ? 5.117 3.566 -10.314 1.00 89.19 698 LEU A C 1
ATOM 5620 O O . LEU A 1 698 ? 5.159 3.144 -9.158 1.00 89.19 698 LEU A O 1
ATOM 5624 N N . LEU A 1 699 ? 4.317 3.069 -11.256 1.00 87.81 699 LEU A N 1
ATOM 5625 C CA . LEU A 1 699 ? 3.374 1.993 -10.987 1.00 87.81 699 LEU A CA 1
ATOM 5626 C C . LEU A 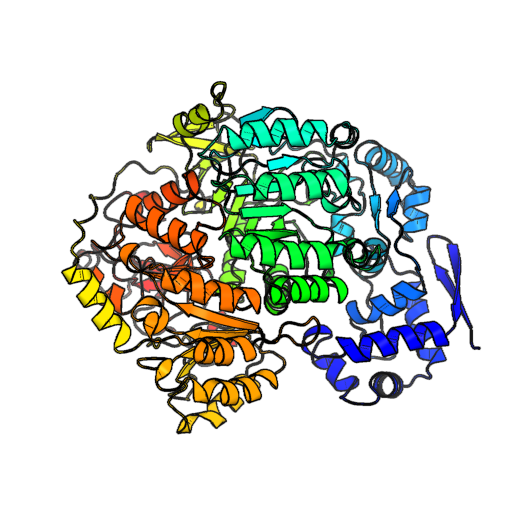1 699 ? 3.834 0.671 -11.602 1.00 87.81 699 LEU A C 1
ATOM 5628 O O . LEU A 1 699 ? 4.420 -0.160 -10.908 1.00 87.81 699 LEU A O 1
ATOM 5632 N N . LEU A 1 700 ? 3.560 0.475 -12.894 1.00 94.75 700 LEU A N 1
ATOM 5633 C CA . LEU A 1 700 ? 3.842 -0.769 -13.603 1.00 94.75 700 LEU A CA 1
ATOM 5634 C C . LEU A 1 700 ? 4.959 -0.570 -14.620 1.00 94.75 700 LEU A C 1
ATOM 5636 O O . LEU A 1 700 ? 5.016 0.431 -15.330 1.00 94.75 700 LEU A O 1
ATOM 5640 N N . LEU A 1 701 ? 5.805 -1.583 -14.736 1.00 97.38 701 LEU A N 1
ATOM 5641 C CA . LEU A 1 701 ? 6.584 -1.878 -15.921 1.00 97.38 701 LEU A CA 1
ATOM 5642 C C . LEU A 1 701 ? 5.970 -3.121 -16.561 1.00 97.38 701 LEU A C 1
ATOM 5644 O O . LEU A 1 701 ? 6.127 -4.240 -16.066 1.00 97.38 701 LEU A O 1
ATOM 5648 N N . TYR A 1 702 ? 5.248 -2.920 -17.660 1.00 97.19 702 TYR A N 1
ATOM 5649 C CA . TYR A 1 702 ? 4.723 -4.011 -18.463 1.00 97.19 702 TYR A CA 1
ATOM 5650 C C . TYR A 1 702 ? 5.870 -4.659 -19.231 1.00 97.19 702 TYR A C 1
ATOM 5652 O O . TYR A 1 702 ? 6.467 -4.074 -20.136 1.00 97.19 702 TYR A O 1
ATOM 5660 N N . THR A 1 703 ? 6.184 -5.889 -18.853 1.00 97.00 703 THR A N 1
ATOM 5661 C CA . THR A 1 703 ? 7.214 -6.719 -19.483 1.00 97.00 703 THR A CA 1
ATOM 5662 C C . THR A 1 703 ? 6.750 -7.265 -20.833 1.00 97.00 703 THR A C 1
ATOM 5664 O O . THR A 1 703 ? 7.579 -7.459 -21.717 1.00 97.00 703 THR A O 1
ATOM 5667 N N . ALA A 1 704 ? 5.436 -7.458 -21.008 1.00 95.06 704 ALA A N 1
ATOM 5668 C CA . ALA A 1 704 ? 4.806 -7.926 -22.240 1.00 95.06 704 ALA A CA 1
ATOM 5669 C C . ALA A 1 704 ? 3.280 -7.725 -22.247 1.00 95.06 704 ALA A C 1
ATOM 5671 O O . ALA A 1 704 ? 2.675 -7.410 -21.218 1.00 95.06 704 ALA A O 1
ATOM 5672 N N . GLY A 1 705 ? 2.674 -7.990 -23.411 1.00 91.06 705 GLY A N 1
ATOM 5673 C CA . GLY A 1 705 ? 1.225 -8.133 -23.595 1.00 91.06 705 GLY A CA 1
ATOM 5674 C C . GLY A 1 705 ? 0.481 -6.873 -24.036 1.00 91.06 705 GLY A C 1
ATOM 5675 O O . GLY A 1 705 ? -0.690 -6.941 -24.401 1.00 91.06 705 GLY A O 1
ATOM 5676 N N . MET A 1 706 ? 1.139 -5.712 -24.053 1.00 91.44 706 MET A N 1
ATOM 5677 C CA . MET A 1 706 ? 0.534 -4.511 -24.633 1.00 91.44 706 MET A CA 1
ATOM 5678 C C . MET A 1 706 ? 0.553 -4.579 -26.169 1.00 91.44 706 MET A C 1
ATOM 5680 O O . MET A 1 706 ? 1.539 -5.057 -26.736 1.00 91.44 706 MET A O 1
ATOM 5684 N N . PRO A 1 707 ? -0.449 -4.029 -26.885 1.00 89.06 707 PRO A N 1
ATOM 5685 C CA . PRO A 1 707 ? -0.552 -4.172 -28.345 1.00 89.06 707 PRO A CA 1
ATOM 5686 C C . PRO A 1 707 ? 0.680 -3.691 -29.123 1.00 89.06 707 PRO A C 1
ATOM 5688 O O . PRO A 1 707 ? 1.051 -4.270 -30.145 1.00 89.06 707 PRO A O 1
ATOM 5691 N N . VAL A 1 708 ? 1.333 -2.627 -28.645 1.00 91.44 708 VAL A N 1
ATOM 5692 C CA . VAL A 1 708 ? 2.580 -2.129 -29.243 1.00 91.44 708 VAL A CA 1
ATOM 5693 C C . VAL A 1 708 ? 3.757 -3.075 -28.980 1.00 91.44 708 VAL A C 1
ATOM 5695 O O . VAL A 1 708 ? 4.567 -3.283 -29.879 1.00 91.44 708 VAL A O 1
ATOM 5698 N N . GLN A 1 709 ? 3.821 -3.715 -27.806 1.00 92.69 709 GLN A N 1
ATOM 5699 C CA . GLN A 1 709 ? 4.848 -4.711 -27.478 1.00 92.69 709 GLN A CA 1
ATOM 5700 C C . GLN A 1 709 ? 4.676 -5.978 -28.314 1.00 92.69 709 GLN A C 1
ATOM 5702 O O . GLN A 1 709 ? 5.660 -6.473 -28.853 1.00 92.69 709 GLN A O 1
ATOM 5707 N N . GLU A 1 710 ? 3.445 -6.471 -28.484 1.00 89.56 710 GLU A N 1
ATOM 5708 C CA . GLU A 1 710 ? 3.182 -7.661 -29.302 1.00 89.56 710 GLU A CA 1
ATOM 5709 C C . GLU A 1 710 ? 3.660 -7.492 -30.745 1.00 89.56 710 GLU A C 1
ATOM 5711 O O . GLU A 1 710 ? 4.132 -8.449 -31.348 1.00 89.56 710 GLU A O 1
ATOM 5716 N N . LYS A 1 711 ? 3.575 -6.278 -31.300 1.00 90.88 711 LYS A N 1
ATOM 5717 C CA . LYS A 1 711 ? 4.066 -5.977 -32.651 1.00 90.88 711 LYS A CA 1
ATOM 5718 C C . LYS A 1 711 ? 5.570 -5.718 -32.673 1.00 90.88 711 LYS A C 1
ATOM 5720 O O . LYS A 1 711 ? 6.273 -6.288 -33.501 1.00 90.88 711 LYS A O 1
ATOM 5725 N N . TRP A 1 712 ? 6.060 -4.853 -31.783 1.00 94.12 712 TRP A N 1
ATOM 5726 C CA . TRP A 1 712 ? 7.452 -4.395 -31.779 1.00 94.12 712 TRP A CA 1
ATOM 5727 C C . TRP A 1 712 ? 8.427 -5.495 -31.349 1.00 94.12 712 TRP A C 1
ATOM 5729 O O . TRP A 1 712 ? 9.424 -5.752 -32.024 1.00 94.12 712 TRP A O 1
ATOM 5739 N N . ASN A 1 713 ? 8.111 -6.196 -30.259 1.00 94.38 713 ASN A N 1
ATOM 5740 C CA . ASN A 1 713 ? 8.961 -7.253 -29.721 1.00 94.38 713 ASN A CA 1
ATOM 5741 C C . ASN A 1 713 ? 8.769 -8.592 -30.462 1.00 94.38 713 ASN A C 1
ATOM 5743 O O . ASN A 1 713 ? 9.553 -9.505 -30.235 1.00 94.38 713 ASN A O 1
ATOM 5747 N N . ALA A 1 714 ? 7.796 -8.749 -31.374 1.00 88.00 714 ALA A N 1
ATOM 5748 C CA . ALA A 1 714 ? 7.598 -10.015 -32.104 1.00 88.00 714 ALA A CA 1
ATOM 5749 C C . ALA A 1 714 ? 8.835 -10.449 -32.900 1.00 88.00 714 ALA A C 1
ATOM 5751 O O . ALA A 1 714 ? 9.242 -11.605 -32.840 1.00 88.00 714 ALA A O 1
ATOM 5752 N N . SER A 1 715 ? 9.469 -9.527 -33.627 1.00 84.19 715 SER A N 1
ATOM 5753 C CA . SER A 1 715 ? 10.692 -9.841 -34.375 1.00 84.19 715 SER A CA 1
ATOM 5754 C C . SER A 1 715 ? 11.925 -9.953 -33.481 1.00 84.19 715 SER A C 1
ATOM 5756 O O . SER A 1 715 ? 13.017 -10.267 -33.956 1.00 84.19 715 SER A O 1
ATOM 5758 N N . SER A 1 716 ? 11.831 -9.501 -32.230 1.00 87.00 716 SER A N 1
ATOM 5759 C CA . SER A 1 716 ? 12.976 -9.184 -31.369 1.00 87.00 716 SER A CA 1
ATOM 5760 C C . SER A 1 716 ? 12.553 -9.195 -29.903 1.00 87.00 716 SER A C 1
ATOM 5762 O O . SER A 1 716 ? 12.454 -8.137 -29.279 1.00 87.00 716 SER A O 1
ATOM 5764 N N . PRO A 1 717 ? 12.221 -10.378 -29.381 1.00 92.12 717 PRO A N 1
ATOM 5765 C CA . PRO A 1 717 ? 11.661 -10.502 -28.048 1.00 92.12 717 PRO A CA 1
ATOM 5766 C C . PRO A 1 717 ? 12.701 -10.202 -26.968 1.00 92.12 717 PRO A C 1
ATOM 5768 O O . PRO A 1 717 ? 13.905 -10.375 -27.170 1.00 92.12 717 PRO A O 1
ATOM 5771 N N . VAL A 1 718 ? 12.222 -9.738 -25.815 1.00 94.81 718 VAL A N 1
ATOM 5772 C CA . VAL A 1 718 ? 13.069 -9.449 -24.656 1.00 94.81 718 VAL A CA 1
ATOM 5773 C C . VAL A 1 718 ? 13.255 -10.726 -23.844 1.00 94.81 718 VAL A C 1
ATOM 5775 O O . VAL A 1 718 ? 12.286 -11.388 -23.475 1.00 94.81 718 VAL A O 1
ATOM 5778 N N . ASP A 1 719 ? 14.500 -11.077 -23.536 1.00 95.25 719 ASP A N 1
ATOM 5779 C CA . ASP A 1 719 ? 14.767 -12.242 -22.699 1.00 95.25 719 ASP A CA 1
ATOM 5780 C C . ASP A 1 719 ? 14.331 -12.000 -21.244 1.00 95.25 719 ASP A C 1
ATOM 5782 O O . ASP A 1 719 ? 14.591 -10.943 -20.663 1.00 95.25 719 ASP A O 1
ATOM 5786 N N . ALA A 1 720 ? 13.698 -12.996 -20.630 1.00 95.69 720 ALA A N 1
ATOM 5787 C CA . ALA A 1 720 ? 13.252 -12.963 -19.241 1.00 95.69 720 ALA A CA 1
ATOM 5788 C C . ALA A 1 720 ? 14.396 -12.642 -18.256 1.00 95.69 720 ALA A C 1
ATOM 5790 O O . ALA A 1 720 ? 14.183 -11.947 -17.258 1.00 95.69 720 ALA A O 1
ATOM 5791 N N . THR A 1 721 ? 15.629 -13.065 -18.554 1.00 95.94 721 THR A N 1
ATOM 5792 C CA . THR A 1 721 ? 16.815 -12.726 -17.753 1.00 95.94 721 THR A CA 1
ATOM 5793 C C . THR A 1 721 ? 17.113 -11.223 -17.783 1.00 95.94 721 THR A C 1
ATOM 5795 O O . THR A 1 721 ? 17.514 -10.662 -16.761 1.00 95.94 721 THR A O 1
ATOM 5798 N N . THR A 1 722 ? 16.856 -10.526 -18.897 1.00 96.75 722 THR A N 1
ATOM 5799 C CA . THR A 1 722 ? 17.005 -9.060 -18.987 1.00 96.75 722 THR A CA 1
ATOM 5800 C C . THR A 1 722 ? 16.073 -8.348 -18.010 1.00 96.75 722 THR A C 1
ATOM 5802 O O . THR A 1 722 ? 16.491 -7.400 -17.344 1.00 96.75 722 THR A O 1
ATOM 5805 N N . VAL A 1 723 ? 14.839 -8.838 -17.844 1.00 97.19 723 VAL A N 1
ATOM 5806 C CA . VAL A 1 723 ? 13.889 -8.295 -16.857 1.00 97.19 723 VAL A CA 1
ATOM 5807 C C . VAL A 1 723 ? 14.441 -8.440 -15.433 1.00 97.19 723 VAL A C 1
ATOM 5809 O O . VAL A 1 723 ? 14.437 -7.474 -14.667 1.00 97.19 723 VAL A O 1
ATOM 5812 N N . ILE A 1 724 ? 14.984 -9.615 -15.088 1.00 96.88 724 ILE A N 1
ATOM 5813 C CA . ILE A 1 724 ? 15.614 -9.868 -13.779 1.00 96.88 724 ILE A CA 1
ATOM 5814 C C . ILE A 1 724 ? 16.837 -8.967 -13.556 1.00 96.88 724 ILE A C 1
ATOM 5816 O O . ILE A 1 724 ? 17.030 -8.452 -12.450 1.00 96.88 724 ILE A O 1
ATOM 5820 N N . HIS A 1 725 ? 17.659 -8.738 -14.584 1.00 95.94 725 HIS A N 1
ATOM 5821 C CA . HIS A 1 725 ? 18.806 -7.831 -14.504 1.00 95.94 725 HIS A CA 1
ATOM 5822 C C . HIS A 1 725 ? 18.376 -6.384 -14.241 1.00 95.94 725 HIS A C 1
ATOM 5824 O O . HIS A 1 725 ? 18.883 -5.770 -13.300 1.00 95.94 725 HIS A O 1
ATOM 5830 N N . ILE A 1 726 ? 17.387 -5.874 -14.983 1.00 97.38 726 ILE A N 1
ATOM 5831 C CA . ILE A 1 726 ? 16.815 -4.539 -14.760 1.00 97.38 726 ILE A CA 1
ATOM 5832 C C . ILE A 1 726 ? 16.287 -4.423 -13.324 1.00 97.38 726 ILE A C 1
ATOM 5834 O O . ILE A 1 726 ? 16.676 -3.506 -12.598 1.00 97.38 726 ILE A O 1
ATOM 5838 N N . ALA A 1 727 ? 15.475 -5.384 -12.871 1.00 97.31 727 ALA A N 1
ATOM 5839 C CA . ALA A 1 727 ? 14.920 -5.375 -11.518 1.00 97.31 727 ALA A CA 1
ATOM 5840 C C . ALA A 1 727 ? 15.998 -5.413 -10.428 1.00 97.31 727 ALA A C 1
ATOM 5842 O O . ALA A 1 727 ? 15.924 -4.692 -9.429 1.00 97.31 727 ALA A O 1
ATOM 5843 N N . THR A 1 728 ? 17.039 -6.219 -10.641 1.00 96.38 728 THR A N 1
ATOM 5844 C CA . THR A 1 728 ? 18.208 -6.300 -9.762 1.00 96.38 728 THR A CA 1
ATOM 5845 C C . THR A 1 728 ? 18.928 -4.958 -9.668 1.00 96.38 728 THR A C 1
ATOM 5847 O O . THR A 1 728 ? 19.216 -4.494 -8.562 1.00 96.38 728 THR A O 1
ATOM 5850 N N . ASN A 1 729 ? 19.214 -4.326 -10.809 1.00 96.06 729 ASN A N 1
ATOM 5851 C CA . ASN A 1 729 ? 19.948 -3.066 -10.866 1.00 96.06 729 ASN A CA 1
ATOM 5852 C C . ASN A 1 729 ? 19.157 -1.927 -10.209 1.00 96.06 729 ASN A C 1
ATOM 5854 O O . ASN A 1 729 ? 19.681 -1.224 -9.336 1.00 96.06 729 ASN A O 1
ATOM 5858 N N . LEU A 1 730 ? 17.868 -1.809 -10.546 1.00 96.75 730 LEU A N 1
ATOM 5859 C CA . LEU A 1 730 ? 16.976 -0.822 -9.947 1.00 96.75 730 LEU A CA 1
ATOM 5860 C C . LEU A 1 730 ? 16.901 -1.005 -8.430 1.00 96.75 730 LEU A C 1
ATOM 5862 O O . LEU A 1 730 ? 17.179 -0.062 -7.694 1.00 96.75 730 LEU A O 1
ATOM 5866 N N . ARG A 1 731 ? 16.633 -2.214 -7.923 1.00 96.31 731 ARG A N 1
ATOM 5867 C CA . ARG A 1 731 ? 16.549 -2.448 -6.470 1.00 96.31 731 ARG A CA 1
ATOM 5868 C C . ARG A 1 731 ? 17.857 -2.152 -5.731 1.00 96.31 731 ARG A C 1
ATOM 5870 O O . ARG A 1 731 ? 17.830 -1.694 -4.579 1.00 96.31 731 ARG A O 1
ATOM 5877 N N . ARG A 1 732 ? 18.999 -2.415 -6.375 1.00 95.62 732 ARG A N 1
ATOM 5878 C CA . ARG A 1 732 ? 20.328 -2.136 -5.818 1.00 95.62 732 ARG A CA 1
ATOM 5879 C C . ARG A 1 732 ? 20.561 -0.634 -5.652 1.00 95.62 732 ARG A C 1
ATOM 5881 O O . ARG A 1 732 ? 21.023 -0.212 -4.595 1.00 95.62 732 ARG A O 1
ATOM 5888 N N . HIS A 1 733 ? 20.243 0.162 -6.672 1.00 93.44 733 HIS A N 1
ATOM 5889 C CA . HIS A 1 73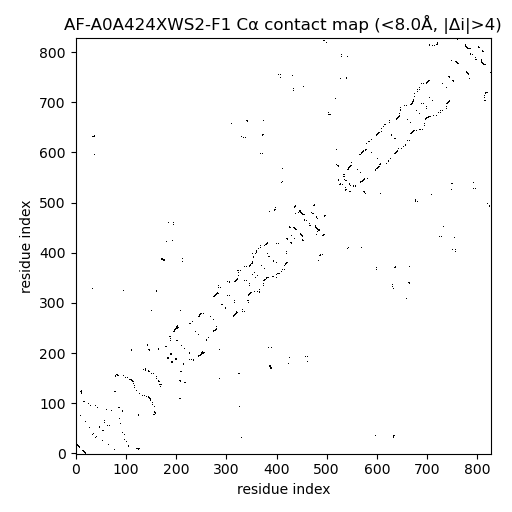3 ? 20.695 1.555 -6.760 1.00 93.44 733 HIS A CA 1
ATOM 5890 C C . HIS A 1 733 ? 19.614 2.617 -6.542 1.00 93.44 733 HIS A C 1
ATOM 5892 O O . HIS A 1 733 ? 19.947 3.754 -6.210 1.00 93.44 733 HIS A O 1
ATOM 5898 N N . GLN A 1 734 ? 18.345 2.282 -6.742 1.00 92.56 734 GLN A N 1
ATOM 5899 C CA . GLN A 1 734 ? 17.226 3.210 -6.626 1.00 92.56 734 GLN A CA 1
ATOM 5900 C C . GLN A 1 734 ? 16.591 3.172 -5.228 1.00 92.56 734 GLN A C 1
ATOM 5902 O O . GLN A 1 734 ? 16.794 2.252 -4.425 1.00 92.56 734 GLN A O 1
ATOM 5907 N N . SER A 1 735 ? 15.834 4.218 -4.914 1.00 90.19 735 SER A N 1
ATOM 5908 C CA . SER A 1 735 ? 14.877 4.275 -3.813 1.00 90.19 735 SER A CA 1
ATOM 5909 C C . SER A 1 735 ? 13.828 3.178 -3.949 1.00 90.19 735 SER A C 1
ATOM 5911 O O . SER A 1 735 ? 13.417 2.820 -5.043 1.00 90.19 735 SER A O 1
ATOM 5913 N N . GLY A 1 736 ? 13.286 2.693 -2.831 1.00 88.50 736 GLY A N 1
ATOM 5914 C CA . GLY A 1 736 ? 12.132 1.787 -2.888 1.00 88.50 736 GLY A CA 1
ATOM 5915 C C . GLY A 1 736 ? 10.874 2.409 -3.517 1.00 88.50 736 GLY A C 1
ATOM 5916 O O . GLY A 1 736 ? 9.959 1.666 -3.838 1.00 88.50 736 GLY A O 1
ATOM 5917 N N . ARG A 1 737 ? 10.815 3.743 -3.659 1.00 90.81 737 ARG A N 1
ATOM 5918 C CA . ARG A 1 737 ? 9.741 4.487 -4.352 1.00 90.81 737 ARG A CA 1
ATOM 5919 C C . ARG A 1 737 ? 10.044 4.719 -5.842 1.00 90.81 737 ARG A C 1
ATOM 5921 O O . ARG A 1 737 ? 9.229 5.286 -6.549 1.00 90.81 737 ARG A O 1
ATOM 5928 N N . GLU A 1 738 ? 11.223 4.303 -6.300 1.00 92.94 738 GLU A N 1
ATOM 5929 C CA . GLU A 1 738 ? 11.689 4.386 -7.693 1.00 92.94 738 GLU A CA 1
ATOM 5930 C C . GLU A 1 738 ? 11.655 3.007 -8.390 1.00 92.94 738 GLU A C 1
ATOM 5932 O O . GLU A 1 738 ? 12.113 2.864 -9.521 1.00 92.94 738 GLU A O 1
ATOM 5937 N N . VAL A 1 739 ? 11.158 1.969 -7.710 1.00 94.06 739 VAL A N 1
ATOM 5938 C CA . VAL A 1 739 ? 11.078 0.604 -8.246 1.00 94.06 739 VAL A CA 1
ATOM 5939 C C . VAL A 1 739 ? 9.632 0.330 -8.673 1.00 94.06 739 VAL A C 1
ATOM 5941 O O . VAL A 1 739 ? 8.761 0.377 -7.804 1.00 94.06 739 VAL A O 1
ATOM 5944 N N . PRO A 1 740 ? 9.366 0.045 -9.963 1.00 95.94 740 PRO A N 1
ATOM 5945 C CA . PRO A 1 740 ? 8.031 -0.323 -10.428 1.00 95.94 740 PRO A CA 1
ATOM 5946 C C . PRO A 1 740 ? 7.693 -1.779 -10.074 1.00 95.94 740 PRO A C 1
ATOM 5948 O O . PRO A 1 740 ? 8.578 -2.584 -9.768 1.00 95.94 740 PRO A O 1
ATOM 5951 N N . LEU A 1 741 ? 6.415 -2.137 -10.185 1.00 96.44 741 LEU A N 1
ATOM 5952 C CA . LEU A 1 741 ? 5.970 -3.529 -10.253 1.00 96.44 741 LEU A CA 1
ATOM 5953 C C . LEU A 1 741 ? 6.167 -4.070 -11.672 1.00 96.44 741 LEU A C 1
ATOM 5955 O O . LEU A 1 741 ? 5.864 -3.391 -12.648 1.00 96.44 741 LEU A O 1
ATOM 5959 N N . TYR A 1 742 ? 6.641 -5.305 -11.797 1.00 97.62 742 TYR A N 1
ATOM 5960 C CA . TYR A 1 742 ? 6.883 -5.949 -13.090 1.00 97.62 742 TYR A CA 1
ATOM 5961 C C . TYR A 1 742 ? 5.673 -6.805 -13.432 1.00 97.62 742 TYR A C 1
ATOM 5963 O O . TYR A 1 742 ? 5.436 -7.814 -12.771 1.00 97.62 742 TYR A O 1
ATOM 5971 N N . ALA A 1 743 ? 4.912 -6.417 -14.451 1.00 96.94 743 ALA A N 1
ATOM 5972 C CA . ALA A 1 743 ? 3.658 -7.075 -14.802 1.00 96.94 743 ALA A CA 1
ATOM 5973 C C . ALA A 1 743 ? 3.656 -7.578 -16.249 1.00 96.94 743 ALA A C 1
ATOM 5975 O O . ALA A 1 743 ? 4.419 -7.111 -17.097 1.00 96.94 743 ALA A O 1
ATOM 5976 N N . VAL A 1 744 ? 2.783 -8.533 -16.537 1.00 95.88 744 VAL A N 1
ATOM 5977 C CA . VAL A 1 744 ? 2.355 -8.904 -17.885 1.00 95.88 744 VAL A CA 1
ATOM 5978 C C . VAL A 1 744 ? 0.890 -8.525 -18.043 1.00 95.88 744 VAL A C 1
ATOM 5980 O O . VAL A 1 744 ? 0.081 -8.766 -17.146 1.00 95.88 744 VAL A O 1
ATOM 5983 N N . LYS A 1 745 ? 0.561 -7.915 -19.181 1.00 94.56 745 LYS A N 1
ATOM 5984 C CA . LYS A 1 745 ? -0.818 -7.630 -19.570 1.00 94.56 745 LYS A CA 1
ATOM 5985 C C . LYS A 1 745 ? -1.377 -8.855 -20.294 1.00 94.56 745 LYS A C 1
ATOM 5987 O O . LYS A 1 745 ? -0.714 -9.375 -21.188 1.00 94.56 745 LYS A O 1
ATOM 5992 N N . THR A 1 746 ? -2.575 -9.323 -19.952 1.00 94.06 746 THR A N 1
ATOM 5993 C CA . THR A 1 746 ? -3.228 -10.415 -20.697 1.00 94.06 746 THR A CA 1
ATOM 5994 C C . THR A 1 746 ? -4.715 -10.121 -20.916 1.00 94.06 746 THR A C 1
ATOM 5996 O O . THR A 1 746 ? -5.297 -9.353 -20.148 1.00 94.06 746 THR A O 1
ATOM 5999 N N . PRO A 1 747 ? -5.376 -10.763 -21.899 1.00 92.50 747 PRO A N 1
ATOM 6000 C CA . PRO A 1 747 ? -6.833 -10.693 -22.048 1.00 92.50 747 PRO A CA 1
ATOM 6001 C C . PRO A 1 747 ? -7.622 -11.213 -20.836 1.00 92.50 747 PRO A C 1
ATOM 6003 O O . PRO A 1 747 ? -8.816 -10.955 -20.733 1.00 92.50 747 PRO A O 1
ATOM 6006 N N . LEU A 1 748 ? -6.966 -11.948 -19.934 1.00 95.06 748 LEU A N 1
ATOM 6007 C CA . LEU A 1 748 ? -7.543 -12.489 -18.706 1.00 95.06 748 LEU A CA 1
ATOM 6008 C C . LEU A 1 748 ? -7.359 -11.539 -17.504 1.00 95.06 748 LEU A C 1
ATOM 6010 O O . LEU A 1 748 ? -7.988 -11.728 -16.467 1.00 95.06 748 LEU A O 1
ATOM 6014 N N . GLY A 1 749 ? -6.545 -10.492 -17.640 1.00 94.12 749 GLY A N 1
ATOM 6015 C CA . GLY A 1 749 ? -6.173 -9.574 -16.563 1.00 94.12 749 GLY A CA 1
ATOM 6016 C C . GLY A 1 749 ? -4.658 -9.494 -16.372 1.00 94.12 749 GLY A C 1
ATOM 6017 O O . GLY A 1 749 ? -3.884 -10.158 -17.070 1.00 94.12 749 GLY A O 1
ATOM 6018 N N . ASP A 1 750 ? -4.226 -8.656 -15.435 1.00 94.88 750 ASP A N 1
ATOM 6019 C CA . ASP A 1 750 ? -2.807 -8.414 -15.172 1.00 94.88 750 ASP A CA 1
ATOM 6020 C C . ASP A 1 750 ? -2.244 -9.414 -14.164 1.00 94.88 750 ASP A C 1
ATOM 6022 O O . ASP A 1 750 ? -2.891 -9.776 -13.186 1.00 94.88 750 ASP A O 1
ATOM 6026 N N . ALA A 1 751 ? -0.993 -9.817 -14.354 1.00 96.38 751 ALA A N 1
ATOM 6027 C CA . ALA A 1 751 ? -0.286 -10.656 -13.394 1.00 96.38 751 ALA A CA 1
ATOM 6028 C C . ALA A 1 751 ? 1.189 -10.258 -13.290 1.00 96.38 751 ALA A C 1
ATOM 6030 O O . ALA A 1 751 ? 1.763 -9.679 -14.209 1.00 96.38 751 ALA A O 1
ATOM 6031 N N . ASP A 1 752 ? 1.814 -10.554 -12.156 1.00 97.50 752 ASP A N 1
ATOM 6032 C CA . ASP A 1 752 ? 3.184 -10.152 -11.846 1.00 97.50 752 ASP A CA 1
ATOM 6033 C C . ASP A 1 752 ? 4.189 -11.121 -12.468 1.00 97.50 752 ASP A C 1
ATOM 6035 O O . ASP A 1 752 ? 4.160 -12.328 -12.203 1.00 97.50 752 ASP A O 1
ATOM 6039 N N . PHE A 1 753 ? 5.110 -10.584 -13.263 1.00 97.31 753 PHE A N 1
ATOM 6040 C CA . PHE A 1 753 ? 6.130 -11.344 -13.975 1.00 97.31 753 PHE A CA 1
ATOM 6041 C C . PHE A 1 753 ? 6.958 -12.213 -13.017 1.00 97.31 753 PHE A C 1
ATOM 6043 O O . PHE A 1 753 ? 7.516 -11.724 -12.034 1.00 97.31 753 PHE A O 1
ATOM 6050 N N . ASN A 1 754 ? 7.047 -13.512 -13.323 1.00 95.38 754 ASN A N 1
ATOM 6051 C CA . ASN A 1 754 ? 7.765 -14.539 -12.556 1.00 95.38 754 ASN A CA 1
ATOM 6052 C C . ASN A 1 754 ? 7.269 -14.737 -11.103 1.00 95.38 754 ASN A C 1
ATOM 6054 O O . ASN A 1 754 ? 7.825 -15.541 -10.346 1.00 95.38 754 ASN A O 1
ATOM 6058 N N . PHE A 1 755 ? 6.203 -14.050 -10.694 1.00 96.38 755 PHE A N 1
ATOM 6059 C CA . PHE A 1 755 ? 5.652 -14.108 -9.346 1.00 96.38 755 PHE A CA 1
ATOM 6060 C C . PHE A 1 755 ? 4.254 -14.727 -9.352 1.00 96.38 755 PHE A C 1
ATOM 6062 O O . PHE A 1 755 ? 4.131 -15.927 -9.087 1.00 96.38 755 PHE A O 1
ATOM 6069 N N . THR A 1 756 ? 3.226 -13.948 -9.696 1.00 97.06 756 THR A N 1
ATOM 6070 C CA . THR A 1 756 ? 1.848 -14.441 -9.847 1.00 97.06 756 THR A CA 1
ATOM 6071 C C . THR A 1 756 ? 1.560 -14.939 -11.271 1.00 97.06 756 THR A C 1
ATOM 6073 O O . THR A 1 756 ? 0.652 -15.744 -11.453 1.00 97.06 756 THR A O 1
ATOM 6076 N N . ALA A 1 757 ? 2.388 -14.583 -12.260 1.00 96.50 757 ALA A N 1
ATOM 6077 C CA . ALA A 1 757 ? 2.490 -15.254 -13.557 1.00 96.50 757 ALA A CA 1
ATOM 6078 C C . ALA A 1 757 ? 3.767 -16.106 -13.613 1.00 96.50 757 ALA A C 1
ATOM 6080 O O . ALA A 1 757 ? 4.883 -15.577 -13.609 1.00 96.50 757 ALA A O 1
ATOM 6081 N N . ARG A 1 758 ? 3.620 -17.434 -13.660 1.00 93.94 758 ARG A N 1
ATOM 6082 C CA . ARG A 1 758 ? 4.754 -18.370 -13.746 1.00 93.94 758 ARG A CA 1
ATOM 6083 C C . ARG A 1 758 ? 4.941 -18.831 -15.183 1.00 93.94 758 ARG A C 1
ATOM 6085 O O . ARG A 1 758 ? 3.978 -19.277 -15.797 1.00 93.94 758 ARG A O 1
ATOM 6092 N N . ILE A 1 759 ? 6.167 -18.765 -15.695 1.00 93.56 759 ILE A N 1
ATOM 6093 C CA . ILE A 1 759 ? 6.489 -19.334 -17.006 1.00 93.56 759 ILE A CA 1
ATOM 6094 C C . ILE A 1 759 ? 6.455 -20.865 -16.893 1.00 93.56 759 ILE A C 1
ATOM 6096 O O . ILE A 1 759 ? 7.010 -21.433 -15.953 1.00 93.56 759 ILE A O 1
ATOM 6100 N N . VAL A 1 760 ? 5.774 -21.522 -17.829 1.00 91.44 760 VAL A N 1
ATOM 6101 C CA . VAL A 1 760 ? 5.569 -22.979 -17.850 1.00 91.44 760 VAL A CA 1
ATOM 6102 C C . VAL A 1 760 ? 5.880 -23.553 -19.231 1.00 91.44 760 VAL A C 1
ATOM 6104 O O . VAL A 1 760 ? 5.933 -22.826 -20.226 1.00 91.44 760 VAL A O 1
ATOM 6107 N N . LYS A 1 761 ? 6.105 -24.870 -19.300 1.00 83.44 761 LYS A N 1
ATOM 6108 C CA . LYS A 1 761 ? 6.151 -25.592 -20.579 1.00 83.44 761 LYS A CA 1
ATOM 6109 C C . LYS A 1 761 ? 4.730 -25.641 -21.158 1.00 83.44 761 LYS A C 1
ATOM 6111 O O . LYS A 1 761 ? 3.769 -25.819 -20.418 1.00 83.44 761 LYS A O 1
ATOM 6116 N N . ALA A 1 762 ? 4.597 -25.459 -22.468 1.00 70.50 762 ALA A N 1
ATOM 6117 C CA . ALA A 1 762 ? 3.299 -25.518 -23.129 1.00 70.50 762 ALA A CA 1
ATOM 6118 C C . ALA A 1 762 ? 2.781 -26.965 -23.162 1.00 70.50 762 ALA A C 1
ATOM 6120 O O . ALA A 1 762 ? 3.441 -27.836 -23.725 1.00 70.50 762 ALA A O 1
ATOM 6121 N N . GLU A 1 763 ? 1.591 -27.211 -22.619 1.00 61.62 763 GLU A N 1
ATOM 6122 C CA . GLU A 1 763 ? 0.828 -28.442 -22.842 1.00 61.62 763 GLU A CA 1
ATOM 6123 C C . GLU A 1 763 ? -0.375 -28.085 -23.719 1.00 61.62 763 GLU A C 1
ATOM 6125 O O . GLU A 1 763 ? -1.443 -27.725 -23.224 1.00 61.62 763 GLU A O 1
ATOM 6130 N N . ILE A 1 764 ? -0.181 -28.078 -25.041 1.00 56.50 764 ILE A N 1
ATOM 6131 C CA . ILE A 1 764 ? -1.260 -27.755 -25.981 1.00 56.50 764 ILE A CA 1
ATOM 6132 C C . ILE A 1 764 ? -1.901 -29.065 -26.457 1.00 56.50 764 ILE A C 1
ATOM 6134 O O . ILE A 1 764 ? -1.217 -29.870 -27.098 1.00 56.50 764 ILE A O 1
ATOM 6138 N N . PRO A 1 765 ? -3.202 -29.287 -26.207 1.00 44.72 765 PRO A N 1
ATOM 6139 C CA . PRO A 1 765 ? -3.939 -30.339 -26.891 1.00 44.72 765 PRO A CA 1
ATOM 6140 C C . PRO A 1 765 ? -4.027 -29.963 -28.384 1.00 44.72 765 PRO A C 1
ATOM 6142 O O . PRO A 1 765 ? -4.513 -28.884 -28.700 1.00 44.72 765 PRO A O 1
ATOM 6145 N N . ASP A 1 766 ? -3.531 -30.830 -29.278 1.00 49.50 766 ASP A N 1
ATOM 6146 C CA . ASP A 1 766 ? -3.560 -30.759 -30.764 1.00 49.50 766 ASP A CA 1
ATOM 6147 C C . ASP A 1 766 ? -2.366 -30.192 -31.575 1.00 49.50 766 ASP A C 1
ATOM 6149 O O . ASP A 1 766 ? -2.479 -30.090 -32.799 1.00 49.50 766 ASP A O 1
ATOM 6153 N N . SER A 1 767 ? -1.168 -29.943 -31.022 1.00 48.31 767 SER A N 1
ATOM 6154 C CA . SER A 1 767 ? 0.008 -29.732 -31.902 1.00 48.31 767 SER A CA 1
ATOM 6155 C C . SER A 1 767 ? 0.751 -31.044 -32.189 1.00 48.31 767 SER A C 1
ATOM 6157 O O . SER A 1 767 ? 1.565 -31.493 -31.386 1.00 48.31 767 SER A O 1
ATOM 6159 N N . SER A 1 768 ? 0.540 -31.634 -33.369 1.00 47.69 768 SER A N 1
ATOM 6160 C CA . SER A 1 768 ? 1.338 -32.763 -33.887 1.00 47.69 768 SER A CA 1
ATOM 6161 C C . SER A 1 768 ? 2.770 -32.374 -34.306 1.00 47.69 768 SER A C 1
ATOM 6163 O O . SER A 1 768 ? 3.463 -33.174 -34.930 1.00 47.69 768 SER A O 1
ATOM 6165 N N . ASP A 1 769 ? 3.186 -31.137 -34.027 1.00 48.81 769 ASP A N 1
ATOM 6166 C CA . ASP A 1 769 ? 4.452 -30.535 -34.442 1.00 48.81 769 ASP A CA 1
ATOM 6167 C C . ASP A 1 769 ? 5.131 -29.881 -33.220 1.00 48.81 769 ASP A C 1
ATOM 6169 O O . ASP A 1 769 ? 4.813 -28.737 -32.880 1.00 48.81 769 ASP A O 1
ATOM 6173 N N . PRO A 1 770 ? 5.999 -30.617 -32.503 1.00 46.97 770 PRO A N 1
ATOM 6174 C CA . PRO A 1 770 ? 6.687 -30.112 -31.315 1.00 46.97 770 PRO A CA 1
ATOM 6175 C C . PRO A 1 770 ? 7.657 -28.953 -31.614 1.00 46.97 770 PRO A C 1
ATOM 6177 O O . PRO A 1 770 ? 7.919 -28.155 -30.712 1.00 46.97 770 PRO A O 1
ATOM 6180 N N . ASP A 1 771 ? 8.112 -28.791 -32.863 1.00 46.72 771 ASP A N 1
ATOM 6181 C CA . ASP A 1 771 ? 9.108 -27.781 -33.252 1.00 46.72 771 ASP A CA 1
ATOM 6182 C C . ASP A 1 771 ? 8.492 -26.381 -33.450 1.00 46.72 771 ASP A C 1
ATOM 6184 O O . ASP A 1 771 ? 9.179 -25.369 -33.309 1.00 46.72 771 ASP A O 1
ATOM 6188 N N . LYS A 1 772 ? 7.174 -26.270 -33.689 1.00 48.84 772 LYS A N 1
ATOM 6189 C CA . LYS A 1 772 ? 6.474 -24.965 -33.751 1.00 48.84 772 LYS A CA 1
ATOM 6190 C C . LYS A 1 772 ? 6.421 -24.218 -32.415 1.00 48.84 772 LYS A C 1
ATOM 6192 O O . LYS A 1 772 ? 6.131 -23.024 -32.409 1.00 48.84 772 LYS A O 1
ATOM 6197 N N . ASN A 1 773 ? 6.697 -24.907 -31.309 1.00 53.72 773 ASN A N 1
ATOM 6198 C CA . ASN A 1 773 ? 6.579 -24.378 -29.950 1.00 53.72 773 ASN A CA 1
ATOM 6199 C C . ASN A 1 773 ? 7.934 -23.987 -29.332 1.00 53.72 773 ASN A C 1
ATOM 6201 O O . ASN A 1 773 ? 7.967 -23.427 -28.232 1.00 53.72 773 ASN A O 1
ATOM 6205 N N . GLU A 1 774 ? 9.057 -24.253 -30.010 1.00 53.22 774 GLU A N 1
ATOM 6206 C CA . GLU A 1 774 ? 10.393 -23.848 -29.560 1.00 53.22 774 GLU A CA 1
ATOM 6207 C C . GLU A 1 774 ? 10.597 -22.333 -29.743 1.00 53.22 774 GLU A C 1
ATOM 6209 O O . GLU A 1 774 ? 11.259 -21.864 -30.662 1.00 53.22 774 GLU A O 1
ATOM 6214 N N . GLY A 1 775 ? 10.004 -21.531 -28.855 1.00 62.94 775 GLY A N 1
ATOM 6215 C CA . GLY A 1 775 ? 10.231 -20.082 -28.827 1.00 62.94 775 GLY A CA 1
ATOM 6216 C C . GLY A 1 775 ? 9.157 -19.270 -28.110 1.00 62.94 775 GLY A C 1
ATOM 6217 O O . GLY A 1 775 ? 9.469 -18.203 -27.582 1.00 62.94 775 GLY A O 1
ATOM 6218 N N . SER A 1 776 ? 7.923 -19.776 -28.039 1.00 78.25 776 SER A N 1
ATOM 6219 C CA . SER A 1 776 ? 6.821 -19.095 -27.351 1.00 78.25 776 SER A CA 1
ATOM 6220 C C . SER A 1 776 ? 6.935 -19.216 -25.831 1.00 78.25 776 SER A C 1
ATOM 6222 O O . SER A 1 776 ? 7.247 -20.278 -25.289 1.00 78.25 776 SER A O 1
ATOM 6224 N N . VAL A 1 777 ? 6.642 -18.121 -25.131 1.00 90.44 777 VAL A N 1
ATOM 6225 C CA . VAL A 1 777 ? 6.552 -18.087 -23.668 1.00 90.44 777 VAL A CA 1
ATOM 6226 C C . VAL A 1 777 ? 5.100 -18.304 -23.264 1.00 90.44 777 VAL A C 1
ATOM 6228 O O . VAL A 1 777 ? 4.218 -17.560 -23.680 1.00 90.44 777 VAL A O 1
ATOM 6231 N N . TRP A 1 778 ? 4.861 -19.312 -22.430 1.00 93.31 778 TRP A N 1
ATOM 6232 C CA . TRP A 1 778 ? 3.547 -19.620 -21.872 1.00 93.31 778 TRP A CA 1
ATOM 6233 C C . TRP A 1 778 ? 3.550 -19.332 -20.379 1.00 93.31 778 TRP A C 1
ATOM 6235 O O . TRP A 1 778 ? 4.516 -19.662 -19.688 1.00 93.31 778 TRP A O 1
ATOM 6245 N N . MET A 1 779 ? 2.491 -18.698 -19.880 1.00 94.75 779 MET A N 1
ATOM 6246 C CA . MET A 1 779 ? 2.393 -18.305 -18.477 1.00 94.75 779 MET A CA 1
ATOM 6247 C C . MET A 1 779 ? 1.131 -18.850 -17.818 1.00 94.75 779 MET A C 1
ATOM 6249 O O . MET A 1 779 ? 0.026 -18.609 -18.297 1.00 94.75 779 MET A O 1
ATOM 6253 N N . LYS A 1 780 ? 1.312 -19.530 -16.681 1.00 95.94 780 LYS A N 1
ATOM 6254 C CA . LYS A 1 780 ? 0.254 -19.909 -15.739 1.00 95.94 780 LYS A CA 1
ATOM 6255 C C . LYS A 1 780 ? -0.079 -18.716 -14.842 1.00 95.94 780 LYS A C 1
ATOM 6257 O O . LYS A 1 780 ? 0.801 -18.238 -14.116 1.00 95.94 780 LYS A O 1
ATOM 6262 N N . LEU A 1 781 ? -1.324 -18.239 -14.884 1.00 97.56 781 LEU A N 1
ATOM 6263 C CA . LEU A 1 781 ? -1.783 -17.062 -14.137 1.00 97.56 781 LEU A CA 1
ATOM 6264 C C . LEU A 1 781 ? -2.445 -17.481 -12.815 1.00 97.56 781 LEU A C 1
ATOM 6266 O O . LEU A 1 781 ? -3.625 -17.815 -12.764 1.00 97.56 781 LEU A O 1
ATOM 6270 N N . LEU A 1 782 ? -1.680 -17.433 -11.726 1.00 97.31 782 LEU A N 1
ATOM 6271 C CA . LEU A 1 782 ? -2.122 -17.851 -10.390 1.00 97.31 782 LEU A CA 1
ATOM 6272 C C . LEU A 1 782 ? -3.270 -17.035 -9.763 1.00 97.31 782 LEU A C 1
ATOM 6274 O O . LEU A 1 782 ? -3.989 -17.602 -8.942 1.00 97.31 782 LEU A O 1
ATOM 6278 N N . PRO A 1 783 ? -3.470 -15.736 -10.073 1.00 97.88 783 PRO A N 1
ATOM 6279 C CA . PRO A 1 783 ? -4.594 -14.980 -9.515 1.00 97.88 783 PRO A CA 1
ATOM 6280 C C . PRO A 1 783 ? -5.961 -15.512 -9.966 1.00 97.88 783 PRO A C 1
ATOM 6282 O O . PRO A 1 783 ? -6.967 -15.304 -9.290 1.00 97.88 783 PRO A O 1
ATOM 6285 N N . TYR A 1 784 ? -6.008 -16.197 -11.110 1.00 97.88 784 TYR A N 1
ATOM 6286 C CA . TYR A 1 784 ? -7.247 -16.459 -11.828 1.00 97.88 784 TYR A CA 1
ATOM 6287 C C . TYR A 1 784 ? -7.589 -17.947 -11.874 1.00 97.88 784 TYR A C 1
ATOM 6289 O O . TYR A 1 784 ? -6.718 -18.812 -11.866 1.00 97.88 784 TYR A O 1
ATOM 6297 N N . SER A 1 785 ? -8.884 -18.243 -11.932 1.00 97.31 785 SER A N 1
ATOM 6298 C CA . SER A 1 785 ? -9.432 -19.589 -12.126 1.00 97.31 785 SER A CA 1
ATOM 6299 C C . SER A 1 785 ? -10.744 -19.488 -12.894 1.00 97.31 785 SER A C 1
ATOM 6301 O O . SER A 1 785 ? -11.348 -18.416 -12.955 1.00 97.31 785 SER A O 1
ATOM 6303 N N . LEU A 1 786 ? -11.252 -20.601 -13.419 1.00 96.56 786 LEU A N 1
ATOM 6304 C CA . LEU A 1 786 ? -12.551 -20.585 -14.094 1.00 96.56 786 LEU A CA 1
ATOM 6305 C C . LEU A 1 786 ? -13.678 -20.156 -13.135 1.00 96.56 786 LEU A C 1
ATOM 6307 O O . LEU A 1 786 ? -14.597 -19.436 -13.519 1.00 96.56 786 LEU A O 1
ATOM 6311 N N . SER A 1 787 ? -13.570 -20.540 -11.857 1.00 96.56 787 SER A N 1
ATOM 6312 C CA . SER A 1 787 ? -14.515 -20.135 -10.808 1.00 96.56 787 SER A CA 1
ATOM 6313 C C . SER A 1 787 ? -14.495 -18.631 -10.523 1.00 96.56 787 SER A C 1
ATOM 6315 O O . SER A 1 787 ? -15.524 -18.074 -10.159 1.00 96.56 787 SER A O 1
ATOM 6317 N N . TYR A 1 788 ? -13.346 -17.972 -10.702 1.00 96.62 788 TYR A N 1
ATOM 6318 C CA . TYR A 1 788 ? -13.224 -16.523 -10.560 1.00 96.62 788 TYR A CA 1
ATOM 6319 C C . TYR A 1 788 ? -14.034 -15.811 -11.644 1.00 96.62 788 TYR A C 1
ATOM 6321 O O . TYR A 1 788 ? -14.905 -15.016 -11.310 1.00 96.62 788 TYR A O 1
ATOM 6329 N N . TYR A 1 789 ? -13.835 -16.158 -12.920 1.00 97.06 789 TYR A N 1
ATOM 6330 C CA . TYR A 1 789 ? -14.580 -15.514 -14.007 1.00 97.06 789 TYR A CA 1
ATOM 6331 C C . TYR A 1 789 ? -16.067 -15.845 -13.972 1.00 97.06 789 TYR A C 1
ATOM 6333 O O . TYR A 1 789 ? -16.875 -14.956 -14.200 1.00 97.06 789 TYR A O 1
ATOM 6341 N N . ARG A 1 790 ? -16.447 -17.071 -13.584 1.00 96.31 790 ARG A N 1
ATOM 6342 C CA . ARG A 1 790 ? -17.862 -17.455 -13.445 1.00 96.31 790 ARG A CA 1
ATOM 6343 C C . ARG A 1 790 ? -18.622 -16.720 -12.342 1.00 96.31 790 ARG A C 1
ATOM 6345 O O . ARG A 1 790 ? -19.848 -16.715 -12.354 1.00 96.31 790 ARG A O 1
ATOM 6352 N N . LYS A 1 791 ? -17.922 -16.094 -11.392 1.00 94.88 791 LYS A N 1
ATOM 6353 C CA . LYS A 1 791 ? -18.550 -15.169 -10.433 1.00 94.88 791 LYS A CA 1
ATOM 6354 C C . LYS A 1 791 ? -18.871 -13.809 -11.053 1.00 94.88 791 LYS A C 1
ATOM 6356 O O . LYS A 1 791 ? -19.737 -13.122 -10.530 1.00 94.88 791 LYS A O 1
ATOM 6361 N N . ILE A 1 792 ? -18.162 -13.428 -12.114 1.00 93.75 792 ILE A N 1
ATOM 6362 C CA . ILE A 1 792 ? -18.347 -12.163 -12.836 1.00 93.75 792 ILE A CA 1
ATOM 6363 C C . ILE A 1 792 ? -19.362 -12.359 -13.969 1.00 93.75 792 ILE A C 1
ATOM 6365 O O . ILE A 1 792 ? -20.281 -11.567 -14.126 1.00 93.75 792 ILE A O 1
ATOM 6369 N N . ASP A 1 793 ? -19.198 -13.436 -14.733 1.00 94.50 793 ASP A N 1
ATOM 6370 C CA . ASP A 1 793 ? -20.045 -13.840 -15.852 1.00 94.50 793 ASP A CA 1
ATOM 6371 C C . ASP A 1 793 ? -20.323 -15.352 -15.737 1.00 94.50 793 ASP A C 1
ATOM 6373 O O . ASP A 1 793 ? -19.440 -16.159 -16.042 1.00 94.50 793 ASP A O 1
ATOM 6377 N N . PRO A 1 794 ? -21.516 -15.771 -15.270 1.00 94.75 794 PRO A N 1
ATOM 6378 C CA . PRO A 1 794 ? -21.853 -17.183 -15.068 1.00 94.75 794 PRO A CA 1
ATOM 6379 C C . PRO A 1 794 ? -21.670 -18.075 -16.303 1.00 94.75 794 PRO A C 1
ATOM 6381 O O . PRO A 1 794 ? -21.383 -19.266 -16.149 1.00 94.75 794 PRO A O 1
ATOM 6384 N N . ASP A 1 795 ? -21.777 -17.502 -17.506 1.00 94.69 795 ASP A N 1
ATOM 6385 C CA . ASP A 1 795 ? -21.642 -18.204 -18.784 1.00 94.69 795 ASP A CA 1
ATOM 6386 C C . ASP A 1 795 ? -20.197 -18.186 -19.319 1.00 94.69 795 ASP A C 1
ATOM 6388 O O . ASP A 1 795 ? -19.931 -18.599 -20.454 1.00 94.69 795 ASP A O 1
ATOM 6392 N N . TYR A 1 796 ? -19.234 -17.746 -18.504 1.00 95.88 796 TYR A N 1
ATOM 6393 C CA . TYR A 1 796 ? -17.840 -17.648 -18.907 1.00 95.88 796 TYR A CA 1
ATOM 6394 C C . TYR A 1 796 ? -17.209 -19.011 -19.220 1.00 95.88 796 TYR A C 1
ATOM 6396 O O . TYR A 1 796 ? -17.304 -19.990 -18.462 1.00 95.88 796 TYR A O 1
ATOM 6404 N N . HIS A 1 797 ? -16.470 -19.019 -20.327 1.00 94.31 797 HIS A N 1
ATOM 6405 C CA . HIS A 1 797 ? -15.620 -20.109 -20.785 1.00 94.31 797 HIS A CA 1
ATOM 6406 C C . HIS A 1 797 ? -14.255 -19.551 -21.179 1.00 94.31 797 HIS A C 1
ATOM 6408 O O . HIS A 1 797 ? -14.150 -18.404 -21.617 1.00 94.31 797 HIS A O 1
ATOM 6414 N N . TRP A 1 798 ? -13.213 -20.375 -21.059 1.00 93.81 798 TRP A N 1
ATOM 6415 C CA . TRP A 1 798 ? -11.882 -19.980 -21.503 1.00 93.81 798 TRP A CA 1
ATOM 6416 C C . TRP A 1 798 ? -11.895 -19.583 -22.988 1.00 93.81 798 TRP A C 1
ATOM 6418 O O . TRP A 1 798 ? -12.459 -20.318 -23.808 1.00 93.81 798 TRP A O 1
ATOM 6428 N N . PRO A 1 799 ? -11.294 -18.437 -23.356 1.00 91.75 799 PRO A N 1
ATOM 6429 C CA . PRO A 1 799 ? -11.193 -18.043 -24.751 1.00 91.75 799 PRO A CA 1
ATOM 6430 C C . PRO A 1 799 ? -10.258 -18.994 -25.509 1.00 91.75 799 PRO A C 1
ATOM 6432 O O . PRO A 1 799 ? -9.448 -19.718 -24.925 1.00 91.75 799 PRO A O 1
ATOM 6435 N N . GLN A 1 800 ? -10.350 -18.983 -26.839 1.00 89.25 800 GLN A N 1
ATOM 6436 C CA . GLN A 1 800 ? -9.486 -19.803 -27.687 1.00 89.25 800 GLN A CA 1
ATOM 6437 C C . GLN A 1 800 ? -7.999 -19.520 -27.403 1.00 89.25 800 GLN A C 1
ATOM 6439 O O . GLN A 1 800 ? -7.586 -18.365 -27.330 1.00 89.25 800 GLN A O 1
ATOM 6444 N N . GLY A 1 801 ? -7.194 -20.581 -27.289 1.00 87.94 801 GLY A N 1
ATOM 6445 C CA . GLY A 1 801 ? -5.755 -20.482 -27.012 1.00 87.94 801 GLY A CA 1
ATOM 6446 C C . GLY A 1 801 ? -5.390 -20.424 -25.525 1.00 87.94 801 GLY A C 1
ATOM 6447 O O . GLY A 1 801 ? -4.209 -20.317 -25.209 1.00 87.94 801 GLY A O 1
ATOM 6448 N N . VAL A 1 802 ? -6.373 -20.525 -24.625 1.00 92.81 802 VAL A N 1
ATOM 6449 C CA . VAL A 1 802 ? -6.156 -20.689 -23.183 1.00 92.81 802 VAL A CA 1
ATOM 6450 C C . VAL A 1 802 ? -6.385 -22.148 -22.795 1.00 92.81 802 VAL A C 1
ATOM 6452 O O . VAL A 1 802 ? -7.423 -22.725 -23.122 1.00 92.81 802 VAL A O 1
ATOM 6455 N N . SER A 1 803 ? -5.421 -22.739 -22.093 1.00 91.56 803 SER A N 1
ATOM 6456 C CA . SER A 1 803 ? -5.562 -24.042 -21.432 1.00 91.56 803 SER A CA 1
ATOM 6457 C C . SER A 1 803 ? -5.613 -23.872 -19.912 1.00 91.56 803 SER A C 1
ATOM 6459 O O . SER A 1 803 ? -5.540 -22.754 -19.403 1.00 91.56 803 SER A O 1
ATOM 6461 N N . GLU A 1 804 ? -5.776 -24.966 -19.171 1.00 92.38 804 GLU A N 1
ATOM 6462 C CA . GLU A 1 804 ? -5.820 -24.955 -17.708 1.00 92.38 804 GLU A CA 1
ATOM 6463 C C . GLU A 1 804 ? -4.814 -25.960 -17.139 1.00 92.38 804 GLU A C 1
ATOM 6465 O O . GLU A 1 804 ? -4.739 -27.096 -17.603 1.00 92.38 804 GLU A O 1
ATOM 6470 N N . GLN A 1 805 ? -4.063 -25.544 -16.120 1.00 91.94 805 GLN A N 1
ATOM 6471 C CA . GLN A 1 805 ? -3.132 -26.380 -15.366 1.00 91.94 805 GLN A CA 1
ATOM 6472 C C . GLN A 1 805 ? -3.290 -26.063 -13.874 1.00 91.94 805 GLN A C 1
ATOM 6474 O O . GLN A 1 805 ? -3.230 -24.899 -13.476 1.00 91.94 805 GLN A O 1
ATOM 6479 N N . ASP A 1 806 ? -3.501 -27.085 -13.043 1.00 91.19 806 ASP A N 1
ATOM 6480 C CA . ASP A 1 806 ? -3.733 -26.950 -11.593 1.00 91.19 806 ASP A CA 1
ATOM 6481 C C . ASP A 1 806 ? -4.868 -25.968 -11.224 1.00 91.19 806 ASP A C 1
ATOM 6483 O O . ASP A 1 806 ? -4.795 -25.271 -10.214 1.00 91.19 806 ASP A O 1
ATOM 6487 N N . GLY A 1 807 ? -5.912 -25.874 -12.057 1.00 93.75 807 GLY A N 1
ATOM 6488 C CA . GLY A 1 807 ? -7.043 -24.958 -11.847 1.00 93.75 807 GLY A CA 1
ATOM 6489 C C . GLY A 1 807 ? -6.785 -23.497 -12.241 1.00 93.75 807 GLY A C 1
ATOM 6490 O O . GLY A 1 807 ? -7.636 -22.639 -11.989 1.00 93.75 807 GLY A O 1
ATOM 6491 N N . HIS A 1 808 ? -5.639 -23.207 -12.865 1.00 96.25 808 HIS A N 1
ATOM 6492 C CA . HIS A 1 808 ? -5.247 -21.873 -13.319 1.00 96.25 808 HIS A CA 1
ATOM 6493 C C . HIS A 1 808 ? -5.101 -21.815 -14.844 1.00 96.25 808 HIS A C 1
ATOM 6495 O O . HIS A 1 808 ? -4.606 -22.775 -15.443 1.00 96.25 808 HIS A O 1
ATOM 6501 N N . PRO A 1 809 ? -5.474 -20.696 -15.492 1.00 96.62 809 PRO A N 1
ATOM 6502 C CA . PRO A 1 809 ? -5.324 -20.563 -16.930 1.00 96.62 809 PRO A CA 1
ATOM 6503 C C . PRO A 1 809 ? -3.853 -20.435 -17.328 1.00 96.62 809 PRO A C 1
ATOM 6505 O O . PRO A 1 809 ? -3.060 -19.760 -16.662 1.00 96.62 809 PRO A O 1
ATOM 6508 N N . VAL A 1 810 ? -3.518 -21.050 -18.456 1.00 95.31 810 VAL A N 1
ATOM 6509 C CA . VAL A 1 810 ? -2.222 -20.962 -19.122 1.00 95.31 810 VAL A CA 1
ATOM 6510 C C . VAL A 1 810 ? -2.428 -20.310 -20.486 1.00 95.31 810 VAL A C 1
ATOM 6512 O O . VAL A 1 810 ? -3.271 -20.747 -21.270 1.00 95.31 810 VAL A O 1
ATOM 6515 N N . ILE A 1 811 ? -1.674 -19.245 -20.761 1.00 93.75 811 ILE A N 1
ATOM 6516 C CA . ILE A 1 811 ? -1.808 -18.437 -21.980 1.00 93.75 811 ILE A CA 1
ATOM 6517 C C . ILE A 1 811 ? -0.443 -18.124 -22.598 1.00 93.75 811 ILE A C 1
ATOM 6519 O O . ILE A 1 811 ? 0.554 -17.970 -21.887 1.00 93.75 811 ILE A O 1
ATOM 6523 N N . GLU A 1 812 ? -0.400 -18.013 -23.926 1.00 92.00 812 GLU A N 1
ATOM 6524 C CA . GLU A 1 812 ? 0.768 -17.511 -24.649 1.00 92.00 812 GLU A CA 1
ATOM 6525 C C . GLU A 1 812 ? 0.968 -16.011 -24.375 1.00 92.00 812 GLU A C 1
ATOM 6527 O O . GLU A 1 812 ? 0.052 -15.203 -24.530 1.00 92.00 812 GLU A O 1
ATOM 6532 N N . VAL A 1 813 ? 2.192 -15.627 -24.017 1.00 91.38 813 VAL A N 1
ATOM 6533 C CA . VAL A 1 813 ? 2.607 -14.234 -23.838 1.00 91.38 813 VAL A CA 1
ATOM 6534 C C . VAL A 1 813 ? 3.675 -13.898 -24.873 1.00 91.38 813 VAL A C 1
ATOM 6536 O O . VAL A 1 813 ? 4.799 -14.399 -24.833 1.00 91.38 813 VAL A O 1
ATOM 6539 N N . LYS A 1 814 ? 3.322 -13.022 -25.816 1.00 90.12 814 LYS A N 1
ATOM 6540 C CA . LYS A 1 814 ? 4.199 -12.626 -26.926 1.00 90.12 814 LYS A CA 1
ATOM 6541 C C . LYS A 1 814 ? 5.190 -11.540 -26.517 1.00 90.12 814 LYS A C 1
ATOM 6543 O O . LYS A 1 814 ? 4.915 -10.709 -25.656 1.00 90.12 814 LYS A O 1
ATOM 6548 N N . GLY A 1 815 ? 6.333 -11.511 -27.201 1.00 89.44 815 GLY A N 1
ATOM 6549 C CA . GLY A 1 815 ? 7.363 -10.484 -27.014 1.00 89.44 815 GLY A CA 1
ATOM 6550 C C . GLY A 1 815 ? 8.391 -10.784 -25.917 1.00 89.44 815 GLY A C 1
ATOM 6551 O O . GLY A 1 815 ? 9.245 -9.933 -25.666 1.00 89.44 815 GLY A O 1
ATOM 6552 N N . LEU A 1 816 ? 8.345 -11.978 -25.314 1.00 93.12 816 LEU A N 1
ATOM 6553 C CA . LEU A 1 816 ? 9.346 -12.488 -24.371 1.00 93.12 816 LEU A CA 1
ATOM 65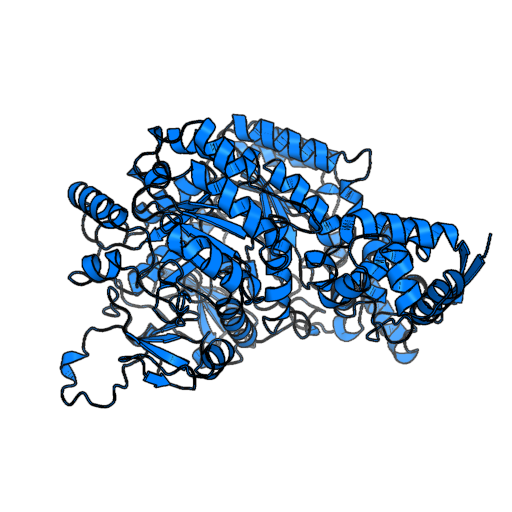54 C C . LEU A 1 816 ? 10.012 -13.766 -24.888 1.00 93.12 816 LEU A C 1
ATOM 6556 O O . LEU A 1 816 ? 9.411 -14.507 -25.662 1.00 93.12 816 LEU A O 1
ATOM 6560 N N . THR A 1 817 ? 11.224 -14.048 -24.405 1.00 92.69 817 THR A N 1
ATOM 6561 C CA . THR A 1 817 ? 11.897 -15.354 -24.544 1.00 92.69 817 THR A CA 1
ATOM 6562 C C . THR A 1 817 ? 12.478 -15.839 -23.227 1.00 92.69 817 THR A C 1
ATOM 6564 O O . THR A 1 817 ? 12.737 -15.061 -22.313 1.00 92.69 817 THR A O 1
ATOM 6567 N N . VAL A 1 818 ? 12.755 -17.139 -23.164 1.00 92.62 818 VAL A N 1
ATOM 6568 C CA . VAL A 1 818 ? 13.568 -17.787 -22.122 1.00 92.62 818 VAL A CA 1
ATOM 6569 C C . VAL A 1 818 ? 14.792 -18.448 -22.762 1.00 92.62 818 VAL A C 1
ATOM 6571 O O . VAL A 1 818 ? 15.041 -19.640 -22.585 1.00 92.62 818 VAL A O 1
ATOM 6574 N N . ALA A 1 819 ? 15.506 -17.687 -23.599 1.00 91.62 819 ALA A N 1
ATOM 6575 C CA . ALA A 1 819 ? 16.677 -18.178 -24.322 1.00 91.62 819 ALA A CA 1
ATOM 6576 C C . ALA A 1 819 ? 17.869 -18.361 -23.377 1.00 91.62 819 ALA A C 1
ATOM 6578 O O . ALA A 1 819 ? 18.672 -19.265 -23.588 1.00 91.62 819 ALA A O 1
ATOM 6579 N N . SER A 1 820 ? 17.945 -17.539 -22.325 1.00 93.00 820 SER A N 1
ATOM 6580 C CA . SER A 1 820 ? 18.894 -17.711 -21.224 1.00 93.00 820 SER A CA 1
ATOM 6581 C C . SER A 1 820 ? 18.200 -18.105 -19.917 1.00 93.00 820 SER A C 1
ATOM 6583 O O . SER A 1 820 ? 17.055 -17.729 -19.662 1.00 93.00 820 SER A O 1
ATOM 6585 N N . ASN A 1 821 ? 18.899 -18.880 -19.084 1.00 93.06 821 ASN A N 1
ATOM 6586 C CA . ASN A 1 821 ? 18.422 -19.419 -17.806 1.00 93.06 821 ASN A CA 1
ATOM 6587 C C . ASN A 1 821 ? 17.095 -20.183 -17.930 1.00 93.06 821 ASN A C 1
ATOM 6589 O O . ASN A 1 821 ? 16.221 -20.106 -17.067 1.00 93.06 821 ASN A O 1
ATOM 6593 N N . ARG A 1 822 ? 16.940 -20.956 -19.009 1.00 91.25 822 ARG A N 1
ATOM 6594 C CA . ARG A 1 822 ? 15.700 -21.680 -19.322 1.00 91.25 822 ARG A CA 1
ATOM 6595 C C . ARG A 1 822 ? 15.204 -22.551 -18.159 1.00 91.25 822 ARG A C 1
ATOM 6597 O O . ARG A 1 822 ? 14.012 -22.540 -17.875 1.00 91.25 822 ARG A O 1
ATOM 6604 N N . HIS A 1 823 ? 16.104 -23.243 -17.457 1.00 88.50 823 HIS A N 1
ATOM 6605 C CA . HIS A 1 823 ? 15.769 -24.080 -16.295 1.00 88.50 823 HIS A CA 1
ATOM 6606 C C . HIS A 1 823 ? 15.280 -23.291 -15.070 1.00 88.50 823 HIS A C 1
ATOM 6608 O O . HIS A 1 823 ? 14.523 -23.827 -14.273 1.00 88.50 823 HIS A O 1
ATOM 6614 N N . PHE A 1 824 ? 15.691 -22.029 -14.919 1.00 92.19 824 PHE A N 1
ATOM 6615 C CA . PHE A 1 824 ? 15.220 -21.159 -13.838 1.00 92.19 824 PHE A CA 1
ATOM 6616 C C . PHE A 1 824 ? 13.769 -20.716 -14.072 1.00 92.19 824 PHE A C 1
ATOM 6618 O O . PHE A 1 824 ? 12.972 -20.633 -13.138 1.00 92.19 824 PHE A O 1
ATOM 6625 N N . PHE A 1 825 ? 13.419 -20.424 -15.329 1.00 92.31 825 PHE A N 1
ATOM 6626 C CA . PHE A 1 825 ? 12.091 -19.927 -15.684 1.00 92.31 825 PHE A CA 1
ATOM 6627 C C . PHE A 1 825 ? 11.072 -21.038 -15.944 1.00 92.31 825 PHE A C 1
ATOM 6629 O O . PHE A 1 825 ? 9.928 -20.896 -15.519 1.00 92.31 825 PHE A O 1
ATOM 6636 N N . LEU A 1 826 ? 11.457 -22.122 -16.627 1.00 87.75 826 LEU A N 1
ATOM 6637 C CA . LEU A 1 826 ? 10.581 -23.267 -16.883 1.00 87.75 826 LEU A CA 1
ATOM 6638 C C . LEU A 1 826 ? 10.527 -24.159 -15.648 1.00 87.75 826 LEU A C 1
ATOM 6640 O O . LEU A 1 826 ? 11.339 -25.069 -15.492 1.00 87.75 826 LEU A O 1
ATOM 6644 N N . ARG A 1 827 ? 9.553 -23.882 -14.784 1.00 71.75 827 ARG A N 1
ATOM 6645 C CA . ARG A 1 827 ? 9.281 -24.702 -13.603 1.00 71.75 827 ARG A CA 1
ATOM 6646 C C . ARG A 1 827 ? 8.646 -26.022 -14.049 1.00 71.75 827 ARG A C 1
ATOM 6648 O O . ARG A 1 827 ? 7.754 -25.998 -14.900 1.00 71.75 827 ARG A O 1
ATOM 6655 N N . GLU A 1 828 ? 9.159 -27.137 -13.531 1.00 53.62 828 GLU A N 1
ATOM 6656 C CA . GLU A 1 828 ? 8.561 -28.470 -13.713 1.00 53.62 828 GLU A CA 1
ATOM 6657 C C . GLU A 1 828 ? 7.349 -28.681 -12.811 1.00 53.62 828 GLU A C 1
ATOM 6659 O O . GLU A 1 828 ? 7.318 -28.082 -11.708 1.00 53.62 828 GLU A O 1
#

Mean predicted aligned error: 4.96 Å

pLDDT: mean 93.92, std 6.71, range [44.72, 98.5]